Protein AF-A0A1M7PCG6-F1 (afdb_monomer_lite)

pLDDT: mean 89.67, std 9.94, range [32.84, 98.69]

Sequence (873 aa):
MSSIKAPAHDETTSAVLQILDASKSNKTWFDSRGLIAGYHTVSIGGESFQGQRDSAKRVAKIPYDFSGKRVLDIGCSNGGLLHHLSGAIRFGVGVDFNTRCINGANAIKAANGTHNVHFYAFDLDKDDLSLLNSFVFGERVDVCFILNISLWVKRWKEVVNHCAALSDTLVFEAHGNAQQQAEQLRFVQSVYGQTQLLSQQSDDDPTYAQRSMYLCSDRTADEGSPDALAQAPVLGDGDEGAVRAAWRACFPNSLPGSVKVFPNTHESIVAEIDGDHIVKFPRAHRGATGIQVEQRITDFIRARVAVQVPKIELHSRPVALARYPKLDGTGFDRNAWAKLTDAKKDALAAQLAAFMLALHAVPAVEIERAGLSFAPSWELSADLIETQLAGSEHPVLRKLVPEVVRNHRNLKVPAKQLVLGHFDLHGGNLLLDAAQERLLGVIDFGNCKRGDLHQDFSPLCLSSPDLAERVMRAYEQQSGRKVNRLMVQHYATTFYLNLLAGLQRNGSTDKQAYWLGQLETWFNHLVMERAKARLASAKPVSALPPSWRQWVASNLMKGSEASTLQGILRQNGFADIESAVELAHAQADPYVEAGREIFKTLNKRNWLLKTCDTLAALDERYATAVERRAAPAFDVFVREYYSKHLPVLLTGGIDHWAARSLWTPEYFAEKVGSTEIEVQHGRENDPLYERNSGQHKARMTMAEFVRKVRSVDASNDFYMTANNMKNSLAGLGPLFADTGDFAQDYRDAKAPGNGQFLWFGPKGTFTPLHHDLTNNMLIQVYGRKKVTLIPALQTPQLYNDVGVFSAAAFPDFDAQRHPLMKSARPIEVEIGPGDALFIPVGWWHCVESLEVSIGLSFTNFKVTNAFSGDYPR

Radius of gyration: 49.62 Å; chains: 1; bounding box: 133×70×124 Å

Secondary structure (DSSP, 8-state):
----PPP---HHHHHHHHHHHTT-SSHHHHHHTT-TT-SB-EEETTEEE--SB-HHHHHHT-----TT-EEEEET-TT-HHHHHHTTT-SEEEEEES-HHHHHHHHHHHHHTT--SEEEEE--TTTS-TTHHHHHTTT---SEEEESS-TTT-TTHHHHHHHHHHH-S-EEEEE-SSHHHHHHHHHHHHHHEEEEEEEESS-TT-SS----EEEEEEEE---TTSHHHHHTSPPPS--SHHHHHHHHHHH-TT---S-EEEETT-SSEEEEEETTTEEEEEE-TTT-SHHHHHHHHHHHHHTTT-SSB----EEE-SSS-EEEEEPPS-B---HHHHHHS-HHHHHHHHHHHHHHHHHHHT--HHHHHHTT-----S----HHHHHHHHTT---HHHHHHHHHHHHHHHT----GGGEEEE-S---GGGEEE-TTS-SEEEE--GGG-EEEEHHHHHTTHHHH-HHHHHHHHHHHHHHH-----HHHHHHHHHHHHHHHHHHHHHTT-HHHHHHHHHHHHHHHHHHHHHHHHHHHHHSPPS-SS-HHHHHHHHHHHHTT--HHHHHHHHHHTT--HHHHHHHHHHHHH-HHHHHHHHHHHHHHHHHHHHHHHHHHHTTSHHHHT-PEEEE---HHHHIIIIITTT--EEEESTTTT-THHHH-SHHHHHHHHTT-EEEEE--GGG-TTTTTTTTTSEEEEEHHHHHHHHHH-SS-SS-BB-HHHHHHHGGGGHHHHTT---STTT-B-TT-TTTTEEEEEE-TT-EEEEEE-SS-EEEEEEES-EEEEEE-GGGGGGTTEEETTEESS-SSS--TTT-GGGGG---EEEEE-TT-EEEE-TT-EEEEEESSSEEEEEE--BSS-----TT---

Structure (mmCIF, N/CA/C/O backbone):
data_AF-A0A1M7PCG6-F1
#
_entry.id   AF-A0A1M7PCG6-F1
#
loop_
_atom_site.group_PDB
_atom_site.id
_atom_site.type_symbol
_atom_site.label_atom_id
_atom_site.label_alt_id
_atom_site.label_comp_id
_atom_site.label_asym_id
_atom_site.label_entity_id
_atom_site.label_seq_id
_atom_site.pdbx_PDB_ins_code
_atom_site.Cartn_x
_atom_site.Cartn_y
_atom_site.Cartn_z
_atom_site.occupancy
_atom_site.B_iso_or_equiv
_atom_site.auth_seq_id
_atom_site.auth_comp_id
_atom_site.auth_asym_id
_atom_site.auth_atom_id
_atom_site.pdbx_PDB_model_num
ATOM 1 N N . MET A 1 1 ? 89.682 -16.397 -64.645 1.00 33.75 1 MET A N 1
ATOM 2 C CA . MET A 1 1 ? 89.363 -16.332 -66.087 1.00 33.75 1 MET A CA 1
ATOM 3 C C . MET A 1 1 ? 87.987 -15.703 -66.249 1.00 33.75 1 MET A C 1
ATOM 5 O O . MET A 1 1 ? 87.077 -16.133 -65.559 1.00 33.75 1 MET A O 1
ATOM 9 N N . SER A 1 2 ? 87.890 -14.701 -67.133 1.00 32.84 2 SER A N 1
ATOM 10 C CA . SER A 1 2 ? 86.675 -14.039 -67.645 1.00 32.84 2 SER A CA 1
ATOM 11 C C . SER A 1 2 ? 85.822 -13.220 -66.654 1.00 32.84 2 SER A C 1
ATOM 13 O O . SER A 1 2 ? 84.788 -13.687 -66.186 1.00 32.84 2 SER A O 1
ATOM 15 N N . SER A 1 3 ? 86.200 -11.955 -66.408 1.00 35.69 3 SER A N 1
ATOM 16 C CA . SER A 1 3 ? 85.239 -10.928 -65.980 1.00 35.69 3 SER A CA 1
ATOM 17 C C . SER A 1 3 ? 84.409 -10.503 -67.193 1.00 35.69 3 SER A C 1
ATOM 19 O O . SER A 1 3 ? 84.878 -9.787 -68.079 1.00 35.69 3 SER A O 1
ATOM 21 N N . ILE A 1 4 ? 83.166 -10.973 -67.252 1.00 39.00 4 ILE A N 1
ATOM 22 C CA . ILE A 1 4 ? 82.181 -10.478 -68.213 1.00 39.00 4 ILE A CA 1
ATOM 23 C C . ILE A 1 4 ? 81.803 -9.070 -67.741 1.00 39.00 4 ILE A C 1
ATOM 25 O O . ILE A 1 4 ? 81.143 -8.908 -66.717 1.00 39.00 4 ILE A O 1
ATOM 29 N N . LYS A 1 5 ? 82.290 -8.039 -68.442 1.00 41.91 5 LYS A N 1
ATOM 30 C CA . LYS A 1 5 ? 81.766 -6.674 -68.307 1.00 41.91 5 LYS A CA 1
ATOM 31 C C . LYS A 1 5 ? 80.279 -6.718 -68.669 1.00 41.91 5 LYS A C 1
ATOM 33 O O . LYS A 1 5 ? 79.947 -7.127 -69.779 1.00 41.91 5 LYS A O 1
ATOM 38 N N . ALA A 1 6 ? 79.416 -6.324 -67.734 1.00 45.88 6 ALA A N 1
ATOM 39 C CA . ALA A 1 6 ? 78.000 -6.102 -68.006 1.00 45.88 6 ALA A CA 1
ATOM 40 C C . ALA A 1 6 ? 77.845 -5.073 -69.150 1.00 45.88 6 ALA A C 1
ATOM 42 O O . ALA A 1 6 ? 78.686 -4.170 -69.254 1.00 45.88 6 ALA A O 1
ATOM 43 N N . PRO A 1 7 ? 76.826 -5.206 -70.017 1.00 47.25 7 PRO A N 1
ATOM 44 C CA . PRO A 1 7 ? 76.558 -4.213 -71.048 1.00 47.25 7 PRO A CA 1
ATOM 45 C C . PRO A 1 7 ? 76.349 -2.833 -70.409 1.00 47.25 7 PRO A C 1
ATOM 47 O O . PRO A 1 7 ? 75.813 -2.718 -69.308 1.00 47.25 7 PRO A O 1
ATOM 50 N N . ALA A 1 8 ? 76.819 -1.778 -71.076 1.00 56.34 8 ALA A N 1
ATOM 51 C CA . ALA A 1 8 ? 76.569 -0.412 -70.634 1.00 56.34 8 ALA A CA 1
ATOM 52 C C . ALA A 1 8 ? 75.098 -0.067 -70.919 1.00 56.34 8 ALA A C 1
ATOM 54 O O . ALA A 1 8 ? 74.762 0.304 -72.041 1.00 56.34 8 ALA A O 1
ATOM 55 N N . HIS A 1 9 ? 74.228 -0.246 -69.923 1.00 67.44 9 HIS A N 1
ATOM 56 C CA . HIS A 1 9 ? 72.854 0.259 -69.956 1.00 67.44 9 HIS A CA 1
ATOM 57 C C . HIS A 1 9 ? 72.849 1.771 -69.682 1.00 67.44 9 HIS A C 1
ATOM 59 O O . HIS A 1 9 ? 73.815 2.307 -69.130 1.00 67.44 9 HIS A O 1
ATOM 65 N N . ASP A 1 10 ? 71.767 2.467 -70.038 1.00 81.06 10 ASP A N 1
ATOM 66 C CA . ASP A 1 10 ? 71.612 3.872 -69.654 1.00 81.06 10 ASP A CA 1
ATOM 67 C C . ASP A 1 10 ? 71.638 4.054 -68.117 1.00 81.06 10 ASP A C 1
ATOM 69 O O . ASP A 1 10 ? 71.494 3.100 -67.336 1.00 81.06 10 ASP A O 1
ATOM 73 N N . GLU A 1 11 ? 71.881 5.287 -67.661 1.00 83.88 11 GLU A N 1
ATOM 74 C CA . GLU A 1 11 ? 72.022 5.587 -66.228 1.00 83.88 11 GLU A CA 1
ATOM 75 C C . GLU A 1 11 ? 70.759 5.228 -65.428 1.00 83.88 11 GLU A C 1
ATOM 77 O O . GLU A 1 11 ? 70.859 4.781 -64.283 1.00 83.88 11 GLU A O 1
ATOM 82 N N . THR A 1 12 ? 69.576 5.356 -66.040 1.00 87.12 12 THR A N 1
ATOM 83 C CA . THR A 1 12 ? 68.284 5.078 -65.393 1.00 87.12 12 THR A CA 1
ATOM 84 C C . THR A 1 12 ? 68.116 3.582 -65.141 1.00 87.12 12 THR A C 1
ATOM 86 O O . THR A 1 12 ? 67.838 3.158 -64.019 1.00 87.12 12 THR A O 1
ATOM 89 N N . THR A 1 13 ? 68.354 2.768 -66.163 1.00 90.75 13 THR A N 1
ATOM 90 C CA . THR A 1 13 ? 68.290 1.307 -66.115 1.00 90.75 13 THR A CA 1
ATOM 91 C C . THR A 1 13 ? 69.311 0.756 -65.127 1.00 90.75 13 THR A C 1
ATOM 93 O O . THR A 1 13 ? 68.977 -0.075 -64.281 1.00 90.75 13 THR A O 1
ATOM 96 N N . SER A 1 14 ? 70.536 1.288 -65.148 1.00 88.44 14 SER A N 1
ATOM 97 C CA . SER A 1 14 ? 71.588 0.917 -64.197 1.00 88.44 14 SER A CA 1
ATOM 98 C C . SER A 1 14 ? 71.190 1.214 -62.744 1.00 88.44 14 SER A C 1
ATOM 100 O O . SER A 1 14 ? 71.408 0.378 -61.864 1.00 88.44 14 SER A O 1
ATOM 102 N N . ALA A 1 15 ? 70.563 2.366 -62.480 1.00 91.88 15 ALA A N 1
ATOM 103 C CA . ALA A 1 15 ? 70.089 2.733 -61.147 1.00 91.88 15 ALA A CA 1
ATOM 104 C C . ALA A 1 15 ? 68.940 1.830 -60.663 1.00 91.88 15 ALA A C 1
ATOM 106 O O . ALA A 1 15 ? 68.960 1.366 -59.521 1.00 91.88 15 ALA A O 1
ATOM 107 N N . VAL A 1 16 ? 67.965 1.514 -61.525 1.00 93.62 16 VAL A N 1
ATOM 108 C CA . VAL A 1 16 ? 66.865 0.598 -61.170 1.00 93.62 16 VAL A CA 1
ATOM 109 C C . VAL A 1 16 ? 67.395 -0.805 -60.872 1.00 93.62 16 VAL A C 1
ATOM 111 O O . VAL A 1 16 ? 66.994 -1.406 -59.875 1.00 93.62 16 VAL A O 1
ATOM 114 N N . LEU A 1 17 ? 68.341 -1.314 -61.667 1.00 92.06 17 LEU A N 1
ATOM 115 C CA . LEU A 1 17 ? 68.960 -2.620 -61.425 1.00 92.06 17 LEU A CA 1
ATOM 116 C C . LEU A 1 17 ? 69.713 -2.672 -60.088 1.00 92.06 17 LEU A C 1
ATOM 118 O O . LEU A 1 17 ? 69.633 -3.683 -59.393 1.00 92.06 17 LEU A O 1
ATOM 122 N N . GLN A 1 18 ? 70.378 -1.587 -59.672 1.00 91.69 18 GLN A N 1
ATOM 123 C CA . GLN A 1 18 ? 71.001 -1.502 -58.342 1.00 91.69 18 GLN A CA 1
ATOM 124 C C . GLN A 1 18 ? 69.970 -1.551 -57.204 1.00 91.69 18 GLN A C 1
ATOM 126 O O . GLN A 1 18 ? 70.207 -2.189 -56.177 1.00 91.69 18 GLN A O 1
ATOM 131 N N . ILE A 1 19 ? 68.808 -0.916 -57.384 1.00 93.62 19 ILE A N 1
ATOM 132 C CA . ILE A 1 19 ? 67.716 -0.957 -56.400 1.00 93.62 19 ILE A CA 1
ATOM 133 C C . ILE A 1 19 ? 67.117 -2.369 -56.325 1.00 93.62 19 ILE A C 1
ATOM 135 O O . ILE A 1 19 ? 66.896 -2.889 -55.229 1.00 93.62 19 ILE A O 1
ATOM 139 N N . LEU A 1 20 ? 66.891 -3.020 -57.471 1.00 92.25 20 LEU A N 1
ATOM 140 C CA . LEU A 1 20 ? 66.387 -4.396 -57.526 1.00 92.25 20 LEU A CA 1
ATOM 141 C C . LEU A 1 20 ? 67.374 -5.391 -56.916 1.00 92.25 20 LEU A C 1
ATOM 143 O O . LEU A 1 20 ? 66.961 -6.308 -56.204 1.00 92.25 20 LEU A O 1
ATOM 147 N N . ASP A 1 21 ? 68.672 -5.183 -57.114 1.00 90.56 21 ASP A N 1
ATOM 148 C CA . ASP A 1 21 ? 69.720 -5.995 -56.507 1.00 90.56 21 ASP A CA 1
ATOM 149 C C . ASP A 1 21 ? 69.659 -5.977 -54.967 1.00 90.56 21 ASP A C 1
ATOM 151 O O . ASP A 1 21 ? 69.815 -7.021 -54.329 1.00 90.56 21 ASP A O 1
ATOM 155 N N . ALA A 1 22 ? 69.299 -4.840 -54.358 1.00 88.50 22 ALA A N 1
ATOM 156 C CA . ALA A 1 22 ? 69.122 -4.720 -52.907 1.00 88.50 22 ALA A CA 1
ATOM 157 C C . ALA A 1 22 ? 67.916 -5.508 -52.348 1.00 88.50 22 ALA A C 1
ATOM 159 O O . ALA A 1 22 ? 67.849 -5.756 -51.137 1.00 88.50 22 ALA A O 1
ATOM 160 N N . SER A 1 23 ? 66.967 -5.911 -53.204 1.00 88.31 23 SER A N 1
ATOM 161 C CA . SER A 1 23 ? 65.804 -6.727 -52.822 1.00 88.31 23 SER A CA 1
ATOM 162 C C . SER A 1 23 ? 66.104 -8.233 -52.749 1.00 88.31 23 SER A C 1
ATOM 164 O O . SER A 1 23 ? 65.321 -8.988 -52.170 1.00 88.31 23 SER A O 1
ATOM 166 N N . LYS A 1 24 ? 67.250 -8.686 -53.283 1.00 88.06 24 LYS A N 1
ATOM 167 C CA . LYS A 1 24 ? 67.639 -10.104 -53.320 1.00 88.06 24 LYS A CA 1
ATOM 168 C C . LYS A 1 24 ? 67.933 -10.628 -51.910 1.00 88.06 24 LYS A C 1
ATOM 170 O O . LYS A 1 24 ? 68.860 -10.177 -51.241 1.00 88.06 24 LYS A O 1
ATOM 175 N N . SER A 1 25 ? 67.191 -11.648 -51.482 1.00 80.81 25 SER A N 1
ATOM 176 C CA . SER A 1 25 ? 67.390 -12.312 -50.184 1.00 80.81 25 SER A CA 1
ATOM 177 C C . SER A 1 25 ? 68.674 -13.153 -50.119 1.00 80.81 25 SER A C 1
ATOM 179 O O . SER A 1 25 ? 69.244 -13.319 -49.044 1.00 80.81 25 SER A O 1
ATOM 181 N N . ASN A 1 26 ? 69.156 -13.657 -51.261 1.00 84.75 26 ASN A N 1
ATOM 182 C CA . ASN A 1 26 ? 70.417 -14.393 -51.389 1.00 84.75 26 ASN A CA 1
ATOM 183 C C . ASN A 1 26 ? 71.152 -13.984 -52.674 1.00 84.75 26 ASN A C 1
ATOM 185 O O . ASN A 1 26 ? 71.058 -14.655 -53.703 1.00 84.75 26 ASN A O 1
ATOM 189 N N . LYS A 1 27 ? 71.871 -12.860 -52.617 1.00 84.38 27 LYS A N 1
ATOM 190 C CA . LYS A 1 27 ? 72.532 -12.246 -53.778 1.00 84.38 27 LYS A CA 1
ATOM 191 C C . LYS A 1 27 ? 73.412 -13.224 -54.570 1.00 84.38 27 LYS A C 1
ATOM 193 O O . LYS A 1 27 ? 73.249 -13.337 -55.779 1.00 84.38 27 LYS A O 1
ATOM 198 N N . THR A 1 28 ? 74.249 -14.009 -53.888 1.00 85.81 28 THR A N 1
ATOM 199 C CA . THR A 1 28 ? 75.130 -15.005 -54.523 1.00 85.81 28 THR A CA 1
ATOM 200 C C . THR A 1 28 ? 74.354 -16.037 -55.344 1.00 85.81 28 THR A C 1
ATOM 202 O O . THR A 1 28 ? 74.779 -16.407 -56.437 1.00 85.81 28 THR A O 1
ATOM 205 N N . TRP A 1 29 ? 73.197 -16.488 -54.849 1.00 87.50 29 TRP A N 1
ATOM 206 C CA . TRP A 1 29 ? 72.361 -17.454 -55.560 1.00 87.50 29 TRP A CA 1
ATOM 207 C C . TRP A 1 29 ? 71.724 -16.853 -56.821 1.00 87.50 29 TRP A C 1
ATOM 209 O O . TRP A 1 29 ? 71.805 -17.475 -57.882 1.00 87.50 29 TRP A O 1
ATOM 219 N N . PHE A 1 30 ? 71.158 -15.643 -56.732 1.00 85.31 30 PHE A N 1
ATOM 220 C CA . PHE A 1 30 ? 70.555 -14.948 -57.881 1.00 85.31 30 PHE A CA 1
ATOM 221 C C . PHE A 1 30 ? 71.601 -14.638 -58.962 1.00 85.31 30 PHE A C 1
ATOM 223 O O . PHE A 1 30 ? 71.377 -14.931 -60.138 1.00 85.31 30 PHE A O 1
ATOM 230 N N . ASP A 1 31 ? 72.764 -14.121 -58.561 1.00 85.12 31 ASP A N 1
ATOM 231 C CA . ASP A 1 31 ? 73.831 -13.727 -59.485 1.00 85.12 31 ASP A CA 1
ATOM 232 C C . ASP A 1 31 ? 74.429 -14.946 -60.205 1.00 85.12 31 ASP A C 1
ATOM 234 O O . ASP A 1 31 ? 74.622 -14.912 -61.420 1.00 85.12 31 ASP A O 1
ATOM 238 N N . SER A 1 32 ? 74.627 -16.070 -59.498 1.00 84.94 32 SER A N 1
ATOM 239 C CA . SER A 1 32 ? 75.139 -17.319 -60.093 1.00 84.94 32 SER A CA 1
ATOM 240 C C . SER A 1 32 ? 74.235 -17.926 -61.176 1.00 84.94 32 SER A C 1
ATOM 242 O O . SER A 1 32 ? 74.685 -18.761 -61.959 1.00 84.94 32 SER A O 1
ATOM 244 N N . ARG A 1 33 ? 72.961 -17.513 -61.225 1.00 84.38 33 ARG A N 1
ATOM 245 C CA . ARG A 1 33 ? 71.938 -17.996 -62.164 1.00 84.38 33 ARG A CA 1
ATOM 246 C C . ARG A 1 33 ? 71.524 -16.944 -63.197 1.00 84.38 33 ARG A C 1
ATOM 248 O O . ARG A 1 33 ? 70.590 -17.189 -63.953 1.00 84.38 33 ARG A O 1
ATOM 255 N N . GLY A 1 34 ? 72.186 -15.784 -63.223 1.00 85.19 34 GLY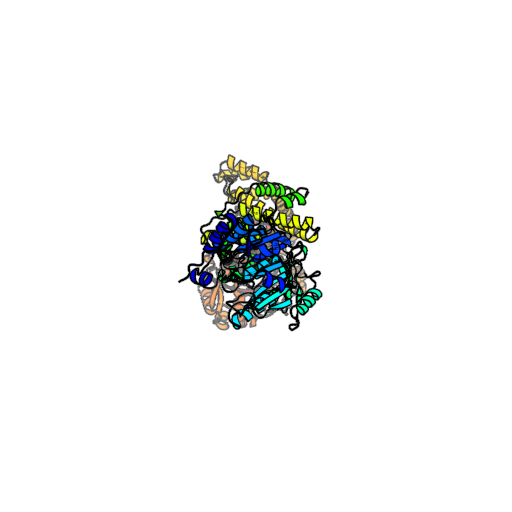 A N 1
ATOM 256 C CA . GLY A 1 34 ? 71.864 -14.693 -64.150 1.00 85.19 34 GLY A CA 1
ATOM 257 C C . GLY A 1 34 ? 70.521 -14.001 -63.879 1.00 85.19 34 GLY A C 1
ATOM 258 O O . GLY A 1 34 ? 70.002 -13.316 -64.755 1.00 85.19 34 GLY A O 1
ATOM 259 N N . LEU A 1 35 ? 69.947 -14.157 -62.680 1.00 88.81 35 LEU A N 1
ATOM 260 C CA . LEU A 1 35 ? 68.638 -13.609 -62.301 1.00 88.81 35 LEU A CA 1
ATOM 261 C C . LEU A 1 35 ? 68.780 -12.169 -61.782 1.00 88.81 35 LEU A C 1
ATOM 263 O O . LEU A 1 35 ? 68.590 -11.871 -60.598 1.00 88.81 35 LEU A O 1
ATOM 267 N N . ILE A 1 36 ? 69.185 -11.275 -62.679 1.00 87.69 36 ILE A N 1
ATOM 268 C CA . ILE A 1 36 ? 69.596 -9.905 -62.355 1.00 87.69 36 ILE A CA 1
ATOM 269 C C . ILE A 1 36 ? 68.451 -9.012 -61.851 1.00 87.69 36 ILE A C 1
ATOM 271 O O . ILE A 1 36 ? 68.713 -8.127 -61.041 1.00 87.69 36 ILE A O 1
ATOM 275 N N . ALA A 1 37 ? 67.195 -9.285 -62.228 1.00 87.62 37 ALA A N 1
ATOM 276 C CA . ALA A 1 37 ? 66.018 -8.514 -61.802 1.00 87.62 37 ALA A CA 1
ATOM 277 C C . ALA A 1 37 ? 65.443 -8.916 -60.425 1.00 87.62 37 ALA A C 1
ATOM 279 O O . ALA A 1 37 ? 64.463 -8.329 -59.956 1.00 87.62 37 ALA A O 1
ATOM 280 N N . GLY A 1 38 ? 66.033 -9.913 -59.757 1.00 88.94 38 GLY A N 1
ATOM 281 C CA . GLY A 1 38 ? 65.530 -10.422 -58.481 1.00 88.94 38 GLY A CA 1
ATOM 282 C C . GLY A 1 38 ? 64.336 -11.361 -58.667 1.00 88.94 38 GLY A C 1
ATOM 283 O O . GLY A 1 38 ? 64.432 -12.336 -59.411 1.00 88.94 38 GLY A O 1
ATOM 284 N N . TYR A 1 39 ? 63.232 -11.117 -57.951 1.00 88.81 39 TYR A N 1
ATOM 285 C CA . TYR A 1 39 ? 62.130 -12.084 -57.862 1.00 88.81 39 TYR A CA 1
ATOM 286 C C . TYR A 1 39 ? 61.336 -12.234 -59.167 1.00 88.81 39 TYR A C 1
ATOM 288 O O . TYR A 1 39 ? 61.198 -13.354 -59.642 1.00 88.81 39 TYR A O 1
ATOM 296 N N . HIS A 1 40 ? 60.865 -11.148 -59.785 1.00 92.44 40 HIS A N 1
ATOM 297 C CA . HIS A 1 40 ? 60.175 -11.208 -61.082 1.00 92.44 40 HIS A CA 1
ATOM 298 C C . HIS A 1 40 ? 61.058 -10.735 -62.239 1.00 92.44 40 HIS A C 1
ATOM 300 O O . HIS A 1 40 ? 61.853 -9.811 -62.068 1.00 92.44 40 HIS A O 1
ATOM 306 N N . THR A 1 41 ? 60.861 -11.320 -63.421 1.00 92.75 41 THR A N 1
ATOM 307 C CA . THR A 1 41 ? 61.274 -10.733 -64.703 1.00 92.75 41 THR A CA 1
ATOM 308 C C . THR A 1 41 ? 60.484 -9.447 -64.933 1.00 92.75 41 THR A C 1
ATOM 310 O O . THR A 1 41 ? 59.255 -9.436 -64.796 1.00 92.75 41 THR A O 1
ATOM 313 N N . VAL A 1 42 ? 61.190 -8.367 -65.264 1.00 92.94 42 VAL A N 1
ATOM 314 C CA . VAL A 1 42 ? 60.624 -7.017 -65.426 1.00 92.94 42 VAL A CA 1
ATOM 315 C C . VAL A 1 42 ? 61.172 -6.353 -66.684 1.00 92.94 42 VAL A C 1
ATOM 317 O O . VAL A 1 42 ? 62.271 -6.677 -67.128 1.00 92.94 42 VAL A O 1
ATOM 320 N N . SER A 1 43 ? 60.413 -5.413 -67.242 1.00 92.00 43 SER A N 1
ATOM 321 C CA . SER A 1 43 ? 60.873 -4.546 -68.329 1.00 92.00 43 SER A CA 1
ATOM 322 C C . SER A 1 43 ? 61.237 -3.173 -67.769 1.00 92.00 43 SER A C 1
ATOM 324 O O . SER A 1 43 ? 60.466 -2.624 -66.981 1.00 92.00 43 SER A O 1
ATOM 326 N N . ILE A 1 44 ? 62.397 -2.631 -68.140 1.00 92.38 44 ILE A N 1
ATOM 327 C CA . ILE A 1 44 ? 62.854 -1.284 -67.768 1.00 92.38 44 ILE A CA 1
ATOM 328 C C . ILE A 1 44 ? 63.224 -0.570 -69.066 1.00 92.38 44 ILE A C 1
ATOM 330 O O . ILE A 1 44 ? 64.058 -1.064 -69.819 1.00 92.38 44 ILE A O 1
ATOM 334 N N . GLY A 1 45 ? 62.556 0.541 -69.378 1.00 84.06 45 GLY A N 1
ATOM 335 C CA . GLY A 1 45 ? 62.806 1.282 -70.621 1.00 84.06 45 GLY A CA 1
ATOM 336 C C . GLY A 1 45 ? 62.539 0.478 -71.905 1.00 84.06 45 GLY A C 1
ATOM 337 O O . GLY A 1 45 ? 63.062 0.817 -72.961 1.00 84.06 45 GLY A O 1
ATOM 338 N N . GLY A 1 46 ? 61.747 -0.599 -71.827 1.00 83.25 46 GLY A N 1
ATOM 339 C CA . GLY A 1 46 ? 61.471 -1.513 -72.942 1.00 83.25 46 GLY A CA 1
ATOM 340 C C . GLY A 1 46 ? 62.430 -2.706 -73.053 1.00 83.25 46 GLY A C 1
ATOM 341 O O . GLY A 1 46 ? 62.135 -3.637 -73.801 1.00 83.25 46 GLY A O 1
ATOM 342 N N . GLU A 1 47 ? 63.526 -2.734 -72.289 1.00 89.31 47 GLU A N 1
ATOM 343 C CA . GLU A 1 47 ? 64.449 -3.872 -72.212 1.00 89.31 47 GLU A CA 1
ATOM 344 C C . GLU A 1 47 ? 64.010 -4.852 -71.109 1.00 89.31 47 GLU A C 1
ATOM 346 O O . GLU A 1 47 ? 63.641 -4.444 -70.008 1.00 89.31 47 GLU A O 1
ATOM 351 N N . SER A 1 48 ? 64.022 -6.158 -71.398 1.00 91.19 48 SER A N 1
ATOM 352 C CA . SER A 1 48 ? 63.571 -7.201 -70.467 1.00 91.19 48 SER A CA 1
ATOM 353 C C . SER A 1 48 ? 64.730 -7.776 -69.656 1.00 91.19 48 SER A C 1
ATOM 355 O O . SER A 1 48 ? 65.669 -8.338 -70.215 1.00 91.19 48 SER A O 1
ATOM 357 N N . PHE A 1 49 ? 64.607 -7.742 -68.331 1.00 92.44 49 PHE A N 1
ATOM 358 C CA . PHE A 1 49 ? 65.606 -8.237 -67.388 1.00 92.44 49 PHE A CA 1
ATOM 359 C C . PHE A 1 49 ? 65.093 -9.471 -66.658 1.00 92.44 49 PHE A C 1
ATOM 361 O O . PHE A 1 49 ? 64.031 -9.451 -66.034 1.00 92.44 49 PHE A O 1
ATOM 368 N N . GLN A 1 50 ? 65.865 -10.555 -66.725 1.00 90.94 50 GLN A N 1
ATOM 369 C CA . GLN A 1 50 ? 65.459 -11.852 -66.197 1.00 90.94 50 GLN A CA 1
ATOM 370 C C . GLN A 1 50 ? 65.460 -11.868 -64.661 1.00 90.94 50 GLN A C 1
ATOM 372 O O . GLN A 1 50 ? 66.460 -11.540 -64.019 1.00 90.94 50 GLN A O 1
ATOM 377 N N . GLY A 1 51 ? 64.337 -12.282 -64.076 1.00 91.00 51 GLY A N 1
ATOM 378 C CA . GLY A 1 51 ? 64.198 -12.596 -62.655 1.00 91.00 51 GLY A CA 1
ATOM 379 C C . GLY A 1 51 ? 63.846 -14.067 -62.446 1.00 91.00 51 GLY A C 1
ATOM 380 O O . GLY A 1 51 ? 63.744 -14.835 -63.402 1.00 91.00 51 GLY A O 1
ATOM 381 N N . GLN A 1 52 ? 63.675 -14.474 -61.189 1.00 89.62 52 GLN A N 1
ATOM 382 C CA . GLN A 1 52 ? 63.334 -15.858 -60.839 1.00 89.62 52 GLN A CA 1
ATOM 383 C C . GLN A 1 52 ? 61.989 -16.303 -61.426 1.00 89.62 52 GLN A C 1
ATOM 385 O O . GLN A 1 52 ? 61.857 -17.459 -61.804 1.00 89.62 52 GLN A O 1
ATOM 390 N N . ARG A 1 53 ? 60.997 -15.416 -61.482 1.00 89.94 53 ARG A N 1
ATOM 391 C CA . ARG A 1 53 ? 59.624 -15.707 -61.903 1.00 89.94 53 ARG A CA 1
ATOM 392 C C . ARG A 1 53 ? 59.282 -14.914 -63.160 1.00 89.94 53 ARG A C 1
ATOM 394 O O . ARG A 1 53 ? 59.358 -13.686 -63.158 1.00 89.94 53 ARG A O 1
ATOM 401 N N . ASP A 1 54 ? 58.884 -15.594 -64.228 1.00 91.12 54 ASP A N 1
ATOM 402 C CA . ASP A 1 54 ? 58.464 -14.951 -65.477 1.00 91.12 54 ASP A CA 1
ATOM 403 C C . ASP A 1 54 ? 57.003 -14.470 -65.396 1.00 91.12 54 ASP A C 1
ATOM 405 O O . ASP A 1 54 ? 56.053 -15.251 -65.507 1.00 91.12 54 ASP A O 1
ATOM 409 N N . SER A 1 55 ? 56.830 -13.158 -65.210 1.00 91.44 55 SER A N 1
ATOM 410 C CA . SER A 1 55 ? 55.520 -12.510 -65.085 1.00 91.44 55 SER A CA 1
ATOM 411 C C . SER A 1 55 ? 54.623 -12.734 -66.309 1.00 91.44 55 SER A C 1
ATOM 413 O O . SER A 1 55 ? 53.421 -12.935 -66.147 1.00 91.44 55 SER A O 1
ATOM 415 N N . ALA A 1 56 ? 55.186 -12.745 -67.523 1.00 89.88 56 ALA A N 1
ATOM 416 C CA . ALA A 1 56 ? 54.410 -12.890 -68.754 1.00 89.88 56 ALA A CA 1
ATOM 417 C C . ALA A 1 56 ? 53.864 -14.315 -68.896 1.00 89.88 56 ALA A C 1
ATOM 419 O O . ALA A 1 56 ? 52.678 -14.510 -69.165 1.00 89.88 56 ALA A O 1
ATOM 420 N N . LYS A 1 57 ? 54.703 -15.326 -68.623 1.00 90.19 57 LYS A N 1
ATOM 421 C CA . LYS A 1 57 ? 54.261 -16.732 -68.591 1.00 90.19 57 LYS A CA 1
ATOM 422 C C . LYS A 1 57 ? 53.204 -16.976 -67.525 1.00 90.19 57 LYS A C 1
ATOM 424 O O . LYS A 1 57 ? 52.282 -17.757 -67.740 1.00 90.19 57 LYS A O 1
ATOM 429 N N . ARG A 1 58 ? 53.334 -16.318 -66.374 1.00 89.75 58 ARG A N 1
ATOM 430 C CA . ARG A 1 58 ? 52.382 -16.448 -65.272 1.00 89.75 58 ARG A CA 1
ATOM 431 C C . ARG A 1 58 ? 51.014 -15.870 -65.622 1.00 89.75 58 ARG A C 1
ATOM 433 O O . ARG A 1 58 ? 50.016 -16.552 -65.415 1.00 89.75 58 ARG A O 1
ATOM 440 N N . VAL A 1 59 ? 50.971 -14.665 -66.189 1.00 91.25 59 VAL A N 1
ATOM 441 C CA . VAL A 1 59 ? 49.716 -14.018 -66.602 1.00 91.25 59 VAL A CA 1
ATOM 442 C C . VAL A 1 59 ? 49.042 -14.772 -67.752 1.00 91.25 59 VAL A C 1
ATOM 444 O O . VAL A 1 59 ? 47.830 -14.950 -67.717 1.00 91.25 59 VAL A O 1
ATOM 447 N N . ALA A 1 60 ? 49.803 -15.303 -68.716 1.00 90.62 60 ALA A N 1
ATOM 448 C CA . ALA A 1 60 ? 49.258 -16.035 -69.867 1.00 90.62 60 ALA A CA 1
ATOM 449 C C . ALA A 1 60 ? 48.446 -17.297 -69.501 1.00 90.62 60 ALA A C 1
ATOM 451 O O . ALA A 1 60 ? 47.631 -17.758 -70.297 1.00 90.62 60 ALA A O 1
ATOM 452 N N . LYS A 1 61 ? 48.654 -17.861 -68.304 1.00 89.88 61 LYS A N 1
ATOM 453 C CA . LYS A 1 61 ? 47.905 -19.024 -67.795 1.00 89.88 61 LYS A CA 1
ATOM 454 C C . LYS A 1 61 ? 46.547 -18.665 -67.205 1.00 89.88 61 LYS A C 1
ATOM 456 O O . LYS A 1 61 ? 45.779 -19.568 -66.886 1.00 89.88 61 LYS A O 1
ATOM 461 N N . ILE A 1 62 ? 46.282 -17.383 -66.970 1.00 92.94 62 ILE A N 1
ATOM 462 C CA . ILE A 1 62 ? 45.066 -16.921 -66.309 1.00 92.94 62 ILE A CA 1
ATOM 463 C C . ILE A 1 62 ? 44.049 -16.597 -67.411 1.00 92.94 62 ILE A C 1
ATOM 465 O O . ILE A 1 62 ? 44.242 -15.611 -68.122 1.00 92.94 62 ILE A O 1
ATOM 469 N N . PRO A 1 63 ? 42.974 -17.392 -67.586 1.00 91.00 63 PRO A N 1
ATOM 470 C CA . PRO A 1 63 ? 41.956 -17.155 -68.608 1.00 91.00 63 PRO A CA 1
ATOM 471 C C . PRO A 1 63 ? 41.011 -16.024 -68.168 1.00 91.00 63 PRO A C 1
ATOM 473 O O . PRO A 1 63 ? 39.819 -16.235 -67.962 1.00 91.00 63 PRO A O 1
ATOM 476 N N . TYR A 1 64 ? 41.562 -14.827 -67.969 1.00 92.56 64 TYR A N 1
ATOM 477 C CA . TYR A 1 64 ? 40.862 -13.652 -67.460 1.00 92.56 64 TYR A CA 1
ATOM 478 C C . TYR A 1 64 ? 41.224 -12.420 -68.293 1.00 92.56 64 TYR A C 1
ATOM 480 O O . TYR A 1 64 ? 42.399 -12.153 -68.541 1.00 92.56 64 TYR A O 1
ATOM 488 N N . ASP A 1 65 ? 40.216 -11.664 -68.729 1.00 94.00 65 ASP A N 1
ATOM 489 C CA . ASP A 1 65 ? 40.434 -10.408 -69.449 1.00 94.00 65 ASP A CA 1
ATOM 490 C C . ASP A 1 65 ? 40.737 -9.275 -68.462 1.00 94.00 65 ASP A C 1
ATOM 492 O O . ASP A 1 65 ? 39.864 -8.808 -67.727 1.00 94.00 65 ASP A O 1
ATOM 496 N N . PHE A 1 66 ? 41.994 -8.830 -68.456 1.00 95.81 66 PHE A N 1
ATOM 497 C CA . PHE A 1 66 ? 42.483 -7.751 -67.597 1.00 95.81 66 PHE A CA 1
ATOM 498 C C . PHE A 1 66 ? 42.217 -6.344 -68.157 1.00 95.81 66 PHE A C 1
ATOM 500 O O . PHE A 1 66 ? 42.488 -5.358 -67.466 1.00 95.81 66 PHE A O 1
ATOM 507 N N . SER A 1 67 ? 41.673 -6.223 -69.372 1.00 94.69 67 SER A N 1
ATOM 508 C CA . SER A 1 67 ? 41.440 -4.937 -70.035 1.00 94.69 67 SER A CA 1
ATOM 509 C C . SER A 1 67 ? 40.510 -4.042 -69.211 1.00 94.69 67 SER A C 1
ATOM 511 O O . SER A 1 67 ? 39.359 -4.381 -68.932 1.00 94.69 67 SER A O 1
ATOM 513 N N . GLY A 1 68 ? 41.014 -2.881 -68.786 1.00 94.00 68 GLY A N 1
ATOM 514 C CA . GLY A 1 68 ? 40.257 -1.904 -68.001 1.00 94.00 68 GLY A CA 1
ATOM 515 C C . GLY A 1 68 ? 39.930 -2.332 -66.562 1.00 94.00 68 GLY A C 1
ATOM 516 O O . GLY A 1 68 ? 39.129 -1.661 -65.909 1.00 94.00 68 GLY A O 1
ATOM 517 N N . LYS A 1 69 ? 40.538 -3.410 -66.050 1.00 97.12 69 LYS A N 1
ATOM 518 C CA . LYS A 1 69 ? 40.249 -3.968 -64.719 1.00 97.12 69 LYS A CA 1
ATOM 519 C C . LYS A 1 69 ? 41.019 -3.295 -63.584 1.00 97.12 69 LYS A C 1
ATOM 521 O O . LYS A 1 69 ? 42.051 -2.656 -63.804 1.00 97.12 69 LYS A O 1
ATOM 526 N N . ARG A 1 70 ? 40.507 -3.454 -62.364 1.00 97.69 70 ARG A N 1
ATOM 527 C CA . ARG A 1 70 ? 41.149 -3.114 -61.091 1.00 97.69 70 ARG A CA 1
ATOM 528 C C . ARG A 1 70 ? 41.764 -4.372 -60.482 1.00 97.69 70 ARG A C 1
ATOM 530 O O . ARG A 1 70 ? 41.061 -5.366 -60.313 1.00 97.69 70 ARG A O 1
ATOM 537 N N . VAL A 1 71 ? 43.047 -4.328 -60.132 1.00 97.69 71 VAL A N 1
ATOM 538 C CA . VAL A 1 71 ? 43.789 -5.493 -59.616 1.00 97.69 71 VAL A CA 1
ATOM 539 C C . VAL A 1 71 ? 44.412 -5.187 -58.256 1.00 97.69 71 VAL A C 1
ATOM 541 O O . VAL A 1 71 ? 45.034 -4.138 -58.086 1.00 97.69 71 VAL A O 1
ATOM 544 N N . LEU A 1 72 ? 44.277 -6.111 -57.304 1.00 97.69 72 LEU A N 1
ATOM 545 C CA . LEU A 1 72 ? 44.951 -6.060 -56.002 1.00 97.69 72 LEU A CA 1
ATOM 546 C C . LEU A 1 72 ? 45.911 -7.246 -55.872 1.00 97.69 72 LEU A C 1
ATOM 548 O O . LEU A 1 72 ? 45.479 -8.393 -55.852 1.00 97.69 72 LEU A O 1
ATOM 552 N N . ASP A 1 73 ? 47.206 -6.973 -55.772 1.00 97.38 73 ASP A N 1
ATOM 553 C CA . ASP A 1 73 ? 48.267 -7.978 -55.688 1.00 97.38 73 ASP A CA 1
ATOM 554 C C . ASP A 1 73 ? 48.838 -8.057 -54.265 1.00 97.38 73 ASP A C 1
ATOM 556 O O . ASP A 1 73 ? 49.523 -7.140 -53.794 1.00 97.38 73 ASP A O 1
ATOM 560 N N . ILE A 1 74 ? 48.525 -9.146 -53.560 1.00 96.06 74 ILE A N 1
ATOM 561 C CA . ILE A 1 74 ? 48.944 -9.380 -52.179 1.00 96.06 74 ILE A CA 1
ATOM 562 C C . ILE A 1 74 ? 50.256 -10.172 -52.153 1.00 96.06 74 ILE A C 1
ATOM 564 O O . ILE A 1 74 ? 50.317 -11.334 -52.565 1.00 96.06 74 ILE A O 1
ATOM 568 N N . GLY A 1 75 ? 51.296 -9.568 -51.577 1.00 92.56 75 GLY A N 1
ATOM 569 C CA . GLY A 1 75 ? 52.658 -10.104 -51.618 1.00 92.56 75 GLY A CA 1
ATOM 570 C C . GLY A 1 75 ? 53.323 -9.843 -52.969 1.00 92.56 75 GLY A C 1
ATOM 571 O O . GLY A 1 75 ? 53.961 -10.737 -53.531 1.00 92.56 75 GLY A O 1
ATOM 572 N N . CYS A 1 76 ? 53.154 -8.629 -53.504 1.00 93.88 76 CYS A N 1
ATOM 573 C CA . CYS A 1 76 ? 53.527 -8.278 -54.877 1.00 93.88 76 CYS A CA 1
ATOM 574 C C . CYS A 1 76 ? 55.041 -8.320 -55.151 1.00 93.88 76 CYS A C 1
ATOM 576 O O . CYS A 1 76 ? 55.473 -8.189 -56.302 1.00 93.88 76 CYS A O 1
ATOM 578 N N . SER A 1 77 ? 55.885 -8.479 -54.122 1.00 92.44 77 SER A N 1
ATOM 579 C CA . SER A 1 77 ? 57.344 -8.433 -54.240 1.00 92.44 77 SER A CA 1
ATOM 580 C C . SER A 1 77 ? 57.793 -7.144 -54.951 1.00 92.44 77 SER A C 1
ATOM 582 O O . SER A 1 77 ? 57.387 -6.052 -54.562 1.00 92.44 77 SER A O 1
ATOM 584 N N . ASN A 1 78 ? 58.628 -7.230 -55.992 1.00 92.38 78 ASN A N 1
ATOM 585 C CA . ASN A 1 78 ? 59.058 -6.077 -56.796 1.00 92.38 78 ASN A CA 1
ATOM 586 C C . ASN A 1 78 ? 57.993 -5.585 -57.810 1.00 92.38 78 ASN A C 1
ATOM 588 O O . ASN A 1 78 ? 58.316 -4.807 -58.704 1.00 92.38 78 ASN A O 1
ATOM 592 N N . GLY A 1 79 ? 56.737 -6.035 -57.698 1.00 93.44 79 GLY A N 1
ATOM 593 C CA . GLY A 1 79 ? 55.596 -5.551 -58.482 1.00 93.44 79 GLY A CA 1
ATOM 594 C C . GLY A 1 79 ? 55.504 -6.080 -59.916 1.00 93.44 79 GLY A C 1
ATOM 595 O O . GLY A 1 79 ? 54.731 -5.544 -60.706 1.00 93.44 79 GLY A O 1
ATOM 596 N N . GLY A 1 80 ? 56.290 -7.099 -60.279 1.00 92.69 80 GLY A N 1
ATOM 597 C CA . GLY A 1 80 ? 56.446 -7.562 -61.665 1.00 92.69 80 GLY A CA 1
ATOM 598 C C . GLY A 1 80 ? 55.144 -7.889 -62.407 1.00 92.69 80 GLY A C 1
ATOM 599 O O . GLY A 1 80 ? 55.025 -7.549 -63.583 1.00 92.69 80 GLY A O 1
ATOM 600 N N . LEU A 1 81 ? 54.147 -8.470 -61.730 1.00 94.19 81 LEU A N 1
ATOM 601 C CA . LEU A 1 81 ? 52.841 -8.767 -62.333 1.00 94.19 81 LEU A CA 1
ATOM 602 C C . LEU A 1 81 ? 52.064 -7.499 -62.688 1.00 94.19 81 LEU A C 1
ATOM 604 O O . LEU A 1 81 ? 51.606 -7.359 -63.820 1.00 94.19 81 LEU A O 1
ATOM 608 N N . LEU A 1 82 ? 51.955 -6.552 -61.753 1.00 96.75 82 LEU A N 1
ATOM 609 C CA . LEU A 1 82 ? 51.277 -5.279 -62.000 1.00 96.75 82 LEU A CA 1
ATOM 610 C C . LEU A 1 82 ? 52.011 -4.433 -63.043 1.00 96.75 82 LEU A C 1
ATOM 612 O O . LEU A 1 82 ? 51.363 -3.801 -63.871 1.00 96.75 82 LEU A O 1
ATOM 616 N N . HIS A 1 83 ? 53.347 -4.464 -63.061 1.00 96.31 83 HIS A N 1
ATOM 617 C CA . HIS A 1 83 ? 54.137 -3.805 -64.106 1.00 96.31 83 HIS A CA 1
ATOM 618 C C . HIS A 1 83 ? 53.865 -4.389 -65.489 1.00 96.31 83 HIS A C 1
ATOM 620 O O . HIS A 1 83 ? 53.634 -3.631 -66.429 1.00 96.31 83 HIS A O 1
ATOM 626 N N . HIS A 1 84 ? 53.819 -5.717 -65.613 1.00 94.88 84 HIS A N 1
ATOM 627 C CA . HIS A 1 84 ? 53.464 -6.385 -66.867 1.00 94.88 84 HIS A CA 1
ATOM 628 C C . HIS A 1 84 ? 52.030 -6.055 -67.316 1.00 94.88 84 HIS A C 1
ATOM 630 O O . HIS A 1 84 ? 51.790 -5.800 -68.493 1.00 94.88 84 HIS A O 1
ATOM 636 N N . LEU A 1 85 ? 51.087 -6.006 -66.372 1.00 95.88 85 LEU A N 1
ATOM 637 C CA . LEU A 1 85 ? 49.675 -5.718 -66.631 1.00 95.88 85 LEU A CA 1
ATOM 638 C C . LEU A 1 85 ? 49.362 -4.229 -66.831 1.00 95.88 85 LEU A C 1
ATOM 640 O O . LEU A 1 85 ? 48.268 -3.909 -67.293 1.00 95.88 85 LEU A O 1
ATOM 644 N N . SER A 1 86 ? 50.287 -3.322 -66.505 1.00 95.06 86 SER A N 1
ATOM 645 C CA . SER A 1 86 ? 50.048 -1.871 -66.469 1.00 95.06 86 SER A CA 1
ATOM 646 C C . SER A 1 86 ? 49.518 -1.287 -67.784 1.00 95.06 86 SER A C 1
ATOM 648 O O . SER A 1 86 ? 48.745 -0.335 -67.749 1.00 95.06 86 SER A O 1
ATOM 650 N N . GLY A 1 87 ? 49.858 -1.873 -68.936 1.00 92.38 87 GLY A N 1
ATOM 651 C CA . GLY A 1 87 ? 49.325 -1.457 -70.240 1.00 92.38 87 GLY A CA 1
ATOM 652 C C . GLY A 1 87 ? 47.879 -1.895 -70.522 1.00 92.38 87 GLY A C 1
ATOM 653 O O . GLY A 1 87 ? 47.258 -1.354 -71.432 1.00 92.38 87 GLY A O 1
ATOM 654 N N . ALA A 1 88 ? 47.342 -2.858 -69.766 1.00 94.19 88 ALA A N 1
ATOM 655 C CA . ALA A 1 88 ? 46.002 -3.420 -69.954 1.00 94.19 88 ALA A CA 1
ATOM 656 C C . ALA A 1 88 ? 45.013 -3.003 -68.850 1.00 94.19 88 ALA A C 1
ATOM 658 O O . ALA A 1 88 ? 43.839 -2.762 -69.130 1.00 94.19 88 ALA A O 1
ATOM 659 N N . ILE A 1 89 ? 45.467 -2.904 -67.597 1.00 97.25 89 ILE A N 1
ATOM 660 C CA . ILE A 1 89 ? 44.594 -2.630 -66.445 1.00 97.25 89 ILE A CA 1
ATOM 661 C C . ILE A 1 89 ? 44.274 -1.139 -66.297 1.00 97.25 89 ILE A C 1
ATOM 663 O O . ILE A 1 89 ? 45.080 -0.265 -66.615 1.00 97.25 89 ILE A O 1
ATOM 667 N N . ARG A 1 90 ? 43.104 -0.828 -65.730 1.00 96.38 90 ARG A N 1
ATOM 668 C CA . ARG A 1 90 ? 42.739 0.552 -65.371 1.00 96.38 90 ARG A CA 1
ATOM 669 C C . ARG A 1 90 ? 43.474 1.019 -64.117 1.00 96.38 90 ARG A C 1
ATOM 671 O O . ARG A 1 90 ? 43.839 2.188 -64.035 1.00 96.38 90 ARG A O 1
ATOM 678 N N . PHE A 1 91 ? 43.625 0.139 -63.127 1.00 97.56 91 PHE A N 1
ATOM 679 C CA . PHE A 1 91 ? 44.173 0.490 -61.818 1.00 97.56 91 PHE A CA 1
ATOM 680 C C . PHE A 1 91 ? 44.751 -0.742 -61.112 1.00 97.56 91 PHE A C 1
ATOM 682 O O . PHE A 1 91 ? 44.127 -1.801 -61.115 1.00 97.56 91 PHE A O 1
ATOM 689 N N . GLY A 1 92 ? 45.918 -0.616 -60.486 1.00 97.50 92 GLY A N 1
ATOM 690 C CA . GLY A 1 92 ? 46.572 -1.711 -59.773 1.00 97.50 92 GLY A CA 1
ATOM 691 C C . GLY A 1 92 ? 47.139 -1.278 -58.427 1.00 97.50 92 GLY A C 1
ATOM 692 O O . GLY A 1 92 ? 47.771 -0.227 -58.334 1.00 97.50 92 GLY A O 1
ATOM 693 N N . VAL A 1 93 ? 46.959 -2.098 -57.394 1.00 98.31 93 VAL A N 1
ATOM 694 C CA . VAL A 1 93 ? 47.568 -1.904 -56.070 1.00 98.31 93 VAL A CA 1
ATOM 695 C C . VAL A 1 93 ? 48.347 -3.150 -55.692 1.00 98.31 93 VAL A C 1
ATOM 697 O O . VAL A 1 93 ? 47.786 -4.238 -55.673 1.00 98.31 93 VAL A O 1
ATOM 700 N N . GLY A 1 94 ? 49.630 -2.994 -55.383 1.00 97.50 94 GLY A N 1
ATOM 701 C CA . GLY A 1 94 ? 50.485 -4.051 -54.856 1.00 97.50 94 GLY A CA 1
ATOM 702 C C . GLY A 1 94 ? 50.882 -3.764 -53.413 1.00 97.50 94 GLY A C 1
ATOM 703 O O . GLY A 1 94 ? 51.242 -2.632 -53.079 1.00 97.50 94 GLY A O 1
ATOM 704 N N . VAL A 1 95 ? 50.834 -4.783 -52.559 1.00 97.12 95 VAL A N 1
ATOM 705 C CA . VAL A 1 95 ? 51.270 -4.679 -51.162 1.00 97.12 95 VAL A CA 1
ATOM 706 C C . VAL A 1 95 ? 52.300 -5.746 -50.819 1.00 97.12 95 VAL A C 1
ATOM 708 O O . VAL A 1 95 ? 52.161 -6.905 -51.209 1.00 97.12 95 VAL A O 1
ATOM 711 N N . ASP A 1 96 ? 53.335 -5.365 -50.074 1.00 94.75 96 ASP A N 1
ATOM 712 C CA . ASP A 1 96 ? 54.362 -6.280 -49.571 1.00 94.75 96 ASP A CA 1
ATOM 713 C C . ASP A 1 96 ? 54.990 -5.711 -48.291 1.00 94.75 96 ASP A C 1
ATOM 715 O O . ASP A 1 96 ? 55.153 -4.497 -48.159 1.00 94.75 96 ASP A O 1
ATOM 719 N N . PHE A 1 97 ? 55.369 -6.565 -47.341 1.00 93.00 97 PHE A N 1
ATOM 720 C CA . PHE A 1 97 ? 56.010 -6.115 -46.101 1.00 93.00 97 PHE A CA 1
ATOM 721 C C . PHE A 1 97 ? 57.478 -5.715 -46.330 1.00 93.00 97 PHE A C 1
ATOM 723 O O . PHE A 1 97 ? 58.055 -4.946 -45.555 1.00 93.00 97 PHE A O 1
ATOM 730 N N . ASN A 1 98 ? 58.114 -6.238 -47.385 1.00 92.19 98 ASN A N 1
ATOM 731 C CA . ASN A 1 98 ? 59.505 -5.957 -47.695 1.00 92.19 98 ASN A CA 1
ATOM 732 C C . ASN A 1 98 ? 59.633 -4.608 -48.412 1.00 92.19 98 ASN A C 1
ATOM 734 O O . ASN A 1 98 ? 59.485 -4.488 -49.630 1.00 92.19 98 ASN A O 1
ATOM 738 N N . THR A 1 99 ? 60.010 -3.587 -47.647 1.00 94.50 99 THR A N 1
ATOM 739 C CA . THR A 1 99 ? 60.215 -2.222 -48.148 1.00 94.50 99 THR A CA 1
ATOM 740 C C . THR A 1 99 ? 61.227 -2.136 -49.293 1.00 94.50 99 THR A C 1
ATOM 742 O O . THR A 1 99 ? 61.083 -1.283 -50.164 1.00 94.50 99 THR A O 1
ATOM 745 N N . ARG A 1 100 ? 62.224 -3.031 -49.365 1.00 94.31 100 ARG A N 1
ATOM 746 C CA . ARG A 1 100 ? 63.200 -3.048 -50.473 1.00 94.31 100 ARG A CA 1
ATOM 747 C C . ARG A 1 100 ? 62.561 -3.499 -51.782 1.00 94.31 100 ARG A C 1
ATOM 749 O O . ARG A 1 100 ? 62.861 -2.935 -52.830 1.00 94.31 100 ARG A O 1
ATOM 756 N N . CYS A 1 101 ? 61.658 -4.474 -51.714 1.00 93.44 101 CYS A N 1
ATOM 757 C CA . CYS A 1 101 ? 60.865 -4.908 -52.859 1.00 93.44 101 CYS A CA 1
ATOM 758 C C . CYS A 1 101 ? 59.945 -3.781 -53.352 1.00 93.44 101 CYS A C 1
ATOM 760 O O . CYS A 1 101 ? 59.933 -3.487 -54.545 1.00 93.44 101 CYS A O 1
ATOM 762 N N . ILE A 1 102 ? 59.264 -3.086 -52.434 1.00 97.06 102 ILE A N 1
ATOM 763 C CA . ILE A 1 102 ? 58.401 -1.938 -52.758 1.00 97.06 102 ILE A CA 1
ATOM 764 C C . ILE A 1 102 ? 59.195 -0.770 -53.358 1.00 97.06 102 ILE A C 1
ATOM 766 O O . ILE A 1 102 ? 58.750 -0.155 -54.328 1.00 97.06 102 ILE A O 1
ATOM 770 N N . ASN A 1 103 ? 60.399 -0.489 -52.853 1.00 96.25 103 ASN A N 1
ATOM 771 C CA . ASN A 1 103 ? 61.291 0.504 -53.456 1.00 96.25 103 ASN A CA 1
ATOM 772 C C . ASN A 1 103 ? 61.671 0.118 -54.893 1.00 96.25 103 ASN A C 1
ATOM 774 O O . ASN A 1 103 ? 61.634 0.969 -55.777 1.00 96.25 103 ASN A O 1
ATOM 778 N N . GLY A 1 104 ? 61.970 -1.162 -55.145 1.00 95.31 104 GLY A N 1
ATOM 779 C CA . GLY A 1 104 ? 62.201 -1.685 -56.494 1.00 95.31 104 GLY A CA 1
ATOM 780 C C . GLY A 1 104 ? 60.984 -1.534 -57.409 1.00 95.31 104 GLY A C 1
ATOM 781 O O . GLY A 1 104 ? 61.118 -1.045 -58.529 1.00 95.31 104 GLY A O 1
ATOM 782 N N . ALA A 1 105 ? 59.787 -1.864 -56.915 1.00 96.50 105 ALA A N 1
ATOM 783 C CA . ALA A 1 105 ? 58.538 -1.703 -57.656 1.00 96.50 105 ALA A CA 1
ATOM 784 C C . ALA A 1 105 ? 58.289 -0.236 -58.047 1.00 96.50 105 ALA A C 1
ATOM 786 O O . ALA A 1 105 ? 57.951 0.054 -59.195 1.00 96.50 105 ALA A O 1
ATOM 787 N N . ASN A 1 106 ? 58.515 0.700 -57.122 1.00 97.38 106 ASN A N 1
ATOM 788 C CA . ASN A 1 106 ? 58.379 2.133 -57.379 1.00 97.38 106 ASN A CA 1
ATOM 789 C C . ASN A 1 106 ? 59.489 2.688 -58.293 1.00 97.38 106 ASN A C 1
ATOM 791 O O . ASN A 1 106 ? 59.225 3.600 -59.074 1.00 97.38 106 ASN A O 1
ATOM 795 N N . ALA A 1 107 ? 60.702 2.128 -58.259 1.00 95.62 107 ALA A N 1
ATOM 796 C CA . ALA A 1 107 ? 61.781 2.503 -59.174 1.00 95.62 107 ALA A CA 1
ATOM 797 C C . ALA A 1 107 ? 61.480 2.080 -60.622 1.00 95.62 107 ALA A C 1
ATOM 799 O O . ALA A 1 107 ? 61.629 2.888 -61.536 1.00 95.62 107 ALA A O 1
ATOM 800 N N . ILE A 1 108 ? 60.970 0.857 -60.826 1.00 95.50 108 ILE A N 1
ATOM 801 C CA . ILE A 1 108 ? 60.485 0.396 -62.140 1.00 95.50 108 ILE A CA 1
ATOM 802 C C . ILE A 1 108 ? 59.330 1.285 -62.616 1.00 95.50 108 ILE A C 1
ATOM 804 O O . ILE A 1 108 ? 59.319 1.725 -63.765 1.00 95.50 108 ILE A O 1
ATOM 808 N N . LYS A 1 109 ? 58.384 1.604 -61.716 1.00 96.00 109 LYS A N 1
ATOM 809 C CA . LYS A 1 109 ? 57.259 2.505 -62.007 1.00 96.00 109 LYS A CA 1
ATOM 810 C C . LYS A 1 109 ? 57.748 3.843 -62.565 1.00 96.00 109 LYS A C 1
ATOM 812 O O . LYS A 1 109 ? 57.250 4.296 -63.595 1.00 96.00 109 LYS A O 1
ATOM 817 N N . ALA A 1 110 ? 58.721 4.448 -61.881 1.00 95.00 110 ALA A N 1
ATOM 818 C CA . ALA A 1 110 ? 59.298 5.735 -62.245 1.00 95.00 110 ALA A CA 1
ATOM 819 C C . ALA A 1 110 ? 60.054 5.678 -63.580 1.00 95.00 110 ALA A C 1
ATOM 821 O O . ALA A 1 110 ? 59.827 6.533 -64.431 1.00 95.00 110 ALA A O 1
ATOM 822 N N . ALA A 1 111 ? 60.892 4.658 -63.793 1.00 93.31 111 ALA A N 1
ATOM 823 C CA . ALA A 1 111 ? 61.665 4.505 -65.027 1.00 93.31 111 ALA A CA 1
ATOM 824 C C . ALA A 1 111 ? 60.785 4.274 -66.266 1.00 93.31 111 ALA A C 1
ATOM 826 O O . ALA A 1 111 ? 61.102 4.767 -67.344 1.00 93.31 111 ALA A O 1
ATOM 827 N N . ASN A 1 112 ? 59.658 3.576 -66.108 1.00 93.50 112 ASN A N 1
ATOM 828 C CA . ASN A 1 112 ? 58.729 3.296 -67.205 1.00 93.50 112 ASN A CA 1
ATOM 829 C C . ASN A 1 112 ? 57.630 4.357 -67.380 1.00 93.50 112 ASN A C 1
ATOM 831 O O . ASN A 1 112 ? 56.797 4.216 -68.272 1.00 93.50 112 ASN A O 1
ATOM 835 N N . GLY A 1 113 ? 57.569 5.383 -66.522 1.00 92.06 113 GLY A N 1
ATOM 836 C CA . GLY A 1 113 ? 56.519 6.407 -66.582 1.00 92.06 113 GLY A CA 1
ATOM 837 C C . GLY A 1 113 ? 55.100 5.856 -66.384 1.00 92.06 113 GLY A C 1
ATOM 838 O O . GLY A 1 113 ? 54.151 6.358 -66.980 1.00 92.06 113 GLY A O 1
ATOM 839 N N . THR A 1 114 ? 54.932 4.805 -65.575 1.00 92.94 114 THR A N 1
ATOM 840 C CA . THR A 1 114 ? 53.613 4.189 -65.336 1.00 92.94 114 THR A CA 1
ATOM 841 C C . THR A 1 114 ? 52.888 4.882 -64.179 1.00 92.94 114 THR A C 1
ATOM 843 O O . THR A 1 114 ? 53.464 5.147 -63.122 1.00 92.94 114 THR A O 1
ATOM 846 N N . HIS A 1 115 ? 51.601 5.196 -64.356 1.00 94.12 115 HIS A N 1
ATOM 847 C CA . HIS A 1 115 ? 50.844 6.019 -63.396 1.00 94.12 115 HIS A CA 1
ATOM 848 C C . HIS A 1 115 ? 49.654 5.307 -62.745 1.00 94.12 115 HIS A C 1
ATOM 850 O O . HIS A 1 115 ? 49.193 5.750 -61.698 1.00 94.12 115 HIS A O 1
ATOM 856 N N . ASN A 1 116 ? 49.189 4.203 -63.327 1.00 96.12 116 ASN A N 1
ATOM 857 C CA . ASN A 1 116 ? 47.995 3.459 -62.916 1.00 96.12 116 ASN A CA 1
ATOM 858 C C . ASN A 1 116 ? 48.269 2.311 -61.927 1.00 96.12 116 ASN A C 1
ATOM 860 O O . ASN A 1 116 ? 47.332 1.623 -61.528 1.00 96.12 116 ASN A O 1
ATOM 864 N N . VAL A 1 117 ? 49.524 2.093 -61.527 1.00 97.44 117 VAL A N 1
ATOM 865 C CA . VAL A 1 117 ? 49.914 1.087 -60.524 1.00 97.44 117 VAL A CA 1
ATOM 866 C C . VAL A 1 117 ? 50.501 1.748 -59.279 1.00 97.44 117 VAL A C 1
ATOM 868 O O . VAL A 1 117 ? 51.254 2.719 -59.375 1.00 97.44 117 VAL A O 1
ATOM 871 N N . HIS A 1 118 ? 50.160 1.244 -58.097 1.00 97.81 118 HIS A N 1
ATOM 872 C CA . HIS A 1 118 ? 50.532 1.816 -56.800 1.00 97.81 118 HIS A CA 1
ATOM 873 C C . HIS A 1 118 ? 51.068 0.724 -55.875 1.00 97.81 118 HIS A C 1
ATOM 875 O O . HIS A 1 118 ? 50.511 -0.367 -55.834 1.00 97.81 118 HIS A O 1
ATOM 881 N N . PHE A 1 119 ? 52.139 1.011 -55.131 1.00 98.00 119 PHE A N 1
ATOM 882 C CA . PHE A 1 119 ? 52.813 0.020 -54.290 1.00 98.00 119 PHE A CA 1
ATOM 883 C C . PHE A 1 119 ? 52.992 0.540 -52.866 1.00 98.00 119 PHE A C 1
ATOM 885 O O . PHE A 1 119 ? 53.556 1.621 -52.674 1.00 98.00 119 PHE A O 1
ATOM 892 N N . TYR A 1 120 ? 52.542 -0.240 -51.881 1.00 97.44 120 TYR A N 1
ATOM 893 C CA . TYR A 1 120 ? 52.577 0.127 -50.465 1.00 97.44 120 TYR A CA 1
ATOM 894 C C . TYR A 1 120 ? 53.334 -0.912 -49.640 1.00 97.44 120 TYR A C 1
ATOM 896 O O . TYR A 1 120 ? 53.165 -2.118 -49.821 1.00 97.44 120 TYR A O 1
ATOM 904 N N . ALA A 1 121 ? 54.152 -0.427 -48.704 1.00 96.69 121 ALA A N 1
ATOM 905 C CA . ALA A 1 121 ? 54.709 -1.274 -47.662 1.00 96.69 121 ALA A CA 1
ATOM 906 C C . ALA A 1 121 ? 53.602 -1.603 -46.653 1.00 96.69 121 ALA A C 1
ATOM 908 O O . ALA A 1 121 ? 53.046 -0.685 -46.051 1.00 96.69 121 ALA A O 1
ATOM 909 N N . PHE A 1 122 ? 53.269 -2.884 -46.506 1.00 95.56 122 PHE A N 1
ATOM 910 C CA . PHE A 1 122 ? 52.163 -3.337 -45.661 1.00 95.56 122 PHE A CA 1
ATOM 911 C C . PHE A 1 122 ? 52.461 -4.721 -45.081 1.00 95.56 122 PHE A C 1
ATOM 913 O O . PHE A 1 122 ? 52.690 -5.683 -45.819 1.00 95.56 122 PHE A O 1
ATOM 920 N N . ASP A 1 123 ? 52.475 -4.823 -43.756 1.00 93.62 123 ASP A N 1
ATOM 921 C CA . ASP A 1 123 ? 52.733 -6.062 -43.030 1.00 93.62 123 ASP A CA 1
ATOM 922 C C . ASP A 1 123 ? 51.406 -6.765 -42.718 1.00 93.62 123 ASP A C 1
ATOM 924 O O . ASP A 1 123 ? 50.708 -6.427 -41.766 1.00 93.62 123 ASP A O 1
ATOM 928 N N . LEU A 1 124 ? 51.074 -7.782 -43.518 1.00 91.50 124 LEU A N 1
ATOM 929 C CA . LEU A 1 124 ? 49.822 -8.544 -43.419 1.00 91.50 124 LEU A CA 1
ATOM 930 C C . LEU A 1 124 ? 49.600 -9.211 -42.047 1.00 91.50 124 LEU A C 1
ATOM 932 O O . LEU A 1 124 ? 48.463 -9.551 -41.719 1.00 91.50 124 LEU A O 1
ATOM 936 N N . ASP A 1 125 ? 50.654 -9.411 -41.246 1.00 88.00 125 ASP A N 1
ATOM 937 C CA . ASP A 1 125 ? 50.523 -9.974 -39.900 1.00 88.00 125 ASP A CA 1
ATOM 938 C C . ASP A 1 125 ? 50.320 -8.900 -38.819 1.00 88.00 125 ASP A C 1
ATOM 940 O O . ASP A 1 125 ? 49.704 -9.195 -37.791 1.00 88.00 125 ASP A O 1
ATOM 944 N N . LYS A 1 126 ? 50.802 -7.668 -39.030 1.00 89.75 126 LYS A N 1
ATOM 945 C CA . LYS A 1 126 ? 50.818 -6.612 -37.999 1.00 89.75 126 LYS A CA 1
ATOM 946 C C . LYS A 1 126 ? 49.850 -5.465 -38.246 1.00 89.75 126 LYS A C 1
ATOM 948 O O . LYS A 1 126 ? 49.350 -4.896 -37.278 1.00 89.75 126 LYS A O 1
ATOM 953 N N . ASP A 1 127 ? 49.609 -5.127 -39.502 1.00 86.38 127 ASP A N 1
ATOM 954 C CA . ASP A 1 127 ? 48.802 -3.974 -39.870 1.00 86.38 127 ASP A CA 1
ATOM 955 C C . ASP A 1 127 ? 47.303 -4.329 -39.914 1.00 86.38 127 ASP A C 1
ATOM 957 O O . ASP A 1 127 ? 46.895 -5.497 -40.011 1.00 86.38 127 ASP A O 1
ATOM 961 N N . ASP A 1 128 ? 46.460 -3.299 -39.803 1.00 89.25 128 ASP A N 1
ATOM 962 C CA . ASP A 1 128 ? 45.009 -3.439 -39.913 1.00 89.25 128 ASP A CA 1
ATOM 963 C C . ASP A 1 128 ? 44.617 -3.757 -41.364 1.00 89.25 128 ASP A C 1
ATOM 965 O O . ASP A 1 128 ? 44.747 -2.917 -42.258 1.00 89.25 128 ASP A O 1
ATOM 969 N N . LEU A 1 129 ? 44.103 -4.972 -41.587 1.00 86.31 129 LEU A N 1
ATOM 970 C CA . LEU A 1 129 ? 43.688 -5.471 -42.901 1.00 86.31 129 LEU A CA 1
ATOM 971 C C . LEU A 1 129 ? 42.570 -4.628 -43.534 1.00 86.31 129 LEU A C 1
ATOM 973 O O . LEU A 1 129 ? 42.420 -4.660 -44.757 1.00 86.31 129 LEU A O 1
ATOM 977 N N . SER A 1 130 ? 41.836 -3.827 -42.752 1.00 85.81 130 SER A N 1
ATOM 978 C CA . SER A 1 130 ? 40.838 -2.890 -43.282 1.00 85.81 130 SER A CA 1
ATOM 979 C C . SER A 1 130 ? 41.451 -1.837 -44.221 1.00 85.81 130 SER A C 1
ATOM 981 O O . SER A 1 130 ? 40.790 -1.379 -45.157 1.00 85.81 130 SER A O 1
ATOM 983 N N . LEU A 1 131 ? 42.742 -1.515 -44.057 1.00 88.38 131 LEU A N 1
ATOM 984 C CA . LEU A 1 131 ? 43.462 -0.566 -44.912 1.00 88.38 131 LEU A CA 1
ATOM 985 C C . LEU A 1 131 ? 43.617 -1.045 -46.358 1.00 88.38 131 LEU A C 1
ATOM 987 O O . LEU A 1 131 ? 43.775 -0.207 -47.246 1.00 88.38 131 LEU A O 1
ATOM 991 N N . LEU A 1 132 ? 43.501 -2.350 -46.628 1.00 89.56 132 LEU A N 1
ATOM 992 C CA . LEU A 1 132 ? 43.474 -2.867 -48.000 1.00 89.56 132 LEU A CA 1
ATOM 993 C C . LEU A 1 132 ? 42.317 -2.255 -48.801 1.00 89.56 132 LEU A C 1
ATOM 995 O O . LEU A 1 132 ? 42.510 -1.893 -49.960 1.00 89.56 132 LEU A O 1
ATOM 999 N N . ASN A 1 133 ? 41.155 -2.051 -48.166 1.00 89.44 133 ASN A N 1
ATOM 1000 C CA . ASN A 1 133 ? 40.019 -1.352 -48.770 1.00 89.44 133 ASN A CA 1
ATOM 1001 C C . ASN A 1 133 ? 40.354 0.124 -49.051 1.00 89.44 133 ASN A C 1
ATOM 1003 O O . ASN A 1 133 ? 39.997 0.668 -50.092 1.00 89.44 133 ASN A O 1
ATOM 1007 N N . SER A 1 134 ? 41.095 0.771 -48.151 1.00 92.25 134 SER A N 1
ATOM 1008 C CA . SER A 1 134 ? 41.522 2.165 -48.312 1.00 92.25 134 SER A CA 1
ATOM 1009 C C . SER A 1 134 ? 42.544 2.348 -49.438 1.00 92.25 134 SER A C 1
ATOM 1011 O O . SER A 1 134 ? 42.459 3.333 -50.169 1.00 92.25 134 SER A O 1
ATOM 1013 N N . PHE A 1 135 ? 43.476 1.408 -49.635 1.00 91.38 135 PHE A N 1
ATOM 1014 C CA . PHE A 1 135 ? 44.452 1.476 -50.733 1.00 91.38 135 PHE A CA 1
ATOM 1015 C C . PHE A 1 135 ? 43.809 1.358 -52.115 1.00 91.38 135 PHE A C 1
ATOM 1017 O O . PHE A 1 135 ? 44.325 1.917 -53.081 1.00 91.38 135 PHE A O 1
ATOM 1024 N N . VAL A 1 136 ? 42.663 0.682 -52.207 1.00 92.19 136 VAL A N 1
ATOM 1025 C CA . VAL A 1 136 ? 41.850 0.624 -53.430 1.00 92.19 136 VAL A CA 1
ATOM 1026 C C . VAL A 1 136 ? 40.756 1.698 -53.471 1.00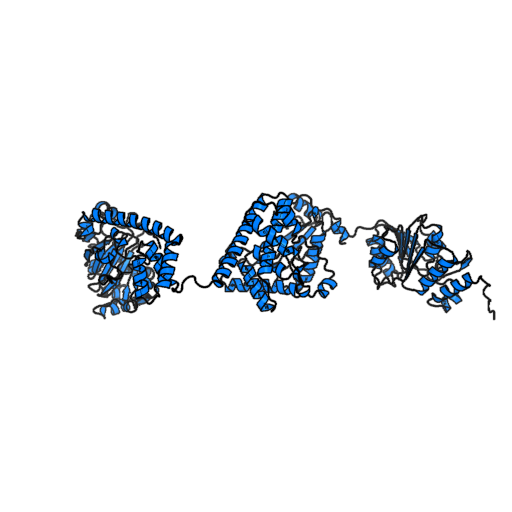 92.19 136 VAL A C 1
ATOM 1028 O O . VAL A 1 136 ? 39.893 1.655 -54.347 1.00 92.19 136 VAL A O 1
ATOM 1031 N N . PHE A 1 137 ? 40.819 2.684 -52.568 1.00 89.81 137 PHE A N 1
ATOM 1032 C CA . PHE A 1 137 ? 39.902 3.824 -52.448 1.00 89.81 137 PHE A CA 1
ATOM 1033 C C . PHE A 1 137 ? 38.437 3.451 -52.176 1.00 89.81 137 PHE A C 1
ATOM 1035 O O . PHE A 1 137 ? 37.522 4.148 -52.605 1.00 89.81 137 PHE A O 1
ATOM 1042 N N . GLY A 1 138 ? 38.205 2.347 -51.463 1.00 80.06 138 GLY A N 1
ATOM 1043 C CA . GLY A 1 138 ? 36.869 1.845 -51.136 1.00 80.06 138 GLY A CA 1
ATOM 1044 C C . GLY A 1 138 ? 36.108 1.256 -52.326 1.00 80.06 138 GLY A C 1
ATOM 1045 O O . GLY A 1 138 ? 34.953 0.860 -52.174 1.00 80.06 138 GLY A O 1
ATOM 1046 N N . GLU A 1 139 ? 36.724 1.208 -53.510 1.00 82.69 139 GLU A N 1
ATOM 1047 C CA . GLU A 1 139 ? 36.136 0.597 -54.697 1.00 82.69 139 GLU A CA 1
ATOM 1048 C C . GLU A 1 139 ? 36.385 -0.914 -54.703 1.00 82.69 139 GLU A C 1
ATOM 1050 O O . GLU A 1 139 ? 37.459 -1.387 -54.323 1.00 82.69 139 GLU A O 1
ATOM 1055 N N . ARG A 1 140 ? 35.410 -1.676 -55.214 1.00 85.31 140 ARG A N 1
ATOM 1056 C CA . ARG A 1 140 ? 35.602 -3.106 -55.476 1.00 85.31 140 ARG A CA 1
ATOM 1057 C C . ARG A 1 140 ? 36.760 -3.343 -56.445 1.00 85.31 140 ARG A C 1
ATOM 1059 O O . ARG A 1 140 ? 37.051 -2.525 -57.321 1.00 85.31 140 ARG A O 1
ATOM 1066 N N . VAL A 1 141 ? 37.400 -4.493 -56.282 1.00 92.75 141 VAL A N 1
ATOM 1067 C CA . VAL A 1 141 ? 38.500 -4.954 -57.126 1.00 92.75 141 VAL A CA 1
ATOM 1068 C C . VAL A 1 141 ? 37.972 -6.064 -58.027 1.00 92.75 141 VAL A C 1
ATOM 1070 O O . VAL A 1 141 ? 37.259 -6.957 -57.572 1.00 92.75 141 VAL A O 1
ATOM 1073 N N . ASP A 1 142 ? 38.317 -6.028 -59.311 1.00 95.19 142 ASP A N 1
ATOM 1074 C CA . ASP A 1 142 ? 37.858 -7.045 -60.257 1.00 95.19 142 ASP A CA 1
ATOM 1075 C C . ASP A 1 142 ? 38.536 -8.397 -60.011 1.00 95.19 142 ASP A C 1
ATOM 1077 O O . ASP A 1 142 ? 37.914 -9.434 -60.215 1.00 95.19 142 ASP A O 1
ATOM 1081 N N . VAL A 1 143 ? 39.798 -8.393 -59.570 1.00 95.94 143 VAL A N 1
ATOM 1082 C CA . VAL A 1 143 ? 40.554 -9.611 -59.255 1.00 95.94 143 VAL A CA 1
ATOM 1083 C C . VAL A 1 143 ? 41.646 -9.358 -58.216 1.00 95.94 143 VAL A C 1
ATOM 1085 O O . VAL A 1 143 ? 42.405 -8.387 -58.308 1.00 95.94 143 VAL A O 1
ATOM 1088 N N . CYS A 1 144 ? 41.752 -10.262 -57.242 1.00 97.12 144 CYS A N 1
ATOM 1089 C CA . CYS A 1 144 ? 42.857 -10.292 -56.284 1.00 97.12 144 CYS A CA 1
ATOM 1090 C C . CYS A 1 144 ? 43.885 -11.372 -56.648 1.00 97.12 144 CYS A C 1
ATOM 1092 O O . CYS A 1 144 ? 43.517 -12.455 -57.104 1.00 97.12 144 CYS A O 1
ATOM 1094 N N . PHE A 1 145 ? 45.167 -11.120 -56.387 1.00 96.62 145 PHE A N 1
ATOM 1095 C CA . PHE A 1 145 ? 46.238 -12.113 -56.481 1.00 96.62 145 PHE A CA 1
ATOM 1096 C C . PHE A 1 145 ? 46.780 -12.450 -55.092 1.00 96.62 145 PHE A C 1
ATOM 1098 O O . PHE A 1 145 ? 47.130 -11.562 -54.318 1.00 96.62 145 PHE A O 1
ATOM 1105 N N . ILE A 1 146 ? 46.870 -13.746 -54.786 1.00 94.44 146 ILE A N 1
ATOM 1106 C CA . ILE A 1 146 ? 47.539 -14.288 -53.599 1.00 94.44 146 ILE A CA 1
ATOM 1107 C C . ILE A 1 146 ? 48.432 -15.442 -54.059 1.00 94.44 146 ILE A C 1
ATOM 1109 O O . ILE A 1 146 ? 48.005 -16.594 -54.132 1.00 94.44 146 ILE A O 1
ATOM 1113 N N . LEU A 1 147 ? 49.681 -15.132 -54.408 1.00 89.31 147 LEU A N 1
ATOM 1114 C CA . LEU A 1 147 ? 50.530 -16.084 -55.137 1.00 89.31 147 LEU A CA 1
ATOM 1115 C C . LEU A 1 147 ? 51.726 -16.616 -54.341 1.00 89.31 147 LEU A C 1
ATOM 1117 O O . LEU A 1 147 ? 52.415 -17.518 -54.801 1.00 89.31 147 LEU A O 1
ATOM 1121 N N . ASN A 1 148 ? 52.032 -16.079 -53.158 1.00 78.31 148 ASN A N 1
ATOM 1122 C CA . ASN A 1 148 ? 53.200 -16.567 -52.414 1.00 78.31 148 ASN A CA 1
ATOM 1123 C C . ASN A 1 148 ? 53.152 -16.322 -50.900 1.00 78.31 148 ASN A C 1
ATOM 1125 O O . ASN A 1 148 ? 54.198 -16.358 -50.264 1.00 78.31 148 ASN A O 1
ATOM 1129 N N . ILE A 1 149 ? 51.990 -16.062 -50.292 1.00 80.56 149 ILE A N 1
ATOM 1130 C CA . ILE A 1 149 ? 51.947 -15.623 -48.879 1.00 80.56 149 ILE A CA 1
ATOM 1131 C C . ILE A 1 149 ? 51.567 -16.732 -47.886 1.00 80.56 149 ILE A C 1
ATOM 1133 O O . ILE A 1 149 ? 51.927 -16.642 -46.715 1.00 80.56 149 ILE A O 1
ATOM 1137 N N . SER A 1 150 ? 50.892 -17.797 -48.331 1.00 73.88 150 SER A N 1
ATOM 1138 C CA . SER A 1 150 ? 50.180 -18.757 -47.463 1.00 73.88 150 SER A CA 1
ATOM 1139 C C . SER A 1 150 ? 51.058 -19.610 -46.531 1.00 73.88 150 SER A C 1
ATOM 1141 O O . SER A 1 150 ? 50.534 -20.284 -45.649 1.00 73.88 150 SER A O 1
ATOM 1143 N N . LEU A 1 151 ? 52.386 -19.594 -46.700 1.00 80.75 151 LEU A N 1
ATOM 1144 C CA . LEU A 1 151 ? 53.343 -20.230 -45.777 1.00 80.75 151 LEU A CA 1
ATOM 1145 C C . LEU A 1 151 ? 54.071 -19.244 -44.857 1.00 80.75 151 LEU A C 1
ATOM 1147 O O . LEU A 1 151 ? 54.654 -19.665 -43.860 1.00 80.75 151 LEU A O 1
ATOM 1151 N N . TRP A 1 152 ? 54.085 -17.961 -45.208 1.00 80.75 152 TRP A N 1
ATOM 1152 C CA . TRP A 1 152 ? 54.940 -16.958 -44.567 1.00 80.75 152 TRP A CA 1
ATOM 1153 C C . TRP A 1 152 ? 54.143 -15.966 -43.721 1.00 80.75 152 TRP A C 1
ATOM 1155 O O . TRP A 1 152 ? 54.701 -15.389 -42.795 1.00 80.75 152 TRP A O 1
ATOM 1165 N N . VAL A 1 153 ? 52.851 -15.802 -44.017 1.00 85.94 153 VAL A N 1
ATOM 1166 C CA . VAL A 1 153 ? 51.920 -14.935 -43.287 1.00 85.94 153 VAL A CA 1
ATOM 1167 C C . VAL A 1 153 ? 51.054 -15.796 -42.378 1.00 85.94 153 VAL A C 1
ATOM 1169 O O . VAL A 1 153 ? 50.356 -16.693 -42.854 1.00 85.94 153 VAL A O 1
ATOM 1172 N N . LYS A 1 154 ? 51.064 -15.535 -41.068 1.00 87.25 154 LYS A N 1
ATOM 1173 C CA . LYS A 1 154 ? 50.263 -16.305 -40.097 1.00 87.25 154 LYS A CA 1
ATOM 1174 C C . LYS A 1 154 ? 48.766 -16.070 -40.293 1.00 87.25 154 LYS A C 1
ATOM 1176 O O . LYS A 1 154 ? 47.981 -17.010 -40.189 1.00 87.25 154 LYS A O 1
ATOM 1181 N N . ARG A 1 155 ? 48.383 -14.838 -40.634 1.00 88.44 155 ARG A N 1
ATOM 1182 C CA . ARG A 1 155 ? 46.997 -14.395 -40.863 1.00 88.44 155 ARG A CA 1
ATOM 1183 C C . ARG A 1 155 ? 46.493 -14.632 -42.293 1.00 88.44 155 ARG A C 1
ATOM 1185 O O . ARG A 1 155 ? 45.506 -14.029 -42.704 1.00 88.44 155 ARG A O 1
ATOM 1192 N N . TRP A 1 156 ? 47.116 -15.516 -43.082 1.00 89.88 156 TRP A N 1
ATOM 1193 C CA . TRP A 1 156 ? 46.768 -15.695 -44.504 1.00 89.88 156 TRP A CA 1
ATOM 1194 C C . TRP A 1 156 ? 45.288 -16.058 -44.744 1.00 89.88 156 TRP A C 1
ATOM 1196 O O . TRP A 1 156 ? 44.713 -15.635 -45.742 1.00 89.88 156 TRP A O 1
ATOM 1206 N N . LYS A 1 157 ? 44.643 -16.776 -43.810 1.00 89.94 157 LYS A N 1
ATOM 1207 C CA . LYS A 1 157 ? 43.200 -17.088 -43.853 1.00 89.94 157 LYS A CA 1
ATOM 1208 C C . LYS A 1 157 ? 42.333 -15.826 -43.745 1.00 89.94 157 LYS A C 1
ATOM 1210 O O . LYS A 1 157 ? 41.382 -15.658 -44.504 1.00 89.94 157 LYS A O 1
ATOM 1215 N N . GLU A 1 158 ? 42.694 -14.906 -42.850 1.00 86.81 158 GLU A N 1
ATOM 1216 C CA . GLU A 1 158 ? 42.023 -13.606 -42.709 1.00 86.81 158 GLU A CA 1
ATOM 1217 C C . GLU A 1 158 ? 42.225 -12.732 -43.951 1.00 86.81 158 GLU A C 1
ATOM 1219 O O . GLU A 1 158 ? 41.293 -12.053 -44.379 1.00 86.81 158 GLU A O 1
ATOM 1224 N N . VAL A 1 159 ? 43.417 -12.779 -44.553 1.00 88.88 159 VAL A N 1
ATOM 1225 C CA . VAL A 1 159 ? 43.742 -12.056 -45.792 1.00 88.88 159 VAL A CA 1
ATOM 1226 C C . VAL A 1 159 ? 42.907 -12.565 -46.970 1.00 88.88 159 VAL A C 1
ATOM 1228 O O . VAL A 1 159 ? 42.370 -11.756 -47.724 1.00 88.88 159 VAL A O 1
ATOM 1231 N N . VAL A 1 160 ? 42.733 -13.886 -47.106 1.00 90.88 160 VAL A N 1
ATOM 1232 C CA . VAL A 1 160 ? 41.845 -14.487 -48.120 1.00 90.88 160 VAL A CA 1
ATOM 1233 C C . VAL A 1 160 ? 40.397 -14.024 -47.923 1.00 90.88 160 VAL A C 1
ATOM 1235 O O . VAL A 1 160 ? 39.758 -13.634 -48.898 1.00 90.88 160 VAL A O 1
ATOM 1238 N N . ASN A 1 161 ? 39.902 -13.982 -46.681 1.00 86.38 161 ASN A N 1
ATOM 1239 C CA . ASN A 1 161 ? 38.558 -13.477 -46.372 1.00 86.38 161 ASN A CA 1
ATOM 1240 C C . ASN A 1 161 ? 38.397 -11.983 -46.697 1.00 86.38 161 ASN A C 1
ATOM 1242 O O . ASN A 1 161 ? 37.380 -11.586 -47.262 1.00 86.38 161 ASN A O 1
ATOM 1246 N N . HIS A 1 162 ? 39.403 -11.155 -46.402 1.00 86.38 162 HIS A N 1
ATOM 1247 C CA . HIS A 1 162 ? 39.384 -9.737 -46.778 1.00 86.38 162 HIS A CA 1
ATOM 1248 C C . HIS A 1 162 ? 39.411 -9.556 -48.298 1.00 86.38 162 HIS A C 1
ATOM 1250 O O . HIS A 1 162 ? 38.664 -8.739 -48.832 1.00 86.38 162 HIS A O 1
ATOM 1256 N N . CYS A 1 163 ? 40.201 -10.354 -49.021 1.00 89.75 163 CYS A N 1
ATOM 1257 C CA . CYS A 1 163 ? 40.183 -10.340 -50.483 1.00 89.75 163 CYS A CA 1
ATOM 1258 C C . CYS A 1 163 ? 38.813 -10.759 -51.034 1.00 89.75 163 CYS A C 1
ATOM 1260 O O . CYS A 1 163 ? 38.327 -10.113 -51.954 1.00 89.75 163 CYS A O 1
ATOM 1262 N N . ALA A 1 164 ? 38.157 -11.753 -50.426 1.00 86.25 164 ALA A N 1
ATOM 1263 C CA . ALA A 1 164 ? 36.802 -12.186 -50.791 1.00 86.25 164 ALA A CA 1
ATOM 1264 C C . ALA A 1 164 ? 35.709 -11.147 -50.485 1.00 86.25 164 ALA A C 1
ATOM 1266 O O . ALA A 1 164 ? 34.610 -11.197 -51.043 1.00 86.25 164 ALA A O 1
ATOM 1267 N N . ALA A 1 165 ? 35.977 -10.191 -49.593 1.00 83.88 165 ALA A N 1
ATOM 1268 C CA . ALA A 1 165 ? 35.100 -9.042 -49.395 1.00 83.88 165 ALA A CA 1
ATOM 1269 C C . ALA A 1 165 ? 35.239 -8.008 -50.530 1.00 83.88 165 ALA A C 1
ATOM 1271 O O . ALA A 1 165 ? 34.251 -7.365 -50.892 1.00 83.88 165 ALA A O 1
ATOM 1272 N N . LEU A 1 166 ? 36.443 -7.872 -51.100 1.00 86.94 166 LEU A N 1
ATOM 1273 C CA . LEU A 1 166 ? 36.782 -6.873 -52.120 1.00 86.94 166 LEU A CA 1
ATOM 1274 C C . LEU A 1 166 ? 36.574 -7.359 -53.560 1.00 86.94 166 LEU A C 1
ATOM 1276 O O . LEU A 1 166 ? 36.320 -6.530 -54.436 1.00 86.94 166 LEU A O 1
ATOM 1280 N N . SER A 1 167 ? 36.683 -8.665 -53.803 1.00 91.25 167 SER A N 1
ATOM 1281 C CA . SER A 1 167 ? 36.571 -9.272 -55.126 1.00 91.25 167 SER A CA 1
ATOM 1282 C C . SER A 1 167 ? 35.898 -10.639 -55.065 1.00 91.25 167 SER A C 1
ATOM 1284 O O . SER A 1 167 ? 36.146 -11.426 -54.154 1.00 91.25 167 SER A O 1
ATOM 1286 N N . ASP A 1 168 ? 35.087 -10.937 -56.078 1.00 90.25 168 ASP A N 1
ATOM 1287 C CA . ASP A 1 168 ? 34.511 -12.272 -56.266 1.00 90.25 168 ASP A CA 1
ATOM 1288 C C . ASP A 1 168 ? 35.471 -13.204 -57.035 1.00 90.25 168 ASP A C 1
ATOM 1290 O O . ASP A 1 168 ? 35.181 -14.390 -57.181 1.00 90.25 168 ASP A O 1
ATOM 1294 N N . THR A 1 169 ? 36.618 -12.685 -57.504 1.00 93.94 169 THR A N 1
ATOM 1295 C CA . THR A 1 169 ? 37.632 -13.433 -58.259 1.00 93.94 169 THR A CA 1
ATOM 1296 C C . THR A 1 169 ? 38.986 -13.383 -57.554 1.00 93.94 169 THR A C 1
ATOM 1298 O O . THR A 1 169 ? 39.529 -12.312 -57.272 1.00 93.94 169 THR A O 1
ATOM 1301 N N . LEU A 1 170 ? 39.582 -14.551 -57.324 1.00 96.06 170 LEU A N 1
ATOM 1302 C CA . LEU A 1 170 ? 40.900 -14.689 -56.707 1.00 96.06 170 LEU A CA 1
ATOM 1303 C C . LEU A 1 170 ? 41.792 -15.597 -57.555 1.00 96.06 170 LEU A C 1
ATOM 1305 O O . LEU A 1 170 ? 41.421 -16.726 -57.857 1.00 96.06 170 LEU A O 1
ATOM 1309 N N . VAL A 1 171 ? 43.004 -15.150 -57.873 1.00 95.75 171 VAL A N 1
ATOM 1310 C CA . VAL A 1 171 ? 44.062 -16.035 -58.379 1.00 95.75 171 VAL A CA 1
ATOM 1311 C C . VAL A 1 171 ? 44.945 -16.437 -57.206 1.00 95.75 171 VAL A C 1
ATOM 1313 O O . VAL A 1 171 ? 45.576 -15.590 -56.571 1.00 95.75 171 VAL A O 1
ATOM 1316 N N . PHE A 1 172 ? 44.968 -17.732 -56.903 1.00 94.94 172 PHE A N 1
ATOM 1317 C CA . PHE A 1 172 ? 45.606 -18.288 -55.714 1.00 94.94 172 PHE A CA 1
ATOM 1318 C C . PHE A 1 172 ? 46.690 -19.307 -56.082 1.00 94.94 172 PHE A C 1
ATOM 1320 O O . PHE A 1 172 ? 46.433 -20.231 -56.849 1.00 94.94 172 PHE A O 1
ATOM 1327 N N . GLU A 1 173 ? 47.890 -19.191 -55.512 1.00 92.25 173 GLU A N 1
ATOM 1328 C CA . GLU A 1 173 ? 48.955 -20.200 -55.644 1.00 92.25 173 GLU A CA 1
ATOM 1329 C C . GLU A 1 173 ? 49.130 -20.937 -54.307 1.00 92.25 173 GLU A C 1
ATOM 1331 O O . GLU A 1 173 ? 49.515 -20.351 -53.291 1.00 92.25 173 GLU A O 1
ATOM 1336 N N . ALA A 1 174 ? 48.853 -22.242 -54.307 1.00 90.44 174 ALA A N 1
ATOM 1337 C CA . ALA A 1 174 ? 49.077 -23.109 -53.158 1.00 90.44 174 ALA A CA 1
ATOM 1338 C C . ALA A 1 174 ? 50.556 -23.511 -53.077 1.00 90.44 174 ALA A C 1
ATOM 1340 O O . ALA A 1 174 ? 51.164 -23.923 -54.069 1.00 90.44 174 ALA A O 1
ATOM 1341 N N . HIS A 1 175 ? 51.137 -23.434 -51.879 1.00 86.31 175 HIS A N 1
ATOM 1342 C CA . HIS A 1 175 ? 52.573 -23.623 -51.666 1.00 86.31 175 HIS A CA 1
ATOM 1343 C C . HIS A 1 175 ? 52.853 -24.504 -50.437 1.00 86.31 175 HIS A C 1
ATOM 1345 O O . HIS A 1 175 ? 52.146 -24.430 -49.436 1.00 86.31 175 HIS A O 1
ATOM 1351 N N . GLY A 1 176 ? 53.899 -25.333 -50.495 1.00 85.69 176 GLY A N 1
ATOM 1352 C CA . GLY A 1 176 ? 54.321 -26.224 -49.404 1.00 85.69 176 GLY A CA 1
ATOM 1353 C C . GLY A 1 176 ? 54.289 -27.693 -49.807 1.00 85.69 176 GLY A C 1
ATOM 1354 O O . GLY A 1 176 ? 54.272 -28.016 -50.992 1.00 85.69 176 GLY A O 1
ATOM 1355 N N . ASN A 1 177 ? 54.285 -28.596 -48.830 1.00 87.88 177 ASN A N 1
ATOM 1356 C CA . ASN A 1 177 ? 54.091 -30.023 -49.095 1.00 87.88 177 ASN A CA 1
ATOM 1357 C C . ASN A 1 177 ? 52.627 -30.332 -49.492 1.00 87.88 177 ASN A C 1
ATOM 1359 O O . ASN A 1 177 ? 51.744 -29.483 -49.362 1.00 87.88 177 ASN A O 1
ATOM 1363 N N . ALA A 1 178 ? 52.352 -31.556 -49.954 1.00 85.50 178 ALA A N 1
ATOM 1364 C CA . ALA A 1 178 ? 51.022 -31.952 -50.432 1.00 85.50 178 ALA A CA 1
ATOM 1365 C C . ALA A 1 178 ? 49.899 -31.733 -49.396 1.00 85.50 178 ALA A C 1
ATOM 1367 O O . ALA A 1 178 ? 48.801 -31.312 -49.753 1.00 85.50 178 ALA A O 1
ATOM 1368 N N . GLN A 1 179 ? 50.176 -31.962 -48.109 1.00 86.69 179 GLN A N 1
ATOM 1369 C CA . GLN A 1 179 ? 49.206 -31.758 -47.031 1.00 86.69 179 GLN A CA 1
ATOM 1370 C C . GLN A 1 179 ? 48.895 -30.270 -46.822 1.00 86.69 179 GLN A C 1
ATOM 1372 O O . GLN A 1 179 ? 47.729 -29.903 -46.690 1.00 86.69 179 GLN A O 1
ATOM 1377 N N . GLN A 1 180 ? 49.923 -29.418 -46.827 1.00 88.62 180 GLN A N 1
ATOM 1378 C CA . GLN A 1 180 ? 49.777 -27.967 -46.689 1.00 88.62 180 GLN A CA 1
ATOM 1379 C C . GLN A 1 180 ? 49.022 -27.369 -47.876 1.00 88.62 180 GLN A C 1
ATOM 1381 O O . GLN A 1 180 ? 48.104 -26.578 -47.678 1.00 88.62 180 GLN A O 1
ATOM 1386 N N . GLN A 1 181 ? 49.349 -27.790 -49.102 1.00 89.75 181 GLN A N 1
ATOM 1387 C CA . GLN A 1 181 ? 48.626 -27.355 -50.300 1.00 89.75 181 GLN A CA 1
ATOM 1388 C C . GLN A 1 181 ? 47.159 -27.809 -50.272 1.00 89.75 181 GLN A C 1
ATOM 1390 O O . GLN A 1 181 ? 46.272 -27.025 -50.600 1.00 89.75 181 GLN A O 1
ATOM 1395 N N . ALA A 1 182 ? 46.878 -29.032 -49.810 1.00 87.25 182 ALA A N 1
ATOM 1396 C CA . ALA A 1 182 ? 45.511 -29.525 -49.654 1.00 87.25 182 ALA A CA 1
ATOM 1397 C C . ALA A 1 182 ? 44.728 -28.809 -48.538 1.00 87.25 182 ALA A C 1
ATOM 1399 O O . ALA A 1 182 ? 43.510 -28.680 -48.633 1.00 87.25 182 ALA A O 1
ATOM 1400 N N . GLU A 1 183 ? 45.378 -28.371 -47.453 1.00 88.69 183 GLU A N 1
ATOM 1401 C CA . GLU A 1 183 ? 44.740 -27.524 -46.431 1.00 88.69 183 GLU A CA 1
ATOM 1402 C C . GLU A 1 183 ? 44.421 -26.135 -46.988 1.00 88.69 183 GLU A C 1
ATOM 1404 O O . GLU A 1 183 ? 43.303 -25.647 -46.824 1.00 88.69 183 GLU A O 1
ATOM 1409 N N . GLN A 1 184 ? 45.387 -25.525 -47.676 1.00 92.38 184 GLN A N 1
ATOM 1410 C CA . GLN A 1 184 ? 45.222 -24.221 -48.306 1.00 92.38 184 GLN A CA 1
ATOM 1411 C C . GLN A 1 184 ? 44.070 -24.231 -49.307 1.00 92.38 184 GLN A C 1
ATOM 1413 O O . GLN A 1 184 ? 43.181 -23.388 -49.225 1.00 92.38 184 GLN A O 1
ATOM 1418 N N . LEU A 1 185 ? 44.040 -25.230 -50.192 1.00 90.19 185 LEU A N 1
ATOM 1419 C CA . LEU A 1 185 ? 42.976 -25.380 -51.174 1.00 90.19 185 LEU A CA 1
ATOM 1420 C C . LEU A 1 185 ? 41.614 -25.617 -50.513 1.00 90.19 185 LEU A C 1
ATOM 1422 O O . LEU A 1 185 ? 40.657 -24.961 -50.901 1.00 90.19 185 LEU A O 1
ATOM 1426 N N . ARG A 1 186 ? 41.523 -26.475 -49.483 1.00 88.38 186 ARG A N 1
ATOM 1427 C CA . ARG A 1 186 ? 40.264 -26.700 -48.744 1.00 88.38 186 ARG A CA 1
ATOM 1428 C C . ARG A 1 186 ? 39.717 -25.419 -48.125 1.00 88.38 186 ARG A C 1
ATOM 1430 O O . ARG A 1 186 ? 38.517 -25.184 -48.187 1.00 88.38 186 ARG A O 1
ATOM 1437 N N . PHE A 1 187 ? 40.584 -24.597 -47.538 1.00 86.25 187 PHE A N 1
ATOM 1438 C CA . PHE A 1 187 ? 40.164 -23.319 -46.969 1.00 86.25 187 PHE A CA 1
ATOM 1439 C C . PHE A 1 187 ? 39.721 -22.333 -48.057 1.00 86.25 187 PHE A C 1
ATOM 1441 O O . PHE A 1 187 ? 38.677 -21.703 -47.935 1.00 86.25 187 PHE A O 1
ATOM 1448 N N . VAL A 1 188 ? 40.476 -22.216 -49.151 1.00 87.81 188 VAL A N 1
ATOM 1449 C CA . VAL A 1 188 ? 40.079 -21.343 -50.265 1.00 87.81 188 VAL A CA 1
ATOM 1450 C C . VAL A 1 188 ? 38.758 -21.814 -50.880 1.00 87.81 188 VAL A C 1
ATOM 1452 O O . VAL A 1 188 ? 37.906 -20.980 -51.148 1.00 87.81 188 VAL A O 1
ATOM 1455 N N . GLN A 1 189 ? 38.532 -23.125 -50.997 1.00 87.81 189 GLN A N 1
ATOM 1456 C CA . GLN A 1 189 ? 37.263 -23.717 -51.443 1.00 87.81 189 GLN A CA 1
ATOM 1457 C C . GLN A 1 189 ? 36.100 -23.491 -50.466 1.00 87.81 189 GLN A C 1
ATOM 1459 O O . GLN A 1 189 ? 34.947 -23.465 -50.884 1.00 87.81 189 GLN A O 1
ATOM 1464 N N . SER A 1 190 ? 36.374 -23.311 -49.167 1.00 82.50 190 SER A N 1
ATOM 1465 C CA . SER A 1 190 ? 35.333 -22.921 -48.207 1.00 82.50 190 SER A CA 1
ATOM 1466 C C . SER A 1 190 ? 34.953 -21.442 -48.293 1.00 82.50 190 SER A C 1
ATOM 1468 O O . SER A 1 190 ? 33.940 -21.059 -47.714 1.00 82.50 190 SER A O 1
ATOM 1470 N N . VAL A 1 191 ? 35.743 -20.623 -48.999 1.00 80.69 191 VAL A N 1
ATOM 1471 C CA . VAL A 1 191 ? 35.492 -19.186 -49.229 1.00 80.69 191 VAL A CA 1
ATOM 1472 C C . VAL A 1 191 ? 35.027 -18.907 -50.667 1.00 80.69 191 VAL A C 1
ATOM 1474 O O . VAL A 1 191 ? 34.213 -18.013 -50.884 1.00 80.69 191 VAL A O 1
ATOM 1477 N N . TYR A 1 192 ? 35.509 -19.675 -51.646 1.00 85.06 192 TYR A N 1
ATOM 1478 C CA . TYR A 1 192 ? 35.170 -19.602 -53.069 1.00 85.06 192 TYR A CA 1
ATOM 1479 C C . TYR A 1 192 ? 34.669 -20.969 -53.539 1.00 85.06 192 TYR A C 1
ATOM 1481 O O . TYR A 1 192 ? 35.406 -21.951 -53.526 1.00 85.06 192 TYR A O 1
ATOM 1489 N N . GLY A 1 193 ? 33.411 -21.030 -53.960 1.00 73.44 193 GLY A N 1
ATOM 1490 C CA . GLY A 1 193 ? 32.693 -22.255 -54.304 1.00 73.44 193 GLY A CA 1
ATOM 1491 C C . GLY A 1 193 ? 33.154 -22.915 -55.595 1.00 73.44 193 GLY A C 1
ATOM 1492 O O . GLY A 1 193 ? 32.912 -24.107 -55.779 1.00 73.44 193 GLY A O 1
ATOM 1493 N N . GLN A 1 194 ? 33.858 -22.184 -56.462 1.00 85.88 194 GLN A N 1
ATOM 1494 C CA . GLN A 1 194 ? 34.501 -22.738 -57.646 1.00 85.88 194 GLN A CA 1
ATOM 1495 C C . GLN A 1 194 ? 36.006 -22.483 -57.625 1.00 85.88 194 GLN A C 1
ATOM 1497 O O . GLN A 1 194 ? 36.457 -21.348 -57.480 1.00 85.88 194 GLN A O 1
ATOM 1502 N N . THR A 1 195 ? 36.797 -23.539 -57.836 1.00 91.12 195 THR A N 1
ATOM 1503 C CA . THR A 1 195 ? 38.247 -23.441 -58.038 1.00 91.12 195 THR A CA 1
ATOM 1504 C C . THR A 1 195 ? 38.668 -24.202 -59.297 1.00 91.12 195 THR A C 1
ATOM 1506 O O . THR A 1 195 ? 38.513 -25.417 -59.402 1.00 91.12 195 THR A O 1
ATOM 1509 N N . GLN A 1 196 ? 39.218 -23.482 -60.273 1.00 94.12 196 GLN A N 1
ATOM 1510 C CA . GLN A 1 196 ? 39.775 -24.026 -61.507 1.00 94.12 196 GLN A CA 1
ATOM 1511 C C . GLN A 1 196 ? 41.296 -24.098 -61.386 1.00 94.12 196 GLN A C 1
ATOM 1513 O O . GLN A 1 196 ? 41.966 -23.085 -61.208 1.00 94.12 196 GLN A O 1
ATOM 1518 N N . LEU A 1 197 ? 41.861 -25.293 -61.523 1.00 94.00 197 LEU A N 1
ATOM 1519 C CA . LEU A 1 197 ? 43.307 -25.483 -61.593 1.00 94.00 197 LEU A CA 1
ATOM 1520 C C . LEU A 1 197 ? 43.852 -24.910 -62.914 1.00 94.00 197 LEU A C 1
ATOM 1522 O O . LEU A 1 197 ? 43.474 -25.367 -63.990 1.00 94.00 197 LEU A O 1
ATOM 1526 N N . LEU A 1 198 ? 44.752 -23.931 -62.822 1.00 91.19 198 LEU A N 1
ATOM 1527 C CA . LEU A 1 198 ? 45.421 -23.293 -63.962 1.00 91.19 198 LEU A CA 1
ATOM 1528 C C . LEU A 1 198 ? 46.759 -23.960 -64.294 1.00 91.19 198 LEU A C 1
ATOM 1530 O O . LEU A 1 198 ? 47.137 -24.061 -65.456 1.00 91.19 198 LEU A O 1
ATOM 1534 N N . SER A 1 199 ? 47.492 -24.408 -63.273 1.00 88.25 199 SER A N 1
ATOM 1535 C CA . SER A 1 199 ? 48.750 -25.140 -63.445 1.00 88.25 199 SER A CA 1
ATOM 1536 C C . SER A 1 199 ? 49.060 -25.990 -62.220 1.00 88.25 199 SER A C 1
ATOM 1538 O O . SER A 1 199 ? 48.859 -25.534 -61.099 1.00 88.25 199 SER A O 1
ATOM 1540 N N . GLN A 1 200 ? 49.601 -27.195 -62.425 1.00 85.19 200 GLN A N 1
ATOM 1541 C CA . GLN A 1 200 ? 50.093 -28.069 -61.346 1.00 85.19 200 GLN A CA 1
ATOM 1542 C C . GLN A 1 200 ? 51.543 -27.769 -60.937 1.00 85.19 200 GLN A C 1
ATOM 1544 O O . GLN A 1 200 ? 52.009 -28.268 -59.914 1.00 85.19 200 GLN A O 1
ATOM 1549 N N . GLN A 1 201 ? 52.269 -27.001 -61.756 1.00 83.19 201 GLN A N 1
ATOM 1550 C CA . GLN A 1 201 ? 53.686 -26.697 -61.559 1.00 83.19 201 GLN A CA 1
ATOM 1551 C C . GLN A 1 201 ? 53.997 -25.224 -61.868 1.00 83.19 201 GLN A C 1
ATOM 1553 O O . GLN A 1 201 ? 53.360 -24.595 -62.721 1.00 83.19 201 GLN A O 1
ATOM 1558 N N . SER A 1 202 ? 55.013 -24.667 -61.209 1.00 83.00 202 SER A N 1
ATOM 1559 C CA . SER A 1 202 ? 55.519 -23.316 -61.495 1.00 83.00 202 SER A CA 1
ATOM 1560 C C . SER A 1 202 ? 56.542 -23.345 -62.638 1.00 83.00 202 SER A C 1
ATOM 1562 O O . SER A 1 202 ? 57.728 -23.148 -62.407 1.00 83.00 202 SER A O 1
ATOM 1564 N N . ASP A 1 203 ? 56.106 -23.592 -63.877 1.00 80.06 203 ASP A N 1
ATOM 1565 C CA . ASP A 1 203 ? 56.989 -23.556 -65.067 1.00 80.06 203 ASP A CA 1
ATOM 1566 C C . ASP A 1 203 ? 57.591 -22.159 -65.369 1.00 80.06 203 ASP A C 1
ATOM 1568 O O . ASP A 1 203 ? 58.497 -22.021 -66.194 1.00 80.06 203 ASP A O 1
ATOM 1572 N N . ASP A 1 204 ? 57.098 -21.126 -64.680 1.00 82.31 204 ASP A N 1
ATOM 1573 C CA . ASP A 1 204 ? 57.610 -19.760 -64.705 1.00 82.31 204 ASP A CA 1
ATOM 1574 C C . ASP A 1 204 ? 58.785 -19.555 -63.733 1.00 82.31 204 ASP A C 1
ATOM 1576 O O . ASP A 1 204 ? 59.423 -18.505 -63.785 1.00 82.31 204 ASP A O 1
ATOM 1580 N N . ASP A 1 205 ? 59.089 -20.551 -62.888 1.00 82.19 205 ASP A N 1
ATOM 1581 C CA . ASP A 1 205 ? 60.253 -20.587 -62.004 1.00 82.19 205 ASP A CA 1
ATOM 1582 C C . ASP A 1 205 ? 61.230 -21.701 -62.419 1.00 82.19 205 ASP A C 1
ATOM 1584 O O . ASP A 1 205 ? 60.933 -22.885 -62.243 1.00 82.19 205 ASP A O 1
ATOM 1588 N N . PRO A 1 206 ? 62.451 -21.372 -62.869 1.00 67.50 206 PRO A N 1
ATOM 1589 C CA . PRO A 1 206 ? 63.455 -22.366 -63.227 1.00 67.50 206 PRO A CA 1
ATOM 1590 C C . PRO A 1 206 ? 64.074 -23.088 -62.011 1.00 67.50 206 PRO A C 1
ATOM 1592 O O . PRO A 1 206 ? 65.019 -23.862 -62.172 1.00 67.50 206 PRO A O 1
ATOM 1595 N N . THR A 1 207 ? 63.613 -22.815 -60.785 1.00 69.56 207 THR A N 1
ATOM 1596 C CA . THR A 1 207 ? 64.258 -23.246 -59.533 1.00 69.56 207 THR A CA 1
ATOM 1597 C C . THR A 1 207 ? 63.353 -23.982 -58.542 1.00 69.56 207 THR A C 1
ATOM 1599 O O . THR A 1 207 ? 63.870 -24.751 -57.733 1.00 69.56 207 THR A O 1
ATOM 1602 N N . TYR A 1 208 ? 62.028 -23.816 -58.616 1.00 64.88 208 TYR A N 1
ATOM 1603 C CA . TYR A 1 208 ? 61.056 -24.483 -57.737 1.00 64.88 208 TYR A CA 1
ATOM 1604 C C . TYR A 1 208 ? 59.815 -24.918 -58.523 1.00 64.88 208 TYR A C 1
ATOM 1606 O O . TYR A 1 208 ? 59.010 -24.079 -58.906 1.00 64.88 208 TYR A O 1
ATOM 1614 N N . ALA A 1 209 ? 59.619 -26.230 -58.703 1.00 62.78 209 ALA A N 1
ATOM 1615 C CA . ALA A 1 209 ? 58.599 -26.758 -59.618 1.00 62.78 209 ALA A CA 1
ATOM 1616 C C . ALA A 1 209 ? 57.232 -27.103 -58.982 1.00 62.78 209 ALA A C 1
ATOM 1618 O O . ALA A 1 209 ? 56.265 -27.302 -59.706 1.00 62.78 209 ALA A O 1
ATOM 1619 N N . GLN A 1 210 ? 57.112 -27.198 -57.653 1.00 76.88 210 GLN A N 1
ATOM 1620 C CA . GLN A 1 210 ? 55.963 -27.853 -56.993 1.00 76.88 210 GLN A CA 1
ATOM 1621 C C . GLN A 1 210 ? 54.975 -26.861 -56.351 1.00 76.88 210 GLN A C 1
ATOM 1623 O O . GLN A 1 210 ? 54.817 -26.840 -55.129 1.00 76.88 210 GLN A O 1
ATOM 1628 N N . ARG A 1 211 ? 54.313 -26.024 -57.160 1.00 86.88 211 ARG A N 1
ATOM 1629 C CA . ARG A 1 211 ? 53.202 -25.167 -56.705 1.00 86.88 211 ARG A CA 1
ATOM 1630 C C . ARG A 1 211 ? 52.050 -25.215 -57.694 1.00 86.88 211 ARG A C 1
ATOM 1632 O O . ARG A 1 211 ? 52.274 -25.152 -58.902 1.00 86.88 211 ARG A O 1
ATOM 1639 N N . SER A 1 212 ? 50.836 -25.303 -57.160 1.00 89.75 212 SER A N 1
ATOM 1640 C CA . SER A 1 212 ? 49.618 -25.348 -57.966 1.00 89.75 212 SER A CA 1
ATOM 1641 C C . SER A 1 212 ? 48.920 -23.993 -57.950 1.00 89.75 212 SER A C 1
ATOM 1643 O O . SER A 1 212 ? 48.676 -23.440 -56.878 1.00 89.75 212 SER A O 1
ATOM 1645 N N . MET A 1 213 ? 48.591 -23.468 -59.127 1.00 92.81 213 MET A N 1
ATOM 1646 C CA . MET A 1 213 ? 47.905 -22.187 -59.293 1.00 92.81 213 MET A CA 1
ATOM 1647 C C . MET A 1 213 ? 46.447 -22.416 -59.676 1.00 92.81 213 MET A C 1
ATOM 1649 O O . MET A 1 213 ? 46.160 -23.250 -60.534 1.00 92.81 213 MET A O 1
ATOM 1653 N N . TYR A 1 214 ? 45.544 -21.655 -59.067 1.00 94.31 214 TYR A N 1
ATOM 1654 C CA . TYR A 1 214 ? 44.101 -21.777 -59.216 1.00 94.31 214 TYR A CA 1
ATOM 1655 C C . TYR A 1 214 ? 43.465 -20.422 -59.525 1.00 94.31 214 TYR A C 1
ATOM 1657 O O . TYR A 1 214 ? 43.895 -19.393 -59.003 1.00 94.31 214 TYR A O 1
ATOM 1665 N N . LEU A 1 215 ? 42.415 -20.443 -60.341 1.00 95.12 215 LEU A N 1
ATOM 1666 C CA . LEU A 1 215 ? 41.440 -19.367 -60.463 1.00 95.12 215 LEU A CA 1
ATOM 1667 C C . LEU A 1 215 ? 40.229 -19.731 -59.608 1.00 95.12 215 LEU A C 1
ATOM 1669 O O . LEU A 1 215 ? 39.613 -20.775 -59.811 1.00 95.12 215 LEU A O 1
ATOM 1673 N N . CYS A 1 216 ? 39.900 -18.884 -58.648 1.00 94.12 216 CYS A N 1
ATOM 1674 C CA . CYS A 1 216 ? 38.826 -19.087 -57.691 1.00 94.12 216 CYS A CA 1
ATOM 1675 C C . CYS A 1 216 ? 37.713 -18.065 -57.948 1.00 94.12 216 CYS A C 1
ATOM 1677 O O . CYS A 1 216 ? 37.996 -16.883 -58.148 1.00 94.12 216 CYS A O 1
ATOM 1679 N N . SER A 1 217 ? 36.465 -18.527 -57.949 1.00 87.62 217 SER A N 1
ATOM 1680 C CA . SER A 1 217 ? 35.257 -17.730 -58.206 1.00 87.62 217 SER A CA 1
ATOM 1681 C C . SER A 1 217 ? 34.066 -18.261 -57.391 1.00 87.62 217 SER A C 1
ATOM 1683 O O . SER A 1 217 ? 34.217 -19.218 -56.628 1.00 87.62 217 SER A O 1
ATOM 1685 N N . ASP A 1 218 ? 32.896 -17.630 -57.512 1.00 74.88 218 ASP A N 1
ATOM 1686 C CA . ASP A 1 218 ? 31.651 -18.014 -56.827 1.00 74.88 218 ASP A CA 1
ATOM 1687 C C . ASP A 1 218 ? 31.770 -18.082 -55.298 1.00 74.88 218 ASP A C 1
ATOM 1689 O O . ASP A 1 218 ? 31.615 -19.142 -54.696 1.00 74.88 218 ASP A O 1
ATOM 1693 N N . ARG A 1 219 ? 32.049 -16.948 -54.646 1.00 74.25 219 ARG A N 1
ATOM 1694 C CA . ARG A 1 219 ? 32.159 -16.840 -53.180 1.00 74.25 219 ARG A CA 1
ATOM 1695 C C . ARG A 1 219 ? 31.068 -17.639 -52.439 1.00 74.25 219 ARG A C 1
ATOM 1697 O O . ARG A 1 219 ? 29.876 -17.363 -52.584 1.00 74.25 219 ARG A O 1
ATOM 1704 N N . THR A 1 220 ? 31.470 -18.585 -51.589 1.00 58.22 220 THR A N 1
ATOM 1705 C CA . THR A 1 220 ? 30.561 -19.326 -50.705 1.00 58.22 220 THR A CA 1
ATOM 1706 C C . THR A 1 220 ? 30.114 -18.413 -49.570 1.00 58.22 220 THR A C 1
ATOM 1708 O O . THR A 1 220 ? 30.920 -17.868 -48.816 1.00 58.22 220 THR A O 1
ATOM 1711 N N . ALA A 1 221 ? 28.804 -18.201 -49.454 1.00 45.53 221 ALA A N 1
ATOM 1712 C CA . ALA A 1 221 ? 28.235 -17.456 -48.339 1.00 45.53 221 ALA A CA 1
ATOM 1713 C C . ALA A 1 221 ? 28.451 -18.242 -47.030 1.00 45.53 221 ALA A C 1
ATOM 1715 O O . ALA A 1 221 ? 27.913 -19.333 -46.863 1.00 45.53 221 ALA A O 1
ATOM 1716 N N . ASP A 1 222 ? 29.264 -17.684 -46.139 1.00 45.94 222 ASP A N 1
ATOM 1717 C CA . ASP A 1 222 ? 29.712 -18.255 -44.866 1.00 45.94 222 ASP A CA 1
ATOM 1718 C C . ASP A 1 222 ? 28.546 -18.414 -43.868 1.00 45.94 222 ASP A C 1
ATOM 1720 O O . ASP A 1 222 ? 28.112 -17.431 -43.278 1.00 45.94 222 ASP A O 1
ATOM 1724 N N . GLU A 1 223 ? 28.000 -19.623 -43.673 1.00 41.31 223 GLU A N 1
ATOM 1725 C CA . GLU A 1 223 ? 26.928 -19.917 -42.700 1.00 41.31 223 GLU A CA 1
ATOM 1726 C C . GLU A 1 223 ? 27.431 -19.783 -41.248 1.00 41.31 223 GLU A C 1
ATOM 1728 O O . GLU A 1 223 ? 27.692 -20.759 -40.554 1.00 41.31 223 GLU A O 1
ATOM 1733 N N . GLY A 1 224 ? 27.585 -18.546 -40.778 1.00 44.66 224 GLY A N 1
ATOM 1734 C CA . GLY A 1 224 ? 28.053 -18.245 -39.421 1.00 44.66 224 GLY A CA 1
ATOM 1735 C C . GLY A 1 224 ? 28.799 -16.922 -39.285 1.00 44.66 224 GLY A C 1
ATOM 1736 O O . GLY A 1 224 ? 29.016 -16.458 -38.164 1.00 44.66 224 GLY A O 1
ATOM 1737 N N . SER A 1 225 ? 29.150 -16.271 -40.396 1.00 46.56 225 SER A N 1
ATOM 1738 C CA . SER A 1 225 ? 29.718 -14.927 -40.334 1.00 46.56 225 SER A CA 1
ATOM 1739 C C . SER A 1 225 ? 28.674 -13.918 -39.821 1.00 46.56 225 SER A C 1
ATOM 1741 O O . SER A 1 225 ? 27.468 -14.099 -40.046 1.00 46.56 225 SER A O 1
ATOM 1743 N N . PRO A 1 226 ? 29.107 -12.828 -39.154 1.00 48.72 226 PRO A N 1
ATOM 1744 C CA . PRO A 1 226 ? 28.230 -11.721 -38.781 1.00 48.72 226 PRO A CA 1
ATOM 1745 C C . PRO A 1 226 ? 27.350 -11.242 -39.945 1.00 48.72 226 PRO A C 1
ATOM 1747 O O . PRO A 1 226 ? 26.176 -10.934 -39.731 1.00 48.72 226 PRO A O 1
ATOM 1750 N N . ASP A 1 227 ? 27.890 -11.286 -41.168 1.00 50.69 227 ASP A N 1
ATOM 1751 C CA . ASP A 1 227 ? 27.210 -10.880 -42.396 1.00 50.69 227 ASP A CA 1
ATOM 1752 C C . ASP A 1 227 ? 26.134 -11.881 -42.833 1.00 50.69 227 ASP A C 1
ATOM 1754 O O . ASP A 1 227 ? 25.096 -11.474 -43.348 1.00 50.69 227 ASP A O 1
ATOM 1758 N N . ALA A 1 228 ? 26.321 -13.183 -42.604 1.00 54.50 228 ALA A N 1
ATOM 1759 C CA . ALA A 1 228 ? 25.368 -14.196 -43.055 1.00 54.50 228 ALA A CA 1
ATOM 1760 C C . ALA A 1 228 ? 24.109 -14.282 -42.196 1.00 54.50 228 ALA A C 1
ATOM 1762 O O . ALA A 1 228 ? 23.028 -14.507 -42.732 1.00 54.50 228 ALA A O 1
ATOM 1763 N N . LEU A 1 229 ? 24.211 -14.064 -40.881 1.00 65.00 229 LEU A N 1
ATOM 1764 C CA . LEU A 1 229 ? 23.017 -13.921 -40.043 1.00 65.00 229 LEU A CA 1
ATOM 1765 C C . LEU A 1 229 ? 22.305 -12.588 -40.332 1.00 65.00 229 LEU A C 1
ATOM 1767 O O . LEU A 1 229 ? 21.081 -12.540 -40.329 1.00 65.00 229 LEU A O 1
ATOM 1771 N N . ALA A 1 230 ? 23.052 -11.511 -40.606 1.00 61.31 230 ALA A N 1
ATOM 1772 C CA . ALA A 1 230 ? 22.471 -10.219 -40.977 1.00 61.31 230 ALA A CA 1
ATOM 1773 C C . ALA A 1 230 ? 21.722 -10.268 -42.325 1.00 61.31 230 ALA A C 1
ATOM 1775 O O . ALA A 1 230 ? 20.757 -9.530 -42.511 1.00 61.31 230 ALA A O 1
ATOM 1776 N N . GLN A 1 231 ? 22.142 -11.152 -43.236 1.00 64.12 231 GLN A N 1
ATOM 1777 C CA . GLN A 1 231 ? 21.512 -11.399 -44.540 1.00 64.12 231 GLN A CA 1
ATOM 1778 C C . GLN A 1 231 ? 20.494 -12.553 -44.526 1.00 64.12 231 GLN A C 1
ATOM 1780 O O . GLN A 1 231 ? 19.831 -12.801 -45.535 1.00 64.12 231 GLN A O 1
ATOM 1785 N N . ALA A 1 232 ? 20.369 -13.273 -43.409 1.00 68.56 232 ALA A N 1
ATOM 1786 C CA . ALA A 1 232 ? 19.458 -14.398 -43.283 1.00 68.56 232 ALA A CA 1
ATOM 1787 C C . ALA A 1 232 ? 17.992 -13.933 -43.326 1.00 68.56 232 ALA A C 1
ATOM 1789 O O . ALA A 1 232 ? 17.654 -12.908 -42.722 1.00 68.56 232 ALA A O 1
ATOM 1790 N N . PRO A 1 233 ? 17.092 -14.693 -43.980 1.00 76.56 233 PRO A N 1
ATOM 1791 C CA . PRO A 1 233 ? 15.663 -14.424 -43.913 1.00 76.56 233 PRO A CA 1
ATOM 1792 C C . PRO A 1 233 ? 15.199 -14.359 -42.456 1.00 76.56 233 PRO A C 1
ATOM 1794 O O . PRO A 1 233 ? 15.599 -15.170 -41.625 1.00 76.56 233 PRO A O 1
ATOM 1797 N N . VAL A 1 234 ? 14.350 -13.390 -42.139 1.00 82.56 234 VAL A N 1
ATOM 1798 C CA . VAL A 1 234 ? 13.720 -13.234 -40.822 1.00 82.56 234 VAL A CA 1
ATOM 1799 C C . VAL A 1 234 ? 12.302 -13.783 -40.865 1.00 82.56 234 VAL A C 1
ATOM 1801 O O . VAL A 1 234 ? 11.636 -13.729 -41.900 1.00 82.56 234 VAL A O 1
ATOM 1804 N N . LEU A 1 235 ? 11.824 -14.306 -39.739 1.00 81.81 235 LEU A N 1
ATOM 1805 C CA . LEU A 1 235 ? 10.463 -14.820 -39.650 1.00 81.81 235 LEU A CA 1
ATOM 1806 C C . LEU A 1 235 ? 9.461 -13.652 -39.717 1.00 81.81 235 LEU A C 1
ATOM 1808 O O . LEU A 1 235 ? 9.556 -12.712 -38.927 1.00 81.81 235 LEU A O 1
ATOM 1812 N N . GLY A 1 236 ? 8.532 -13.703 -40.679 1.00 70.00 236 GLY A N 1
ATOM 1813 C CA . GLY A 1 236 ? 7.512 -12.669 -40.893 1.00 70.00 236 GLY A CA 1
ATOM 1814 C C . GLY A 1 236 ? 6.429 -12.678 -39.811 1.00 70.00 236 GLY A C 1
ATOM 1815 O O . GLY A 1 236 ? 6.379 -11.768 -38.982 1.00 70.00 236 GLY A O 1
ATOM 1816 N N . ASP A 1 237 ? 5.601 -13.728 -39.798 1.00 68.31 237 ASP A N 1
ATOM 1817 C CA . ASP A 1 237 ? 4.551 -13.940 -38.795 1.00 68.31 237 ASP A CA 1
ATOM 1818 C C . ASP A 1 237 ? 5.047 -14.836 -37.654 1.00 68.31 237 ASP A C 1
ATOM 1820 O O . ASP A 1 237 ? 5.748 -15.822 -37.869 1.00 68.31 237 ASP A O 1
ATOM 1824 N N . GLY A 1 238 ? 4.705 -14.475 -36.416 1.00 73.38 238 GLY A N 1
ATOM 1825 C CA . GLY A 1 238 ? 5.201 -15.132 -35.203 1.00 73.38 238 GLY A CA 1
ATOM 1826 C C . GLY A 1 238 ? 4.207 -16.060 -34.519 1.00 73.38 238 GLY A C 1
ATOM 1827 O O . GLY A 1 238 ? 4.318 -16.236 -33.312 1.00 73.38 238 GLY A O 1
ATOM 1828 N N . ASP A 1 239 ? 3.210 -16.588 -35.229 1.00 84.88 239 ASP A N 1
ATOM 1829 C CA . ASP A 1 239 ? 2.269 -17.546 -34.646 1.00 84.88 239 ASP A CA 1
ATOM 1830 C C . ASP A 1 239 ? 2.897 -18.940 -34.437 1.00 84.88 239 ASP A C 1
ATOM 1832 O O . ASP A 1 239 ? 4.018 -19.228 -34.868 1.00 84.88 239 ASP A O 1
ATOM 1836 N N . GLU A 1 240 ? 2.179 -19.820 -33.734 1.00 88.12 240 GLU A N 1
ATOM 1837 C CA . GLU A 1 240 ? 2.669 -21.167 -33.422 1.00 88.12 240 GLU A CA 1
ATOM 1838 C C . GLU A 1 240 ? 2.977 -21.988 -34.688 1.00 88.12 240 GLU A C 1
ATOM 1840 O O . GLU A 1 240 ? 3.952 -22.744 -34.719 1.00 88.12 240 GLU A O 1
ATOM 1845 N N . GLY A 1 241 ? 2.179 -21.825 -35.748 1.00 87.19 241 GLY A N 1
ATOM 1846 C CA . GLY A 1 241 ? 2.349 -22.542 -37.009 1.00 87.19 241 GLY A CA 1
ATOM 1847 C C . GLY A 1 241 ? 3.622 -22.123 -37.740 1.00 87.19 241 GLY A C 1
ATOM 1848 O O . GLY A 1 241 ? 4.393 -22.981 -38.176 1.00 87.19 241 GLY A O 1
ATOM 1849 N N . ALA A 1 242 ? 3.879 -20.818 -37.808 1.00 87.06 242 ALA A N 1
ATOM 1850 C CA . ALA A 1 242 ? 5.069 -20.239 -38.414 1.00 87.06 242 ALA A CA 1
ATOM 1851 C C . ALA A 1 242 ? 6.343 -20.614 -37.644 1.00 87.06 242 ALA A C 1
ATOM 1853 O O . ALA A 1 242 ? 7.323 -21.047 -38.253 1.00 87.06 242 ALA A O 1
ATOM 1854 N N . VAL A 1 243 ? 6.314 -20.551 -36.306 1.00 89.69 243 VAL A N 1
ATOM 1855 C CA . VAL A 1 243 ? 7.432 -20.998 -35.457 1.00 89.69 243 VAL A CA 1
ATOM 1856 C C . VAL A 1 243 ? 7.709 -22.489 -35.655 1.00 89.69 243 VAL A C 1
ATOM 1858 O O . VAL A 1 243 ? 8.862 -22.891 -35.814 1.00 89.69 243 VAL A O 1
ATOM 1861 N N . ARG A 1 244 ? 6.662 -23.320 -35.707 1.00 89.62 244 ARG A N 1
ATOM 1862 C CA . ARG A 1 244 ? 6.795 -24.764 -35.938 1.00 89.62 244 ARG A CA 1
ATOM 1863 C C . ARG A 1 244 ? 7.360 -25.068 -37.327 1.00 89.62 244 ARG A C 1
ATOM 1865 O O . ARG A 1 244 ? 8.189 -25.967 -37.454 1.00 89.62 244 ARG A O 1
ATOM 1872 N N . ALA A 1 245 ? 6.943 -24.338 -38.360 1.00 87.00 245 ALA A N 1
ATOM 1873 C CA . ALA A 1 245 ? 7.476 -24.484 -39.714 1.00 87.00 245 ALA A CA 1
ATOM 1874 C C . ALA A 1 245 ? 8.954 -24.073 -39.792 1.00 87.00 245 ALA A C 1
ATOM 1876 O O . ALA A 1 245 ? 9.768 -24.820 -40.334 1.00 87.00 245 ALA A O 1
ATOM 1877 N N . ALA A 1 246 ? 9.310 -22.939 -39.186 1.00 87.50 246 ALA A N 1
ATOM 1878 C CA . ALA A 1 246 ? 10.683 -22.455 -39.107 1.00 87.50 246 ALA A CA 1
ATOM 1879 C C . ALA A 1 246 ? 11.598 -23.438 -38.364 1.00 87.50 246 ALA A C 1
ATOM 1881 O O . ALA A 1 246 ? 12.667 -23.786 -38.863 1.00 87.50 246 ALA A O 1
ATOM 1882 N N . TRP A 1 247 ? 11.146 -23.960 -37.219 1.00 87.00 247 TRP A N 1
ATOM 1883 C CA . TRP A 1 247 ? 11.875 -24.981 -36.470 1.00 87.00 247 TRP A CA 1
ATOM 1884 C C . TRP A 1 247 ? 12.107 -26.242 -37.305 1.00 87.00 247 TRP A C 1
ATOM 1886 O O . TRP A 1 247 ? 13.233 -26.718 -37.380 1.00 87.00 247 TRP A O 1
ATOM 1896 N N . ARG A 1 248 ? 11.072 -26.764 -37.979 1.00 85.44 248 ARG A N 1
ATOM 1897 C CA . ARG A 1 248 ? 11.204 -27.942 -38.858 1.00 85.44 248 ARG A CA 1
ATOM 1898 C C . ARG A 1 248 ? 12.223 -27.726 -39.972 1.00 85.44 248 ARG A C 1
ATOM 1900 O O . ARG A 1 248 ? 12.910 -28.664 -40.355 1.00 85.44 248 ARG A O 1
ATOM 1907 N N . ALA A 1 249 ? 12.300 -26.507 -40.492 1.00 82.62 249 ALA A N 1
ATOM 1908 C CA . ALA A 1 249 ? 13.206 -26.168 -41.574 1.00 82.62 249 ALA A CA 1
ATOM 1909 C C . ALA A 1 249 ? 14.666 -26.046 -41.093 1.00 82.62 249 ALA A C 1
ATOM 1911 O O . ALA A 1 249 ? 15.571 -26.487 -41.795 1.00 82.62 249 ALA A O 1
ATOM 1912 N N . CYS A 1 250 ? 14.898 -25.509 -39.889 1.00 83.06 250 CYS A N 1
ATOM 1913 C CA . CYS A 1 250 ? 16.224 -25.472 -39.256 1.00 83.06 250 CYS A CA 1
ATOM 1914 C C . CYS A 1 250 ? 16.664 -26.841 -38.700 1.00 83.06 250 CYS A C 1
ATOM 1916 O O . CYS A 1 250 ? 17.848 -27.164 -38.712 1.00 83.06 250 CYS A O 1
ATOM 1918 N N . PHE A 1 251 ? 15.720 -27.656 -38.217 1.00 85.81 251 PHE A N 1
ATOM 1919 C CA . PHE A 1 251 ? 15.975 -28.913 -37.505 1.00 85.81 251 PHE A CA 1
ATOM 1920 C C . PHE A 1 251 ? 15.107 -30.061 -38.056 1.00 85.81 251 PHE A C 1
ATOM 1922 O O . PHE A 1 251 ? 14.230 -30.570 -37.357 1.00 85.81 251 PHE A O 1
ATOM 1929 N N . PRO A 1 252 ? 15.349 -30.531 -39.295 1.00 77.75 252 PRO A N 1
ATOM 1930 C CA . PRO A 1 252 ? 14.491 -31.523 -39.958 1.00 77.75 252 PRO A CA 1
ATOM 1931 C C . PRO A 1 252 ? 14.415 -32.872 -39.226 1.00 77.75 252 PRO A C 1
ATOM 1933 O O . PRO A 1 252 ? 13.423 -33.586 -39.348 1.00 77.75 252 PRO A O 1
ATOM 1936 N N . ASN A 1 253 ? 15.430 -33.197 -38.422 1.00 81.62 253 ASN A N 1
ATOM 1937 C CA . ASN A 1 253 ? 15.502 -34.432 -37.638 1.00 81.62 253 ASN A CA 1
ATOM 1938 C C . ASN A 1 253 ? 14.905 -34.303 -36.221 1.00 81.62 253 ASN A C 1
ATOM 1940 O O . ASN A 1 253 ? 14.985 -35.251 -35.446 1.00 81.62 253 ASN A O 1
ATOM 1944 N N . SER A 1 254 ? 14.339 -33.144 -35.861 1.00 80.69 254 SER A N 1
ATOM 1945 C CA . SER A 1 254 ? 13.760 -32.881 -34.539 1.00 80.69 254 SER A CA 1
ATOM 1946 C C . SER A 1 254 ? 12.414 -32.172 -34.684 1.00 80.69 254 SER A C 1
ATOM 1948 O O . SER A 1 254 ? 12.346 -30.966 -34.910 1.00 80.69 254 SER A O 1
ATOM 1950 N N . LEU A 1 255 ? 11.318 -32.925 -34.589 1.00 79.50 255 LEU A N 1
ATOM 1951 C CA . LEU A 1 255 ? 9.969 -32.362 -34.638 1.00 79.50 255 LEU A CA 1
ATOM 1952 C C . LEU A 1 255 ? 9.537 -31.938 -33.228 1.00 79.50 255 LEU A C 1
ATOM 1954 O O . LEU A 1 255 ? 9.564 -32.782 -32.336 1.00 79.50 255 LEU A O 1
ATOM 1958 N N . PRO A 1 256 ? 9.077 -30.691 -33.028 1.00 84.75 256 PRO A N 1
ATOM 1959 C CA . PRO A 1 256 ? 8.694 -30.228 -31.705 1.00 84.75 256 PRO A CA 1
ATOM 1960 C C . PRO A 1 256 ? 7.355 -30.863 -31.315 1.00 84.75 256 PRO A C 1
ATOM 1962 O O . PRO A 1 256 ? 6.414 -30.869 -32.115 1.00 84.75 256 PRO A O 1
ATOM 1965 N N . GLY A 1 257 ? 7.235 -31.392 -30.105 1.00 85.00 257 GLY A N 1
ATOM 1966 C CA . GLY A 1 257 ? 5.982 -31.909 -29.547 1.00 85.00 257 GLY A CA 1
ATOM 1967 C C . GLY A 1 257 ? 5.014 -30.783 -29.166 1.00 85.00 257 GLY A C 1
ATOM 1968 O O . GLY A 1 257 ? 3.858 -30.779 -29.592 1.00 85.00 257 GLY A O 1
ATOM 1969 N N . SER A 1 258 ? 5.505 -29.766 -28.460 1.00 91.31 258 SER A N 1
ATOM 1970 C CA . SER A 1 258 ? 4.768 -28.566 -28.054 1.00 91.31 258 SER A CA 1
ATOM 1971 C C . SER A 1 258 ? 5.525 -27.287 -28.416 1.00 91.31 258 SER A C 1
ATOM 1973 O O . SER A 1 258 ? 6.754 -27.238 -28.384 1.00 91.31 258 SER A O 1
ATOM 1975 N N . VAL A 1 259 ? 4.777 -26.247 -28.787 1.00 92.25 259 VAL A N 1
ATOM 1976 C CA . VAL A 1 259 ? 5.305 -24.915 -29.090 1.00 92.25 259 VAL A CA 1
ATOM 1977 C C . VAL A 1 259 ? 4.430 -23.903 -28.366 1.00 92.25 259 VAL A C 1
ATOM 1979 O O . VAL A 1 259 ? 3.218 -23.892 -28.545 1.00 92.25 259 VAL A O 1
ATOM 1982 N N . LYS A 1 260 ? 5.034 -23.044 -27.549 1.00 93.06 260 LYS A N 1
ATOM 1983 C CA . LYS A 1 260 ? 4.335 -21.965 -26.849 1.00 93.06 260 LYS A CA 1
ATOM 1984 C C . LYS A 1 260 ? 4.986 -20.638 -27.198 1.00 93.06 260 LYS A C 1
ATOM 1986 O O . LYS A 1 260 ? 6.060 -20.315 -26.703 1.00 93.06 260 LYS A O 1
ATOM 1991 N N . VAL A 1 261 ? 4.322 -19.853 -28.038 1.00 90.75 261 VAL A N 1
ATOM 1992 C CA . VAL A 1 261 ? 4.780 -18.503 -28.384 1.00 90.75 261 VAL A CA 1
ATOM 1993 C C . VAL A 1 261 ? 4.474 -17.544 -27.235 1.00 90.75 261 VAL A C 1
ATOM 1995 O O . VAL A 1 261 ? 3.349 -17.500 -26.732 1.00 90.75 261 VAL A O 1
ATOM 1998 N N . PHE A 1 262 ? 5.462 -16.748 -26.829 1.00 86.75 262 PHE A N 1
ATOM 1999 C CA . PHE A 1 262 ? 5.261 -15.687 -25.851 1.00 86.75 262 PHE A CA 1
ATOM 2000 C C . PHE A 1 262 ? 4.688 -14.440 -26.535 1.00 86.75 262 PHE A C 1
ATOM 2002 O O . PHE A 1 262 ? 5.305 -13.895 -27.456 1.00 86.75 262 PHE A O 1
ATOM 2009 N N . PRO A 1 263 ? 3.516 -13.949 -26.101 1.00 73.19 263 PRO A N 1
ATOM 2010 C CA . PRO A 1 263 ? 2.947 -12.740 -26.670 1.00 73.19 263 PRO A CA 1
ATOM 2011 C C . PRO A 1 263 ? 3.753 -11.508 -26.238 1.00 73.19 263 PRO A C 1
ATOM 2013 O O . PRO A 1 263 ? 4.368 -11.482 -25.175 1.00 73.19 263 PRO A O 1
ATOM 2016 N N . ASN A 1 264 ? 3.668 -10.434 -27.027 1.00 69.06 264 ASN A N 1
ATOM 2017 C CA . ASN A 1 264 ? 4.172 -9.097 -26.680 1.00 69.06 264 ASN A CA 1
ATOM 2018 C C . ASN A 1 264 ? 5.696 -8.919 -26.577 1.00 69.06 264 ASN A C 1
ATOM 2020 O O . ASN A 1 264 ? 6.139 -7.893 -26.064 1.00 69.06 264 ASN A O 1
ATOM 2024 N N . THR A 1 265 ? 6.494 -9.832 -27.123 1.00 76.25 265 THR A N 1
ATOM 2025 C CA . THR A 1 265 ? 7.951 -9.668 -27.194 1.00 76.25 265 THR A CA 1
ATOM 2026 C C . THR A 1 265 ? 8.355 -8.647 -28.264 1.00 76.25 265 THR A C 1
ATOM 2028 O O . THR A 1 265 ? 7.885 -8.687 -29.410 1.00 76.25 265 THR A O 1
ATOM 2031 N N . HIS A 1 266 ? 9.198 -7.686 -27.873 1.00 69.69 266 HIS A N 1
ATOM 2032 C CA . HIS A 1 266 ? 9.474 -6.492 -28.677 1.00 69.69 266 HIS A CA 1
ATOM 2033 C C . HIS A 1 266 ? 10.587 -6.714 -29.707 1.00 69.69 266 HIS A C 1
ATOM 2035 O O . HIS A 1 266 ? 10.405 -6.404 -30.881 1.00 69.69 266 HIS A O 1
ATOM 2041 N N . GLU A 1 267 ? 11.713 -7.295 -29.287 1.00 73.69 267 GLU A N 1
ATOM 2042 C CA . GLU A 1 267 ? 12.917 -7.427 -30.122 1.00 73.69 267 GLU A CA 1
ATOM 2043 C C . GLU A 1 267 ? 12.905 -8.665 -31.018 1.00 73.69 267 GLU A C 1
ATOM 2045 O O . GLU A 1 267 ? 13.291 -8.615 -32.185 1.00 73.69 267 GLU A O 1
ATOM 2050 N N . SER A 1 268 ? 12.434 -9.778 -30.465 1.00 85.25 268 SER A N 1
ATOM 2051 C CA . SER A 1 268 ? 12.385 -11.079 -31.126 1.00 85.25 268 SER A CA 1
ATOM 2052 C C . SER A 1 268 ? 11.001 -11.688 -30.975 1.00 85.25 268 SER A C 1
ATOM 2054 O O . SER A 1 268 ? 10.305 -11.398 -30.005 1.00 85.25 268 SER A O 1
ATOM 2056 N N . ILE A 1 269 ? 10.597 -12.555 -31.895 1.00 88.25 269 ILE A N 1
ATOM 2057 C CA . ILE A 1 269 ? 9.529 -13.526 -31.636 1.00 88.25 269 ILE A CA 1
ATOM 2058 C C . ILE A 1 269 ? 10.148 -14.594 -30.735 1.00 88.25 269 ILE A C 1
ATOM 2060 O O . ILE A 1 269 ? 11.156 -15.189 -31.111 1.00 88.25 269 ILE A O 1
ATOM 2064 N N . VAL A 1 270 ? 9.593 -14.794 -29.540 1.00 91.44 270 VAL A N 1
ATOM 2065 C CA . VAL A 1 270 ? 10.128 -15.757 -28.568 1.00 91.44 270 VAL A CA 1
ATOM 2066 C C . VAL A 1 270 ? 9.138 -16.894 -28.404 1.00 91.44 270 VAL A C 1
ATOM 2068 O O . VAL A 1 270 ? 7.944 -16.652 -28.226 1.00 91.44 270 VAL A O 1
ATOM 2071 N N . ALA A 1 271 ? 9.625 -18.128 -28.441 1.00 92.38 271 ALA A N 1
ATOM 2072 C CA . ALA A 1 271 ? 8.806 -19.299 -28.178 1.00 92.38 271 ALA A CA 1
ATOM 2073 C C . ALA A 1 271 ? 9.544 -20.309 -27.303 1.00 92.38 271 ALA A C 1
ATOM 2075 O O . ALA A 1 271 ? 10.768 -20.407 -27.325 1.00 92.38 271 ALA A O 1
ATOM 2076 N N . GLU A 1 272 ? 8.771 -21.053 -26.531 1.00 93.81 272 GLU A N 1
ATOM 2077 C CA . GLU A 1 272 ? 9.204 -22.235 -25.801 1.00 93.81 272 GLU A CA 1
ATOM 2078 C C . GLU A 1 272 ? 8.897 -23.475 -26.645 1.00 93.81 272 GLU A C 1
ATOM 2080 O O . GLU A 1 272 ? 7.788 -23.610 -27.167 1.00 93.81 272 GLU A O 1
ATOM 2085 N N . ILE A 1 273 ? 9.885 -24.357 -26.792 1.00 92.62 273 ILE A N 1
ATOM 2086 C CA . ILE A 1 273 ? 9.789 -25.624 -27.519 1.00 92.62 273 ILE A CA 1
ATOM 2087 C C . ILE A 1 273 ? 9.915 -26.751 -26.497 1.00 92.62 273 ILE A C 1
ATOM 2089 O O . ILE A 1 273 ? 10.839 -26.725 -25.690 1.00 92.62 273 ILE A O 1
ATOM 2093 N N . ASP A 1 274 ? 8.958 -27.683 -26.492 1.00 89.69 274 ASP A N 1
ATOM 2094 C CA . ASP A 1 274 ? 8.950 -28.910 -25.671 1.00 89.69 274 ASP A CA 1
ATOM 2095 C C . ASP A 1 274 ? 9.114 -28.751 -24.154 1.00 89.69 274 ASP A C 1
ATOM 2097 O O . ASP A 1 274 ? 9.240 -29.729 -23.421 1.00 89.69 274 ASP A O 1
ATOM 2101 N N . GLY A 1 275 ? 9.025 -27.520 -23.657 1.00 85.38 275 GLY A N 1
ATOM 2102 C CA . GLY A 1 275 ? 9.226 -27.208 -22.249 1.00 85.38 275 GLY A CA 1
ATOM 2103 C C . GLY A 1 275 ? 10.690 -27.075 -21.834 1.00 85.38 275 GLY A C 1
ATOM 2104 O O . GLY A 1 275 ? 10.943 -26.707 -20.688 1.00 85.38 275 GLY A O 1
ATOM 2105 N N . ASP A 1 276 ? 11.645 -27.327 -22.735 1.00 89.81 276 ASP A N 1
ATOM 2106 C CA . ASP A 1 276 ? 13.072 -27.440 -22.419 1.00 89.81 276 ASP A CA 1
ATOM 2107 C C . ASP A 1 276 ? 13.967 -26.438 -23.171 1.00 89.81 276 ASP A C 1
ATOM 2109 O O . ASP A 1 276 ? 15.082 -26.169 -22.723 1.00 89.81 276 ASP A O 1
ATOM 2113 N N . HIS A 1 277 ? 13.488 -25.822 -24.256 1.00 92.12 277 HIS A N 1
ATOM 2114 C CA . HIS A 1 277 ? 14.242 -24.828 -25.024 1.00 92.12 277 HIS A CA 1
ATOM 2115 C C . HIS A 1 277 ? 13.471 -23.524 -25.208 1.00 92.12 277 HIS A C 1
ATOM 2117 O O . HIS A 1 277 ? 12.254 -23.504 -25.386 1.00 92.12 277 HIS A O 1
ATOM 2123 N N . ILE A 1 278 ? 14.217 -22.421 -25.243 1.00 94.81 278 ILE A N 1
ATOM 2124 C CA . ILE A 1 278 ? 13.747 -21.120 -25.712 1.00 94.81 278 ILE A CA 1
ATOM 2125 C C . ILE A 1 278 ? 14.354 -20.846 -27.084 1.00 94.81 278 ILE A C 1
ATOM 2127 O O . ILE A 1 278 ? 15.562 -20.997 -27.283 1.00 94.81 278 ILE A O 1
ATOM 2131 N N . VAL A 1 279 ? 13.519 -20.401 -28.019 1.00 92.94 279 VAL A N 1
ATOM 2132 C CA . VAL A 1 279 ? 13.929 -19.907 -29.335 1.00 92.94 279 VAL A CA 1
ATOM 2133 C C . VAL A 1 279 ? 13.582 -18.430 -29.487 1.00 92.94 279 VAL A C 1
ATOM 2135 O O . VAL A 1 279 ? 12.510 -17.994 -29.068 1.00 92.94 279 VAL A O 1
ATOM 2138 N N . LYS A 1 280 ? 14.490 -17.656 -30.088 1.00 91.88 280 LYS A N 1
ATOM 2139 C CA . LYS A 1 280 ? 14.318 -16.236 -30.421 1.00 91.88 280 LYS A CA 1
ATOM 2140 C C . LYS A 1 280 ? 14.526 -16.058 -31.928 1.00 91.88 280 LYS A C 1
ATOM 2142 O O . LYS A 1 280 ? 15.598 -16.370 -32.440 1.00 91.88 280 LYS A O 1
ATOM 2147 N N . PHE A 1 281 ? 13.531 -15.526 -32.632 1.00 89.69 281 PHE A N 1
ATOM 2148 C CA . PHE A 1 281 ? 13.652 -15.121 -34.036 1.00 89.69 281 PHE A CA 1
ATOM 2149 C C . PHE A 1 281 ? 13.720 -13.591 -34.117 1.00 89.69 281 PHE A C 1
ATOM 2151 O O . PHE A 1 281 ? 12.814 -12.930 -33.597 1.00 89.69 281 PHE A O 1
ATOM 2158 N N . PRO A 1 282 ? 14.743 -13.001 -34.754 1.00 85.00 282 PRO A N 1
ATOM 2159 C CA . PRO A 1 282 ? 14.856 -11.554 -34.864 1.00 85.00 282 PRO A CA 1
ATOM 2160 C C . PRO A 1 282 ? 13.736 -10.995 -35.745 1.00 85.00 282 PRO A C 1
ATOM 2162 O O . PRO A 1 282 ? 13.367 -11.588 -36.759 1.00 85.00 282 PRO A O 1
ATOM 2165 N N . ARG A 1 283 ? 13.192 -9.831 -35.377 1.00 80.31 283 ARG A N 1
ATOM 2166 C CA . ARG A 1 283 ? 12.187 -9.139 -36.198 1.00 80.31 283 ARG A CA 1
ATOM 2167 C C . ARG A 1 283 ? 12.846 -8.344 -37.332 1.00 80.31 283 ARG A C 1
ATOM 2169 O O . ARG A 1 283 ? 13.897 -7.735 -37.147 1.00 80.31 283 ARG A O 1
ATOM 2176 N N . ALA A 1 284 ? 12.167 -8.255 -38.479 1.00 70.12 284 ALA A N 1
ATOM 2177 C CA . ALA A 1 284 ? 12.690 -7.631 -39.703 1.00 70.12 284 ALA A CA 1
ATOM 2178 C C . ALA A 1 284 ? 13.214 -6.196 -39.542 1.00 70.12 284 ALA A C 1
ATOM 2180 O O . ALA A 1 284 ? 14.257 -5.855 -40.084 1.00 70.12 284 ALA A O 1
ATOM 2181 N N . HIS A 1 285 ? 12.533 -5.366 -38.752 1.00 65.12 285 HIS A N 1
ATOM 2182 C CA . HIS A 1 285 ? 12.923 -3.969 -38.531 1.00 65.12 285 HIS A CA 1
ATOM 2183 C C . HIS A 1 285 ? 14.169 -3.798 -37.639 1.00 65.12 285 HIS A C 1
ATOM 2185 O O . HIS A 1 285 ? 14.661 -2.682 -37.492 1.00 65.12 285 HIS A O 1
ATOM 2191 N N . ARG A 1 286 ? 14.659 -4.875 -37.008 1.00 64.19 286 ARG A N 1
ATOM 2192 C CA . ARG A 1 286 ? 15.859 -4.876 -36.155 1.00 64.19 286 ARG A CA 1
ATOM 2193 C C . ARG A 1 286 ? 17.060 -5.562 -36.793 1.00 64.19 286 ARG A C 1
ATOM 2195 O O . ARG A 1 286 ? 18.187 -5.233 -36.434 1.00 64.19 286 ARG A O 1
ATOM 2202 N N . GLY A 1 287 ? 16.824 -6.499 -37.707 1.00 64.75 287 GLY A N 1
ATOM 2203 C CA . GLY A 1 287 ? 17.868 -7.385 -38.217 1.00 64.75 287 GLY A CA 1
ATOM 2204 C C . GLY A 1 287 ? 18.374 -8.366 -37.152 1.00 64.75 287 GLY A C 1
ATOM 2205 O O . GLY A 1 287 ? 17.919 -8.372 -36.007 1.00 64.75 287 GLY A O 1
ATOM 2206 N N . ALA A 1 288 ? 19.319 -9.227 -37.529 1.00 69.62 288 ALA A N 1
ATOM 2207 C CA . ALA A 1 288 ? 19.804 -10.303 -36.662 1.00 69.62 288 ALA A CA 1
ATOM 2208 C C . ALA A 1 288 ? 20.986 -9.920 -35.747 1.00 69.62 288 ALA A C 1
ATOM 2210 O O . ALA A 1 288 ? 21.399 -10.712 -34.899 1.00 69.62 288 ALA A O 1
ATOM 2211 N N . THR A 1 289 ? 21.513 -8.699 -35.877 1.00 69.50 289 THR A N 1
ATOM 2212 C CA . THR A 1 289 ? 22.695 -8.215 -35.143 1.00 69.50 289 THR A CA 1
ATOM 2213 C C . THR A 1 289 ? 22.481 -8.174 -33.626 1.00 69.50 289 THR A C 1
ATOM 2215 O O . THR A 1 289 ? 23.397 -8.485 -32.870 1.00 69.50 289 THR A O 1
ATOM 2218 N N . GLY A 1 290 ? 21.268 -7.853 -33.157 1.00 73.00 290 GLY A N 1
ATOM 2219 C CA . GLY A 1 290 ? 20.968 -7.776 -31.718 1.00 73.00 290 GLY A CA 1
ATOM 2220 C C . GLY A 1 290 ? 21.152 -9.112 -30.988 1.00 73.00 290 GLY A C 1
ATOM 2221 O O . GLY A 1 290 ? 21.734 -9.165 -29.908 1.00 73.00 290 GLY A O 1
ATOM 2222 N N . ILE A 1 291 ? 20.756 -10.216 -31.623 1.00 80.06 291 ILE A N 1
ATOM 2223 C CA . ILE A 1 291 ? 20.883 -11.561 -31.046 1.00 80.06 291 ILE A CA 1
ATOM 2224 C C . ILE A 1 291 ? 22.360 -12.013 -31.000 1.00 80.06 291 ILE A C 1
ATOM 2226 O O . ILE A 1 291 ? 22.768 -12.722 -30.079 1.00 80.06 291 ILE A O 1
ATOM 2230 N N . GLN A 1 292 ? 23.196 -11.562 -31.944 1.00 79.56 292 GLN A N 1
ATOM 2231 C CA . GLN A 1 292 ? 24.647 -11.805 -31.900 1.00 79.56 292 GLN A CA 1
ATOM 2232 C C . GLN A 1 292 ? 25.312 -11.083 -30.729 1.00 79.56 292 GLN A C 1
ATOM 2234 O O . GLN A 1 292 ? 26.185 -11.642 -30.064 1.00 79.56 292 GLN A O 1
ATOM 2239 N N . VAL A 1 293 ? 24.904 -9.837 -30.481 1.00 78.44 293 VAL A N 1
ATOM 2240 C CA . VAL A 1 293 ? 25.382 -9.043 -29.344 1.00 78.44 293 VAL A CA 1
ATOM 2241 C C . VAL A 1 293 ? 25.014 -9.736 -28.031 1.00 78.44 293 VAL A C 1
ATOM 2243 O O . VAL A 1 293 ? 25.880 -9.927 -27.178 1.00 78.44 293 VAL A O 1
ATOM 2246 N N . GLU A 1 294 ? 23.773 -10.208 -27.905 1.00 86.69 294 GLU A N 1
ATOM 2247 C CA . GLU A 1 294 ? 23.306 -10.947 -26.727 1.00 86.69 294 GLU A CA 1
ATOM 2248 C C . GLU A 1 294 ? 24.108 -12.241 -26.485 1.00 86.69 294 GLU A C 1
ATOM 2250 O O . GLU A 1 294 ? 24.519 -12.509 -25.353 1.00 86.69 294 GLU A O 1
ATOM 2255 N N . GLN A 1 295 ? 24.406 -13.024 -27.531 1.00 89.00 295 GLN A N 1
ATOM 2256 C CA . GLN A 1 295 ? 25.256 -14.218 -27.411 1.00 89.00 295 GLN A CA 1
ATOM 2257 C C . GLN A 1 295 ? 26.651 -13.861 -26.881 1.00 89.00 295 GLN A C 1
ATOM 2259 O O . GLN A 1 295 ? 27.111 -14.447 -25.903 1.00 89.00 295 GLN A O 1
ATOM 2264 N N . ARG A 1 296 ? 27.321 -12.872 -27.485 1.00 87.75 296 ARG A N 1
ATOM 2265 C CA . ARG A 1 296 ? 28.679 -12.476 -27.072 1.00 87.75 296 ARG A CA 1
ATOM 2266 C C . ARG A 1 296 ? 28.721 -12.006 -25.623 1.00 87.75 296 ARG A C 1
ATOM 2268 O O . ARG A 1 296 ? 29.654 -12.342 -24.897 1.00 87.75 296 ARG A O 1
ATOM 2275 N N . ILE A 1 297 ? 27.711 -11.250 -25.198 1.00 90.19 297 ILE A N 1
ATOM 2276 C CA . ILE A 1 297 ? 27.609 -10.758 -23.823 1.00 90.19 297 ILE A CA 1
ATOM 2277 C C . ILE A 1 297 ? 27.370 -11.916 -22.863 1.00 90.19 297 ILE A C 1
ATOM 2279 O O . ILE A 1 297 ? 28.101 -12.034 -21.882 1.00 90.19 297 ILE A O 1
ATOM 2283 N N . THR A 1 298 ? 26.403 -12.790 -23.154 1.00 92.94 298 THR A N 1
ATOM 2284 C CA . THR A 1 298 ? 26.108 -13.943 -22.295 1.00 92.94 298 THR A CA 1
ATOM 2285 C C . THR A 1 298 ? 27.307 -14.880 -22.168 1.00 92.94 298 THR A C 1
ATOM 2287 O O . THR A 1 298 ? 27.630 -15.281 -21.053 1.00 92.94 298 THR A O 1
ATOM 2290 N N . ASP A 1 299 ? 28.036 -15.159 -23.250 1.00 91.62 299 ASP A N 1
ATOM 2291 C CA . ASP A 1 299 ? 29.263 -15.963 -23.208 1.00 91.62 299 ASP A CA 1
ATOM 2292 C C . ASP A 1 299 ? 30.385 -15.293 -22.415 1.00 91.62 299 ASP A C 1
ATOM 2294 O O . ASP A 1 299 ? 31.075 -15.956 -21.636 1.00 91.62 299 ASP A O 1
ATOM 2298 N N . PHE A 1 300 ? 30.528 -13.974 -22.544 1.00 92.62 300 PHE A N 1
ATOM 2299 C CA . PHE A 1 300 ? 31.514 -13.213 -21.791 1.00 92.62 300 PHE A CA 1
ATOM 2300 C C . PHE A 1 300 ? 31.219 -13.203 -20.282 1.00 92.62 300 PHE A C 1
ATOM 2302 O O . PHE A 1 300 ? 32.127 -13.402 -19.473 1.00 92.62 300 PHE A O 1
ATOM 2309 N N . ILE A 1 301 ? 29.968 -13.007 -19.860 1.00 93.25 301 ILE A N 1
ATOM 2310 C CA . ILE A 1 301 ? 29.636 -12.881 -18.429 1.00 93.25 301 ILE A CA 1
ATOM 2311 C C . ILE A 1 301 ? 29.405 -14.222 -17.723 1.00 93.25 301 ILE A C 1
ATOM 2313 O O . ILE A 1 301 ? 29.470 -14.256 -16.497 1.00 93.25 301 ILE A O 1
ATOM 2317 N N . ARG A 1 302 ? 29.145 -15.321 -18.448 1.00 92.62 302 ARG A N 1
ATOM 2318 C CA . ARG A 1 302 ? 28.722 -16.617 -17.871 1.00 92.62 302 ARG A CA 1
ATOM 2319 C C . ARG A 1 302 ? 29.632 -17.126 -16.758 1.00 92.62 302 ARG A C 1
ATOM 2321 O O . ARG A 1 302 ? 29.147 -17.655 -15.770 1.00 92.62 302 ARG A O 1
ATOM 2328 N N . ALA A 1 303 ? 30.942 -16.950 -16.906 1.00 89.94 303 ALA A N 1
ATOM 2329 C CA . ALA A 1 303 ? 31.928 -17.381 -15.913 1.00 89.94 303 ALA A CA 1
ATOM 2330 C C . ALA A 1 303 ? 32.138 -16.379 -14.757 1.00 89.94 303 ALA A C 1
ATOM 2332 O O . ALA A 1 303 ? 32.913 -16.655 -13.846 1.00 89.94 303 ALA A O 1
ATOM 2333 N N . ARG A 1 304 ? 31.497 -15.203 -14.805 1.00 93.19 304 ARG A N 1
ATOM 2334 C CA . ARG A 1 304 ? 31.681 -14.084 -13.859 1.00 93.19 304 ARG A CA 1
ATOM 2335 C C . ARG A 1 304 ? 30.513 -13.920 -12.888 1.00 93.19 304 ARG A C 1
ATOM 2337 O O . ARG A 1 304 ? 30.651 -13.212 -11.896 1.00 93.19 304 ARG A O 1
ATOM 2344 N N . VAL A 1 305 ? 29.375 -14.553 -13.161 1.00 95.50 305 VAL A N 1
ATOM 2345 C CA . VAL A 1 305 ? 28.160 -14.449 -12.346 1.00 95.50 305 VAL A CA 1
ATOM 2346 C C . VAL A 1 305 ? 27.819 -15.792 -11.704 1.00 95.50 305 VAL A C 1
ATOM 2348 O O . VAL A 1 305 ? 28.077 -16.846 -12.273 1.00 95.50 305 VAL A O 1
ATOM 2351 N N . ALA A 1 306 ? 27.231 -15.755 -10.507 1.00 93.38 306 ALA A N 1
ATOM 2352 C CA . ALA A 1 306 ? 26.851 -16.959 -9.757 1.00 93.38 306 ALA A CA 1
ATOM 2353 C C . ALA A 1 306 ? 25.481 -17.542 -10.163 1.00 93.38 306 ALA A C 1
ATOM 2355 O O . ALA A 1 306 ? 25.076 -18.583 -9.653 1.00 93.38 306 ALA A O 1
ATOM 2356 N N . VAL A 1 307 ? 24.755 -16.848 -11.039 1.00 96.38 307 VAL A N 1
ATOM 2357 C CA . VAL A 1 307 ? 23.390 -17.182 -11.467 1.00 96.38 307 VAL A CA 1
ATOM 2358 C C . VAL A 1 307 ? 23.394 -17.731 -12.889 1.00 96.38 307 VAL A C 1
ATOM 2360 O O . VAL A 1 307 ? 24.342 -17.523 -13.646 1.00 96.38 307 VAL A O 1
ATOM 2363 N N . GLN A 1 308 ? 22.321 -18.415 -13.273 1.00 96.75 308 GLN A N 1
ATOM 2364 C CA . GLN A 1 308 ? 22.152 -18.920 -14.630 1.00 96.75 308 GLN A CA 1
ATOM 2365 C C . GLN A 1 308 ? 22.022 -17.761 -15.633 1.00 96.75 308 GLN A C 1
ATOM 2367 O O . GLN A 1 308 ? 21.304 -16.791 -15.387 1.00 96.75 308 GLN A O 1
ATOM 2372 N N . VAL A 1 309 ? 22.689 -17.884 -16.783 1.00 96.31 309 VAL A N 1
ATOM 2373 C CA . VAL A 1 309 ? 22.536 -16.981 -17.937 1.00 96.31 309 VAL A CA 1
ATOM 2374 C C . VAL A 1 309 ? 22.382 -17.803 -19.226 1.00 96.31 309 VAL A C 1
ATOM 2376 O O . VAL A 1 309 ? 22.974 -18.886 -19.315 1.00 96.31 309 VAL A O 1
ATOM 2379 N N . PRO A 1 310 ? 21.621 -17.342 -20.239 1.00 95.50 310 PRO A N 1
ATOM 2380 C CA . PRO A 1 310 ? 21.340 -18.111 -21.457 1.00 95.50 310 PRO A CA 1
ATOM 2381 C C . PRO A 1 310 ? 22.600 -18.560 -22.199 1.00 95.50 310 PRO A C 1
ATOM 2383 O O . PRO A 1 310 ? 23.544 -17.784 -22.327 1.00 95.50 310 PRO A O 1
ATOM 2386 N N . LYS A 1 311 ? 22.651 -19.807 -22.687 1.00 94.88 311 LYS A N 1
ATOM 2387 C CA . LYS A 1 311 ? 23.715 -20.306 -23.585 1.00 94.88 311 LYS A CA 1
ATOM 2388 C C . LYS A 1 311 ? 23.226 -20.310 -25.025 1.00 94.88 311 LYS A C 1
ATOM 2390 O O . LYS A 1 311 ? 22.653 -21.298 -25.469 1.00 94.88 311 LYS A O 1
ATOM 2395 N N . ILE A 1 312 ? 23.411 -19.182 -25.707 1.00 92.19 312 ILE A N 1
ATOM 2396 C CA . ILE A 1 312 ? 22.785 -18.909 -27.002 1.00 92.19 312 ILE A CA 1
ATOM 2397 C C . ILE A 1 312 ? 23.564 -19.571 -28.144 1.00 92.19 312 ILE A C 1
ATOM 2399 O O . ILE A 1 312 ? 24.768 -19.378 -28.296 1.00 92.19 312 ILE A O 1
ATOM 2403 N N . GLU A 1 313 ? 22.847 -20.306 -28.987 1.00 90.62 313 GLU A N 1
ATOM 2404 C CA . GLU A 1 313 ? 23.323 -20.861 -30.254 1.00 90.62 313 GLU A CA 1
ATOM 2405 C C . GLU A 1 313 ? 22.601 -20.180 -31.422 1.00 90.62 313 GLU A C 1
ATOM 2407 O O . GLU A 1 313 ? 21.374 -20.067 -31.397 1.00 90.62 313 GLU A O 1
ATOM 2412 N N . LEU A 1 314 ? 23.345 -19.742 -32.443 1.00 87.94 314 LEU A N 1
ATOM 2413 C CA . LEU A 1 314 ? 22.819 -18.998 -33.594 1.00 87.94 314 LEU A CA 1
ATOM 2414 C C . LEU A 1 314 ? 22.734 -19.871 -34.848 1.00 87.94 314 LEU A C 1
ATOM 2416 O O . LEU A 1 314 ? 23.631 -20.665 -35.115 1.00 87.94 314 LEU A O 1
ATOM 2420 N N . HIS A 1 315 ? 21.681 -19.663 -35.635 1.00 84.25 315 HIS A N 1
ATOM 2421 C CA . HIS A 1 315 ? 21.384 -20.353 -36.890 1.00 84.25 315 HIS A CA 1
ATOM 2422 C C . HIS A 1 315 ? 21.005 -19.315 -37.947 1.00 84.25 315 HIS A C 1
ATOM 2424 O O . HIS A 1 315 ? 20.169 -18.452 -37.683 1.00 84.25 315 HIS A O 1
ATOM 2430 N N . SER A 1 316 ? 21.625 -19.369 -39.127 1.00 74.38 316 SER A N 1
ATOM 2431 C CA . SER A 1 316 ? 21.443 -18.380 -40.205 1.00 74.38 316 SER A CA 1
ATOM 2432 C C . SER A 1 316 ? 20.630 -18.880 -41.393 1.00 74.38 316 SER A C 1
ATOM 2434 O O . SER A 1 316 ? 20.264 -18.084 -42.255 1.00 74.38 316 SER A O 1
ATOM 2436 N N . ARG A 1 317 ? 20.301 -20.174 -41.457 1.00 71.06 317 ARG A N 1
ATOM 2437 C CA . ARG A 1 317 ? 19.457 -20.735 -42.515 1.00 71.06 317 ARG A CA 1
ATOM 2438 C C . ARG A 1 317 ? 18.504 -21.814 -41.996 1.00 71.06 317 ARG A C 1
ATOM 2440 O O . ARG A 1 317 ? 18.819 -22.491 -41.019 1.00 71.06 317 ARG A O 1
ATOM 2447 N N . PRO A 1 318 ? 17.343 -21.994 -42.658 1.00 74.38 318 PRO A N 1
ATOM 2448 C CA . PRO A 1 318 ? 16.777 -21.125 -43.702 1.00 74.38 318 PRO A CA 1
ATOM 2449 C C . PRO A 1 318 ? 16.204 -19.802 -43.165 1.00 74.38 318 PRO A C 1
ATOM 2451 O O . PRO A 1 318 ? 15.873 -18.926 -43.957 1.00 74.38 318 PRO A O 1
ATOM 2454 N N . VAL A 1 319 ? 16.116 -19.637 -41.842 1.00 84.38 319 VAL A N 1
ATOM 2455 C CA . VAL A 1 319 ? 15.719 -18.391 -41.174 1.00 84.38 319 VAL A CA 1
ATOM 2456 C C . VAL A 1 319 ? 16.713 -18.077 -40.052 1.00 84.38 319 VAL A C 1
ATOM 2458 O O . VAL A 1 319 ? 17.285 -18.996 -39.466 1.00 84.38 319 VAL A O 1
ATOM 2461 N N . ALA A 1 320 ? 16.907 -16.798 -39.732 1.00 85.56 320 ALA A N 1
ATOM 2462 C CA . ALA A 1 320 ? 17.683 -16.382 -38.571 1.00 85.56 320 ALA A CA 1
ATOM 2463 C C . ALA A 1 320 ? 17.000 -16.848 -37.273 1.00 85.56 320 ALA A C 1
ATOM 2465 O O . ALA A 1 320 ? 15.842 -16.507 -37.018 1.00 85.56 320 ALA A O 1
ATOM 2466 N N . LEU A 1 321 ? 17.716 -17.600 -36.441 1.00 88.19 321 LEU A N 1
ATOM 2467 C CA . LEU A 1 321 ? 17.210 -18.143 -35.181 1.00 88.19 321 LEU A CA 1
ATOM 2468 C C . LEU A 1 321 ? 18.319 -18.190 -34.125 1.00 88.19 321 LEU A C 1
ATOM 2470 O O . LEU A 1 321 ? 19.440 -18.605 -34.398 1.00 88.19 321 LEU A O 1
ATOM 2474 N N . ALA A 1 322 ? 17.984 -17.805 -32.896 1.00 90.38 322 ALA A N 1
ATOM 2475 C CA . ALA A 1 322 ? 18.730 -18.159 -31.696 1.00 90.38 322 ALA A CA 1
ATOM 2476 C C . ALA A 1 322 ? 17.982 -19.220 -30.898 1.00 90.38 322 ALA A C 1
ATOM 2478 O O . ALA A 1 322 ? 16.757 -19.165 -30.789 1.00 90.38 322 ALA A O 1
ATOM 2479 N N . ARG A 1 323 ? 18.716 -20.136 -30.268 1.00 92.00 323 ARG A N 1
ATOM 2480 C CA . ARG A 1 323 ? 18.156 -21.097 -29.312 1.00 92.00 323 ARG A CA 1
ATOM 2481 C C . ARG A 1 323 ? 19.038 -21.262 -28.082 1.00 92.00 323 ARG A C 1
ATOM 2483 O O . ARG A 1 323 ? 20.253 -21.116 -28.178 1.00 92.00 323 ARG A O 1
ATOM 2490 N N . TYR A 1 324 ? 18.436 -21.597 -26.947 1.00 94.69 324 TYR A N 1
ATOM 2491 C CA . TYR A 1 324 ? 19.148 -21.995 -25.731 1.00 94.69 324 TYR A CA 1
ATOM 2492 C C . TYR A 1 324 ? 18.257 -22.859 -24.820 1.00 94.69 324 TYR A C 1
ATOM 2494 O O . TYR A 1 324 ? 17.031 -22.762 -24.916 1.00 94.69 324 TYR A O 1
ATOM 2502 N N . PRO A 1 325 ? 18.836 -23.689 -23.928 1.00 94.44 325 PRO A N 1
ATOM 2503 C CA . PRO A 1 325 ? 18.066 -24.425 -22.924 1.00 94.44 325 PRO A CA 1
ATOM 2504 C C . PRO A 1 325 ? 17.318 -23.474 -21.987 1.00 94.44 325 PRO A C 1
ATOM 2506 O O . PRO A 1 325 ? 17.900 -22.501 -21.502 1.00 94.44 325 PRO A O 1
ATOM 2509 N N . LYS A 1 326 ? 16.043 -23.750 -21.714 1.00 94.44 326 LYS A N 1
ATOM 2510 C CA . LYS A 1 326 ? 15.229 -22.966 -20.783 1.00 94.44 326 LYS A CA 1
ATOM 2511 C C . LYS A 1 326 ? 15.862 -23.010 -19.390 1.00 94.44 326 LYS A C 1
ATOM 2513 O O . LYS A 1 326 ? 16.207 -24.075 -18.890 1.00 94.44 326 LYS A O 1
ATOM 2518 N N . LEU A 1 327 ? 16.031 -21.835 -18.789 1.00 95.62 327 LEU A N 1
ATOM 2519 C CA . LEU A 1 327 ? 16.591 -21.697 -17.446 1.00 95.62 327 LEU A CA 1
ATOM 2520 C C . LEU A 1 327 ? 15.505 -21.910 -16.386 1.00 95.62 327 LEU A C 1
ATOM 2522 O O . LEU A 1 327 ? 14.338 -21.582 -16.615 1.00 95.62 327 LEU A O 1
ATOM 2526 N N . ASP A 1 328 ? 15.903 -22.407 -15.216 1.00 93.25 328 ASP A N 1
ATOM 2527 C CA . ASP A 1 328 ? 14.981 -22.615 -14.099 1.00 93.25 328 ASP A CA 1
ATOM 2528 C C . ASP A 1 328 ? 14.524 -21.295 -13.466 1.00 93.25 328 ASP A C 1
ATOM 2530 O O . ASP A 1 328 ? 15.286 -20.332 -13.346 1.00 93.25 328 ASP A O 1
ATOM 2534 N N . GLY A 1 329 ? 13.289 -21.298 -12.962 1.00 94.00 329 GLY A N 1
ATOM 2535 C CA . GLY A 1 329 ? 12.725 -20.218 -12.157 1.00 94.00 329 GLY A CA 1
ATOM 2536 C C . GLY A 1 329 ? 11.512 -19.540 -12.785 1.00 94.00 329 GLY A C 1
ATOM 2537 O O . GLY A 1 329 ? 11.039 -19.887 -13.867 1.00 94.00 329 GLY A O 1
ATOM 2538 N N . THR A 1 330 ? 10.979 -18.567 -12.055 1.00 93.44 330 THR A N 1
ATOM 2539 C CA . THR A 1 330 ? 9.803 -17.776 -12.437 1.00 93.44 330 THR A CA 1
ATOM 2540 C C . THR A 1 330 ? 10.099 -16.286 -12.349 1.00 93.44 330 THR A C 1
ATOM 2542 O O . THR A 1 330 ? 10.943 -15.877 -11.555 1.00 93.44 330 THR A O 1
ATOM 2545 N N . GLY A 1 331 ? 9.386 -15.482 -13.142 1.00 93.69 331 GLY A N 1
ATOM 2546 C CA . GLY A 1 331 ? 9.471 -14.021 -13.092 1.00 93.69 331 GLY A CA 1
ATOM 2547 C C . GLY A 1 331 ? 9.217 -13.452 -11.692 1.00 93.69 331 GLY A C 1
ATOM 2548 O O . GLY A 1 331 ? 8.574 -14.089 -10.855 1.00 93.69 331 GLY A O 1
ATOM 2549 N N . PHE A 1 332 ? 9.690 -12.233 -11.447 1.00 96.19 332 PHE A N 1
ATOM 2550 C CA . PHE A 1 332 ? 9.415 -11.512 -10.204 1.00 96.19 332 PHE A CA 1
ATOM 2551 C C . PHE A 1 332 ? 7.911 -11.247 -10.024 1.00 96.19 332 PHE A C 1
ATOM 2553 O O . PHE A 1 332 ? 7.270 -10.637 -10.883 1.00 96.19 332 PHE A O 1
ATOM 2560 N N . ASP A 1 333 ? 7.371 -11.623 -8.865 1.00 95.69 333 ASP A N 1
ATOM 2561 C CA . ASP A 1 333 ? 5.979 -11.409 -8.475 1.00 95.69 333 ASP A CA 1
ATOM 2562 C C . ASP A 1 333 ? 5.872 -10.363 -7.350 1.00 95.69 333 ASP A C 1
ATOM 2564 O O . ASP A 1 333 ? 6.363 -10.538 -6.229 1.00 95.69 333 ASP A O 1
ATOM 2568 N N . ARG A 1 334 ? 5.177 -9.254 -7.638 1.00 93.00 334 ARG A N 1
ATOM 2569 C CA . ARG A 1 334 ? 4.996 -8.136 -6.692 1.00 93.00 334 ARG A CA 1
ATOM 2570 C C . ARG A 1 334 ? 4.214 -8.531 -5.431 1.00 93.00 334 ARG A C 1
ATOM 2572 O O . ARG A 1 334 ? 4.490 -7.995 -4.357 1.00 93.00 334 ARG A O 1
ATOM 2579 N N . ASN A 1 335 ? 3.240 -9.433 -5.540 1.00 92.62 335 ASN A N 1
ATOM 2580 C CA . ASN A 1 335 ? 2.385 -9.839 -4.422 1.00 92.62 335 ASN A CA 1
ATOM 2581 C C . ASN A 1 335 ? 3.116 -10.795 -3.478 1.00 92.62 335 ASN A C 1
ATOM 2583 O O . ASN A 1 335 ? 2.955 -10.701 -2.260 1.00 92.62 335 ASN A O 1
ATOM 2587 N N . ALA A 1 336 ? 3.923 -11.701 -4.028 1.00 94.00 336 ALA A N 1
ATOM 2588 C CA . ALA A 1 336 ? 4.813 -12.556 -3.262 1.00 94.00 336 ALA A CA 1
ATOM 2589 C C . ALA A 1 336 ? 5.873 -11.713 -2.545 1.00 94.00 336 ALA A C 1
ATOM 2591 O O . ALA A 1 336 ? 6.011 -11.829 -1.327 1.00 94.00 336 ALA A O 1
ATOM 2592 N N . TRP A 1 337 ? 6.514 -10.773 -3.257 1.00 94.88 337 TRP A N 1
ATOM 2593 C CA . TRP A 1 337 ? 7.464 -9.823 -2.671 1.00 94.88 337 TRP A CA 1
ATOM 2594 C C . TRP A 1 337 ? 6.879 -9.082 -1.465 1.00 94.88 337 TRP A C 1
ATOM 2596 O O . TRP A 1 337 ? 7.516 -9.003 -0.417 1.00 94.88 337 TRP A O 1
ATOM 2606 N N . ALA A 1 338 ? 5.646 -8.573 -1.568 1.00 92.81 338 ALA A N 1
ATOM 2607 C CA . ALA A 1 338 ? 5.005 -7.827 -0.485 1.00 92.81 338 ALA A CA 1
ATOM 2608 C C . ALA A 1 338 ? 4.875 -8.633 0.823 1.00 92.81 338 ALA A C 1
ATOM 2610 O O . ALA A 1 338 ? 4.965 -8.042 1.900 1.00 92.81 338 ALA A O 1
ATOM 2611 N N . LYS A 1 339 ? 4.718 -9.962 0.733 1.00 94.62 339 LYS A N 1
ATOM 2612 C CA . LYS A 1 339 ? 4.528 -10.877 1.872 1.00 94.62 339 LYS A CA 1
ATOM 2613 C C . LYS A 1 339 ? 5.835 -11.346 2.518 1.00 94.62 339 LYS A C 1
ATOM 2615 O O . LYS A 1 339 ? 5.791 -11.913 3.609 1.00 94.62 339 LYS A O 1
ATOM 2620 N N . LEU A 1 340 ? 6.982 -11.141 1.868 1.00 94.75 340 LEU A N 1
ATOM 2621 C CA . LEU A 1 340 ? 8.278 -11.520 2.427 1.00 94.75 340 LEU A CA 1
ATOM 2622 C C . LEU A 1 340 ? 8.627 -10.664 3.650 1.00 94.75 340 LEU A C 1
ATOM 2624 O O . LEU A 1 340 ? 8.346 -9.463 3.696 1.00 94.75 340 LEU A O 1
ATOM 2628 N N . THR A 1 341 ? 9.298 -11.284 4.622 1.00 96.88 341 THR A N 1
ATOM 2629 C CA . THR A 1 341 ? 9.893 -10.570 5.757 1.00 96.88 341 THR A CA 1
ATOM 2630 C C . THR A 1 341 ? 11.042 -9.679 5.285 1.00 96.88 341 THR A C 1
ATOM 2632 O O . THR A 1 341 ? 11.670 -9.959 4.261 1.00 96.88 341 THR A O 1
ATOM 2635 N N . ASP A 1 342 ? 11.367 -8.634 6.049 1.00 96.62 342 ASP A N 1
ATOM 2636 C CA . ASP A 1 342 ? 12.465 -7.723 5.695 1.00 96.62 342 ASP A CA 1
ATOM 2637 C C . ASP A 1 342 ? 13.798 -8.457 5.515 1.00 96.62 342 ASP A C 1
ATOM 2639 O O . ASP A 1 342 ? 14.495 -8.216 4.536 1.00 96.62 342 ASP A O 1
ATOM 2643 N N . ALA A 1 343 ? 14.095 -9.442 6.369 1.00 97.12 343 ALA A N 1
ATOM 2644 C CA . ALA A 1 343 ? 15.306 -10.253 6.250 1.00 97.12 343 ALA A CA 1
ATOM 2645 C C . ALA A 1 343 ? 15.394 -11.008 4.908 1.00 97.12 343 ALA A C 1
ATOM 2647 O O . ALA A 1 343 ? 16.462 -11.073 4.302 1.00 97.12 343 ALA A O 1
ATOM 2648 N N . LYS A 1 344 ? 14.274 -11.558 4.417 1.00 97.19 344 LYS A N 1
ATOM 2649 C CA . LYS A 1 344 ? 14.223 -12.263 3.125 1.00 97.19 344 LYS A CA 1
ATOM 2650 C C . LYS A 1 344 ? 14.336 -11.294 1.949 1.00 97.19 344 LYS A C 1
ATOM 2652 O O . LYS A 1 344 ? 15.063 -11.571 0.997 1.00 97.19 344 LYS A O 1
ATOM 2657 N N . LYS A 1 345 ? 13.673 -10.136 2.041 1.00 98.00 345 LYS A N 1
ATOM 2658 C CA . LYS A 1 345 ? 13.789 -9.055 1.051 1.00 98.00 345 LYS A CA 1
ATOM 2659 C C . LYS A 1 345 ? 15.229 -8.571 0.917 1.00 98.00 345 LYS A C 1
ATOM 2661 O O . LYS A 1 345 ? 15.733 -8.451 -0.197 1.00 98.00 345 LYS A O 1
ATOM 2666 N N . ASP A 1 346 ? 15.898 -8.345 2.043 1.00 98.06 346 ASP A N 1
ATOM 2667 C CA . ASP A 1 346 ? 17.290 -7.898 2.075 1.00 98.06 346 ASP A CA 1
ATOM 2668 C C . ASP A 1 346 ? 18.245 -8.972 1.535 1.00 98.06 346 ASP A C 1
ATOM 2670 O O . ASP A 1 346 ? 19.177 -8.649 0.799 1.00 98.06 346 ASP A O 1
ATOM 2674 N N . ALA A 1 347 ? 17.983 -10.254 1.812 1.00 97.88 347 ALA A N 1
ATOM 2675 C CA . ALA A 1 347 ? 18.770 -11.362 1.272 1.00 97.88 347 ALA A CA 1
ATOM 2676 C C . ALA A 1 347 ? 18.660 -11.487 -0.259 1.00 97.88 347 ALA A C 1
ATOM 2678 O O . ALA A 1 347 ? 19.675 -11.686 -0.932 1.00 97.88 347 ALA A O 1
ATOM 2679 N N . LEU A 1 348 ? 17.458 -11.352 -0.831 1.00 97.62 348 LEU A N 1
ATOM 2680 C CA . LEU A 1 348 ? 17.288 -11.336 -2.289 1.00 97.62 348 LEU A CA 1
ATOM 2681 C C . LEU A 1 348 ? 17.931 -10.087 -2.908 1.00 97.62 348 LEU A C 1
ATOM 2683 O O . LEU A 1 348 ? 18.634 -10.177 -3.916 1.00 97.62 348 LEU A O 1
ATOM 2687 N N . ALA A 1 349 ? 17.744 -8.924 -2.280 1.00 98.19 349 ALA A N 1
ATOM 2688 C CA . ALA A 1 349 ? 18.349 -7.677 -2.732 1.00 98.19 349 ALA A CA 1
ATOM 2689 C C . ALA A 1 349 ? 19.886 -7.747 -2.746 1.00 98.19 349 ALA A C 1
ATOM 2691 O O . ALA A 1 349 ? 20.517 -7.242 -3.674 1.00 98.19 349 ALA A O 1
ATOM 2692 N N . ALA A 1 350 ? 20.492 -8.422 -1.766 1.00 98.25 350 ALA A N 1
ATOM 2693 C CA . ALA A 1 350 ? 21.932 -8.655 -1.723 1.00 98.25 350 ALA A CA 1
ATOM 2694 C C . ALA A 1 350 ? 22.433 -9.547 -2.873 1.00 98.25 350 ALA A C 1
ATOM 2696 O O . ALA A 1 350 ? 23.508 -9.275 -3.408 1.00 98.25 350 ALA A O 1
ATOM 2697 N N . GLN A 1 351 ? 21.662 -10.563 -3.284 1.00 98.00 351 GLN A N 1
ATOM 2698 C CA . GLN A 1 351 ? 21.988 -11.420 -4.438 1.00 98.00 351 GLN A CA 1
ATOM 2699 C C . GLN A 1 351 ? 21.937 -10.636 -5.758 1.00 98.00 351 GLN A C 1
ATOM 2701 O O . GLN A 1 351 ? 22.857 -10.729 -6.570 1.00 98.00 351 GLN A O 1
ATOM 2706 N N . LEU A 1 352 ? 20.899 -9.814 -5.952 1.00 98.00 352 LEU A N 1
ATOM 2707 C CA . LEU A 1 352 ? 20.783 -8.926 -7.115 1.00 98.00 352 LEU A CA 1
ATOM 2708 C C . LEU A 1 352 ? 21.909 -7.885 -7.149 1.00 98.00 352 LEU A C 1
ATOM 2710 O O . LEU A 1 352 ? 22.513 -7.664 -8.197 1.00 98.00 352 LEU A O 1
ATOM 2714 N N . ALA A 1 353 ? 22.242 -7.291 -6.000 1.00 98.25 353 ALA A N 1
ATOM 2715 C CA . ALA A 1 353 ? 23.367 -6.369 -5.883 1.00 98.25 353 ALA A CA 1
ATOM 2716 C C . ALA A 1 353 ? 24.700 -7.036 -6.257 1.00 98.25 353 ALA A C 1
ATOM 2718 O O . ALA A 1 353 ? 25.498 -6.427 -6.968 1.00 98.25 353 ALA A O 1
ATOM 2719 N N . ALA A 1 354 ? 24.920 -8.287 -5.837 1.00 97.88 354 ALA A N 1
ATOM 2720 C CA . ALA A 1 354 ? 26.113 -9.053 -6.188 1.00 97.88 354 ALA A CA 1
ATOM 2721 C C . ALA A 1 354 ? 26.189 -9.352 -7.697 1.00 97.88 354 ALA A C 1
ATOM 2723 O O . ALA A 1 354 ? 27.258 -9.216 -8.292 1.00 97.88 354 ALA A O 1
ATOM 2724 N N . PHE A 1 355 ? 25.061 -9.692 -8.334 1.00 97.94 355 PHE A N 1
ATOM 2725 C CA . PHE A 1 355 ? 24.986 -9.854 -9.789 1.00 97.94 355 PHE A CA 1
ATOM 2726 C C . PHE A 1 355 ? 25.351 -8.557 -10.525 1.00 97.94 355 PHE A C 1
ATOM 2728 O O . PHE A 1 355 ? 26.240 -8.564 -11.376 1.00 97.94 355 PHE A O 1
ATOM 2735 N N . MET A 1 356 ? 24.728 -7.430 -10.160 1.00 97.81 356 MET A N 1
ATOM 2736 C CA . MET A 1 356 ? 25.045 -6.131 -10.767 1.00 97.81 356 MET A CA 1
ATOM 2737 C C . MET A 1 356 ? 26.512 -5.753 -10.543 1.00 97.81 356 MET A C 1
ATOM 2739 O O . MET A 1 356 ? 27.177 -5.276 -11.457 1.00 97.81 356 MET A O 1
ATOM 2743 N N . LEU A 1 357 ? 27.053 -6.008 -9.347 1.00 96.62 357 LEU A N 1
ATOM 2744 C CA . LEU A 1 357 ? 28.454 -5.742 -9.031 1.00 96.62 357 LEU A CA 1
ATOM 2745 C C . LEU A 1 357 ? 29.414 -6.550 -9.910 1.00 96.62 357 LEU A C 1
ATOM 2747 O O . LEU A 1 357 ? 30.420 -5.997 -10.348 1.00 96.62 357 LEU A O 1
ATOM 2751 N N . ALA A 1 358 ? 29.099 -7.813 -10.206 1.00 96.50 358 ALA A N 1
ATOM 2752 C CA . ALA A 1 358 ? 29.919 -8.650 -11.079 1.00 96.50 358 ALA A CA 1
ATOM 2753 C C . ALA A 1 358 ? 30.051 -8.064 -12.496 1.00 96.50 358 ALA A C 1
ATOM 2755 O O . ALA A 1 358 ? 31.143 -8.085 -13.062 1.00 96.50 358 ALA A O 1
ATOM 2756 N N . LEU A 1 359 ? 28.978 -7.480 -13.043 1.00 95.56 359 LEU A N 1
ATOM 2757 C CA . LEU A 1 359 ? 29.029 -6.755 -14.318 1.00 95.56 359 LEU A CA 1
ATOM 2758 C C . LEU A 1 359 ? 29.751 -5.408 -14.157 1.00 95.56 359 LEU A C 1
ATOM 2760 O O . LEU A 1 359 ? 30.667 -5.089 -14.915 1.00 95.56 359 LEU A O 1
ATOM 2764 N N . HIS A 1 360 ? 29.397 -4.641 -13.124 1.00 96.38 360 HIS A N 1
ATOM 2765 C CA . HIS A 1 360 ? 29.927 -3.297 -12.900 1.00 96.38 360 HIS A CA 1
ATOM 2766 C C . HIS A 1 360 ? 31.427 -3.259 -12.583 1.00 96.38 360 HIS A C 1
ATOM 2768 O O . HIS A 1 360 ? 32.046 -2.196 -12.695 1.00 96.38 360 HIS A O 1
ATOM 2774 N N . ALA A 1 361 ? 31.995 -4.380 -12.139 1.00 94.38 361 ALA A N 1
ATOM 2775 C CA . ALA A 1 361 ? 33.410 -4.529 -11.833 1.00 94.38 361 ALA A CA 1
ATOM 2776 C C . ALA A 1 361 ? 34.277 -4.800 -13.075 1.00 94.38 361 ALA A C 1
ATOM 2778 O O . ALA A 1 361 ? 35.499 -4.690 -12.972 1.00 94.38 361 ALA A O 1
ATOM 2779 N N . VAL A 1 362 ? 33.685 -5.126 -14.234 1.00 94.06 362 VAL A N 1
ATOM 2780 C CA . VAL A 1 362 ? 34.439 -5.428 -15.460 1.00 94.06 362 VAL A CA 1
ATOM 2781 C C . VAL A 1 362 ? 35.181 -4.175 -15.959 1.00 94.06 362 VAL A C 1
ATOM 2783 O O . VAL A 1 362 ? 34.542 -3.168 -16.288 1.00 94.06 362 VAL A O 1
ATOM 2786 N N . PRO A 1 363 ? 36.524 -4.204 -16.065 1.00 91.62 363 PRO A N 1
ATOM 2787 C CA . PRO A 1 363 ? 37.298 -3.069 -16.556 1.00 91.62 363 PRO A CA 1
ATOM 2788 C C . PRO A 1 363 ? 37.046 -2.776 -18.040 1.00 91.62 363 PRO A C 1
ATOM 2790 O O . PRO A 1 363 ? 36.937 -3.684 -18.861 1.00 91.62 363 PRO A O 1
ATOM 2793 N N . ALA A 1 364 ? 37.079 -1.495 -18.417 1.00 87.50 364 ALA A N 1
ATOM 2794 C CA . ALA A 1 364 ? 36.887 -1.055 -19.805 1.00 87.50 364 ALA A CA 1
ATOM 2795 C C . ALA A 1 364 ? 37.837 -1.732 -20.809 1.00 87.50 364 ALA A C 1
ATOM 2797 O O . ALA A 1 364 ? 37.412 -2.141 -21.884 1.00 87.50 364 ALA A O 1
ATOM 2798 N N . VAL A 1 365 ? 39.103 -1.919 -20.425 1.00 88.62 365 VAL A N 1
ATOM 2799 C CA . VAL A 1 365 ? 40.113 -2.581 -21.264 1.00 88.62 365 VAL A CA 1
ATOM 2800 C C . VAL A 1 365 ? 39.760 -4.039 -21.571 1.00 88.62 365 VAL A C 1
ATOM 2802 O O . VAL A 1 365 ? 40.133 -4.564 -22.613 1.00 88.62 365 VAL A O 1
ATOM 2805 N N . GLU A 1 366 ? 39.045 -4.714 -20.672 1.00 90.44 366 GLU A N 1
ATOM 2806 C CA . GLU A 1 366 ? 38.639 -6.106 -20.862 1.00 90.44 366 GLU A CA 1
ATOM 2807 C C . GLU A 1 366 ? 37.467 -6.209 -21.840 1.00 90.44 366 GLU A C 1
ATOM 2809 O O . GLU A 1 366 ? 37.465 -7.085 -22.700 1.00 90.44 366 GLU A O 1
ATOM 2814 N N . ILE A 1 367 ? 36.533 -5.258 -21.764 1.00 88.19 367 ILE A N 1
ATOM 2815 C CA . ILE A 1 367 ? 35.423 -5.107 -22.713 1.00 88.19 367 ILE A CA 1
ATOM 2816 C C . ILE A 1 367 ? 35.964 -4.877 -24.131 1.00 88.19 367 ILE A C 1
ATOM 2818 O O . ILE A 1 367 ? 35.543 -5.545 -25.074 1.00 88.19 367 ILE A O 1
ATOM 2822 N N . GLU A 1 368 ? 36.924 -3.957 -24.266 1.00 85.12 368 GLU A N 1
ATOM 2823 C CA . GLU A 1 368 ? 37.572 -3.626 -25.540 1.00 85.12 368 GLU A CA 1
ATOM 2824 C C . GLU A 1 368 ? 38.344 -4.828 -26.105 1.00 85.12 368 GLU A C 1
ATOM 2826 O O . GLU A 1 368 ? 38.176 -5.176 -27.272 1.00 85.12 368 GLU A O 1
ATOM 2831 N N . ARG A 1 369 ? 39.131 -5.525 -25.270 1.00 84.62 369 ARG A N 1
ATOM 2832 C CA . ARG A 1 369 ? 39.867 -6.741 -25.670 1.00 84.62 369 ARG A CA 1
ATOM 2833 C C . ARG A 1 369 ? 38.958 -7.888 -26.089 1.00 84.62 369 ARG A C 1
ATOM 2835 O O . ARG A 1 369 ? 39.329 -8.657 -26.968 1.00 84.62 369 ARG A O 1
ATOM 2842 N N . ALA A 1 370 ? 37.795 -8.018 -25.457 1.00 78.94 370 ALA A N 1
ATOM 2843 C CA . ALA A 1 370 ? 36.809 -9.031 -25.805 1.00 78.94 370 ALA A CA 1
ATOM 2844 C C . ALA A 1 370 ? 36.059 -8.713 -27.113 1.00 78.94 370 ALA A C 1
ATOM 2846 O O . ALA A 1 370 ? 35.253 -9.528 -27.558 1.00 78.94 370 ALA A O 1
ATOM 2847 N N . GLY A 1 371 ? 36.301 -7.548 -27.734 1.00 77.56 371 GLY A N 1
ATOM 2848 C CA . GLY A 1 371 ? 35.638 -7.153 -28.978 1.00 77.56 371 GLY A CA 1
ATOM 2849 C C . GLY A 1 371 ? 34.119 -7.047 -28.826 1.00 77.56 371 GLY A C 1
ATOM 2850 O O . GLY A 1 371 ? 33.379 -7.300 -29.781 1.00 77.56 371 GLY A O 1
ATOM 2851 N N . LEU A 1 372 ? 33.642 -6.726 -27.616 1.00 79.69 372 LEU A N 1
ATOM 2852 C CA . LEU A 1 372 ? 32.218 -6.576 -27.348 1.00 79.69 372 LEU A CA 1
ATOM 2853 C C . LEU A 1 372 ? 31.710 -5.328 -28.076 1.00 79.69 372 LEU A C 1
ATOM 2855 O O . LEU A 1 372 ? 31.985 -4.196 -27.684 1.00 79.69 372 LEU A O 1
ATOM 2859 N N . SER A 1 373 ? 30.972 -5.552 -29.159 1.00 70.19 373 SER A N 1
ATOM 2860 C CA . SER A 1 373 ? 30.176 -4.515 -29.805 1.00 70.19 373 SER A CA 1
ATOM 2861 C C . SER A 1 373 ? 28.847 -4.410 -29.070 1.00 70.19 373 SER A C 1
ATOM 2863 O O . SER A 1 373 ? 28.193 -5.424 -28.831 1.00 70.19 373 SER A O 1
ATOM 2865 N N . PHE A 1 374 ? 28.461 -3.190 -28.710 1.00 77.25 374 PHE A N 1
ATOM 2866 C CA . PHE A 1 374 ? 27.162 -2.915 -28.117 1.00 77.25 374 PHE A CA 1
ATOM 2867 C C . PHE A 1 374 ? 26.263 -2.302 -29.179 1.00 77.25 374 PHE A C 1
ATOM 2869 O O . PHE A 1 374 ? 26.573 -1.250 -29.734 1.00 77.25 374 PHE A O 1
ATOM 2876 N N . ALA A 1 375 ? 25.138 -2.951 -29.433 1.00 64.31 375 ALA A N 1
ATOM 2877 C CA . ALA A 1 375 ? 24.041 -2.388 -30.198 1.00 64.31 375 ALA A CA 1
ATOM 2878 C C . ALA A 1 375 ? 22.801 -2.501 -29.312 1.00 64.31 375 ALA A C 1
ATOM 2880 O O . ALA A 1 375 ? 21.998 -3.408 -29.540 1.00 64.31 375 ALA A O 1
ATOM 2881 N N . PRO A 1 376 ? 22.696 -1.673 -28.246 1.00 65.69 376 PRO A N 1
ATOM 2882 C CA . PRO A 1 376 ? 21.564 -1.769 -27.342 1.00 65.69 376 PRO A CA 1
ATOM 2883 C C . PRO A 1 376 ? 20.304 -1.667 -28.181 1.00 65.69 376 PRO A C 1
ATOM 2885 O O . PRO A 1 376 ? 20.197 -0.801 -29.059 1.00 65.69 376 PRO A O 1
ATOM 2888 N N . SER A 1 377 ? 19.367 -2.578 -27.948 1.00 62.41 377 SER A N 1
ATOM 2889 C CA . SER A 1 377 ? 18.132 -2.563 -28.709 1.00 62.41 377 SER A CA 1
ATOM 2890 C C . SER A 1 377 ? 17.450 -1.211 -28.513 1.00 62.41 377 SER A C 1
ATOM 2892 O O . SER A 1 377 ? 16.900 -0.640 -29.451 1.00 62.41 377 SER A O 1
ATOM 2894 N N . TRP A 1 378 ? 17.533 -0.612 -27.335 1.00 71.62 378 TRP A N 1
ATOM 2895 C CA . TRP A 1 378 ? 16.850 0.636 -27.088 1.00 71.62 378 TRP A CA 1
ATOM 2896 C C . TRP A 1 378 ? 17.643 1.570 -26.164 1.00 71.62 378 TRP A C 1
ATOM 2898 O O . TRP A 1 378 ? 18.398 1.152 -25.286 1.00 71.62 378 TRP A O 1
ATOM 2908 N N . GLU A 1 379 ? 17.498 2.878 -26.397 1.00 80.88 379 GLU A N 1
ATOM 2909 C CA . GLU A 1 379 ? 18.140 3.926 -25.609 1.00 80.88 379 GLU A CA 1
ATOM 2910 C C . GLU A 1 379 ? 17.139 4.989 -25.169 1.00 80.88 379 GLU A C 1
ATOM 2912 O O . GLU A 1 379 ? 16.181 5.317 -25.873 1.00 80.88 379 GLU A O 1
ATOM 2917 N N . LEU A 1 380 ? 17.405 5.568 -23.998 1.00 88.62 380 LEU A N 1
ATOM 2918 C CA . LEU A 1 380 ? 16.653 6.701 -23.480 1.00 88.62 380 LEU A CA 1
ATOM 2919 C C . LEU A 1 380 ? 16.866 7.912 -24.393 1.00 88.62 380 LEU A C 1
ATOM 2921 O O . LEU A 1 380 ? 17.983 8.402 -24.523 1.00 88.62 380 LEU A O 1
ATOM 2925 N N . SER A 1 381 ? 15.791 8.414 -24.995 1.00 92.69 381 SER A N 1
ATOM 2926 C CA . SER A 1 381 ? 15.828 9.574 -25.882 1.00 92.69 381 SER A CA 1
ATOM 2927 C C . SER A 1 381 ? 14.934 10.691 -25.348 1.00 92.69 381 SER A C 1
ATOM 2929 O O . SER A 1 381 ? 13.711 10.555 -25.271 1.00 92.69 381 SER A O 1
ATOM 2931 N N . ALA A 1 382 ? 15.544 11.822 -24.983 1.00 94.56 382 ALA A N 1
ATOM 2932 C CA . ALA A 1 382 ? 14.792 13.030 -24.641 1.00 94.56 382 ALA A CA 1
ATOM 2933 C C . ALA A 1 382 ? 14.028 13.578 -25.855 1.00 94.56 382 ALA A C 1
ATOM 2935 O O . ALA A 1 382 ? 12.906 14.050 -25.697 1.00 94.56 382 ALA A O 1
ATOM 2936 N N . ASP A 1 383 ? 14.597 13.461 -27.055 1.00 95.38 383 ASP A N 1
ATOM 2937 C CA . ASP A 1 383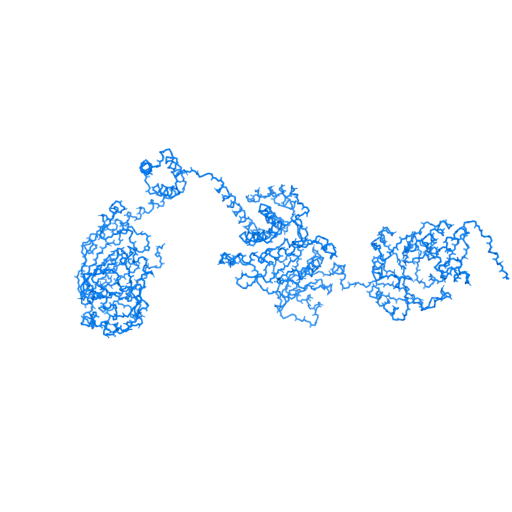 ? 13.974 13.951 -28.286 1.00 95.38 383 ASP A CA 1
ATOM 2938 C C . ASP A 1 383 ? 12.743 13.122 -28.662 1.00 95.38 383 ASP A C 1
ATOM 2940 O O . ASP A 1 383 ? 11.727 13.689 -29.059 1.00 95.38 383 ASP A O 1
ATOM 2944 N N . LEU A 1 384 ? 12.783 11.795 -28.476 1.00 94.81 384 LEU A N 1
ATOM 2945 C CA . LEU A 1 384 ? 11.610 10.939 -28.669 1.00 94.81 384 LEU A CA 1
ATOM 2946 C C . LEU A 1 384 ? 10.497 11.299 -27.677 1.00 94.81 384 LEU A C 1
ATOM 2948 O O . LEU A 1 384 ? 9.345 11.437 -28.087 1.00 94.81 384 LEU A O 1
ATOM 2952 N N . ILE A 1 385 ? 10.841 11.474 -26.394 1.00 96.88 385 ILE A N 1
ATOM 2953 C CA . ILE A 1 385 ? 9.884 11.911 -25.369 1.00 96.88 385 ILE A CA 1
ATOM 2954 C C . ILE A 1 385 ? 9.267 13.254 -25.761 1.00 96.88 385 ILE A C 1
ATOM 2956 O O . ILE A 1 385 ? 8.047 13.384 -25.748 1.00 96.88 385 ILE A O 1
ATOM 2960 N N . GLU A 1 386 ? 10.085 14.251 -26.098 1.00 96.62 386 GLU A N 1
ATOM 2961 C CA . GLU A 1 386 ? 9.599 15.591 -26.428 1.00 96.62 386 GLU A CA 1
ATOM 2962 C C . GLU A 1 386 ? 8.710 15.558 -27.675 1.00 96.62 386 GLU A C 1
ATOM 2964 O O . GLU A 1 386 ? 7.580 16.037 -27.637 1.00 96.62 386 GLU A O 1
ATOM 2969 N N . THR A 1 387 ? 9.168 14.903 -28.743 1.00 96.50 387 THR A N 1
ATOM 2970 C CA . THR A 1 387 ? 8.443 14.828 -30.020 1.00 96.50 387 THR A CA 1
ATOM 2971 C C . THR A 1 387 ? 7.085 14.146 -29.872 1.00 96.50 387 THR A C 1
ATOM 2973 O O . THR A 1 387 ? 6.113 14.580 -30.482 1.00 96.50 387 THR A O 1
ATOM 2976 N N . GLN A 1 388 ? 7.002 13.069 -29.085 1.00 96.06 388 GLN A N 1
ATOM 2977 C CA . GLN A 1 388 ? 5.774 12.275 -28.984 1.00 96.06 388 GLN A CA 1
ATOM 2978 C C . GLN A 1 388 ? 4.855 12.734 -27.845 1.00 96.06 388 GLN A C 1
ATOM 2980 O O . GLN A 1 388 ? 3.637 12.649 -27.980 1.00 96.06 388 GLN A O 1
ATOM 2985 N N . LEU A 1 389 ? 5.399 13.213 -26.721 1.00 96.31 389 LEU A N 1
ATOM 2986 C CA . LEU A 1 389 ? 4.628 13.418 -25.487 1.00 96.31 389 LEU A CA 1
ATOM 2987 C C . LEU A 1 389 ? 4.496 14.880 -25.041 1.00 96.31 389 LEU A C 1
ATOM 2989 O O . LEU A 1 389 ? 3.668 15.145 -24.168 1.00 96.31 389 LEU A O 1
ATOM 2993 N N . ALA A 1 390 ? 5.249 15.840 -25.600 1.00 92.81 390 ALA A N 1
ATOM 2994 C CA . ALA A 1 390 ? 5.209 17.232 -25.123 1.00 92.81 390 ALA A CA 1
ATOM 2995 C C . ALA A 1 390 ? 3.828 17.896 -25.269 1.00 92.81 390 ALA A C 1
ATOM 2997 O O . ALA A 1 390 ? 3.472 18.747 -24.456 1.00 92.81 390 ALA A O 1
ATOM 2998 N N . GLY A 1 391 ? 3.040 17.487 -26.269 1.00 90.06 391 GLY A N 1
ATOM 2999 C CA . GLY A 1 391 ? 1.679 17.980 -26.504 1.00 90.06 391 GLY A CA 1
ATOM 3000 C C . GLY A 1 391 ? 0.582 17.286 -25.686 1.00 90.06 391 GLY A C 1
ATOM 3001 O O . GLY A 1 391 ? -0.591 17.565 -25.908 1.00 90.06 391 GLY A O 1
ATOM 3002 N N . SER A 1 392 ? 0.919 16.360 -24.781 1.00 91.38 392 SER A N 1
ATOM 3003 C CA . SER A 1 392 ? -0.086 15.599 -24.031 1.00 91.38 392 SER A CA 1
ATOM 3004 C C . SER A 1 392 ? -0.837 16.461 -23.007 1.00 91.38 392 SER A C 1
ATOM 3006 O O . SER A 1 392 ? -0.227 17.152 -22.189 1.00 91.38 392 SER A O 1
ATOM 3008 N N . GLU A 1 393 ? -2.169 16.345 -22.979 1.00 91.56 393 GLU A N 1
ATOM 3009 C CA . GLU A 1 393 ? -3.014 16.973 -21.950 1.00 91.56 393 GLU A CA 1
ATOM 3010 C C . GLU A 1 393 ? -3.043 16.190 -20.626 1.00 91.56 393 GLU A C 1
ATOM 3012 O O . GLU A 1 393 ? -3.558 16.685 -19.621 1.00 91.56 393 GLU A O 1
ATOM 3017 N N . HIS A 1 394 ? -2.458 14.987 -20.585 1.00 91.56 394 HIS A N 1
ATOM 3018 C CA . HIS A 1 394 ? -2.477 14.150 -19.391 1.00 91.56 394 HIS A CA 1
ATOM 3019 C C . HIS A 1 394 ? -1.711 14.818 -18.228 1.00 91.56 394 HIS A C 1
ATOM 3021 O O . HIS A 1 394 ? -0.528 15.143 -18.396 1.00 91.56 394 HIS A O 1
ATOM 3027 N N . PRO A 1 395 ? -2.302 14.974 -17.023 1.00 90.31 395 PRO A N 1
ATOM 3028 C CA . PRO A 1 395 ? -1.715 15.776 -15.943 1.00 90.31 395 PRO A CA 1
ATOM 3029 C C . PRO A 1 395 ? -0.297 15.353 -15.539 1.00 90.31 395 PRO A C 1
ATOM 3031 O O . PRO A 1 395 ? 0.578 16.196 -15.325 1.00 90.31 395 PRO A O 1
ATOM 3034 N N . VAL A 1 396 ? -0.051 14.040 -15.466 1.00 92.12 396 VAL A N 1
ATOM 3035 C CA . VAL A 1 396 ? 1.266 13.490 -15.110 1.00 92.12 396 VAL A CA 1
ATOM 3036 C C . VAL A 1 396 ? 2.297 13.735 -16.216 1.00 92.12 396 VAL A C 1
ATOM 3038 O O . VAL A 1 396 ? 3.420 14.142 -15.920 1.00 92.12 396 VAL A O 1
ATOM 3041 N N . LEU A 1 397 ? 1.920 13.563 -17.489 1.00 95.19 397 LEU A N 1
ATOM 3042 C CA . LEU A 1 397 ? 2.827 13.765 -18.625 1.00 95.19 397 LEU A CA 1
ATOM 3043 C C . LEU A 1 397 ? 3.187 15.243 -18.778 1.00 95.19 397 LEU A C 1
ATOM 3045 O O . LEU A 1 397 ? 4.369 15.572 -18.859 1.00 95.19 397 LEU A O 1
ATOM 3049 N N . ARG A 1 398 ? 2.194 16.137 -18.686 1.00 94.44 398 ARG A N 1
ATOM 3050 C CA . ARG A 1 398 ? 2.380 17.595 -18.733 1.00 94.44 398 ARG A CA 1
ATOM 3051 C C . ARG A 1 398 ? 3.377 18.100 -17.687 1.00 94.44 398 ARG A C 1
ATOM 3053 O O . ARG A 1 398 ? 4.070 19.088 -17.918 1.00 94.44 398 ARG A O 1
ATOM 3060 N N . LYS A 1 399 ? 3.460 17.426 -16.536 1.00 92.88 399 LYS A N 1
ATOM 3061 C CA . LYS A 1 399 ? 4.398 17.763 -15.461 1.00 92.88 399 LYS A CA 1
ATOM 3062 C C . LYS A 1 399 ? 5.777 17.132 -15.655 1.00 92.88 399 LYS A C 1
ATOM 3064 O O . LYS A 1 399 ? 6.780 17.817 -15.478 1.00 92.88 399 LYS A O 1
ATOM 3069 N N . LEU A 1 400 ? 5.834 15.843 -15.990 1.00 95.69 400 LEU A N 1
ATOM 3070 C CA . LEU A 1 400 ? 7.091 15.094 -16.037 1.00 95.69 400 LEU A CA 1
ATOM 3071 C C . LEU A 1 400 ? 7.892 15.330 -17.319 1.00 95.69 400 LEU A C 1
ATOM 3073 O O . LEU A 1 400 ? 9.116 15.407 -17.241 1.00 95.69 400 LEU A O 1
ATOM 3077 N N . VAL A 1 401 ? 7.240 15.466 -18.479 1.00 97.31 401 VAL A N 1
ATOM 3078 C CA . VAL A 1 401 ? 7.926 15.571 -19.778 1.00 97.31 401 VAL A CA 1
ATOM 3079 C C . VAL A 1 401 ? 8.892 16.765 -19.829 1.00 97.31 401 VAL A C 1
ATOM 3081 O O . VAL A 1 401 ? 10.072 16.531 -20.096 1.00 97.31 401 VAL A O 1
ATOM 3084 N N . PRO A 1 402 ? 8.494 18.013 -19.496 1.00 96.25 402 PRO A N 1
ATOM 3085 C CA . PRO A 1 402 ? 9.419 19.150 -19.549 1.00 96.25 402 PRO A CA 1
ATOM 3086 C C . PRO A 1 402 ? 10.585 19.023 -18.558 1.00 96.25 402 PRO A C 1
ATOM 3088 O O . PRO A 1 402 ? 11.719 19.387 -18.872 1.00 96.25 402 PRO A O 1
ATOM 3091 N N . GLU A 1 403 ? 10.320 18.497 -17.356 1.00 94.69 403 GLU A N 1
ATOM 3092 C CA . GLU A 1 403 ? 11.339 18.277 -16.323 1.00 94.69 403 GLU A CA 1
ATOM 3093 C C . GLU A 1 403 ? 12.365 17.241 -16.788 1.00 94.69 403 GLU A C 1
ATOM 3095 O O . GLU A 1 403 ? 13.569 17.494 -16.727 1.00 94.69 403 GLU A O 1
ATOM 3100 N N . VAL A 1 404 ? 11.896 16.098 -17.293 1.00 96.19 404 VAL A N 1
ATOM 3101 C CA . VAL A 1 404 ? 12.754 15.008 -17.756 1.00 96.19 404 VAL A CA 1
ATOM 3102 C C . VAL A 1 404 ? 13.570 15.429 -18.968 1.00 96.19 404 VAL A C 1
ATOM 3104 O O . VAL A 1 404 ? 14.784 15.253 -18.939 1.00 96.19 404 VAL A O 1
ATOM 3107 N N . VAL A 1 405 ? 12.956 16.031 -19.990 1.00 97.06 405 VAL A N 1
ATOM 3108 C CA . VAL A 1 405 ? 13.663 16.471 -21.205 1.00 97.06 405 VAL A CA 1
ATOM 3109 C C . VAL A 1 405 ? 14.777 17.457 -20.854 1.00 97.06 405 VAL A C 1
ATOM 3111 O O . VAL A 1 405 ? 15.927 17.264 -21.254 1.00 97.06 405 VAL A O 1
ATOM 3114 N N . ARG A 1 406 ? 14.476 18.476 -20.039 1.00 96.44 406 ARG A N 1
ATOM 3115 C CA . ARG A 1 406 ? 15.473 19.456 -19.590 1.00 96.44 406 ARG A CA 1
ATOM 3116 C C . ARG A 1 406 ? 16.593 18.801 -18.784 1.00 96.44 406 ARG A C 1
ATOM 3118 O O . ARG A 1 406 ? 17.762 19.114 -19.002 1.00 96.44 406 ARG A O 1
ATOM 3125 N N . ASN A 1 407 ? 16.255 17.944 -17.824 1.00 94.56 407 ASN A N 1
ATOM 3126 C CA . ASN A 1 407 ? 17.249 17.334 -16.943 1.00 94.56 407 ASN A CA 1
ATOM 3127 C C . ASN A 1 407 ? 18.143 16.354 -17.716 1.00 94.56 407 ASN A C 1
ATOM 3129 O O . ASN A 1 407 ? 19.356 16.380 -17.533 1.00 94.56 407 ASN A O 1
ATOM 3133 N N . HIS A 1 408 ? 17.563 15.562 -18.619 1.00 93.44 408 HIS A N 1
ATOM 3134 C CA . HIS A 1 408 ? 18.289 14.578 -19.416 1.00 93.44 408 HIS A CA 1
ATOM 3135 C C . HIS A 1 408 ? 19.244 15.246 -20.414 1.00 93.44 408 HIS A C 1
ATOM 3137 O O . HIS A 1 408 ? 20.397 14.843 -20.513 1.00 93.44 408 HIS A O 1
ATOM 3143 N N . ARG A 1 409 ? 18.823 16.334 -21.079 1.00 94.06 409 ARG A N 1
ATOM 3144 C CA . ARG A 1 409 ? 19.692 17.118 -21.982 1.00 94.06 409 ARG A CA 1
ATOM 3145 C C . ARG A 1 409 ? 20.885 17.764 -21.274 1.00 94.06 409 ARG A C 1
ATOM 3147 O O . ARG A 1 409 ? 21.945 17.922 -21.868 1.00 94.06 409 ARG A O 1
ATOM 3154 N N . ASN A 1 410 ? 20.715 18.146 -20.011 1.00 93.56 410 ASN A N 1
ATOM 3155 C CA . ASN A 1 410 ? 21.776 18.762 -19.211 1.00 93.56 410 ASN A CA 1
ATOM 3156 C C . ASN A 1 410 ? 22.650 17.742 -18.472 1.00 93.56 410 ASN A C 1
ATOM 3158 O O . ASN A 1 410 ? 23.609 18.128 -17.795 1.00 93.56 410 ASN A O 1
ATOM 3162 N N . LEU A 1 411 ? 22.317 16.455 -18.559 1.00 92.19 411 LEU A N 1
ATOM 3163 C CA . LEU A 1 411 ? 22.985 15.427 -17.792 1.00 92.19 411 LEU A CA 1
ATOM 3164 C C . LEU A 1 411 ? 24.387 15.156 -18.347 1.00 92.19 411 LEU A C 1
ATOM 3166 O O . LEU A 1 411 ? 24.565 14.843 -19.520 1.00 92.19 411 LEU A O 1
ATOM 3170 N N . LYS A 1 412 ? 25.398 15.248 -17.479 1.00 91.25 412 LYS A N 1
ATOM 3171 C CA . LYS A 1 412 ? 26.794 14.939 -17.811 1.00 91.25 412 LYS A CA 1
ATOM 3172 C C . LYS A 1 412 ? 27.272 13.783 -16.947 1.00 91.25 412 LYS A C 1
ATOM 3174 O O . LYS A 1 412 ? 27.466 13.961 -15.746 1.00 91.25 412 LYS A O 1
ATOM 3179 N N . VAL A 1 413 ? 27.478 12.621 -17.561 1.00 90.25 413 VAL A N 1
ATOM 3180 C CA . VAL A 1 413 ? 27.948 11.408 -16.878 1.00 90.25 413 VAL A CA 1
ATOM 3181 C C . VAL A 1 413 ? 29.479 11.335 -16.963 1.00 90.25 413 VAL A C 1
ATOM 3183 O O . VAL A 1 413 ? 30.028 11.220 -18.059 1.00 90.25 413 VAL A O 1
ATOM 3186 N N . PRO A 1 414 ? 30.214 11.406 -15.840 1.00 90.06 414 PRO A N 1
ATOM 3187 C CA . PRO A 1 414 ? 31.663 11.238 -15.829 1.00 90.06 414 PRO A CA 1
ATOM 3188 C C . PRO A 1 414 ? 32.081 9.828 -16.263 1.00 90.06 414 PRO A C 1
ATOM 3190 O O . PRO A 1 414 ? 31.480 8.847 -15.835 1.00 90.06 414 PRO A O 1
ATOM 3193 N N . ALA A 1 415 ? 33.198 9.703 -16.986 1.00 88.06 415 ALA A N 1
ATOM 3194 C CA . ALA A 1 415 ? 33.706 8.411 -17.467 1.00 88.06 415 ALA A CA 1
ATOM 3195 C C . ALA A 1 415 ? 33.888 7.351 -16.357 1.00 88.06 415 ALA A C 1
ATOM 3197 O O . ALA A 1 415 ? 33.652 6.169 -16.583 1.00 88.06 415 ALA A O 1
ATOM 3198 N N . LYS A 1 416 ? 34.243 7.773 -15.134 1.00 87.50 416 LYS A N 1
ATOM 3199 C CA . LYS A 1 416 ? 34.380 6.896 -13.952 1.00 87.50 416 LYS A CA 1
ATOM 3200 C C . LYS A 1 416 ? 33.061 6.293 -13.442 1.00 87.50 416 LYS A C 1
ATOM 3202 O O . LYS A 1 416 ? 33.087 5.405 -12.596 1.00 87.50 416 LYS A O 1
ATOM 3207 N N . GLN A 1 417 ? 31.918 6.823 -13.875 1.00 90.50 417 GLN A N 1
ATOM 3208 C CA . GLN A 1 417 ? 30.593 6.291 -13.546 1.00 90.50 417 GLN A CA 1
ATOM 3209 C C . GLN A 1 417 ? 30.101 5.277 -14.581 1.00 90.50 417 GLN A C 1
ATOM 3211 O O . GLN A 1 417 ? 29.113 4.599 -14.314 1.00 90.50 417 GLN A O 1
ATOM 3216 N N . LEU A 1 418 ? 30.793 5.153 -15.719 1.00 93.75 418 LEU A N 1
ATOM 3217 C CA . LEU A 1 418 ? 30.420 4.221 -16.770 1.00 93.75 418 LEU A CA 1
ATOM 3218 C C . LEU A 1 418 ? 30.807 2.792 -16.390 1.00 93.75 418 LEU A C 1
ATOM 3220 O O . LEU A 1 418 ? 31.973 2.515 -16.109 1.00 93.75 418 LEU A O 1
ATOM 3224 N N . VAL A 1 419 ? 29.830 1.895 -16.422 1.00 94.69 419 VAL A N 1
ATOM 3225 C CA . VAL A 1 419 ? 29.958 0.475 -16.080 1.00 94.69 419 VAL A CA 1
ATOM 3226 C C . VAL A 1 419 ? 29.405 -0.386 -17.211 1.00 94.69 419 VAL A C 1
ATOM 3228 O O . VAL A 1 419 ? 28.513 0.058 -17.935 1.00 94.69 419 VAL A O 1
ATOM 3231 N N . LEU A 1 420 ? 29.927 -1.606 -17.370 1.00 95.12 420 LEU A N 1
ATOM 3232 C CA . LEU A 1 420 ? 29.188 -2.648 -18.083 1.00 95.12 420 LEU A CA 1
ATOM 3233 C C . LEU A 1 420 ? 27.984 -3.012 -17.221 1.00 95.12 420 LEU A C 1
ATOM 3235 O O . LEU A 1 420 ? 28.170 -3.350 -16.059 1.00 95.12 420 LEU A O 1
ATOM 3239 N N . GLY A 1 421 ? 26.784 -2.925 -17.775 1.00 94.44 421 GLY A N 1
ATOM 3240 C CA . GLY A 1 421 ? 25.538 -3.152 -17.046 1.00 94.44 421 GLY A CA 1
ATOM 3241 C C . GLY A 1 421 ? 24.491 -3.838 -17.911 1.00 94.44 421 GLY A C 1
ATOM 3242 O O . GLY A 1 421 ? 24.695 -4.007 -19.117 1.00 94.44 421 GLY A O 1
ATOM 3243 N N . HIS A 1 422 ? 23.378 -4.238 -17.299 1.00 94.25 422 HIS A N 1
ATOM 3244 C CA . HIS A 1 422 ? 22.275 -4.911 -17.993 1.00 94.25 422 HIS A CA 1
ATOM 3245 C C . HIS A 1 422 ? 21.342 -3.930 -18.716 1.00 94.25 422 HIS A C 1
ATOM 3247 O O . HIS A 1 422 ? 20.851 -4.206 -19.805 1.00 94.25 422 HIS A O 1
ATOM 3253 N N . PHE A 1 423 ? 21.091 -2.786 -18.089 1.00 93.19 423 PHE A N 1
ATOM 3254 C CA . PHE A 1 423 ? 20.222 -1.669 -18.467 1.00 93.19 423 PHE A CA 1
ATOM 3255 C C . PHE A 1 423 ? 18.748 -2.006 -18.710 1.00 93.19 423 PHE A C 1
ATOM 3257 O O . PHE A 1 423 ? 17.982 -1.124 -19.093 1.00 93.19 423 PHE A O 1
ATOM 3264 N N . ASP A 1 424 ? 18.342 -3.240 -18.412 1.00 91.94 424 ASP A N 1
ATOM 3265 C CA . ASP A 1 424 ? 16.971 -3.732 -18.585 1.00 91.94 424 ASP A CA 1
ATOM 3266 C C . ASP A 1 424 ? 16.596 -4.790 -17.531 1.00 91.94 424 ASP A C 1
ATOM 3268 O O . ASP A 1 424 ? 15.838 -5.725 -17.769 1.00 91.94 424 ASP A O 1
ATOM 3272 N N . LEU A 1 425 ? 17.170 -4.672 -16.329 1.00 93.88 425 LEU A N 1
ATOM 3273 C CA . LEU A 1 425 ? 16.997 -5.634 -15.238 1.00 93.88 425 LEU A CA 1
ATOM 3274 C C . LEU A 1 425 ? 15.662 -5.431 -14.489 1.00 93.88 425 LEU A C 1
ATOM 3276 O O . LEU A 1 425 ? 15.629 -5.180 -13.283 1.00 93.88 425 LEU A O 1
ATOM 3280 N N . HIS A 1 426 ? 14.542 -5.474 -15.211 1.00 93.50 426 HIS A N 1
ATOM 3281 C CA . HIS A 1 426 ? 13.201 -5.446 -14.625 1.00 93.50 426 HIS A CA 1
ATOM 3282 C C . HIS A 1 426 ? 12.711 -6.865 -14.291 1.00 93.50 426 HIS A C 1
ATOM 3284 O O . HIS A 1 426 ? 13.307 -7.867 -14.670 1.00 93.50 426 HIS A O 1
ATOM 3290 N N . GLY A 1 427 ? 11.585 -6.971 -13.586 1.00 92.94 427 GLY A N 1
ATOM 3291 C CA . GLY A 1 427 ? 11.120 -8.217 -12.972 1.00 92.94 427 GLY A CA 1
ATOM 3292 C C . GLY A 1 427 ? 10.810 -9.361 -13.941 1.00 92.94 427 GLY A C 1
ATOM 3293 O O . GLY A 1 427 ? 10.801 -10.514 -13.527 1.00 92.94 427 GLY A O 1
ATOM 3294 N N . GLY A 1 428 ? 10.592 -9.054 -15.223 1.00 92.00 428 GLY A N 1
ATOM 3295 C CA . GLY A 1 428 ? 10.413 -10.060 -16.274 1.00 92.00 428 GLY A CA 1
ATOM 3296 C C . GLY A 1 428 ? 11.721 -10.742 -16.683 1.00 92.00 428 GLY A C 1
ATOM 3297 O O . GLY A 1 428 ? 11.685 -11.875 -17.147 1.00 92.00 428 GLY A O 1
ATOM 3298 N N . ASN A 1 429 ? 12.854 -10.083 -16.435 1.00 94.88 429 ASN A N 1
ATOM 3299 C CA . ASN A 1 429 ? 14.195 -10.571 -16.746 1.00 94.88 429 ASN A CA 1
ATOM 3300 C C . ASN A 1 429 ? 14.884 -11.220 -15.532 1.00 94.88 429 ASN A C 1
ATOM 3302 O O . ASN A 1 429 ? 16.034 -11.647 -15.620 1.00 94.88 429 ASN A O 1
ATOM 3306 N N . LEU A 1 430 ? 14.177 -11.318 -14.400 1.00 97.31 430 LEU A N 1
ATOM 3307 C CA . LEU A 1 430 ? 14.623 -12.010 -13.193 1.00 97.31 430 LEU A CA 1
ATOM 3308 C C . LEU A 1 430 ? 13.984 -13.394 -13.123 1.00 97.31 430 LEU A C 1
ATOM 3310 O O . LEU A 1 430 ? 12.763 -13.504 -13.178 1.00 97.31 430 LEU A O 1
ATOM 3314 N N . LEU A 1 431 ? 14.792 -14.435 -12.930 1.00 97.50 431 LEU A N 1
ATOM 3315 C CA . LEU A 1 431 ? 14.312 -15.785 -12.651 1.00 97.50 431 LEU A CA 1
ATOM 3316 C C . LEU A 1 431 ? 14.571 -16.115 -11.186 1.00 97.50 431 LEU A C 1
ATOM 3318 O O . LEU A 1 431 ? 15.720 -16.243 -10.756 1.00 97.50 431 LEU A O 1
ATOM 3322 N N . LEU A 1 432 ? 13.492 -16.222 -10.419 1.00 97.62 432 LEU A N 1
ATOM 3323 C CA . LEU A 1 432 ? 13.502 -16.507 -8.991 1.00 97.62 432 LEU A CA 1
ATOM 3324 C C . LEU A 1 432 ? 12.991 -17.917 -8.706 1.00 97.62 432 LEU A C 1
ATOM 3326 O O . LEU A 1 432 ? 12.255 -18.503 -9.506 1.00 97.62 432 LEU A O 1
ATOM 3330 N N . ASP A 1 433 ? 13.362 -18.456 -7.548 1.00 96.81 433 ASP A N 1
ATOM 3331 C CA . ASP A 1 433 ? 12.769 -19.693 -7.050 1.00 96.81 433 ASP A CA 1
ATOM 3332 C C . ASP A 1 433 ? 11.265 -19.537 -6.762 1.00 96.81 433 ASP A C 1
ATOM 3334 O O . ASP A 1 433 ? 10.715 -18.434 -6.722 1.00 96.81 433 ASP A O 1
ATOM 3338 N N . ALA A 1 434 ? 10.571 -20.660 -6.563 1.00 93.69 434 ALA A N 1
ATOM 3339 C CA . ALA A 1 434 ? 9.121 -20.660 -6.352 1.00 93.69 434 ALA A CA 1
ATOM 3340 C C . ALA A 1 434 ? 8.685 -19.852 -5.111 1.00 93.69 434 ALA A C 1
ATOM 3342 O O . ALA A 1 434 ? 7.556 -19.368 -5.057 1.00 93.69 434 ALA A O 1
ATOM 3343 N N . ALA A 1 435 ? 9.577 -19.697 -4.126 1.00 93.25 435 ALA A N 1
ATOM 3344 C CA . ALA A 1 435 ? 9.343 -18.896 -2.928 1.00 93.25 435 ALA A CA 1
ATOM 3345 C C . ALA A 1 435 ? 9.586 -17.390 -3.142 1.00 93.25 435 ALA A C 1
ATOM 3347 O O . ALA A 1 435 ? 9.208 -16.597 -2.282 1.00 93.25 435 ALA A O 1
ATOM 3348 N N . GLN A 1 436 ? 10.174 -16.990 -4.278 1.00 95.00 436 GLN A N 1
ATOM 3349 C CA . GLN A 1 436 ? 10.591 -15.617 -4.586 1.00 95.00 436 GLN A CA 1
ATOM 3350 C C . GLN A 1 436 ? 11.663 -15.090 -3.611 1.00 95.00 436 GLN A C 1
ATOM 3352 O O . GLN A 1 436 ? 11.737 -13.895 -3.336 1.00 95.00 436 GLN A O 1
ATOM 3357 N N . GLU A 1 437 ? 12.503 -15.982 -3.079 1.00 95.25 437 GLU A N 1
ATOM 3358 C CA . GLU A 1 437 ? 13.529 -15.686 -2.066 1.00 95.25 437 GLU A CA 1
ATOM 3359 C C . GLU A 1 437 ? 14.956 -15.747 -2.630 1.00 95.25 437 GLU A C 1
ATOM 3361 O O . GLU A 1 437 ? 15.880 -15.150 -2.064 1.00 95.25 437 GLU A O 1
ATOM 3366 N N . ARG A 1 438 ? 15.162 -16.458 -3.744 1.00 96.50 438 ARG A N 1
ATOM 3367 C CA . ARG A 1 438 ? 16.491 -16.673 -4.334 1.00 96.50 438 ARG A CA 1
ATOM 3368 C C . ARG A 1 438 ? 16.524 -16.341 -5.815 1.00 96.50 438 ARG A C 1
ATOM 3370 O O . ARG A 1 438 ? 15.629 -16.732 -6.557 1.00 96.50 438 ARG A O 1
ATOM 3377 N N . LEU A 1 439 ? 17.601 -15.681 -6.239 1.00 97.62 439 LEU A N 1
ATOM 3378 C CA . LEU A 1 439 ? 17.884 -15.408 -7.645 1.00 97.62 439 LEU A CA 1
ATOM 3379 C C . LEU A 1 439 ? 18.537 -16.637 -8.283 1.00 97.62 439 LEU A C 1
ATOM 3381 O O . LEU A 1 439 ? 19.634 -17.035 -7.893 1.00 97.62 439 LEU A O 1
ATOM 3385 N N . LEU A 1 440 ? 17.854 -17.240 -9.254 1.00 97.88 440 LEU A N 1
ATOM 3386 C CA . LEU A 1 440 ? 18.320 -18.423 -9.978 1.00 97.88 440 LEU A CA 1
ATOM 3387 C C . LEU A 1 440 ? 18.977 -18.058 -11.307 1.00 97.88 440 LEU A C 1
ATOM 3389 O O . LEU A 1 440 ? 19.980 -18.671 -11.671 1.00 97.88 440 LEU A O 1
ATOM 3393 N N . GLY A 1 441 ? 18.454 -17.051 -12.008 1.00 97.25 441 GLY A N 1
ATOM 3394 C CA . GLY A 1 441 ? 18.957 -16.650 -13.317 1.00 97.25 441 GLY A CA 1
ATOM 3395 C C . GLY A 1 441 ? 18.538 -15.248 -13.741 1.00 97.25 441 GLY A C 1
ATOM 3396 O O . GLY A 1 441 ? 17.648 -14.636 -13.149 1.00 97.25 441 GLY A O 1
ATOM 3397 N N . VAL A 1 442 ? 19.202 -14.748 -14.779 1.00 97.38 442 VAL A N 1
ATOM 3398 C CA . VAL A 1 442 ? 18.886 -13.481 -15.453 1.00 97.38 442 VAL A CA 1
ATOM 3399 C C . VAL A 1 442 ? 18.854 -13.736 -16.958 1.00 97.38 442 VAL A C 1
ATOM 3401 O O . VAL A 1 442 ? 19.631 -14.553 -17.455 1.00 97.38 442 VAL A O 1
ATOM 3404 N N . ILE A 1 443 ? 17.945 -13.078 -17.675 1.00 94.38 443 ILE A N 1
ATOM 3405 C CA . ILE A 1 443 ? 17.735 -13.241 -19.123 1.00 94.38 443 ILE A CA 1
ATOM 3406 C C . ILE A 1 443 ? 17.644 -11.882 -19.831 1.00 94.38 443 ILE A C 1
ATOM 3408 O O . ILE A 1 443 ? 17.514 -10.856 -19.181 1.00 94.38 443 ILE A O 1
ATOM 3412 N N . ASP A 1 444 ? 17.665 -11.909 -21.166 1.00 90.06 444 ASP A N 1
ATOM 3413 C CA . ASP A 1 444 ? 17.479 -10.750 -22.056 1.00 90.06 444 ASP A CA 1
ATOM 3414 C C . ASP A 1 444 ? 18.596 -9.691 -21.990 1.00 90.06 444 ASP A C 1
ATOM 3416 O O . ASP A 1 444 ? 18.401 -8.513 -21.700 1.00 90.06 444 ASP A O 1
ATOM 3420 N N . PHE A 1 445 ? 19.813 -10.119 -22.333 1.00 90.25 445 PHE A N 1
ATOM 3421 C CA . PHE A 1 445 ? 21.022 -9.283 -22.309 1.00 90.25 445 PHE A CA 1
ATOM 3422 C C . PHE A 1 445 ? 21.175 -8.372 -23.545 1.00 90.25 445 PHE A C 1
ATOM 3424 O O . PHE A 1 445 ? 22.242 -7.795 -23.761 1.00 90.25 445 PHE A O 1
ATOM 3431 N N . GLY A 1 446 ? 20.133 -8.226 -24.371 1.00 84.00 446 GLY A N 1
ATOM 3432 C CA . GLY A 1 446 ? 20.169 -7.446 -25.618 1.00 84.00 446 GLY A CA 1
ATOM 3433 C C . GLY A 1 446 ? 20.412 -5.943 -25.417 1.00 84.00 446 GLY A C 1
ATOM 3434 O O . GLY A 1 446 ? 20.903 -5.263 -26.318 1.00 84.00 446 GLY A O 1
ATOM 3435 N N . ASN A 1 447 ? 20.128 -5.423 -24.219 1.00 86.81 447 ASN A N 1
ATOM 3436 C CA . ASN A 1 447 ? 20.321 -4.015 -23.851 1.00 86.81 447 ASN A CA 1
ATOM 3437 C C . ASN A 1 447 ? 21.613 -3.731 -23.074 1.00 86.81 447 ASN A C 1
ATOM 3439 O O . ASN A 1 447 ? 21.872 -2.581 -22.702 1.00 86.81 447 ASN A O 1
ATOM 3443 N N . CYS A 1 448 ? 22.455 -4.745 -22.864 1.00 90.31 448 CYS A N 1
ATOM 3444 C CA . CYS A 1 448 ? 23.738 -4.553 -22.209 1.00 90.31 448 CYS A CA 1
ATOM 3445 C C . CYS A 1 448 ? 24.621 -3.569 -22.979 1.00 90.31 448 CYS A C 1
ATOM 3447 O O . CYS A 1 448 ? 24.774 -3.637 -24.200 1.00 90.31 448 CYS A O 1
ATOM 3449 N N . LYS A 1 449 ? 25.250 -2.662 -22.236 1.00 90.62 449 LYS A N 1
ATOM 3450 C CA . LYS A 1 449 ? 26.150 -1.645 -22.784 1.00 90.62 449 LYS A CA 1
ATOM 3451 C C . LYS A 1 449 ? 27.122 -1.141 -21.733 1.00 90.62 449 LYS A C 1
ATOM 3453 O O . LYS A 1 449 ? 27.107 -1.588 -20.589 1.00 90.62 449 LYS A O 1
ATOM 3458 N N . ARG A 1 450 ? 27.961 -0.179 -22.117 1.00 91.06 450 ARG A N 1
ATOM 3459 C CA . ARG A 1 450 ? 28.731 0.637 -21.180 1.00 91.06 450 ARG A CA 1
ATOM 3460 C C . ARG A 1 450 ? 27.983 1.948 -20.926 1.00 91.06 450 ARG A C 1
ATOM 3462 O O . ARG A 1 450 ? 27.951 2.808 -21.800 1.00 91.06 450 ARG A O 1
ATOM 3469 N N . GLY A 1 451 ? 27.376 2.097 -19.752 1.00 92.06 451 GLY A N 1
ATOM 3470 C CA . GLY A 1 451 ? 26.486 3.221 -19.431 1.00 92.06 451 GLY A CA 1
ATOM 3471 C C . GLY A 1 451 ? 26.589 3.683 -17.979 1.00 92.06 451 GLY A C 1
ATOM 3472 O O . GLY A 1 451 ? 27.374 3.140 -17.206 1.00 92.06 451 GLY A O 1
ATOM 3473 N N . ASP A 1 452 ? 25.825 4.712 -17.608 1.00 94.69 452 ASP A N 1
ATOM 3474 C CA . ASP A 1 452 ? 25.814 5.246 -16.240 1.00 94.69 452 ASP A CA 1
ATOM 3475 C C . ASP A 1 452 ? 25.354 4.180 -15.239 1.00 94.69 452 ASP A C 1
ATOM 3477 O O . ASP A 1 452 ? 24.257 3.638 -15.364 1.00 94.69 452 ASP A O 1
ATOM 3481 N N . LEU A 1 453 ? 26.156 3.946 -14.200 1.00 95.25 453 LEU A N 1
ATOM 3482 C CA . LEU A 1 453 ? 25.810 3.093 -13.064 1.00 95.25 453 LEU A CA 1
ATOM 3483 C C . LEU A 1 453 ? 24.381 3.334 -12.551 1.00 95.25 453 LEU A C 1
ATOM 3485 O O . LEU A 1 453 ? 23.673 2.375 -12.263 1.00 95.25 453 LEU A O 1
ATOM 3489 N N . HIS A 1 454 ? 23.942 4.586 -12.419 1.00 96.50 454 HIS A N 1
ATOM 3490 C CA . HIS A 1 454 ? 22.617 4.879 -11.858 1.00 96.50 454 HIS A CA 1
ATOM 3491 C C . HIS A 1 454 ? 21.483 4.418 -12.776 1.00 96.50 454 HIS A C 1
ATOM 3493 O O . HIS A 1 454 ? 20.407 4.056 -12.300 1.00 96.50 454 HIS A O 1
ATOM 3499 N N . GLN A 1 455 ? 21.710 4.429 -14.089 1.00 95.81 455 GLN A N 1
ATOM 3500 C CA . GLN A 1 455 ? 20.711 3.991 -15.050 1.00 95.81 455 GLN A CA 1
ATOM 3501 C C . GLN A 1 455 ? 20.446 2.491 -14.910 1.00 95.81 455 GLN A C 1
ATOM 3503 O O . GLN A 1 455 ? 19.293 2.090 -15.037 1.00 95.81 455 GLN A O 1
ATOM 3508 N N . ASP A 1 456 ? 21.454 1.679 -14.580 1.00 96.19 456 ASP A N 1
ATOM 3509 C CA . ASP A 1 456 ? 21.288 0.223 -14.485 1.00 96.19 456 ASP A CA 1
ATOM 3510 C C . ASP A 1 456 ? 20.378 -0.212 -13.316 1.00 96.19 456 ASP A C 1
ATOM 3512 O O . ASP A 1 456 ? 19.733 -1.254 -13.362 1.00 96.19 456 ASP A O 1
ATOM 3516 N N . PHE A 1 457 ? 20.232 0.623 -12.281 1.00 97.62 457 PHE A N 1
ATOM 3517 C CA . PHE A 1 457 ? 19.264 0.378 -11.199 1.00 97.62 457 PHE A CA 1
ATOM 3518 C C . PHE A 1 457 ? 17.831 0.763 -11.575 1.00 97.62 457 PHE A C 1
ATOM 3520 O O . PHE A 1 457 ? 16.881 0.318 -10.932 1.00 97.62 457 PHE A O 1
ATOM 3527 N N . SER A 1 458 ? 17.649 1.619 -12.582 1.00 95.94 458 SER A N 1
ATOM 3528 C CA . SER A 1 458 ? 16.337 2.190 -12.889 1.00 95.94 458 SER A CA 1
ATOM 3529 C C . SER A 1 458 ? 15.279 1.176 -13.353 1.00 95.94 458 SER A C 1
ATOM 3531 O O . SER A 1 458 ? 14.129 1.328 -12.928 1.00 95.94 458 SER A O 1
ATOM 3533 N N . PRO A 1 459 ? 15.608 0.100 -14.104 1.00 95.12 459 PRO A N 1
ATOM 3534 C CA . PRO A 1 459 ? 14.644 -0.946 -14.443 1.00 95.12 459 PRO A CA 1
ATOM 3535 C C . PRO A 1 459 ? 14.059 -1.667 -13.221 1.00 95.12 459 PRO A C 1
ATOM 3537 O O . PRO A 1 459 ? 12.897 -2.065 -13.239 1.00 95.12 459 PRO A O 1
ATOM 3540 N N . LEU A 1 460 ? 14.802 -1.774 -12.111 1.00 96.31 460 LEU A N 1
ATOM 3541 C CA . LEU A 1 460 ? 14.292 -2.395 -10.880 1.00 96.31 460 LEU A CA 1
ATOM 3542 C C . LEU A 1 460 ? 13.122 -1.605 -10.278 1.00 96.31 460 LEU A C 1
ATOM 3544 O O . LEU A 1 460 ? 12.240 -2.198 -9.654 1.00 96.31 460 LEU A O 1
ATOM 3548 N N . CYS A 1 461 ? 13.063 -0.286 -10.498 1.00 95.50 461 CYS A N 1
ATOM 3549 C CA . CYS A 1 461 ? 11.931 0.539 -10.072 1.00 95.50 461 CYS A CA 1
ATOM 3550 C C . CYS A 1 461 ? 10.629 0.159 -10.794 1.00 95.50 461 CYS A C 1
ATOM 3552 O O . CYS A 1 461 ? 9.550 0.384 -10.244 1.00 95.50 461 CYS A O 1
ATOM 3554 N N . LEU A 1 462 ? 10.713 -0.436 -11.992 1.00 91.56 462 LEU A N 1
ATOM 3555 C CA . LEU A 1 462 ? 9.553 -0.992 -12.692 1.00 91.56 462 LEU A CA 1
ATOM 3556 C C . LEU A 1 462 ? 9.078 -2.292 -12.044 1.00 91.56 462 LEU A C 1
ATOM 3558 O O . LEU A 1 462 ? 7.904 -2.624 -12.149 1.00 91.56 462 LEU A O 1
ATOM 3562 N N . SER A 1 463 ? 9.943 -3.027 -11.352 1.00 93.12 463 SER A N 1
ATOM 3563 C CA . SER A 1 463 ? 9.547 -4.209 -10.580 1.00 93.12 463 SER A CA 1
ATOM 3564 C C . SER A 1 463 ? 8.916 -3.789 -9.259 1.00 93.12 463 SER A C 1
ATOM 3566 O O . SER A 1 463 ? 7.766 -4.121 -8.979 1.00 93.12 463 SER A O 1
ATOM 3568 N N . SER A 1 464 ? 9.673 -3.044 -8.453 1.00 93.94 464 SER A N 1
ATOM 3569 C CA . SER A 1 464 ? 9.286 -2.573 -7.127 1.00 93.94 464 SER A CA 1
ATOM 3570 C C . SER A 1 464 ? 10.256 -1.470 -6.677 1.00 93.94 464 SER A C 1
ATOM 3572 O O . SER A 1 464 ? 11.460 -1.724 -6.582 1.00 93.94 464 SER A O 1
ATOM 3574 N N . PRO A 1 465 ? 9.774 -0.257 -6.348 1.00 93.56 465 PRO A N 1
ATOM 3575 C CA . PRO A 1 465 ? 10.628 0.791 -5.787 1.00 93.56 465 PRO A CA 1
ATOM 3576 C C . PRO A 1 465 ? 11.322 0.380 -4.476 1.00 93.56 465 PRO A C 1
ATOM 3578 O O . PRO A 1 465 ? 12.464 0.764 -4.242 1.00 93.56 465 PRO A O 1
ATOM 3581 N N . ASP A 1 466 ? 10.661 -0.442 -3.651 1.00 94.81 466 ASP A N 1
ATOM 3582 C CA . ASP A 1 466 ? 11.233 -1.010 -2.420 1.00 94.81 466 ASP A CA 1
ATOM 3583 C C . ASP A 1 466 ? 12.374 -1.995 -2.726 1.00 94.81 466 ASP A C 1
ATOM 3585 O O . ASP A 1 466 ? 13.433 -1.916 -2.104 1.00 94.81 466 ASP A O 1
ATOM 3589 N N . LEU A 1 467 ? 12.213 -2.859 -3.739 1.00 96.50 467 LEU A N 1
ATOM 3590 C CA . LEU A 1 467 ? 13.295 -3.735 -4.204 1.00 96.50 467 LEU A CA 1
ATOM 3591 C C . LEU A 1 467 ? 14.496 -2.907 -4.671 1.00 96.50 467 LEU A C 1
ATOM 3593 O O . LEU A 1 467 ? 15.618 -3.164 -4.243 1.00 96.50 467 LEU A O 1
ATOM 3597 N N . ALA A 1 468 ? 14.262 -1.899 -5.516 1.00 97.00 468 ALA A N 1
ATOM 3598 C CA . ALA A 1 468 ? 15.325 -1.042 -6.033 1.00 97.00 468 ALA A CA 1
ATOM 3599 C C . ALA A 1 468 ? 16.103 -0.348 -4.901 1.00 97.00 468 ALA A C 1
ATOM 3601 O O . ALA A 1 468 ? 17.333 -0.363 -4.907 1.00 97.00 468 ALA A O 1
ATOM 3602 N N . GLU A 1 469 ? 15.415 0.210 -3.898 1.00 96.75 469 GLU A N 1
ATOM 3603 C CA . GLU A 1 469 ? 16.067 0.856 -2.749 1.00 96.75 469 GLU A CA 1
ATOM 3604 C C . GLU A 1 469 ? 16.903 -0.127 -1.921 1.00 96.75 469 GLU A C 1
ATOM 3606 O O . GLU A 1 469 ? 18.033 0.196 -1.544 1.00 96.75 469 GLU A O 1
ATOM 3611 N N . ARG A 1 470 ? 16.407 -1.345 -1.683 1.00 98.25 470 ARG A N 1
ATOM 3612 C CA . ARG A 1 470 ? 17.163 -2.381 -0.959 1.00 98.25 470 ARG A CA 1
ATOM 3613 C C . ARG A 1 470 ? 18.381 -2.857 -1.742 1.00 98.25 470 ARG A C 1
ATOM 3615 O O . ARG A 1 470 ? 19.460 -2.974 -1.166 1.00 98.25 470 ARG A O 1
ATOM 3622 N N . VAL A 1 471 ? 18.242 -3.063 -3.053 1.00 98.44 471 VAL A N 1
ATOM 3623 C CA . VAL A 1 471 ? 19.357 -3.450 -3.933 1.00 98.44 471 VAL A CA 1
ATOM 3624 C C . VAL A 1 471 ? 20.420 -2.355 -3.952 1.00 98.44 471 VAL A C 1
ATOM 3626 O O . VAL A 1 471 ? 21.600 -2.655 -3.786 1.00 98.44 471 VAL A O 1
ATOM 3629 N N . MET A 1 472 ? 20.025 -1.081 -4.062 1.00 98.38 472 MET A N 1
ATOM 3630 C CA . MET A 1 472 ? 20.962 0.042 -3.974 1.00 98.38 472 MET A CA 1
ATOM 3631 C C . MET A 1 472 ? 21.701 0.062 -2.632 1.00 98.38 472 MET A C 1
ATOM 3633 O O . MET A 1 472 ? 22.919 0.208 -2.621 1.00 98.38 472 MET A O 1
ATOM 3637 N N . ARG A 1 473 ? 21.009 -0.131 -1.500 1.00 98.12 473 ARG A N 1
ATOM 3638 C CA . ARG A 1 473 ? 21.654 -0.191 -0.174 1.00 98.12 473 ARG A CA 1
ATOM 3639 C C . ARG A 1 473 ? 22.661 -1.332 -0.067 1.00 98.12 473 ARG A C 1
ATOM 3641 O O . ARG A 1 473 ? 23.789 -1.101 0.365 1.00 98.12 473 ARG A O 1
ATOM 3648 N N . ALA A 1 474 ? 22.276 -2.537 -0.483 1.00 98.25 474 ALA A N 1
ATOM 3649 C CA . ALA A 1 474 ? 23.162 -3.697 -0.462 1.00 98.25 474 ALA A CA 1
ATOM 3650 C C . ALA A 1 474 ? 24.375 -3.493 -1.384 1.00 98.25 474 ALA A C 1
ATOM 3652 O O . ALA A 1 474 ? 25.507 -3.771 -0.992 1.00 98.25 474 ALA A O 1
ATOM 3653 N N . TYR A 1 475 ? 24.163 -2.929 -2.575 1.00 98.38 475 TYR A N 1
ATOM 3654 C CA . TYR A 1 475 ? 25.232 -2.595 -3.511 1.00 98.38 475 TYR A CA 1
ATOM 3655 C C . TYR A 1 475 ? 26.206 -1.562 -2.930 1.00 98.38 475 TYR A C 1
ATOM 3657 O O . TYR A 1 475 ? 27.421 -1.733 -3.032 1.00 98.38 475 TYR A O 1
ATOM 3665 N N . GLU A 1 476 ? 25.708 -0.498 -2.294 1.00 98.12 476 GLU A N 1
ATOM 3666 C CA . GLU A 1 476 ? 26.547 0.507 -1.629 1.00 98.12 476 GLU A CA 1
ATOM 3667 C C . GLU A 1 476 ? 27.375 -0.099 -0.497 1.00 98.12 476 GLU A C 1
ATOM 3669 O O . GLU A 1 476 ? 28.546 0.247 -0.342 1.00 98.12 476 GLU A O 1
ATOM 3674 N N . GLN A 1 477 ? 26.779 -1.004 0.279 1.00 97.31 477 GLN A N 1
ATOM 3675 C CA . GLN A 1 477 ? 27.455 -1.694 1.372 1.00 97.31 477 GLN A CA 1
ATOM 3676 C C . GLN A 1 477 ? 28.564 -2.625 0.864 1.00 97.31 477 GLN A C 1
ATOM 3678 O O . GLN A 1 477 ? 29.643 -2.653 1.448 1.00 97.31 477 GLN A O 1
ATOM 3683 N N . GLN A 1 478 ? 28.318 -3.361 -0.223 1.00 95.44 478 GLN A N 1
ATOM 3684 C CA . GLN A 1 478 ? 29.277 -4.313 -0.794 1.00 95.44 478 GLN A CA 1
ATOM 3685 C C . GLN A 1 478 ? 30.395 -3.628 -1.592 1.00 95.44 478 GLN A C 1
ATOM 3687 O O . GLN A 1 478 ? 31.542 -4.060 -1.547 1.00 95.44 478 GLN A O 1
ATOM 3692 N N . SER A 1 479 ? 30.075 -2.563 -2.333 1.00 94.62 479 SER A N 1
ATOM 3693 C CA . SER A 1 479 ? 31.019 -1.907 -3.250 1.00 94.62 479 SER A CA 1
ATOM 3694 C C . SER A 1 479 ? 31.701 -0.663 -2.674 1.00 94.62 479 SER A C 1
ATOM 3696 O O . SER A 1 479 ? 32.680 -0.183 -3.244 1.00 94.62 479 SER A O 1
ATOM 3698 N N . GLY A 1 480 ? 31.144 -0.066 -1.615 1.00 93.81 480 GLY A N 1
ATOM 3699 C CA . GLY A 1 480 ? 31.538 1.256 -1.115 1.00 93.81 480 GLY A CA 1
ATOM 3700 C C . GLY A 1 480 ? 31.175 2.426 -2.045 1.00 93.81 480 GLY A C 1
ATOM 3701 O O . GLY A 1 480 ? 31.410 3.586 -1.698 1.00 93.81 480 GLY A O 1
ATOM 3702 N N . ARG A 1 481 ? 30.591 2.168 -3.225 1.00 92.69 481 ARG A N 1
ATOM 3703 C CA . ARG A 1 481 ? 30.214 3.196 -4.208 1.00 92.69 481 ARG A CA 1
ATOM 3704 C C . ARG A 1 481 ? 28.812 3.706 -3.908 1.00 92.69 481 ARG A C 1
ATOM 3706 O O . ARG A 1 481 ? 27.868 2.930 -3.955 1.00 92.69 481 ARG A O 1
ATOM 3713 N N . LYS A 1 482 ? 28.668 5.012 -3.668 1.00 93.94 482 LYS A N 1
ATOM 3714 C CA . LYS A 1 482 ? 27.360 5.653 -3.451 1.00 93.94 482 LYS A CA 1
ATOM 3715 C C . LYS A 1 482 ? 26.513 5.699 -4.723 1.00 93.94 482 LYS A C 1
ATOM 3717 O O . LYS A 1 482 ? 27.025 6.032 -5.791 1.00 93.94 482 LYS A O 1
ATOM 3722 N N . VAL A 1 483 ? 25.214 5.446 -4.569 1.00 96.38 483 VAL A N 1
ATOM 3723 C CA . VAL A 1 483 ? 24.203 5.518 -5.630 1.00 96.38 483 VAL A CA 1
ATOM 3724 C C . VAL A 1 483 ? 23.287 6.717 -5.377 1.00 96.38 483 VAL A C 1
ATOM 3726 O O . VAL A 1 483 ? 22.633 6.829 -4.339 1.00 96.38 483 VAL A O 1
ATOM 3729 N N . ASN A 1 484 ? 23.215 7.643 -6.328 1.00 95.19 484 ASN A N 1
ATOM 3730 C CA . ASN A 1 484 ? 22.329 8.800 -6.237 1.00 95.19 484 ASN A CA 1
ATOM 3731 C C . ASN A 1 484 ? 20.869 8.415 -6.558 1.00 95.19 484 ASN A C 1
ATOM 3733 O O . ASN A 1 484 ? 20.524 8.175 -7.713 1.00 95.19 484 ASN A O 1
ATOM 3737 N N . ARG A 1 485 ? 19.990 8.416 -5.545 1.00 93.69 485 ARG A N 1
ATOM 3738 C CA . ARG A 1 485 ? 18.564 8.053 -5.699 1.00 93.69 485 ARG A CA 1
ATOM 3739 C C . ARG A 1 485 ? 17.810 8.981 -6.652 1.00 93.69 485 ARG A C 1
ATOM 3741 O O . ARG A 1 485 ? 16.973 8.499 -7.405 1.00 93.69 485 ARG A O 1
ATOM 3748 N N . LEU A 1 486 ? 18.115 10.282 -6.670 1.00 92.94 486 LEU A N 1
ATOM 3749 C CA . LEU A 1 486 ? 17.464 11.230 -7.586 1.00 92.94 486 LEU A CA 1
ATOM 3750 C C . LEU A 1 486 ? 17.812 10.921 -9.046 1.00 92.94 486 LEU A C 1
ATOM 3752 O O . LEU A 1 486 ? 16.956 11.032 -9.918 1.00 92.94 486 LEU A O 1
ATOM 3756 N N . MET A 1 487 ? 19.048 10.487 -9.300 1.00 94.81 487 MET A N 1
ATOM 3757 C CA . MET A 1 487 ? 19.479 10.037 -10.624 1.00 94.81 487 MET A CA 1
ATOM 3758 C C . MET A 1 487 ? 18.753 8.761 -11.052 1.00 94.81 487 MET A C 1
ATOM 3760 O O . MET A 1 487 ? 18.234 8.703 -12.162 1.00 94.81 487 MET A O 1
ATOM 3764 N N . VAL A 1 488 ? 18.652 7.766 -10.166 1.00 96.69 488 VAL A N 1
ATOM 3765 C CA . VAL A 1 488 ? 17.910 6.521 -10.442 1.00 96.69 488 VAL A CA 1
ATOM 3766 C C . VAL A 1 488 ? 16.433 6.816 -10.713 1.00 96.69 488 VAL A C 1
ATOM 3768 O O . VAL A 1 488 ? 15.878 6.334 -11.697 1.00 96.69 488 VAL A O 1
ATOM 3771 N N . GLN A 1 489 ? 15.811 7.676 -9.900 1.00 95.25 489 GLN A N 1
ATOM 3772 C CA . GLN A 1 489 ? 14.430 8.116 -10.100 1.00 95.25 489 GLN A CA 1
ATOM 3773 C C . GLN A 1 489 ? 14.245 8.862 -11.426 1.00 95.25 489 GLN A C 1
ATOM 3775 O O . GLN A 1 489 ? 13.241 8.657 -12.111 1.00 95.25 489 GLN A O 1
ATOM 3780 N N . HIS A 1 490 ? 15.203 9.714 -11.805 1.00 95.75 490 HIS A N 1
ATOM 3781 C CA . HIS A 1 490 ? 15.192 10.391 -13.096 1.00 95.75 490 HIS A CA 1
ATOM 3782 C C . HIS A 1 490 ? 15.239 9.374 -14.237 1.00 95.75 490 HIS A C 1
ATOM 3784 O O . HIS A 1 490 ? 14.341 9.389 -15.072 1.00 95.75 490 HIS A O 1
ATOM 3790 N N . TYR A 1 491 ? 16.199 8.445 -14.234 1.00 96.62 491 TYR A N 1
ATOM 3791 C CA . TYR A 1 491 ? 16.299 7.407 -15.261 1.00 96.62 491 TYR A CA 1
ATOM 3792 C C . TYR A 1 491 ? 15.056 6.515 -15.334 1.00 96.62 491 TYR A C 1
ATOM 3794 O O . TYR A 1 491 ? 14.571 6.267 -16.433 1.00 96.62 491 TYR A O 1
ATOM 3802 N N . ALA A 1 492 ? 14.480 6.116 -14.196 1.00 96.44 492 ALA A N 1
ATOM 3803 C CA . ALA A 1 492 ? 13.253 5.316 -14.166 1.00 96.44 492 ALA A CA 1
ATOM 3804 C C . ALA A 1 492 ? 12.076 6.084 -14.781 1.00 96.44 492 ALA A C 1
ATOM 3806 O O . ALA A 1 492 ? 11.312 5.546 -15.579 1.00 96.44 492 ALA A O 1
ATOM 3807 N N . THR A 1 493 ? 11.965 7.380 -14.477 1.00 96.94 493 THR A N 1
ATOM 3808 C CA . THR A 1 493 ? 10.947 8.249 -15.080 1.00 96.94 493 THR A CA 1
ATOM 3809 C C . THR A 1 493 ? 11.167 8.401 -16.587 1.00 96.94 493 THR A C 1
ATOM 3811 O O . THR A 1 493 ? 10.221 8.280 -17.363 1.00 96.94 493 THR A O 1
ATOM 3814 N N . THR A 1 494 ? 12.411 8.613 -17.021 1.00 96.56 494 THR A N 1
ATOM 3815 C CA . THR A 1 494 ? 12.784 8.685 -18.440 1.00 96.56 494 THR A CA 1
ATOM 3816 C C . THR A 1 494 ? 12.480 7.374 -19.168 1.00 96.56 494 THR A C 1
ATOM 3818 O O . THR A 1 494 ? 12.053 7.415 -20.322 1.00 96.56 494 THR A O 1
ATOM 3821 N N . PHE A 1 495 ? 12.640 6.228 -18.498 1.00 94.69 495 PHE A N 1
ATOM 3822 C CA . PHE A 1 495 ? 12.298 4.909 -19.028 1.00 94.69 495 PHE A CA 1
ATOM 3823 C C . PHE A 1 495 ? 10.793 4.791 -19.283 1.00 94.69 495 PHE A C 1
ATOM 3825 O O . PHE A 1 495 ? 10.388 4.524 -20.414 1.00 94.69 495 PHE A O 1
ATOM 3832 N N . TYR A 1 496 ? 9.955 5.082 -18.278 1.00 95.62 496 TYR A N 1
ATOM 3833 C CA . TYR A 1 496 ? 8.495 5.079 -18.443 1.00 95.62 496 TYR A CA 1
ATOM 3834 C C . TYR A 1 496 ? 8.035 6.000 -19.581 1.00 95.62 496 TYR A C 1
ATOM 3836 O O . TYR A 1 496 ? 7.204 5.610 -20.402 1.00 95.62 496 TYR A O 1
ATOM 3844 N N . LEU A 1 497 ? 8.582 7.218 -19.650 1.00 96.69 497 LEU A N 1
ATOM 3845 C CA . LEU A 1 497 ? 8.214 8.185 -20.683 1.00 96.69 497 LEU A CA 1
ATOM 3846 C C . LEU A 1 497 ? 8.651 7.741 -22.078 1.00 96.69 497 LEU A C 1
ATOM 3848 O O . LEU A 1 497 ? 7.882 7.880 -23.021 1.00 96.69 497 LEU A O 1
ATOM 3852 N N . ASN A 1 498 ? 9.850 7.184 -22.238 1.00 94.50 498 ASN A N 1
ATOM 3853 C CA . ASN A 1 498 ? 10.263 6.676 -23.542 1.00 94.50 498 ASN A CA 1
ATOM 3854 C C . ASN A 1 498 ? 9.423 5.481 -23.996 1.00 94.50 498 ASN A C 1
ATOM 3856 O O . ASN A 1 498 ? 9.099 5.388 -25.179 1.00 94.50 498 ASN A O 1
ATOM 3860 N N . LEU A 1 499 ? 9.064 4.581 -23.078 1.00 91.69 499 LEU A N 1
ATOM 3861 C CA . LEU A 1 499 ? 8.201 3.450 -23.397 1.00 91.69 499 LEU A CA 1
ATOM 3862 C C . LEU A 1 499 ? 6.838 3.937 -23.902 1.00 91.69 499 LEU A C 1
ATOM 3864 O O . LEU A 1 499 ? 6.368 3.492 -24.947 1.00 91.69 499 LEU A O 1
ATOM 3868 N N . LEU A 1 500 ? 6.247 4.921 -23.221 1.00 94.00 500 LEU A N 1
ATOM 3869 C CA . LEU A 1 500 ? 5.014 5.574 -23.663 1.00 94.00 500 LEU A CA 1
ATOM 3870 C C . LEU A 1 500 ? 5.173 6.286 -25.010 1.00 94.00 500 LEU A C 1
ATOM 3872 O O . LEU A 1 500 ? 4.319 6.130 -25.879 1.00 94.00 500 LEU A O 1
ATOM 3876 N N . ALA A 1 501 ? 6.269 7.017 -25.210 1.00 93.94 501 ALA A N 1
ATOM 3877 C CA . ALA A 1 501 ? 6.565 7.704 -26.464 1.00 93.94 501 ALA A CA 1
ATOM 3878 C C . ALA A 1 501 ? 6.699 6.718 -27.637 1.00 93.94 501 ALA A C 1
ATOM 3880 O O . ALA A 1 501 ? 6.163 6.956 -28.719 1.00 93.94 501 ALA A O 1
ATOM 3881 N N . GLY A 1 502 ? 7.364 5.580 -27.418 1.00 90.38 502 GLY A N 1
ATOM 3882 C CA . GLY A 1 502 ? 7.490 4.508 -28.404 1.00 90.38 502 GLY A CA 1
ATOM 3883 C C . GLY A 1 502 ? 6.153 3.839 -28.727 1.00 90.38 502 GLY A C 1
ATOM 3884 O O . GLY A 1 502 ? 5.843 3.624 -29.898 1.00 90.38 502 GLY A O 1
ATOM 3885 N N . LEU A 1 503 ? 5.333 3.555 -27.711 1.00 90.00 503 LEU A N 1
ATOM 3886 C CA . LEU A 1 503 ? 3.988 2.997 -27.898 1.00 90.00 503 LEU A CA 1
ATOM 3887 C C . LEU A 1 503 ? 3.070 3.957 -28.661 1.00 90.00 503 LEU A C 1
ATOM 3889 O O . LEU A 1 503 ? 2.329 3.508 -29.534 1.00 90.00 503 LEU A O 1
ATOM 3893 N N . GLN A 1 504 ? 3.159 5.261 -28.380 1.00 88.75 504 GLN A N 1
ATOM 3894 C CA . GLN A 1 504 ? 2.405 6.289 -29.093 1.00 88.75 504 GLN A CA 1
ATOM 3895 C C . GLN A 1 504 ? 2.836 6.392 -30.557 1.00 88.75 504 GLN A C 1
ATOM 3897 O O . GLN A 1 504 ? 1.985 6.359 -31.443 1.00 88.75 504 GLN A O 1
ATOM 3902 N N . ARG A 1 505 ? 4.149 6.427 -30.823 1.00 89.44 505 ARG A N 1
ATOM 3903 C CA . ARG A 1 505 ? 4.693 6.425 -32.189 1.00 89.44 505 ARG A CA 1
ATOM 3904 C C . ARG A 1 505 ? 4.199 5.225 -33.003 1.00 89.44 505 ARG A C 1
ATOM 3906 O O . ARG A 1 505 ? 3.967 5.349 -34.200 1.00 89.44 505 ARG A O 1
ATOM 3913 N N . ASN A 1 506 ? 4.036 4.076 -32.350 1.00 83.88 506 ASN A N 1
ATOM 3914 C CA . ASN A 1 506 ? 3.615 2.825 -32.977 1.00 83.88 506 ASN A CA 1
ATOM 3915 C C . ASN A 1 506 ? 2.086 2.600 -32.939 1.00 83.88 506 ASN A C 1
ATOM 3917 O O . ASN A 1 506 ? 1.635 1.506 -33.274 1.00 83.88 506 ASN A O 1
ATOM 3921 N N . GLY A 1 507 ? 1.285 3.573 -32.483 1.00 83.50 507 GLY A N 1
ATOM 3922 C CA . GLY A 1 507 ? -0.182 3.477 -32.446 1.00 83.50 507 GLY A CA 1
ATOM 3923 C C . GLY A 1 507 ? -0.750 2.385 -31.525 1.00 83.50 507 GLY A C 1
ATOM 3924 O O . GLY A 1 507 ? -1.855 1.906 -31.750 1.00 83.50 507 GLY A O 1
ATOM 3925 N N . SER A 1 508 ? -0.007 1.950 -30.500 1.00 81.75 508 SER A N 1
ATOM 3926 C CA . SER A 1 508 ? -0.387 0.830 -29.619 1.00 81.75 508 SER A CA 1
ATOM 3927 C C . SER A 1 508 ? -1.212 1.283 -28.403 1.00 81.75 508 SER A C 1
ATOM 3929 O O . SER A 1 508 ? -0.715 1.278 -27.273 1.00 81.75 508 SER A O 1
ATOM 3931 N N . THR A 1 509 ? -2.473 1.661 -28.628 1.00 77.38 509 THR A N 1
ATOM 3932 C CA . THR A 1 509 ? -3.352 2.325 -27.640 1.00 77.38 509 THR A CA 1
ATOM 3933 C C . THR A 1 509 ? -3.566 1.540 -26.340 1.00 77.38 509 THR A C 1
ATOM 3935 O O . THR A 1 509 ? -3.432 2.107 -25.257 1.00 77.38 509 THR A O 1
ATOM 3938 N N . ASP A 1 510 ? -3.816 0.230 -26.405 1.00 74.50 510 ASP A N 1
ATOM 3939 C CA . ASP A 1 510 ? -4.133 -0.568 -25.205 1.00 74.50 510 ASP A CA 1
ATOM 3940 C C . ASP A 1 510 ? -2.932 -0.695 -24.257 1.00 74.50 510 ASP A C 1
ATOM 3942 O O . ASP A 1 510 ? -3.042 -0.559 -23.036 1.00 74.50 510 ASP A O 1
ATOM 3946 N N . LYS A 1 511 ? -1.736 -0.891 -24.826 1.00 83.25 511 LYS A N 1
ATOM 3947 C CA . LYS A 1 511 ? -0.482 -0.927 -24.060 1.00 83.25 511 LYS A CA 1
ATOM 3948 C C . LYS A 1 511 ? -0.142 0.447 -23.495 1.00 83.25 511 LYS A C 1
ATOM 3950 O O . LYS A 1 511 ? 0.400 0.532 -22.394 1.00 83.25 511 LYS A O 1
ATOM 3955 N N . GLN A 1 512 ? -0.457 1.510 -24.233 1.00 87.19 512 GLN A N 1
ATOM 3956 C CA . GLN A 1 512 ? -0.239 2.878 -23.783 1.00 87.19 512 GLN A CA 1
ATOM 3957 C C . GLN A 1 512 ? -1.040 3.168 -22.507 1.00 87.19 512 GLN A C 1
ATOM 3959 O O . GLN A 1 512 ? -0.468 3.691 -21.555 1.00 87.19 512 GLN A O 1
ATOM 3964 N N . ALA A 1 513 ? -2.313 2.761 -22.442 1.00 86.62 513 ALA A N 1
ATOM 3965 C CA . ALA A 1 513 ? -3.147 2.943 -21.252 1.00 86.62 513 ALA A CA 1
ATOM 3966 C C . ALA A 1 513 ? -2.575 2.223 -20.015 1.00 86.62 513 ALA A C 1
ATOM 3968 O O . ALA A 1 513 ? -2.461 2.823 -18.945 1.00 86.62 513 ALA A O 1
ATOM 3969 N N . TYR A 1 514 ? -2.139 0.965 -20.166 1.00 89.25 514 TYR A N 1
ATOM 3970 C CA . TYR A 1 514 ? -1.505 0.211 -19.076 1.00 89.25 514 TYR A CA 1
ATOM 3971 C C . TYR A 1 514 ? -0.253 0.917 -18.536 1.00 89.25 514 TYR A C 1
ATOM 3973 O O . TYR A 1 514 ? -0.117 1.130 -17.328 1.00 89.25 514 TYR A O 1
ATOM 3981 N N . TRP A 1 515 ? 0.663 1.303 -19.428 1.00 91.38 515 TRP A N 1
ATOM 3982 C CA . TRP A 1 515 ? 1.919 1.943 -19.034 1.00 91.38 515 TRP A CA 1
ATOM 3983 C C . TRP A 1 515 ? 1.725 3.360 -18.503 1.00 91.38 515 TRP A C 1
ATOM 3985 O O . TRP A 1 515 ? 2.503 3.799 -17.656 1.00 91.38 515 TRP A O 1
ATOM 3995 N N . LEU A 1 516 ? 0.664 4.048 -18.927 1.00 92.06 516 LEU A N 1
ATOM 3996 C CA . LEU A 1 516 ? 0.275 5.332 -18.362 1.00 92.06 516 LEU A CA 1
ATOM 3997 C C . LEU A 1 516 ? -0.152 5.160 -16.900 1.00 92.06 516 LEU A C 1
ATOM 3999 O O . LEU A 1 516 ? 0.366 5.871 -16.045 1.00 92.06 516 LEU A O 1
ATOM 4003 N N . GLY A 1 517 ? -0.964 4.146 -16.583 1.00 90.69 517 GLY A N 1
ATOM 4004 C CA . GLY A 1 517 ? -1.314 3.812 -15.195 1.00 90.69 517 GLY A CA 1
ATOM 4005 C C . GLY A 1 517 ? -0.107 3.388 -14.339 1.00 90.69 517 GLY A C 1
ATOM 4006 O O . GLY A 1 517 ? -0.016 3.738 -13.157 1.00 90.69 517 GLY A O 1
ATOM 4007 N N . GLN A 1 518 ? 0.878 2.687 -14.922 1.00 91.94 518 GLN A N 1
ATOM 4008 C CA . GLN A 1 518 ? 2.141 2.402 -14.221 1.00 91.94 518 GLN A CA 1
ATOM 4009 C C . GLN A 1 518 ? 2.946 3.686 -13.956 1.00 91.94 518 GLN A C 1
ATOM 4011 O O . GLN A 1 518 ? 3.473 3.854 -12.854 1.00 91.94 518 GLN A O 1
ATOM 4016 N N . LEU A 1 519 ? 2.997 4.617 -14.917 1.00 94.38 519 LEU A N 1
ATOM 4017 C CA . LEU A 1 519 ? 3.628 5.924 -14.727 1.00 94.38 519 LEU A CA 1
ATOM 4018 C C . LEU A 1 519 ? 2.910 6.750 -13.649 1.00 94.38 519 LEU A C 1
ATOM 4020 O O . LEU A 1 519 ? 3.582 7.404 -12.859 1.00 94.38 519 LEU A O 1
ATOM 4024 N N . GLU A 1 520 ? 1.578 6.722 -13.575 1.00 92.56 520 GLU A N 1
ATOM 4025 C CA . GLU A 1 520 ? 0.818 7.393 -12.509 1.00 92.56 520 GLU A CA 1
ATOM 4026 C C . GLU A 1 520 ? 1.134 6.812 -11.132 1.00 92.56 520 GLU A C 1
ATOM 4028 O O . GLU A 1 520 ? 1.373 7.553 -10.177 1.00 92.56 520 GLU A O 1
ATOM 4033 N N . THR A 1 521 ? 1.200 5.484 -11.034 1.00 90.56 521 THR A N 1
ATOM 4034 C CA . THR A 1 521 ? 1.594 4.792 -9.800 1.00 90.56 521 THR A CA 1
ATOM 4035 C C . THR A 1 521 ? 3.004 5.206 -9.373 1.00 90.56 521 THR A C 1
ATOM 4037 O O . THR A 1 521 ? 3.233 5.556 -8.213 1.00 90.56 521 THR A O 1
ATOM 4040 N N . TRP A 1 522 ? 3.944 5.234 -10.321 1.00 93.44 522 TRP A N 1
ATOM 4041 C CA . TRP A 1 522 ? 5.305 5.718 -10.099 1.00 93.44 522 TRP A CA 1
ATOM 4042 C C . TRP A 1 522 ? 5.343 7.200 -9.699 1.00 93.44 522 TRP A C 1
ATOM 4044 O O . TRP A 1 522 ? 6.033 7.572 -8.751 1.00 93.44 522 TRP A O 1
ATOM 4054 N N . PHE A 1 523 ? 4.561 8.053 -10.358 1.00 92.12 523 PHE A N 1
ATOM 4055 C CA . PHE A 1 523 ? 4.456 9.470 -10.032 1.00 92.12 523 PHE A CA 1
ATOM 4056 C C . PHE A 1 523 ? 3.918 9.685 -8.615 1.00 92.12 523 PHE A C 1
ATOM 4058 O O . PHE A 1 523 ? 4.486 10.477 -7.865 1.00 92.12 523 PHE A O 1
ATOM 4065 N N . ASN A 1 524 ? 2.888 8.944 -8.208 1.00 89.25 524 ASN A N 1
ATOM 4066 C CA . ASN A 1 524 ? 2.361 8.989 -6.846 1.00 89.25 524 ASN A CA 1
ATOM 4067 C C . ASN A 1 524 ? 3.403 8.525 -5.824 1.00 89.25 524 ASN A C 1
ATOM 4069 O O . ASN A 1 524 ? 3.555 9.161 -4.782 1.00 89.25 524 ASN A O 1
ATOM 4073 N N . HIS A 1 525 ? 4.184 7.485 -6.135 1.00 88.12 525 HIS A N 1
ATOM 4074 C CA . HIS A 1 525 ? 5.325 7.090 -5.309 1.00 88.12 525 HIS A CA 1
ATOM 4075 C C . HIS A 1 525 ? 6.345 8.233 -5.164 1.00 88.12 525 HIS A C 1
ATOM 4077 O O . HIS A 1 525 ? 6.709 8.580 -4.042 1.00 88.12 525 HIS A O 1
ATOM 4083 N N . LEU A 1 526 ? 6.743 8.887 -6.264 1.00 88.94 526 LEU A N 1
ATOM 4084 C CA . LEU A 1 526 ? 7.642 10.048 -6.225 1.00 88.94 526 LEU A CA 1
ATOM 4085 C C . LEU A 1 526 ? 7.063 11.206 -5.403 1.00 88.94 526 LEU A C 1
ATOM 4087 O O . LEU A 1 526 ? 7.791 11.857 -4.652 1.00 88.94 526 LEU A O 1
ATOM 4091 N N . VAL A 1 527 ? 5.763 11.479 -5.535 1.00 85.69 527 VAL A N 1
ATOM 4092 C CA . VAL A 1 527 ? 5.066 12.505 -4.750 1.00 85.69 527 VAL A CA 1
ATOM 4093 C C . VAL A 1 527 ? 5.104 12.156 -3.267 1.00 85.69 527 VAL A C 1
ATOM 4095 O O . VAL A 1 527 ? 5.448 13.021 -2.465 1.00 85.69 527 VAL A O 1
ATOM 4098 N N . MET A 1 528 ? 4.824 10.905 -2.898 1.00 84.25 528 MET A N 1
ATOM 4099 C CA . MET A 1 528 ? 4.864 10.453 -1.508 1.00 84.25 528 MET A CA 1
ATOM 4100 C C . MET A 1 528 ? 6.275 10.486 -0.925 1.00 84.25 528 MET A C 1
ATOM 4102 O O . MET A 1 528 ? 6.441 10.933 0.204 1.00 84.25 528 MET A O 1
ATOM 4106 N N . GLU A 1 529 ? 7.302 10.088 -1.675 1.00 82.44 529 GLU A N 1
ATOM 4107 C CA . GLU A 1 529 ? 8.695 10.189 -1.222 1.00 82.44 529 GLU A CA 1
ATOM 4108 C C . GLU A 1 529 ? 9.121 11.649 -1.031 1.00 82.44 529 GLU A C 1
ATOM 4110 O O . GLU A 1 529 ? 9.702 12.002 -0.004 1.00 82.44 529 GLU A O 1
ATOM 4115 N N . ARG A 1 530 ? 8.743 12.542 -1.956 1.00 83.25 530 ARG A N 1
ATOM 4116 C CA . ARG A 1 530 ? 8.953 13.991 -1.798 1.00 83.25 530 ARG A CA 1
ATOM 4117 C C . ARG A 1 530 ? 8.178 14.545 -0.599 1.00 83.25 530 ARG A C 1
ATOM 4119 O O . ARG A 1 530 ? 8.705 15.392 0.119 1.00 83.25 530 ARG A O 1
ATOM 4126 N N . ALA A 1 531 ? 6.957 14.070 -0.354 1.00 76.56 531 ALA A N 1
ATOM 4127 C CA . ALA A 1 531 ? 6.145 14.470 0.792 1.00 76.56 531 ALA A CA 1
ATOM 4128 C C . ALA A 1 531 ? 6.765 14.003 2.114 1.00 76.56 531 ALA A C 1
ATOM 4130 O O . ALA A 1 531 ? 6.897 14.810 3.029 1.00 76.56 531 ALA A O 1
ATOM 4131 N N . LYS A 1 532 ? 7.220 12.748 2.203 1.00 75.38 532 LYS A N 1
ATOM 4132 C CA . LYS A 1 532 ? 7.946 12.216 3.367 1.00 75.38 532 LYS A CA 1
ATOM 4133 C C . LYS A 1 532 ? 9.238 12.980 3.618 1.00 75.38 532 LYS A C 1
ATOM 4135 O O . LYS A 1 532 ? 9.488 13.374 4.750 1.00 75.38 532 LYS A O 1
ATOM 4140 N N . ALA A 1 533 ? 10.027 13.240 2.575 1.00 76.31 533 ALA A N 1
ATOM 4141 C CA . ALA A 1 533 ? 11.242 14.040 2.688 1.00 76.31 533 ALA A CA 1
ATOM 4142 C C . ALA A 1 533 ? 10.927 15.459 3.186 1.00 76.31 533 ALA A C 1
ATOM 4144 O O . ALA A 1 533 ? 11.599 15.966 4.082 1.00 76.31 533 ALA A O 1
ATOM 4145 N N . ARG A 1 534 ? 9.856 16.077 2.668 1.00 75.44 534 ARG A N 1
ATOM 4146 C CA . ARG A 1 534 ? 9.396 17.393 3.119 1.00 75.44 534 ARG A CA 1
ATOM 4147 C C . ARG A 1 534 ? 8.939 17.370 4.575 1.00 75.44 534 ARG A C 1
ATOM 4149 O O . ARG A 1 534 ? 9.332 18.258 5.321 1.00 75.44 534 ARG A O 1
ATOM 4156 N N . LEU A 1 535 ? 8.166 16.366 4.986 1.00 72.31 535 LEU A N 1
ATOM 4157 C CA . LEU A 1 535 ? 7.736 16.171 6.373 1.00 72.31 535 LEU A CA 1
ATOM 4158 C C . LEU A 1 535 ? 8.932 15.977 7.308 1.00 72.31 535 LEU A C 1
ATOM 4160 O O . LEU A 1 535 ? 9.001 16.641 8.334 1.00 72.31 535 LEU A O 1
ATOM 4164 N N . ALA A 1 536 ? 9.901 15.144 6.924 1.00 71.44 536 ALA A N 1
ATOM 4165 C CA . ALA A 1 536 ? 11.132 14.933 7.683 1.00 71.44 536 ALA A CA 1
ATOM 4166 C C . ALA A 1 536 ? 11.981 16.213 7.798 1.00 71.44 536 ALA A C 1
ATOM 4168 O O . ALA A 1 536 ? 12.693 16.395 8.780 1.00 71.44 536 ALA A O 1
ATOM 4169 N N . SER A 1 537 ? 11.896 17.107 6.806 1.00 73.56 537 SER A N 1
ATOM 4170 C CA . SER A 1 537 ? 12.586 18.403 6.812 1.00 73.56 537 SER A CA 1
ATOM 4171 C C . SER A 1 537 ? 11.809 19.535 7.499 1.00 73.56 537 SER A C 1
ATOM 4173 O O . SER A 1 537 ? 12.383 20.591 7.769 1.00 73.56 537 SER A O 1
ATOM 4175 N N . ALA A 1 538 ? 10.508 19.363 7.749 1.00 65.50 538 ALA A N 1
ATOM 4176 C CA . ALA A 1 538 ? 9.652 20.416 8.278 1.00 65.50 538 ALA A CA 1
ATOM 4177 C C . ALA A 1 538 ? 9.769 20.499 9.802 1.00 65.50 538 ALA A C 1
ATOM 4179 O O . ALA A 1 538 ? 9.710 19.492 10.506 1.00 65.50 538 ALA A O 1
ATOM 4180 N N . LYS A 1 539 ? 9.870 21.726 10.327 1.00 62.16 539 LYS A N 1
ATOM 4181 C CA . LYS A 1 539 ? 9.651 21.953 11.757 1.00 62.16 539 LYS A CA 1
ATOM 4182 C C . LYS A 1 539 ? 8.196 21.602 12.100 1.00 62.16 539 LYS A C 1
ATOM 4184 O O . LYS A 1 539 ? 7.308 21.902 11.298 1.00 62.16 539 LYS A O 1
ATOM 4189 N N . PRO A 1 540 ? 7.938 20.980 13.261 1.00 62.12 540 PRO A N 1
ATOM 4190 C CA . PRO A 1 540 ? 6.579 20.667 13.677 1.00 62.12 540 PRO A CA 1
ATOM 4191 C C . PRO A 1 540 ? 5.739 21.948 13.769 1.00 62.12 540 PRO A C 1
ATOM 4193 O O . PRO A 1 540 ? 6.203 22.968 14.271 1.00 62.12 540 PRO A O 1
ATOM 4196 N N . VAL A 1 541 ? 4.502 21.874 13.268 1.00 65.50 541 VAL A N 1
ATOM 4197 C CA . VAL A 1 541 ? 3.524 22.985 13.228 1.00 65.50 541 VAL A CA 1
ATOM 4198 C C . VAL A 1 541 ? 3.103 23.437 14.633 1.00 65.50 541 VAL A C 1
ATOM 4200 O O . VAL A 1 541 ? 2.584 24.532 14.799 1.00 65.50 541 VAL A O 1
ATOM 4203 N N . SER A 1 542 ? 3.343 22.603 15.644 1.00 77.00 542 SER A N 1
ATOM 4204 C CA . SER A 1 542 ? 2.898 22.819 17.013 1.00 77.00 542 SER A CA 1
ATOM 4205 C C . SER A 1 542 ? 3.930 22.298 17.998 1.00 77.00 542 SER A C 1
ATOM 4207 O O . SER A 1 542 ? 4.534 21.244 17.771 1.00 77.00 542 SER A O 1
ATOM 4209 N N . ALA A 1 543 ? 4.115 23.037 19.091 1.00 80.69 543 ALA A N 1
ATOM 4210 C CA . ALA A 1 543 ? 4.928 22.615 20.223 1.00 80.69 543 ALA A CA 1
ATOM 4211 C C . ALA A 1 543 ? 4.231 21.550 21.091 1.00 80.69 543 ALA A C 1
ATOM 4213 O O . ALA A 1 543 ? 4.870 20.962 21.966 1.00 80.69 543 ALA A O 1
ATOM 4214 N N . LEU A 1 544 ? 2.935 21.281 20.865 1.00 87.56 544 LEU A N 1
ATOM 4215 C CA . LEU A 1 544 ? 2.223 20.235 21.593 1.00 87.56 544 LEU A CA 1
ATOM 4216 C C . LEU A 1 544 ? 2.705 18.844 21.140 1.00 87.56 544 LEU A C 1
ATOM 4218 O O . LEU A 1 544 ? 2.837 18.589 19.936 1.00 87.56 544 LEU A O 1
ATOM 4222 N N . PRO A 1 545 ? 2.900 17.898 22.079 1.00 89.50 545 PRO A N 1
ATOM 4223 C CA . PRO A 1 545 ? 3.186 16.509 21.741 1.00 89.50 545 PRO A CA 1
ATOM 4224 C C . PRO A 1 545 ? 2.091 15.902 20.842 1.00 89.50 545 PRO A C 1
ATOM 4226 O O . PRO A 1 545 ? 0.915 16.241 21.008 1.00 89.50 545 PRO A O 1
ATOM 4229 N N . PRO A 1 546 ? 2.420 14.949 19.945 1.00 87.69 546 PRO A N 1
ATOM 4230 C CA . PRO A 1 546 ? 1.447 14.339 19.033 1.00 87.69 546 PRO A CA 1
ATOM 4231 C C . PRO A 1 546 ? 0.184 13.789 19.715 1.00 87.69 546 PRO A C 1
ATOM 4233 O O . PRO A 1 546 ? -0.915 13.942 19.185 1.00 87.69 546 PRO A O 1
ATOM 4236 N N . SER A 1 547 ? 0.318 13.213 20.912 1.00 89.00 547 SER A N 1
ATOM 4237 C CA . SER A 1 547 ? -0.807 12.692 21.698 1.00 89.00 547 SER A CA 1
ATOM 4238 C C . SER A 1 547 ? -1.810 13.777 22.104 1.00 89.00 547 SER A C 1
ATOM 4240 O O . SER A 1 547 ? -3.018 13.556 22.044 1.00 89.00 547 SER A O 1
ATOM 4242 N N . TRP A 1 548 ? -1.334 14.969 22.465 1.00 93.62 548 TRP A N 1
ATOM 4243 C CA . TRP A 1 548 ? -2.192 16.097 22.829 1.00 93.62 548 TRP A CA 1
ATOM 4244 C C . TRP A 1 548 ? -2.856 16.737 21.615 1.00 93.62 548 TRP A C 1
ATOM 4246 O O . TRP A 1 548 ? -4.019 17.122 21.689 1.00 93.62 548 TRP A O 1
ATOM 4256 N N . ARG A 1 549 ? -2.168 16.770 20.473 1.00 92.56 549 ARG A N 1
ATOM 4257 C CA . ARG A 1 549 ? -2.759 17.210 19.200 1.00 92.56 549 ARG A CA 1
ATOM 4258 C C . ARG A 1 549 ? -3.890 16.282 18.761 1.00 92.56 549 ARG A C 1
ATOM 4260 O O . ARG A 1 549 ? -4.980 16.735 18.419 1.00 92.56 549 ARG A O 1
ATOM 4267 N N . GLN A 1 550 ? -3.673 14.970 18.873 1.00 91.69 550 GLN A N 1
ATOM 4268 C CA . GLN A 1 550 ? -4.718 13.971 18.650 1.00 91.69 550 GLN A CA 1
ATOM 4269 C C . GLN A 1 550 ? -5.889 14.149 19.628 1.00 91.69 550 GLN A C 1
ATOM 4271 O O . GLN A 1 550 ? -7.047 14.068 19.218 1.00 91.69 550 GLN A O 1
ATOM 4276 N N . TRP A 1 551 ? -5.607 14.421 20.906 1.00 94.00 551 TRP A N 1
ATOM 4277 C CA . TRP A 1 551 ? -6.640 14.698 21.903 1.00 94.00 551 TRP A CA 1
ATOM 4278 C C . TRP A 1 551 ? -7.467 15.942 21.543 1.00 94.00 551 TRP A C 1
ATOM 4280 O O . TRP A 1 551 ? -8.696 15.879 21.587 1.00 94.00 551 TRP A O 1
ATOM 4290 N N . VAL A 1 552 ? -6.827 17.039 21.121 1.00 94.31 552 VAL A N 1
ATOM 4291 C CA . VAL A 1 552 ? -7.514 18.259 20.661 1.00 94.31 552 VAL A CA 1
ATOM 4292 C C . VAL A 1 552 ? -8.431 17.944 19.481 1.00 94.31 552 VAL A C 1
ATOM 4294 O O . VAL A 1 552 ? -9.631 18.208 19.557 1.00 94.31 552 VAL A O 1
ATOM 4297 N N . ALA A 1 553 ? -7.895 17.319 18.429 1.00 93.88 553 ALA A N 1
ATOM 4298 C CA . ALA A 1 553 ? -8.667 16.955 17.245 1.00 93.88 553 ALA A CA 1
ATOM 4299 C C . ALA A 1 553 ? -9.868 16.064 17.606 1.00 93.88 553 ALA A C 1
ATOM 4301 O O . ALA A 1 553 ? -10.993 16.352 17.206 1.00 93.88 553 ALA A O 1
ATOM 4302 N N . SER A 1 554 ? -9.658 15.035 18.434 1.00 92.56 554 SER A N 1
ATOM 4303 C CA . SER A 1 554 ? -10.718 14.119 18.872 1.00 92.56 554 SER A CA 1
ATOM 4304 C C . SER A 1 554 ? -11.848 14.837 19.614 1.00 92.56 554 SER A C 1
ATOM 4306 O O . SER A 1 554 ? -13.020 14.583 19.341 1.00 92.56 554 SER A O 1
ATOM 4308 N N . ASN A 1 555 ? -11.530 15.746 20.539 1.00 93.81 555 ASN A N 1
ATOM 4309 C CA . ASN A 1 555 ? -12.558 16.463 21.297 1.00 93.81 555 ASN A CA 1
ATOM 4310 C C . ASN A 1 555 ? -13.289 17.505 20.445 1.00 93.81 555 ASN A C 1
ATOM 4312 O O . ASN A 1 555 ? -14.504 17.648 20.567 1.00 93.81 555 ASN A O 1
ATOM 4316 N N . LEU A 1 556 ? -12.591 18.171 19.522 1.00 93.81 556 LEU A N 1
ATOM 4317 C CA . LEU A 1 556 ? -13.240 19.039 18.542 1.00 93.81 556 LEU A CA 1
ATOM 4318 C C . LEU A 1 556 ? -14.216 18.244 17.659 1.00 93.81 556 LEU A C 1
ATOM 4320 O O . LEU A 1 556 ? -15.362 18.658 17.511 1.00 93.81 556 LEU A O 1
ATOM 4324 N N . MET A 1 557 ? -13.826 17.068 17.154 1.00 94.75 557 MET A N 1
ATOM 4325 C CA . MET A 1 557 ? -14.727 16.182 16.397 1.00 94.75 557 MET A CA 1
ATOM 4326 C C . MET A 1 557 ? -15.959 15.763 17.217 1.00 94.75 557 MET A C 1
ATOM 4328 O O . MET A 1 557 ? -17.065 15.696 16.686 1.00 94.75 557 MET A O 1
ATOM 4332 N N . LYS A 1 558 ? -15.796 15.538 18.528 1.00 89.75 558 LYS A N 1
ATOM 4333 C CA . LYS A 1 558 ? -16.901 15.236 19.458 1.00 89.75 558 LYS A CA 1
ATOM 4334 C C . LYS A 1 558 ? -17.821 16.433 19.742 1.00 89.75 558 LYS A C 1
ATOM 4336 O O . LYS A 1 558 ? -18.851 16.263 20.389 1.00 89.75 558 LYS A O 1
ATOM 4341 N N . GLY A 1 559 ? -17.471 17.625 19.258 1.00 89.12 559 GLY A N 1
ATOM 4342 C CA . GLY A 1 559 ? -18.245 18.852 19.435 1.00 89.12 559 GLY A CA 1
ATOM 4343 C C . GLY A 1 559 ? -17.891 19.652 20.689 1.00 89.12 559 GLY A C 1
ATOM 4344 O O . GLY A 1 559 ? -18.675 20.508 21.081 1.00 89.12 559 GLY A O 1
ATOM 4345 N N . SER A 1 560 ? -16.747 19.396 21.334 1.00 91.75 560 SER A N 1
ATOM 4346 C CA . SER A 1 560 ? -16.291 20.224 22.455 1.00 91.75 560 SER A CA 1
ATOM 4347 C C . SER A 1 560 ? -15.933 21.643 22.002 1.00 91.75 560 SER A C 1
ATOM 4349 O O . SER A 1 560 ? -15.329 21.838 20.945 1.00 91.75 560 SER A O 1
ATOM 4351 N N . GLU A 1 561 ? -16.260 22.625 22.843 1.00 92.69 561 GLU A N 1
ATOM 4352 C CA . GLU A 1 561 ? -15.926 24.033 22.623 1.00 92.69 561 GLU A CA 1
ATOM 4353 C C . GLU A 1 561 ? -14.422 24.279 22.785 1.00 92.69 561 GLU A C 1
ATOM 4355 O O . GLU A 1 561 ? -13.802 23.848 23.764 1.00 92.69 561 GLU A O 1
ATOM 4360 N N . ALA A 1 562 ? -13.822 25.019 21.849 1.00 91.50 562 ALA A N 1
ATOM 4361 C CA . ALA A 1 562 ? -12.381 25.281 21.864 1.00 91.50 562 ALA A CA 1
ATOM 4362 C C . ALA A 1 562 ? -11.927 26.040 23.120 1.00 91.50 562 ALA A C 1
ATOM 4364 O O . ALA A 1 562 ? -10.841 25.777 23.630 1.00 91.50 562 ALA A O 1
ATOM 4365 N N . SER A 1 563 ? -12.773 26.916 23.669 1.00 91.62 563 SER A N 1
ATOM 4366 C CA . SER A 1 563 ? -12.500 27.634 24.920 1.00 91.62 563 SER A CA 1
ATOM 4367 C C . SER A 1 563 ? -12.347 26.686 26.116 1.00 91.62 563 SER A C 1
ATOM 4369 O O . SER A 1 563 ? -11.467 26.880 26.956 1.00 91.62 563 SER A O 1
ATOM 4371 N N . THR A 1 564 ? -13.144 25.614 26.173 1.00 92.75 564 THR A N 1
ATOM 4372 C CA . THR A 1 564 ? -13.027 24.571 27.200 1.00 92.75 564 THR A CA 1
ATOM 4373 C C . THR A 1 564 ? -11.726 23.793 27.040 1.00 92.75 564 THR A C 1
ATOM 4375 O O . THR A 1 564 ? -10.998 23.598 28.014 1.00 92.75 564 THR A O 1
ATOM 4378 N N . LEU A 1 565 ? -11.396 23.390 25.809 1.00 94.75 565 LEU A N 1
ATOM 4379 C CA . LEU A 1 565 ? -10.158 22.659 25.525 1.00 94.75 565 LEU A CA 1
ATOM 4380 C C . LEU A 1 565 ? -8.918 23.502 25.838 1.00 94.75 565 LEU A C 1
ATOM 4382 O O . LEU A 1 565 ? -7.963 22.986 26.414 1.00 94.75 565 LEU A O 1
ATOM 4386 N N . GLN A 1 566 ? -8.953 24.804 25.545 1.00 92.69 566 GLN A N 1
ATOM 4387 C CA . GLN A 1 566 ? -7.880 25.734 25.889 1.00 92.69 566 GLN A CA 1
ATOM 4388 C C . GLN A 1 566 ? -7.656 25.807 27.405 1.00 92.69 566 GLN A C 1
ATOM 4390 O O . GLN A 1 566 ? -6.514 25.784 27.861 1.00 92.69 566 GLN A O 1
ATOM 4395 N N . GLY A 1 567 ? -8.734 25.838 28.195 1.00 90.69 567 GLY A N 1
ATOM 4396 C CA . GLY A 1 567 ? -8.650 25.784 29.656 1.00 90.69 567 GLY A CA 1
ATOM 4397 C C . GLY A 1 567 ? -7.975 24.507 30.168 1.00 90.69 567 GLY A C 1
ATOM 4398 O O . GLY A 1 567 ? -7.137 24.579 31.065 1.00 90.69 567 GLY A O 1
ATOM 4399 N N . ILE A 1 568 ? -8.284 23.355 29.564 1.00 93.25 568 ILE A N 1
ATOM 4400 C CA . ILE A 1 568 ? -7.676 22.063 29.922 1.00 93.25 568 ILE A CA 1
ATOM 4401 C C . ILE A 1 568 ? -6.190 22.034 29.550 1.00 93.25 568 ILE A C 1
ATOM 4403 O O . ILE A 1 568 ? -5.366 21.613 30.361 1.00 93.25 568 ILE A O 1
ATOM 4407 N N . LEU A 1 569 ? -5.823 22.513 28.359 1.00 92.25 569 LEU A N 1
ATOM 4408 C CA . LEU A 1 569 ? -4.421 22.587 27.936 1.00 92.25 569 LEU A CA 1
ATOM 4409 C C . LEU A 1 569 ? -3.599 23.474 28.886 1.00 92.25 569 LEU A C 1
ATOM 4411 O O . LEU A 1 569 ? -2.530 23.063 29.337 1.00 92.25 569 LEU A O 1
ATOM 4415 N N . ARG A 1 570 ? -4.143 24.630 29.289 1.00 93.00 570 ARG A N 1
ATOM 4416 C CA . ARG A 1 570 ? -3.516 25.518 30.281 1.00 93.00 570 ARG A CA 1
ATOM 4417 C C . ARG A 1 570 ? -3.290 24.821 31.625 1.00 93.00 570 ARG A C 1
ATOM 4419 O O . ARG A 1 570 ? -2.206 24.916 32.192 1.00 93.00 570 ARG A O 1
ATOM 4426 N N . GLN A 1 571 ? -4.290 24.096 32.131 1.00 92.94 571 GLN A N 1
ATOM 4427 C CA . GLN A 1 571 ? -4.176 23.342 33.390 1.00 92.94 571 GLN A CA 1
ATOM 4428 C C . GLN A 1 571 ? -3.103 22.244 33.334 1.00 92.94 571 GLN A C 1
ATOM 4430 O O . GLN A 1 571 ? -2.560 21.872 34.370 1.00 92.94 571 GLN A O 1
ATOM 4435 N N . ASN A 1 572 ? -2.769 21.758 32.136 1.00 92.25 572 ASN A N 1
ATOM 4436 C CA . ASN A 1 572 ? -1.729 20.755 31.907 1.00 92.25 572 ASN A CA 1
ATOM 4437 C C . ASN A 1 572 ? -0.359 21.368 31.550 1.00 92.25 572 ASN A C 1
ATOM 4439 O O . ASN A 1 572 ? 0.539 20.654 31.110 1.00 92.25 572 ASN A O 1
ATOM 4443 N N . GLY A 1 573 ? -0.176 22.678 31.758 1.00 91.50 573 GLY A N 1
ATOM 4444 C CA . GLY A 1 573 ? 1.116 23.355 31.621 1.00 91.50 573 GLY A CA 1
ATOM 4445 C C . GLY A 1 573 ? 1.490 23.760 30.194 1.00 91.50 573 GLY A C 1
ATOM 4446 O O . GLY A 1 573 ? 2.621 24.191 29.968 1.00 91.50 573 GLY A O 1
ATOM 4447 N N . PHE A 1 574 ? 0.571 23.655 29.229 1.00 92.19 574 PHE A N 1
ATOM 4448 C CA . PHE A 1 574 ? 0.807 24.161 27.878 1.00 92.19 574 PHE A CA 1
ATOM 4449 C C . PHE A 1 574 ? 0.627 25.680 27.826 1.00 92.19 574 PHE A C 1
ATOM 4451 O O . PHE A 1 574 ? -0.288 26.236 28.432 1.00 92.19 574 PHE A O 1
ATOM 4458 N N . ALA A 1 575 ? 1.498 26.359 27.076 1.00 89.94 575 ALA A N 1
ATOM 4459 C CA . ALA A 1 575 ? 1.407 27.801 26.888 1.00 89.94 575 ALA A CA 1
ATOM 4460 C C . ALA A 1 575 ? 0.110 28.178 26.151 1.00 89.94 575 ALA A C 1
ATOM 4462 O O . ALA A 1 575 ? -0.287 27.517 25.188 1.00 89.94 575 ALA A O 1
ATOM 4463 N N . ASP A 1 576 ? -0.526 29.271 26.577 1.00 86.50 576 ASP A N 1
ATOM 4464 C CA . ASP A 1 576 ? -1.824 29.712 26.048 1.00 86.50 576 ASP A CA 1
ATOM 4465 C C . ASP A 1 576 ? -1.798 29.994 24.547 1.00 86.50 576 ASP A C 1
ATOM 4467 O O . ASP A 1 576 ? -2.737 29.634 23.838 1.00 86.50 576 ASP A O 1
ATOM 4471 N N . ILE A 1 577 ? -0.719 30.621 24.072 1.00 86.44 577 ILE A N 1
ATOM 4472 C CA . ILE A 1 577 ? -0.546 30.973 22.661 1.00 86.44 577 ILE A CA 1
ATOM 4473 C C . ILE A 1 577 ? -0.379 29.704 21.822 1.00 86.44 577 ILE A C 1
ATOM 4475 O O . ILE A 1 577 ? -1.105 29.524 20.852 1.00 86.44 577 ILE A O 1
ATOM 4479 N N . GLU A 1 578 ? 0.505 28.789 22.225 1.00 84.31 578 GLU A N 1
ATOM 4480 C CA . GLU A 1 578 ? 0.736 27.520 21.514 1.00 84.31 578 GLU A CA 1
ATOM 4481 C C . GLU A 1 578 ? -0.528 26.648 21.472 1.00 84.31 578 GLU A C 1
ATOM 4483 O O . GLU A 1 578 ? -0.881 26.081 20.439 1.00 84.31 578 GLU A O 1
ATOM 4488 N N . SER A 1 579 ? -1.266 26.601 22.583 1.00 89.88 579 SER A N 1
ATOM 4489 C CA . SER A 1 579 ? -2.541 25.885 22.679 1.00 89.88 579 SER A CA 1
ATOM 4490 C C . SER A 1 579 ? -3.607 26.494 21.767 1.00 89.88 579 SER A C 1
ATOM 4492 O O . SER A 1 579 ? -4.330 25.766 21.089 1.00 89.88 579 SER A O 1
ATOM 4494 N N . ALA A 1 580 ? -3.702 27.828 21.730 1.00 89.31 580 ALA A N 1
ATOM 4495 C CA . ALA A 1 580 ? -4.629 28.541 20.856 1.00 89.31 580 ALA A CA 1
ATOM 4496 C C . ALA A 1 580 ? -4.292 28.338 19.375 1.00 89.31 580 ALA A C 1
ATOM 4498 O O . ALA A 1 580 ? -5.202 28.160 18.570 1.00 89.31 580 ALA A O 1
ATOM 4499 N N . VAL A 1 581 ? -3.002 28.325 19.021 1.00 87.44 581 VAL A N 1
ATOM 4500 C CA . VAL A 1 581 ? -2.538 28.046 17.656 1.00 87.44 581 VAL A CA 1
ATOM 4501 C C . VAL A 1 581 ? -2.952 26.639 17.226 1.00 87.44 581 VAL A C 1
ATOM 4503 O O . VAL A 1 581 ? -3.545 26.497 16.158 1.00 87.44 581 VAL A O 1
ATOM 4506 N N . GLU A 1 582 ? -2.720 25.613 18.054 1.00 92.25 582 GLU A N 1
ATOM 4507 C CA . GLU A 1 582 ? -3.154 24.244 17.734 1.00 92.25 582 GLU A CA 1
ATOM 4508 C C . GLU A 1 582 ? -4.677 24.146 17.610 1.00 92.25 582 GLU A C 1
ATOM 4510 O O . GLU A 1 582 ? -5.173 23.535 16.668 1.00 92.25 582 GLU A O 1
ATOM 4515 N N . LEU A 1 583 ? -5.429 24.754 18.532 1.00 91.88 583 LEU A N 1
ATOM 4516 C CA . LEU A 1 583 ? -6.893 24.728 18.502 1.00 91.88 583 LEU A CA 1
ATOM 4517 C C . LEU A 1 583 ? -7.448 25.410 17.254 1.00 91.88 583 LEU A C 1
ATOM 4519 O O . LEU A 1 583 ? -8.293 24.828 16.579 1.00 91.88 583 LEU A O 1
ATOM 4523 N N . ALA A 1 584 ? -6.952 26.602 16.919 1.00 90.12 584 ALA A N 1
ATOM 4524 C CA . ALA A 1 584 ? -7.365 27.324 15.722 1.00 90.12 584 ALA A CA 1
ATOM 4525 C C . ALA A 1 584 ? -7.016 26.538 14.449 1.00 90.12 584 ALA A C 1
ATOM 4527 O O . ALA A 1 584 ? -7.849 26.422 13.550 1.00 90.12 584 ALA A O 1
ATOM 4528 N N . HIS A 1 585 ? -5.817 25.946 14.397 1.00 90.25 585 HIS A N 1
ATOM 4529 C CA . HIS A 1 585 ? -5.400 25.094 13.287 1.00 90.25 585 HIS A CA 1
ATOM 4530 C C . HIS A 1 585 ? -6.307 23.865 13.155 1.00 90.25 585 HIS A C 1
ATOM 4532 O O . HIS A 1 585 ? -6.830 23.600 12.079 1.00 90.25 585 HIS A O 1
ATOM 4538 N N . ALA A 1 586 ? -6.532 23.129 14.246 1.00 92.19 586 ALA A N 1
ATOM 4539 C CA . ALA A 1 586 ? -7.362 21.930 14.251 1.00 92.19 586 ALA A CA 1
ATOM 4540 C C . ALA A 1 586 ? -8.835 22.238 13.939 1.00 92.19 586 ALA A C 1
ATOM 4542 O O . ALA A 1 586 ? -9.481 21.469 13.240 1.00 92.19 586 ALA A O 1
ATOM 4543 N N . GLN A 1 587 ? -9.384 23.363 14.408 1.00 90.12 587 GLN A N 1
ATOM 4544 C CA . GLN A 1 587 ? -10.754 23.770 14.076 1.00 90.12 587 GLN A CA 1
ATOM 4545 C C . GLN A 1 587 ? -10.939 24.073 12.590 1.00 90.12 587 GLN A C 1
ATOM 4547 O O . GLN A 1 587 ? -12.006 23.789 12.053 1.00 90.12 587 GLN A O 1
ATOM 4552 N N . ALA A 1 588 ? -9.925 24.651 11.948 1.00 89.50 588 ALA A N 1
ATOM 4553 C CA . ALA A 1 588 ? -9.939 24.938 10.520 1.00 89.50 588 ALA A CA 1
ATOM 4554 C C . ALA A 1 588 ? -9.574 23.716 9.655 1.00 89.50 588 ALA A C 1
ATOM 4556 O O . ALA A 1 588 ? -9.661 23.797 8.430 1.00 89.50 588 ALA A O 1
ATOM 4557 N N . ASP A 1 589 ? -9.150 22.604 10.266 1.00 92.19 589 ASP A N 1
ATOM 4558 C CA . ASP A 1 589 ? -8.693 21.419 9.548 1.00 92.19 589 ASP A CA 1
ATOM 4559 C C . ASP A 1 589 ? -9.886 20.620 8.975 1.00 92.19 589 ASP A C 1
ATOM 4561 O O . ASP A 1 589 ? -10.753 20.169 9.736 1.00 92.19 589 ASP A O 1
ATOM 4565 N N . PRO A 1 590 ? -9.940 20.382 7.649 1.00 93.06 590 PRO A N 1
ATOM 4566 C CA . PRO A 1 590 ? -11.015 19.621 7.012 1.00 93.06 590 PRO A CA 1
ATOM 4567 C C . PRO A 1 590 ? -11.244 18.218 7.589 1.00 93.06 590 PRO A C 1
ATOM 4569 O O . PRO A 1 590 ? -12.367 17.715 7.546 1.00 93.06 590 PRO A O 1
ATOM 4572 N N . TYR A 1 591 ? -10.216 17.568 8.145 1.00 92.25 591 TYR A N 1
ATOM 4573 C CA . TYR A 1 591 ? -10.381 16.246 8.749 1.00 92.25 591 TYR A CA 1
ATOM 4574 C C . TYR A 1 591 ? -11.141 16.304 10.072 1.00 92.25 591 TYR A C 1
ATOM 4576 O O . TYR A 1 591 ? -11.911 15.390 10.374 1.00 92.25 591 TYR A O 1
ATOM 4584 N N . VAL A 1 592 ? -10.968 17.377 10.849 1.00 93.12 592 VAL A N 1
ATOM 4585 C CA . VAL A 1 592 ? -11.762 17.601 12.063 1.00 93.12 592 VAL A CA 1
ATOM 4586 C C . VAL A 1 592 ? -13.221 17.842 11.697 1.00 93.12 592 VAL A C 1
ATOM 4588 O O . VAL A 1 592 ? -14.096 17.284 12.356 1.00 93.12 592 VAL A O 1
ATOM 4591 N N . GLU A 1 593 ? -13.496 18.584 10.623 1.00 89.44 593 GLU A N 1
ATOM 4592 C CA . GLU A 1 593 ? -14.869 18.805 10.156 1.00 89.44 593 GLU A CA 1
ATOM 4593 C C . GLU A 1 593 ? -15.549 17.502 9.710 1.00 89.44 593 GLU A C 1
ATOM 4595 O O . GLU A 1 593 ? -16.623 17.166 10.210 1.00 89.44 593 GLU A O 1
ATOM 4600 N N . ALA A 1 594 ? -14.886 16.686 8.882 1.00 92.25 594 ALA A N 1
ATOM 4601 C CA . ALA A 1 594 ? -15.399 15.363 8.511 1.00 92.25 594 ALA A CA 1
ATOM 4602 C C . ALA A 1 594 ? -15.641 14.467 9.745 1.00 92.25 594 ALA A C 1
ATOM 4604 O O . ALA A 1 594 ? -16.644 13.754 9.840 1.00 92.25 594 ALA A O 1
ATOM 4605 N N . GLY A 1 595 ? -14.751 14.536 10.740 1.00 93.31 595 GLY A N 1
ATOM 4606 C CA . GLY A 1 595 ? -14.930 13.839 12.011 1.00 93.31 595 GLY A CA 1
ATOM 4607 C C . GLY A 1 595 ? -16.168 14.303 12.791 1.00 93.31 595 GLY A C 1
ATOM 4608 O O . GLY A 1 595 ? -16.860 13.464 13.376 1.00 93.31 595 GLY A O 1
ATOM 4609 N N . ARG A 1 596 ? -16.514 15.601 12.756 1.00 91.50 596 ARG A N 1
ATOM 4610 C CA . ARG A 1 596 ? -17.767 16.114 13.345 1.00 91.50 596 ARG A CA 1
ATOM 4611 C C . ARG A 1 596 ? -18.997 15.532 12.655 1.00 91.50 596 ARG A C 1
ATOM 4613 O O . ARG A 1 596 ? -19.955 15.167 13.338 1.00 91.50 596 ARG A O 1
ATOM 4620 N N . GLU A 1 597 ? -18.990 15.406 11.329 1.00 92.25 597 GLU A N 1
ATOM 4621 C CA . GLU A 1 597 ? -20.111 14.823 10.575 1.00 92.25 597 GLU A CA 1
ATOM 4622 C C . GLU A 1 597 ? -20.357 13.352 10.945 1.00 92.25 597 GLU A C 1
ATOM 4624 O O . GLU A 1 597 ? -21.501 12.930 11.177 1.00 92.25 597 GLU A O 1
ATOM 4629 N N . ILE A 1 598 ? -19.277 12.576 11.072 1.00 93.75 598 ILE A N 1
ATOM 4630 C CA . ILE A 1 598 ? -19.331 11.181 11.525 1.00 93.75 598 ILE A CA 1
ATOM 4631 C C . ILE A 1 598 ? -19.883 11.115 12.951 1.00 93.75 598 ILE A C 1
ATOM 4633 O O . ILE A 1 598 ? -20.818 10.353 13.220 1.00 93.75 598 ILE A O 1
ATOM 4637 N N . PHE A 1 599 ? -19.371 11.949 13.861 1.00 91.38 599 PHE A N 1
ATOM 4638 C CA . PHE A 1 599 ? -19.830 11.970 15.249 1.00 91.38 599 PHE A CA 1
ATOM 4639 C C . PHE A 1 599 ? -21.300 12.395 15.370 1.00 91.38 599 PHE A C 1
ATOM 4641 O O . PHE A 1 599 ? -22.059 11.824 16.152 1.00 91.38 599 PHE A O 1
ATOM 4648 N N . LYS A 1 600 ? -21.761 13.326 14.529 1.00 90.69 600 LYS A N 1
ATOM 4649 C CA . LYS A 1 600 ? -23.178 13.705 14.429 1.00 90.69 600 LYS A CA 1
ATOM 4650 C C . LYS A 1 600 ? -24.053 12.521 14.014 1.00 90.69 600 LYS A C 1
ATOM 4652 O O . LYS A 1 600 ? -25.139 12.339 14.566 1.00 90.69 600 LYS A O 1
ATOM 4657 N N . THR A 1 601 ? -23.592 11.699 13.074 1.00 93.38 601 THR A N 1
ATOM 4658 C CA . THR A 1 601 ? -24.298 10.477 12.654 1.00 93.38 601 THR A CA 1
ATOM 4659 C C . THR A 1 601 ? -24.329 9.430 13.769 1.00 93.38 601 THR A C 1
ATOM 4661 O O . THR A 1 601 ? -25.375 8.826 14.018 1.00 93.38 601 THR A O 1
ATOM 4664 N N . LEU A 1 602 ? -23.225 9.267 14.502 1.00 91.88 602 LEU A N 1
ATOM 4665 C CA . LEU A 1 602 ? -23.170 8.407 15.684 1.00 91.88 602 LEU A CA 1
ATOM 4666 C C . LEU A 1 602 ? -24.146 8.877 16.775 1.00 91.88 602 LEU A C 1
ATOM 4668 O O . LEU A 1 602 ? -24.899 8.071 17.314 1.00 91.88 602 LEU A O 1
ATOM 4672 N N . ASN A 1 603 ? -24.219 10.182 17.040 1.00 91.06 603 ASN A N 1
ATOM 4673 C CA . ASN A 1 603 ? -25.157 10.740 18.014 1.00 91.06 603 ASN A CA 1
ATOM 4674 C C . ASN A 1 603 ? -26.622 10.503 17.629 1.00 91.06 603 ASN A C 1
ATOM 4676 O O . ASN A 1 603 ? -27.437 10.225 18.505 1.00 91.06 603 ASN A O 1
ATOM 4680 N N . LYS A 1 604 ? -26.966 10.536 16.333 1.00 94.00 604 LYS A N 1
ATOM 4681 C CA . LYS A 1 604 ? -28.312 10.155 15.863 1.00 94.00 604 LYS A CA 1
ATOM 4682 C C . LYS A 1 604 ? -28.629 8.684 16.155 1.00 94.00 604 LYS A C 1
ATOM 4684 O O . LYS A 1 604 ? -29.744 8.376 16.567 1.00 94.00 604 LYS A O 1
ATOM 4689 N N . ARG A 1 605 ? -27.657 7.780 15.981 1.00 95.38 605 ARG A N 1
ATOM 4690 C CA . ARG A 1 605 ? -27.805 6.358 16.342 1.00 95.38 605 ARG A CA 1
ATOM 4691 C C . ARG A 1 605 ? -27.977 6.177 17.849 1.00 95.38 605 ARG A C 1
ATOM 4693 O O . ARG A 1 605 ? -28.900 5.490 18.271 1.00 95.38 605 ARG A O 1
ATOM 4700 N N . ASN A 1 606 ? -27.148 6.841 18.652 1.00 93.56 606 ASN A N 1
ATOM 4701 C CA . ASN A 1 606 ? -27.236 6.788 20.113 1.00 93.56 606 ASN A CA 1
ATOM 4702 C C . ASN A 1 606 ? -28.561 7.359 20.633 1.00 93.56 606 ASN A C 1
ATOM 4704 O O . ASN A 1 606 ? -29.127 6.822 21.583 1.00 93.56 606 ASN A O 1
ATOM 4708 N N . TRP A 1 607 ? -29.087 8.408 19.993 1.00 95.12 607 TRP A N 1
ATOM 4709 C CA . TRP A 1 607 ? -30.426 8.921 20.277 1.00 95.12 607 TRP A CA 1
ATOM 4710 C C . TRP A 1 607 ? -31.499 7.853 20.038 1.00 95.12 607 TRP A C 1
ATOM 4712 O O . TRP A 1 607 ? -32.294 7.601 20.938 1.00 95.12 607 TRP A O 1
ATOM 4722 N N . LEU A 1 608 ? -31.475 7.172 18.886 1.00 97.31 608 LEU A N 1
ATOM 4723 C CA . LEU A 1 608 ? -32.430 6.102 18.591 1.00 97.31 608 LEU A CA 1
ATOM 4724 C C . LEU A 1 608 ? -32.327 4.948 19.600 1.00 97.31 608 LEU A C 1
ATOM 4726 O O . LEU A 1 608 ? -33.352 4.497 20.101 1.00 97.31 608 LEU A O 1
ATOM 4730 N N . LEU A 1 609 ? -31.110 4.508 19.945 1.00 96.25 609 LEU A N 1
ATOM 4731 C CA . LEU A 1 609 ? -30.895 3.465 20.958 1.00 96.25 609 LEU A CA 1
ATOM 4732 C C . LEU A 1 609 ? -31.483 3.864 22.313 1.00 96.25 609 LEU A C 1
ATOM 4734 O O . LEU A 1 609 ? -32.209 3.080 22.916 1.00 96.25 609 LEU A O 1
ATOM 4738 N N . LYS A 1 610 ? -31.240 5.102 22.758 1.00 95.81 610 LYS A N 1
ATOM 4739 C CA . LYS A 1 610 ? -31.822 5.641 23.994 1.00 95.81 610 LYS A CA 1
ATOM 4740 C C . LYS A 1 610 ? -33.353 5.689 23.937 1.00 95.81 610 LYS A C 1
ATOM 4742 O O . LYS A 1 610 ? -34.013 5.388 24.931 1.00 95.81 610 LYS A O 1
ATOM 4747 N N . THR A 1 611 ? -33.930 6.069 22.798 1.00 97.12 611 THR A N 1
ATOM 4748 C CA . THR A 1 611 ? -35.387 6.072 22.605 1.00 97.12 611 THR A CA 1
ATOM 4749 C C . THR A 1 611 ? -35.955 4.658 22.688 1.00 97.12 611 THR A C 1
ATOM 4751 O O . THR A 1 611 ? -36.908 4.440 23.432 1.00 97.12 611 THR A O 1
ATOM 4754 N N . CYS A 1 612 ? -35.350 3.688 22.001 1.00 97.25 612 CYS A N 1
ATOM 4755 C CA . CYS A 1 612 ? -35.756 2.287 22.082 1.00 97.25 612 CYS A CA 1
ATOM 4756 C C . CYS A 1 612 ? -35.600 1.725 23.504 1.00 97.25 612 CYS A C 1
ATOM 4758 O O . CYS A 1 612 ? -36.498 1.034 23.966 1.00 97.25 612 CYS A O 1
ATOM 4760 N N . ASP A 1 613 ? -34.522 2.068 24.218 1.00 96.81 613 ASP A N 1
ATOM 4761 C CA . ASP A 1 613 ? -34.301 1.684 25.621 1.00 96.81 613 ASP A CA 1
ATOM 4762 C C . ASP A 1 613 ? -35.413 2.214 26.535 1.00 96.81 613 ASP A C 1
ATOM 4764 O O . ASP A 1 613 ? -35.919 1.494 27.390 1.00 96.81 613 ASP A O 1
ATOM 4768 N N . THR A 1 614 ? -35.834 3.462 26.315 1.00 95.81 614 THR A N 1
ATOM 4769 C CA . THR A 1 614 ? -36.926 4.094 27.071 1.00 95.81 614 THR A CA 1
ATOM 4770 C C . THR A 1 614 ? -38.266 3.407 26.804 1.00 95.81 614 THR A C 1
ATOM 4772 O O . THR A 1 614 ? -39.039 3.195 27.732 1.00 95.81 614 THR A O 1
ATOM 4775 N N . LEU A 1 615 ? -38.543 3.043 25.547 1.00 96.88 615 LEU A N 1
ATOM 4776 C CA . LEU A 1 615 ? -39.767 2.329 25.174 1.00 96.88 615 LEU A CA 1
ATOM 4777 C C . LEU A 1 615 ? -39.773 0.890 25.705 1.00 96.88 615 LEU A C 1
ATOM 4779 O O . LEU A 1 615 ? -40.788 0.443 26.230 1.00 96.88 615 LEU A O 1
ATOM 4783 N N . ALA A 1 616 ? -38.647 0.180 25.602 1.00 95.69 616 ALA A N 1
ATOM 4784 C CA . ALA A 1 616 ? -38.496 -1.173 26.130 1.00 95.69 616 ALA A CA 1
ATOM 4785 C C . ALA A 1 616 ? -38.636 -1.203 27.659 1.00 95.69 616 ALA A C 1
ATOM 4787 O O . ALA A 1 616 ? -39.223 -2.133 28.201 1.00 95.69 616 ALA A O 1
ATOM 4788 N N . ALA A 1 617 ? -38.187 -0.150 28.350 1.00 95.56 617 ALA A N 1
ATOM 4789 C CA . ALA A 1 617 ? -38.316 -0.018 29.798 1.00 95.56 617 ALA A CA 1
ATOM 4790 C C . ALA A 1 617 ? -39.754 0.130 30.322 1.00 95.56 617 ALA A C 1
ATOM 4792 O O . ALA A 1 617 ? -39.948 0.106 31.535 1.00 95.56 617 ALA A O 1
ATOM 4793 N N . LEU A 1 618 ? -40.755 0.254 29.442 1.00 95.31 618 LEU A N 1
ATOM 4794 C CA . LEU A 1 618 ? -42.166 0.144 29.824 1.00 95.31 618 LEU A CA 1
ATOM 4795 C C . LEU A 1 618 ? -42.566 -1.300 30.182 1.00 95.31 618 LEU A C 1
ATOM 4797 O O . LEU A 1 618 ? -43.583 -1.494 30.842 1.00 95.31 618 LEU A O 1
ATOM 4801 N N . ASP A 1 619 ? -41.791 -2.302 29.753 1.00 95.19 619 ASP A N 1
ATOM 4802 C CA . ASP A 1 619 ? -41.921 -3.692 30.193 1.00 95.19 619 ASP A CA 1
ATOM 4803 C C . ASP A 1 619 ? -41.015 -3.925 31.413 1.00 95.19 619 ASP A C 1
ATOM 4805 O O . ASP A 1 619 ? -39.788 -3.829 31.325 1.00 95.19 619 ASP A O 1
ATOM 4809 N N . GLU A 1 620 ? -41.605 -4.250 32.565 1.00 93.81 620 GLU A N 1
ATOM 4810 C CA . GLU A 1 620 ? -40.866 -4.483 33.816 1.00 93.81 620 GLU A CA 1
ATOM 4811 C C . GLU A 1 620 ? -39.811 -5.594 33.678 1.00 93.81 620 GLU A C 1
ATOM 4813 O O . GLU A 1 620 ? -38.736 -5.507 34.279 1.00 93.81 620 GLU A O 1
ATOM 4818 N N . ARG A 1 621 ? -40.060 -6.580 32.801 1.00 94.44 621 ARG A N 1
ATOM 4819 C CA . ARG A 1 621 ? -39.129 -7.687 32.515 1.00 94.44 621 ARG A CA 1
ATOM 4820 C C . ARG A 1 621 ? -37.831 -7.225 31.848 1.00 94.44 621 ARG A C 1
ATOM 4822 O O . ARG A 1 621 ? -36.843 -7.954 31.859 1.00 94.44 621 ARG A O 1
ATOM 4829 N N . TYR A 1 622 ? -37.834 -6.040 31.235 1.00 94.88 622 TYR A N 1
ATOM 4830 C CA . TYR A 1 622 ? -36.657 -5.424 30.620 1.00 94.88 622 TYR A CA 1
ATOM 4831 C C . TYR A 1 622 ? -35.905 -4.507 31.593 1.00 94.88 622 TYR A C 1
ATOM 4833 O O . TYR A 1 622 ? -34.681 -4.420 31.525 1.00 94.88 622 TYR A O 1
ATOM 4841 N N . ALA A 1 623 ? -36.610 -3.775 32.463 1.00 88.56 623 ALA A N 1
ATOM 4842 C CA . ALA A 1 623 ? -36.022 -2.641 33.182 1.00 88.56 623 ALA A CA 1
ATOM 4843 C C . ALA A 1 623 ? -35.769 -2.847 34.675 1.00 88.56 623 ALA A C 1
ATOM 4845 O O . ALA A 1 623 ? -34.862 -2.201 35.201 1.00 88.56 623 ALA A O 1
ATOM 4846 N N . THR A 1 624 ? -36.574 -3.655 35.366 1.00 89.62 624 THR A N 1
ATOM 4847 C CA . THR A 1 624 ? -36.593 -3.660 36.839 1.00 89.62 624 THR A CA 1
ATOM 4848 C C . THR A 1 624 ? -36.340 -5.028 37.442 1.00 89.62 624 THR A C 1
ATOM 4850 O O . THR A 1 624 ? -35.659 -5.109 38.462 1.00 89.62 624 THR A O 1
ATOM 4853 N N . ALA A 1 625 ? -36.850 -6.101 36.837 1.00 92.38 625 ALA A N 1
ATOM 4854 C CA . ALA A 1 625 ? -36.706 -7.440 37.389 1.00 92.38 625 ALA A CA 1
ATOM 4855 C C . ALA A 1 625 ? -36.631 -8.503 36.296 1.00 92.38 625 ALA A C 1
ATOM 4857 O O . ALA A 1 625 ? -37.383 -8.476 35.325 1.00 92.38 625 ALA A O 1
ATOM 4858 N N . VAL A 1 626 ? -35.764 -9.495 36.499 1.00 97.00 626 VAL A N 1
ATOM 4859 C CA . VAL A 1 626 ? -35.780 -10.711 35.684 1.00 97.00 626 VAL A CA 1
ATOM 4860 C C . VAL A 1 626 ? -36.883 -11.626 36.197 1.00 97.00 626 VAL A C 1
ATOM 4862 O O . VAL A 1 626 ? -36.879 -12.035 37.359 1.00 97.00 626 VAL A O 1
ATOM 4865 N N . GLU A 1 627 ? -37.832 -11.959 35.325 1.00 97.50 627 GLU A N 1
ATOM 4866 C CA . GLU A 1 627 ? -38.917 -12.881 35.656 1.00 97.50 627 GLU A CA 1
ATOM 4867 C C . GLU A 1 627 ? -38.352 -14.256 36.042 1.00 97.50 627 GLU A C 1
ATOM 4869 O O . GLU A 1 627 ? -37.538 -14.830 35.314 1.00 97.50 627 GLU A O 1
ATOM 4874 N N . ARG A 1 628 ? -38.811 -14.805 37.173 1.00 97.81 628 ARG A N 1
ATOM 4875 C CA . ARG A 1 628 ? -38.514 -16.177 37.600 1.00 97.81 628 ARG A CA 1
ATOM 4876 C C . ARG A 1 628 ? -39.722 -17.072 37.350 1.00 97.81 628 ARG A C 1
ATOM 4878 O O . ARG A 1 628 ? -40.800 -16.806 37.878 1.00 97.81 628 ARG A O 1
ATOM 4885 N N . ARG A 1 629 ? -39.546 -18.156 36.591 1.00 97.81 629 ARG A N 1
ATOM 4886 C CA . ARG A 1 629 ? -40.629 -19.096 36.254 1.00 97.81 629 ARG A CA 1
ATOM 4887 C C . ARG A 1 629 ? -40.123 -20.507 35.976 1.00 97.81 629 ARG A C 1
ATOM 4889 O O . ARG A 1 629 ? -38.955 -20.701 35.667 1.00 97.81 629 ARG A O 1
ATOM 4896 N N . ALA A 1 630 ? -41.022 -21.489 36.001 1.00 97.88 630 ALA A N 1
ATOM 4897 C CA . ALA A 1 630 ? -40.718 -22.816 35.468 1.00 97.88 630 ALA A CA 1
ATOM 4898 C C . ALA A 1 630 ? -40.417 -22.738 33.961 1.00 97.88 630 ALA A C 1
ATOM 4900 O O . ALA A 1 630 ? -41.053 -21.951 33.246 1.00 97.88 630 ALA A O 1
ATOM 4901 N N . ALA A 1 631 ? -39.468 -23.556 33.492 1.00 97.75 631 ALA A N 1
ATOM 4902 C CA . ALA A 1 631 ? -39.102 -23.664 32.083 1.00 97.75 631 ALA A CA 1
ATOM 4903 C C . ALA A 1 631 ? -40.351 -23.963 31.227 1.00 97.75 631 ALA A C 1
ATOM 4905 O O . ALA A 1 631 ? -40.966 -25.019 31.400 1.00 97.75 631 ALA A O 1
ATOM 4906 N N . PRO A 1 632 ? -40.786 -23.035 30.351 1.00 97.56 632 PRO A N 1
ATOM 4907 C CA . PRO A 1 632 ? -41.967 -23.250 29.526 1.00 97.56 632 PRO A CA 1
ATOM 4908 C C . PRO A 1 632 ? -41.654 -24.168 28.333 1.00 97.56 632 PRO A C 1
ATOM 4910 O O . PRO A 1 632 ? -40.508 -24.542 28.093 1.00 97.56 632 PRO A O 1
ATOM 4913 N N . ALA A 1 633 ? -42.679 -24.495 27.541 1.00 96.88 633 ALA A N 1
ATOM 4914 C CA . ALA A 1 633 ? -42.464 -25.104 26.230 1.00 96.88 633 ALA A CA 1
ATOM 4915 C C . ALA A 1 633 ? -41.573 -24.201 25.350 1.00 96.88 633 ALA A C 1
ATOM 4917 O O . ALA A 1 633 ? -41.645 -22.970 25.432 1.00 96.88 633 ALA A O 1
ATOM 4918 N N . PHE A 1 634 ? -40.729 -24.807 24.510 1.00 96.31 634 PHE A N 1
ATOM 4919 C CA . PHE A 1 634 ? -39.703 -24.082 23.754 1.00 96.31 634 PHE A CA 1
ATOM 4920 C C . PHE A 1 634 ? -40.269 -22.974 22.845 1.00 96.31 634 PHE A C 1
ATOM 4922 O O . PHE A 1 634 ? -39.691 -21.894 22.757 1.00 96.31 634 PHE A O 1
ATOM 4929 N N . ASP A 1 635 ? -41.425 -23.183 22.212 1.00 96.81 635 ASP A N 1
ATOM 4930 C CA . ASP A 1 635 ? -42.089 -22.174 21.374 1.00 96.81 635 ASP A CA 1
ATOM 4931 C C . ASP A 1 635 ? -42.549 -20.949 22.186 1.00 96.81 635 ASP A C 1
ATOM 4933 O O . ASP A 1 635 ? -42.439 -19.808 21.728 1.00 96.81 635 ASP A O 1
ATOM 4937 N N . VAL A 1 636 ? -43.009 -21.175 23.420 1.00 97.94 636 VAL A N 1
ATOM 4938 C CA . VAL A 1 636 ? -43.369 -20.116 24.367 1.00 97.94 636 VAL A CA 1
ATOM 4939 C C . VAL A 1 636 ? -42.118 -19.358 24.798 1.00 97.94 636 VAL A C 1
ATOM 4941 O O . VAL A 1 636 ? -42.134 -18.129 24.815 1.00 97.94 636 VAL A O 1
ATOM 4944 N N . PHE A 1 637 ? -41.020 -20.062 25.088 1.00 98.00 637 PHE A N 1
ATOM 4945 C CA . PHE A 1 637 ? -39.740 -19.423 25.392 1.00 98.00 637 PHE A CA 1
ATOM 4946 C C . PHE A 1 637 ? -39.252 -18.532 24.245 1.00 98.00 637 PHE A C 1
ATOM 4948 O O . PHE A 1 637 ? -38.864 -17.383 24.474 1.00 98.00 637 PHE A O 1
ATOM 4955 N N . VAL A 1 638 ? -39.330 -19.032 23.007 1.00 97.81 638 VAL A N 1
ATOM 4956 C CA . VAL A 1 638 ? -38.914 -18.273 21.826 1.00 97.81 638 VAL A CA 1
ATOM 4957 C C . VAL A 1 638 ? -39.761 -17.015 21.657 1.00 97.81 638 VAL A C 1
ATOM 4959 O O . VAL A 1 638 ? -39.205 -15.931 21.509 1.00 97.81 638 VAL A O 1
ATOM 4962 N N . ARG A 1 639 ? -41.091 -17.141 21.721 1.00 97.62 639 ARG A N 1
ATOM 4963 C CA . ARG A 1 639 ? -42.026 -16.028 21.502 1.00 97.62 639 ARG A CA 1
ATOM 4964 C C . ARG A 1 639 ? -41.974 -14.965 22.600 1.00 97.62 639 ARG A C 1
ATOM 4966 O O . ARG A 1 639 ? -42.122 -13.777 22.311 1.00 97.62 639 ARG A O 1
ATOM 4973 N N . GLU A 1 640 ? -41.835 -15.378 23.858 1.00 97.38 640 GLU A N 1
ATOM 4974 C CA . GLU A 1 640 ? -41.959 -14.465 25.000 1.00 97.38 640 GLU A CA 1
ATOM 4975 C C . GLU A 1 640 ? -40.631 -13.878 25.477 1.00 97.38 640 GLU A C 1
ATOM 4977 O O . GLU A 1 640 ? -40.650 -12.782 26.033 1.00 97.38 640 GLU A O 1
ATOM 4982 N N . TYR A 1 641 ? -39.500 -14.550 25.237 1.00 97.56 641 TYR A N 1
ATOM 4983 C CA . TYR A 1 641 ? -38.195 -14.116 25.750 1.00 97.56 641 TYR A CA 1
ATOM 4984 C C . TYR A 1 641 ? -37.159 -13.973 24.643 1.00 97.56 641 TYR A C 1
ATOM 4986 O O . TYR A 1 641 ? -36.631 -12.880 24.438 1.00 97.56 641 TYR A O 1
ATOM 4994 N N . TYR A 1 642 ? -36.916 -15.037 23.873 1.00 97.31 642 TYR A N 1
ATOM 4995 C CA . TYR A 1 642 ? -35.854 -15.045 22.862 1.00 97.31 642 TYR A CA 1
ATOM 4996 C C . TYR A 1 642 ? -36.060 -13.957 21.796 1.00 97.31 642 TYR A C 1
ATOM 4998 O O . TYR A 1 642 ? -35.167 -13.151 21.550 1.00 97.31 642 TYR A O 1
ATOM 5006 N N . SER A 1 643 ? -37.253 -13.881 21.192 1.00 96.25 643 SER A N 1
ATOM 5007 C CA . SER A 1 643 ? -37.562 -12.908 20.135 1.00 96.25 643 SER A CA 1
ATOM 5008 C C . SER A 1 643 ? -37.811 -11.494 20.654 1.00 96.25 643 SER A C 1
ATOM 5010 O O . SER A 1 643 ? -37.758 -10.544 19.878 1.00 96.25 643 SER A O 1
ATOM 5012 N N . LYS A 1 644 ? -38.123 -11.350 21.947 1.00 95.81 644 LYS A N 1
ATOM 5013 C CA . LYS A 1 644 ? -38.359 -10.054 22.604 1.00 95.81 644 LYS A CA 1
ATOM 5014 C C . LYS A 1 644 ? -37.110 -9.499 23.279 1.00 95.81 644 LYS A C 1
ATOM 5016 O O . LYS A 1 644 ? -37.164 -8.403 23.823 1.00 95.81 644 LYS A O 1
ATOM 5021 N N . HIS A 1 645 ? -35.997 -10.234 23.211 1.00 95.88 645 HIS A N 1
ATOM 5022 C CA . HIS A 1 645 ? -34.717 -9.832 23.782 1.00 95.88 645 HIS A CA 1
ATOM 5023 C C . HIS A 1 645 ? -34.770 -9.624 25.304 1.00 95.88 645 HIS A C 1
ATOM 5025 O O . HIS A 1 645 ? -34.130 -8.717 25.832 1.00 95.88 645 HIS A O 1
ATOM 5031 N N . LEU A 1 646 ? -35.539 -10.465 26.004 1.00 97.62 646 LEU A N 1
ATOM 5032 C CA . LEU A 1 646 ? -35.752 -10.377 27.451 1.00 97.62 646 LEU A CA 1
ATOM 5033 C C . LEU A 1 646 ? -35.007 -11.495 28.196 1.00 97.62 646 LEU A C 1
ATOM 5035 O O . LEU A 1 646 ? -35.126 -12.657 27.794 1.00 97.62 646 LEU A O 1
ATOM 5039 N N . PRO A 1 647 ? -34.278 -11.187 29.283 1.00 98.25 647 PRO A N 1
ATOM 5040 C CA . PRO A 1 647 ? -33.717 -12.200 30.163 1.00 98.25 647 PRO A CA 1
ATOM 5041 C C . PRO A 1 647 ? -34.825 -12.895 30.959 1.00 98.25 647 PRO A C 1
ATOM 5043 O O . PRO A 1 647 ? -35.878 -12.317 31.234 1.00 98.25 647 PRO A O 1
ATOM 5046 N N . VAL A 1 648 ? -34.585 -14.143 31.356 1.00 98.50 648 VAL A N 1
ATOM 5047 C CA . VAL A 1 648 ? -35.519 -14.901 32.202 1.00 98.50 648 VAL A CA 1
ATOM 5048 C C . VAL A 1 648 ? -34.778 -15.938 33.032 1.00 98.50 648 VAL A C 1
ATOM 5050 O O . VAL A 1 648 ? -33.867 -16.603 32.538 1.00 98.50 648 VAL A O 1
ATOM 5053 N N . LEU A 1 649 ? -35.181 -16.084 34.293 1.00 98.62 649 LEU A N 1
ATOM 5054 C CA . LEU A 1 649 ? -34.680 -17.100 35.206 1.00 98.62 649 LEU A CA 1
ATOM 5055 C C . LEU A 1 649 ? -35.626 -18.303 35.205 1.00 98.62 649 LEU A C 1
ATOM 5057 O O . LEU A 1 649 ? -36.755 -18.237 35.693 1.00 98.62 649 LEU A O 1
ATOM 5061 N N . LEU A 1 650 ? -35.162 -19.409 34.640 1.00 98.56 650 LEU A N 1
ATOM 5062 C CA . LEU A 1 650 ? -35.922 -20.635 34.460 1.00 98.56 650 LEU A CA 1
ATOM 5063 C C . LEU A 1 650 ? -35.576 -21.666 35.535 1.00 98.56 650 LEU A C 1
ATOM 5065 O O . LEU A 1 650 ? -34.407 -21.917 35.818 1.00 98.56 650 LEU A O 1
ATOM 5069 N N . THR A 1 651 ? -36.601 -22.301 36.096 1.00 98.25 651 THR A N 1
ATOM 5070 C CA . THR A 1 651 ? -36.479 -23.403 37.059 1.00 98.25 651 THR A CA 1
ATOM 5071 C C . THR A 1 651 ? -37.012 -24.712 36.477 1.00 98.25 651 THR A C 1
ATOM 5073 O O . THR A 1 651 ? -37.778 -24.715 35.510 1.00 98.25 651 THR A O 1
ATOM 5076 N N . GLY A 1 652 ? -36.595 -25.845 37.044 1.00 96.56 652 GLY A N 1
ATOM 5077 C CA . GLY A 1 652 ? -37.089 -27.178 36.675 1.00 96.56 652 GLY A CA 1
ATOM 5078 C C . GLY A 1 652 ? -36.530 -27.757 35.369 1.00 96.56 652 GLY A C 1
ATOM 5079 O O . GLY A 1 652 ? -36.756 -28.923 35.059 1.00 96.56 652 GLY A O 1
ATOM 5080 N N . GLY A 1 653 ? -35.760 -26.978 34.601 1.00 95.62 653 GLY A N 1
ATOM 5081 C CA . GLY A 1 653 ? -35.221 -27.413 33.307 1.00 95.62 653 GLY A CA 1
ATOM 5082 C C . GLY A 1 653 ? -34.146 -28.502 33.398 1.00 95.62 653 GLY A C 1
ATOM 5083 O O . GLY A 1 653 ? -33.905 -29.195 32.414 1.00 95.62 653 GLY A O 1
ATOM 5084 N N . ILE A 1 654 ? -33.526 -28.685 34.567 1.00 96.44 654 ILE A N 1
ATOM 5085 C CA . ILE A 1 654 ? -32.444 -29.662 34.778 1.00 96.44 654 ILE A CA 1
ATOM 5086 C C . ILE A 1 654 ? -32.725 -30.663 35.901 1.00 96.44 654 ILE A C 1
ATOM 5088 O O . ILE A 1 654 ? -31.828 -31.406 36.288 1.00 96.44 654 ILE A O 1
ATOM 5092 N N . ASP A 1 655 ? -33.949 -30.717 36.432 1.00 95.81 655 ASP A N 1
ATOM 5093 C CA . ASP A 1 655 ? -34.283 -31.593 37.570 1.00 95.81 655 ASP A CA 1
ATOM 5094 C C . ASP A 1 655 ? -34.086 -33.084 37.254 1.00 95.81 655 ASP A C 1
ATOM 5096 O O . ASP A 1 655 ? -33.858 -33.892 38.149 1.00 95.81 655 ASP A O 1
ATOM 5100 N N . HIS A 1 656 ? -34.129 -33.441 35.969 1.00 95.12 656 HIS A N 1
ATOM 5101 C CA . HIS A 1 656 ? -33.896 -34.794 35.472 1.00 95.12 656 HIS A CA 1
ATOM 5102 C C . HIS A 1 656 ? -32.405 -35.144 35.289 1.00 95.12 656 HIS A C 1
ATOM 5104 O O . HIS A 1 656 ? -32.090 -36.285 34.953 1.00 95.12 656 HIS A O 1
ATOM 5110 N N . TRP A 1 657 ? -31.478 -34.194 35.462 1.00 96.25 657 TRP A N 1
ATOM 5111 C CA . TRP A 1 657 ? -30.042 -34.452 35.323 1.00 96.25 657 TRP A CA 1
ATOM 5112 C C . TRP A 1 657 ? -29.495 -35.136 36.574 1.00 96.25 657 TRP A C 1
ATOM 5114 O O . TRP A 1 657 ? -29.637 -34.614 37.681 1.00 96.25 657 TRP A O 1
ATOM 5124 N N . ALA A 1 658 ? -28.759 -36.237 36.401 1.00 96.94 658 ALA A N 1
ATOM 5125 C CA . ALA A 1 658 ? -28.050 -36.896 37.502 1.00 96.94 658 ALA A CA 1
ATOM 5126 C C . ALA A 1 658 ? -27.048 -35.945 38.187 1.00 96.94 658 ALA A C 1
ATOM 5128 O O . ALA A 1 658 ? -26.833 -36.013 39.401 1.00 96.94 658 ALA A O 1
ATOM 5129 N N . ALA A 1 659 ? -26.503 -34.991 37.425 1.00 96.38 659 ALA A N 1
ATOM 5130 C CA . ALA A 1 659 ? -25.642 -33.923 37.916 1.00 96.38 659 ALA A CA 1
ATOM 5131 C C . ALA A 1 659 ? -26.230 -33.150 39.113 1.00 96.38 659 ALA A C 1
ATOM 5133 O O . ALA A 1 659 ? -25.468 -32.724 39.977 1.00 96.38 659 ALA A O 1
ATOM 5134 N N . ARG A 1 660 ? -27.563 -33.009 39.228 1.00 95.50 660 ARG A N 1
ATOM 5135 C CA . ARG A 1 660 ? -28.214 -32.295 40.347 1.00 95.50 660 ARG A CA 1
ATOM 5136 C C . ARG A 1 660 ? -27.899 -32.887 41.715 1.00 95.50 660 ARG A C 1
ATOM 5138 O O . ARG A 1 660 ? -27.850 -32.139 42.688 1.00 95.50 660 ARG A O 1
ATOM 5145 N N . SER A 1 661 ? -27.717 -34.202 41.777 1.00 94.56 661 SER A N 1
ATOM 5146 C CA . SER A 1 661 ? -27.384 -34.929 43.003 1.00 94.56 661 SER A CA 1
ATOM 5147 C C . SER A 1 661 ? -25.915 -35.332 43.084 1.00 94.56 661 SER A C 1
ATOM 5149 O O . SER A 1 661 ? -25.405 -35.503 44.185 1.00 94.56 661 SER A O 1
ATOM 5151 N N . LEU A 1 662 ? -25.246 -35.519 41.941 1.00 97.31 662 LEU A N 1
ATOM 5152 C CA . LEU A 1 662 ? -23.878 -36.042 41.899 1.00 97.31 662 LEU A CA 1
ATOM 5153 C C . LEU A 1 662 ? -22.812 -34.952 41.970 1.00 97.31 662 LEU A C 1
ATOM 5155 O O . LEU A 1 662 ? -21.779 -35.152 42.599 1.00 97.31 662 LEU A O 1
ATOM 5159 N N . TRP A 1 663 ? -23.011 -33.820 41.293 1.00 97.75 663 TRP A N 1
ATOM 5160 C CA . TRP A 1 663 ? -21.925 -32.870 41.082 1.00 97.75 663 TRP A CA 1
ATOM 5161 C C . TRP A 1 663 ? -21.581 -32.101 42.355 1.00 97.75 663 TRP A C 1
ATOM 5163 O O . TRP A 1 663 ? -22.285 -31.183 42.770 1.00 97.75 663 TRP A O 1
ATOM 5173 N N . THR A 1 664 ? -20.426 -32.442 42.915 1.00 97.75 664 THR A N 1
ATOM 5174 C CA . THR A 1 664 ? -19.713 -31.687 43.945 1.00 97.75 664 THR A CA 1
ATOM 5175 C C . THR A 1 664 ? -18.230 -31.602 43.562 1.00 97.75 664 THR A C 1
ATOM 5177 O O . THR A 1 664 ? -17.773 -32.360 42.694 1.00 97.75 664 THR A O 1
ATOM 5180 N N . PRO A 1 665 ? -17.435 -30.717 44.193 1.00 97.44 665 PRO A N 1
ATOM 5181 C CA . PRO A 1 665 ? -15.987 -30.712 43.999 1.00 97.44 665 PRO A CA 1
ATOM 5182 C C . PRO A 1 665 ? -15.350 -32.092 44.247 1.00 97.44 665 PRO A C 1
ATOM 5184 O O . PRO A 1 665 ? -14.473 -32.516 43.498 1.00 97.44 665 PRO A O 1
ATOM 5187 N N . GLU A 1 666 ? -15.815 -32.824 45.260 1.00 97.38 666 GLU A N 1
ATOM 5188 C CA . GLU A 1 666 ? -15.347 -34.174 45.591 1.00 97.38 666 GLU A CA 1
ATOM 5189 C C . GLU A 1 666 ? -15.676 -35.172 44.483 1.00 97.38 666 GLU A C 1
ATOM 5191 O O . GLU A 1 666 ? -14.791 -35.913 44.059 1.00 97.38 666 GLU A O 1
ATOM 5196 N N . TYR A 1 667 ? -16.900 -35.138 43.953 1.00 97.88 667 TYR A N 1
ATOM 5197 C CA . TYR A 1 667 ? -17.273 -35.991 42.828 1.00 97.88 667 TYR A CA 1
ATOM 5198 C C . TYR A 1 667 ? -16.415 -35.707 41.587 1.00 97.88 667 TYR A C 1
ATOM 5200 O O . TYR A 1 667 ? -16.005 -36.636 40.899 1.00 97.88 667 TYR A O 1
ATOM 5208 N N . PHE A 1 668 ? -16.068 -34.444 41.309 1.00 97.25 668 PHE A N 1
ATOM 5209 C CA . PHE A 1 668 ? -15.170 -34.106 40.194 1.00 97.25 668 PHE A CA 1
ATOM 5210 C C . PHE A 1 668 ? -13.761 -34.679 40.403 1.00 97.25 668 PHE A C 1
ATOM 5212 O O . PHE A 1 668 ? -13.166 -35.206 39.458 1.00 97.25 668 PHE A O 1
ATOM 5219 N N . ALA A 1 669 ? -13.237 -34.618 41.633 1.00 97.00 669 ALA A N 1
ATOM 5220 C CA . ALA A 1 669 ? -11.948 -35.213 41.980 1.00 97.00 669 ALA A CA 1
ATOM 5221 C C . ALA A 1 669 ? -11.959 -36.748 41.902 1.00 97.00 669 ALA A C 1
ATOM 5223 O O . ALA A 1 669 ? -10.947 -37.334 41.531 1.00 97.00 669 ALA A O 1
ATOM 5224 N N . GLU A 1 670 ? -13.077 -37.401 42.216 1.00 97.19 670 GLU A N 1
ATOM 5225 C CA . GLU A 1 670 ? -13.219 -38.855 42.101 1.00 97.19 670 GLU A CA 1
ATOM 5226 C C . GLU A 1 670 ? -13.400 -39.296 40.641 1.00 97.19 670 GLU A C 1
ATOM 5228 O O . GLU A 1 670 ? -12.681 -40.164 40.149 1.00 97.19 670 GLU A O 1
ATOM 5233 N N . LYS A 1 671 ? -14.341 -38.672 39.926 1.00 96.50 671 LYS A N 1
ATOM 5234 C CA . LYS A 1 671 ? -14.799 -39.107 38.602 1.00 96.50 671 LYS A CA 1
ATOM 5235 C C . LYS A 1 671 ? -13.780 -38.851 37.499 1.00 96.50 671 LYS A C 1
ATOM 5237 O O . LYS A 1 671 ? -13.621 -39.685 36.609 1.00 96.50 671 LYS A O 1
ATOM 5242 N N . VAL A 1 672 ? -13.131 -37.686 37.525 1.00 95.56 672 VAL A N 1
ATOM 5243 C CA . VAL A 1 672 ? -12.192 -37.249 36.477 1.00 95.56 672 VAL A CA 1
ATOM 5244 C C . VAL A 1 672 ? -10.897 -36.672 37.053 1.00 95.56 672 VAL A C 1
ATOM 5246 O O . VAL A 1 672 ? -10.194 -35.938 36.363 1.00 95.56 672 VAL A O 1
ATOM 5249 N N . GLY A 1 673 ? -10.544 -37.022 38.293 1.00 95.44 673 GLY A N 1
ATOM 5250 C CA . GLY A 1 673 ? -9.419 -36.445 39.035 1.00 95.44 673 GLY A CA 1
ATOM 5251 C C . GLY A 1 673 ? -8.075 -36.446 38.313 1.00 95.44 673 GLY A C 1
ATOM 5252 O O . GLY A 1 673 ? -7.348 -35.462 38.405 1.00 95.44 673 GLY A O 1
ATOM 5253 N N . SER A 1 674 ? -7.756 -37.514 37.575 1.00 95.25 674 SER A N 1
ATOM 5254 C CA . SER A 1 674 ? -6.499 -37.662 36.826 1.00 95.25 674 SER A CA 1
ATOM 5255 C C . SER A 1 674 ? -6.469 -36.913 35.489 1.00 95.25 674 SER A C 1
ATOM 5257 O O . SER A 1 674 ? -5.448 -36.926 34.808 1.00 95.25 674 SER A O 1
ATOM 5259 N N . THR A 1 675 ? -7.580 -36.302 35.079 1.00 94.62 675 THR A N 1
ATOM 5260 C CA . THR A 1 675 ? -7.687 -35.594 33.799 1.00 94.62 675 THR A CA 1
ATOM 5261 C C . THR A 1 675 ? -6.929 -34.275 33.869 1.00 94.62 675 THR A C 1
ATOM 5263 O O . THR A 1 675 ? -7.205 -33.463 34.752 1.00 94.62 675 THR A O 1
ATOM 5266 N N . GLU A 1 676 ? -6.002 -34.048 32.935 1.00 94.00 676 GLU A N 1
ATOM 5267 C CA . GLU A 1 676 ? -5.376 -32.736 32.740 1.00 94.00 676 GLU A CA 1
ATOM 5268 C C . GLU A 1 676 ? -6.418 -31.748 32.202 1.00 94.00 676 GLU A C 1
ATOM 5270 O O . GLU A 1 676 ? -7.102 -32.011 31.212 1.00 94.00 676 GLU A O 1
ATOM 5275 N N . ILE A 1 677 ? -6.530 -30.606 32.867 1.00 93.06 677 ILE A N 1
ATOM 5276 C CA . ILE A 1 677 ? -7.424 -29.509 32.522 1.00 93.06 677 ILE A CA 1
ATOM 5277 C C . ILE A 1 677 ? -6.633 -28.214 32.373 1.00 93.06 677 ILE A C 1
ATOM 5279 O O . ILE A 1 677 ? -5.588 -28.015 32.995 1.00 93.06 677 ILE A O 1
ATOM 5283 N N . GLU A 1 678 ? -7.167 -27.311 31.561 1.00 92.94 678 GLU A N 1
ATOM 5284 C CA . GLU A 1 678 ? -6.695 -25.937 31.439 1.00 92.94 678 GLU A CA 1
ATOM 5285 C C . GLU A 1 678 ? -7.625 -25.007 32.229 1.00 92.94 678 GLU A C 1
ATOM 5287 O O . GLU A 1 678 ? -8.844 -25.008 32.038 1.00 92.94 678 GLU A O 1
ATOM 5292 N N . VAL A 1 679 ? -7.045 -24.190 33.102 1.00 93.56 679 VAL A N 1
ATOM 5293 C CA . VAL A 1 679 ? -7.749 -23.163 33.881 1.00 93.56 679 VAL A CA 1
ATOM 5294 C C . VAL A 1 679 ? -7.072 -21.814 33.683 1.00 93.56 679 VAL A C 1
ATOM 5296 O O . VAL A 1 679 ? -5.903 -21.747 33.293 1.00 93.56 679 VAL A O 1
ATOM 5299 N N . GLN A 1 680 ? -7.795 -20.734 33.967 1.00 93.94 680 GLN A N 1
ATOM 5300 C CA . GLN A 1 680 ? -7.142 -19.455 34.202 1.00 93.94 680 GLN A CA 1
ATOM 5301 C C . GLN A 1 680 ? -6.465 -19.485 35.586 1.00 93.94 680 GLN A C 1
ATOM 5303 O O . GLN A 1 680 ? -7.053 -20.019 36.526 1.00 93.94 680 GLN A O 1
ATOM 5308 N N . HIS A 1 681 ? -5.255 -18.938 35.716 1.00 94.31 681 HIS A N 1
ATOM 5309 C CA . HIS A 1 681 ? -4.476 -18.832 36.957 1.00 94.31 681 HIS A CA 1
ATOM 5310 C C . HIS A 1 681 ? -3.697 -17.506 36.991 1.00 94.31 681 HIS A C 1
ATOM 5312 O O . HIS A 1 681 ? -3.308 -16.980 35.945 1.00 94.31 681 HIS A O 1
ATOM 5318 N N . GLY A 1 682 ? -3.410 -16.975 38.183 1.00 95.06 682 GLY A N 1
ATOM 5319 C CA . GLY A 1 682 ? -2.667 -15.723 38.328 1.00 95.06 682 GLY A CA 1
ATOM 5320 C C . GLY A 1 682 ? -3.515 -14.488 38.017 1.00 95.06 682 GLY A C 1
ATOM 5321 O O . GLY A 1 682 ? -2.947 -13.438 37.719 1.00 95.06 682 GLY A O 1
ATOM 5322 N N . ARG A 1 683 ? -4.850 -14.618 38.016 1.00 95.06 683 ARG A N 1
ATOM 5323 C CA . ARG A 1 683 ? -5.797 -13.566 37.602 1.00 95.06 683 ARG A CA 1
ATOM 5324 C C . ARG A 1 683 ? -5.753 -12.357 38.534 1.00 95.06 683 ARG A C 1
ATOM 5326 O O . ARG A 1 683 ? -5.994 -11.243 38.094 1.00 95.06 683 ARG A O 1
ATOM 5333 N N . GLU A 1 684 ? -5.412 -12.550 39.807 1.00 95.56 684 GLU A N 1
ATOM 5334 C CA . GLU A 1 684 ? -5.325 -11.446 40.776 1.00 95.56 684 GLU A CA 1
ATOM 5335 C C . GLU A 1 684 ? -4.127 -10.515 40.512 1.00 95.56 684 GLU A C 1
ATOM 5337 O O . GLU A 1 684 ? -4.112 -9.385 40.993 1.00 95.56 684 GLU A O 1
ATOM 5342 N N . ASN A 1 685 ? -3.153 -10.951 39.703 1.00 94.69 685 ASN A N 1
ATOM 5343 C CA . ASN A 1 685 ? -1.977 -10.152 39.344 1.00 94.69 685 ASN A CA 1
ATOM 5344 C C . ASN A 1 685 ? -2.184 -9.267 38.102 1.00 94.69 685 ASN A C 1
ATOM 5346 O O . ASN A 1 685 ? -1.288 -8.496 37.759 1.00 94.69 685 ASN A O 1
ATOM 5350 N N . ASP A 1 686 ? -3.327 -9.374 37.419 1.00 93.88 686 ASP A N 1
ATOM 5351 C CA . ASP A 1 686 ? -3.646 -8.581 36.229 1.00 93.88 686 ASP A CA 1
ATOM 5352 C C . ASP A 1 686 ? -5.071 -8.014 36.327 1.00 93.88 686 ASP A C 1
ATOM 5354 O O . ASP A 1 686 ? -6.028 -8.777 36.237 1.00 93.88 686 ASP A O 1
ATOM 5358 N N . PRO A 1 687 ? -5.274 -6.689 36.437 1.00 89.31 687 PRO A N 1
ATOM 5359 C CA . PRO A 1 687 ? -6.617 -6.101 36.462 1.00 89.31 687 PRO A CA 1
ATOM 5360 C C . PRO A 1 687 ? -7.434 -6.350 35.178 1.00 89.31 687 PRO A C 1
ATOM 5362 O O . PRO A 1 687 ? -8.644 -6.126 35.174 1.00 89.31 687 PRO A O 1
ATOM 5365 N N . LEU A 1 688 ? -6.802 -6.803 34.090 1.00 92.06 688 LEU A N 1
ATOM 5366 C CA . LEU A 1 688 ? -7.418 -7.114 32.799 1.00 92.06 688 LEU A CA 1
ATOM 5367 C C . LEU A 1 688 ? -7.414 -8.623 32.485 1.00 92.06 688 LEU A C 1
ATOM 5369 O O . LEU A 1 688 ? -7.492 -8.997 31.311 1.00 92.06 688 LEU A O 1
ATOM 5373 N N . TYR A 1 689 ? -7.378 -9.485 33.508 1.00 92.38 689 TYR A N 1
ATOM 5374 C CA . TYR A 1 689 ? -7.224 -10.942 33.382 1.00 92.38 689 TYR A CA 1
ATOM 5375 C C . TYR A 1 689 ? -8.126 -11.622 32.330 1.00 92.38 689 TYR A C 1
ATOM 5377 O O . TYR A 1 689 ? -7.663 -12.528 31.640 1.00 92.38 689 TYR A O 1
ATOM 5385 N N . GLU A 1 690 ? -9.384 -11.195 32.134 1.00 90.00 690 GLU A N 1
ATOM 5386 C CA . GLU A 1 690 ? -10.246 -11.784 31.088 1.00 90.00 690 GLU A CA 1
ATOM 5387 C C . GLU A 1 690 ? -9.840 -11.358 29.673 1.00 90.00 690 GLU A C 1
ATOM 5389 O O . GLU A 1 690 ? -9.838 -12.170 28.741 1.00 90.00 690 GLU A O 1
ATOM 5394 N N . ARG A 1 691 ? -9.459 -10.087 29.502 1.00 89.94 691 ARG A N 1
ATOM 5395 C CA . ARG A 1 691 ? -8.993 -9.557 28.212 1.00 89.94 691 ARG A CA 1
ATOM 5396 C C . ARG A 1 691 ? -7.658 -10.190 27.824 1.00 89.94 691 ARG A C 1
ATOM 5398 O O . ARG A 1 691 ? -7.436 -10.498 26.657 1.00 89.94 691 ARG A O 1
ATOM 5405 N N . ASN A 1 692 ? -6.815 -10.449 28.821 1.00 91.19 692 ASN A N 1
ATOM 5406 C CA . ASN A 1 692 ? -5.521 -11.108 28.683 1.00 91.19 692 ASN A CA 1
ATOM 5407 C C . ASN A 1 692 ? -5.587 -12.618 28.957 1.00 91.19 692 ASN A C 1
ATOM 5409 O O . ASN A 1 692 ? -4.555 -13.238 29.203 1.00 91.19 692 ASN A O 1
ATOM 5413 N N . SER A 1 693 ? -6.764 -13.248 28.875 1.00 87.56 693 SER A N 1
ATOM 5414 C CA . SER A 1 693 ? -6.971 -14.657 29.264 1.00 87.56 693 SER A CA 1
ATOM 5415 C C . SER A 1 693 ? -6.028 -15.658 28.579 1.00 87.56 693 SER A C 1
ATOM 5417 O O . SER A 1 693 ? -5.728 -16.714 29.138 1.00 87.56 693 SER A O 1
ATOM 5419 N N . GLY A 1 694 ? -5.490 -15.327 27.398 1.00 86.75 694 GLY A N 1
ATOM 5420 C CA . GLY A 1 694 ? -4.444 -16.108 26.729 1.00 86.75 694 GLY A CA 1
ATOM 5421 C C . GLY A 1 694 ? -3.116 -16.206 27.497 1.00 86.75 694 GLY A C 1
ATOM 5422 O O . GLY A 1 694 ? -2.403 -17.192 27.325 1.00 86.75 694 GLY A O 1
ATOM 5423 N N . GLN A 1 695 ? -2.801 -15.226 28.348 1.00 91.12 695 GLN A N 1
ATOM 5424 C CA . GLN A 1 695 ? -1.587 -15.161 29.176 1.00 91.12 695 GLN A CA 1
ATOM 5425 C C . GLN A 1 695 ? -1.758 -15.857 30.533 1.00 91.12 695 GLN A C 1
ATOM 5427 O O . GLN A 1 695 ? -0.775 -16.238 31.159 1.00 91.12 695 GLN A O 1
ATOM 5432 N N . HIS A 1 696 ? -3.000 -16.076 30.967 1.00 92.56 696 HIS A N 1
ATOM 5433 C CA . HIS A 1 696 ? -3.328 -16.635 32.281 1.00 92.56 696 HIS A CA 1
ATOM 5434 C C . HIS A 1 696 ? -3.594 -18.140 32.254 1.00 92.56 696 HIS A C 1
ATOM 5436 O O . HIS A 1 696 ? -4.258 -18.667 33.136 1.00 92.56 696 HIS A O 1
ATOM 5442 N N . LYS A 1 697 ? -3.115 -18.865 31.243 1.00 92.12 697 LYS A N 1
ATOM 5443 C CA . LYS A 1 697 ? -3.408 -20.295 31.091 1.00 92.12 697 LYS A CA 1
ATOM 5444 C C . LYS A 1 697 ? -2.476 -21.146 31.949 1.00 92.12 697 LYS A C 1
ATOM 5446 O O . LYS A 1 697 ? -1.260 -21.075 31.793 1.00 92.12 697 LYS A O 1
ATOM 5451 N N . ALA A 1 698 ? -3.041 -22.014 32.781 1.00 92.50 698 ALA A N 1
ATOM 5452 C CA . ALA A 1 698 ? -2.300 -23.035 33.513 1.00 92.50 698 ALA A CA 1
ATOM 5453 C C . ALA A 1 698 ? -2.921 -24.415 33.298 1.00 92.50 698 ALA A C 1
ATOM 5455 O O . ALA A 1 698 ? -4.142 -24.553 33.208 1.00 92.50 698 ALA A O 1
ATOM 5456 N N . ARG A 1 699 ? -2.065 -25.437 33.240 1.00 93.56 699 ARG A N 1
ATOM 5457 C CA . ARG A 1 699 ? -2.474 -26.842 33.182 1.00 93.56 699 ARG A CA 1
ATOM 5458 C C . ARG A 1 699 ? -2.257 -27.503 34.532 1.00 93.56 699 ARG A C 1
ATOM 5460 O O . ARG A 1 699 ? -1.228 -27.280 35.165 1.00 93.56 699 ARG A O 1
ATOM 5467 N N . MET A 1 700 ? -3.230 -28.291 34.963 1.00 95.06 700 MET A N 1
ATOM 5468 C CA . MET A 1 700 ? -3.167 -29.111 36.174 1.00 95.06 700 MET A CA 1
ATOM 5469 C C . MET A 1 700 ? -4.187 -30.239 36.080 1.00 95.06 700 MET A C 1
ATOM 5471 O O . MET A 1 700 ? -5.053 -30.223 35.210 1.00 95.06 700 MET A O 1
ATOM 5475 N N . THR A 1 701 ? -4.120 -31.213 36.974 1.00 96.56 701 THR A N 1
ATOM 5476 C CA . THR A 1 701 ? -5.156 -32.250 37.057 1.00 96.56 701 THR A CA 1
ATOM 5477 C C . THR A 1 701 ? -6.431 -31.715 37.720 1.00 96.56 701 THR A C 1
ATOM 5479 O O . THR A 1 701 ? -6.376 -30.801 38.550 1.00 96.56 701 THR A O 1
ATOM 5482 N N . MET A 1 702 ? -7.598 -32.296 37.412 1.00 96.12 702 MET A N 1
ATOM 5483 C CA . MET A 1 702 ? -8.850 -31.930 38.094 1.00 96.12 702 MET A CA 1
ATOM 5484 C C . MET A 1 702 ? -8.733 -32.095 39.616 1.00 96.12 702 MET A C 1
ATOM 5486 O O . MET A 1 702 ? -9.202 -31.240 40.364 1.00 96.12 702 MET A O 1
ATOM 5490 N N . ALA A 1 703 ? -8.072 -33.153 40.096 1.00 97.50 703 ALA A N 1
ATOM 5491 C CA . ALA A 1 703 ? -7.884 -33.378 41.528 1.00 97.50 703 ALA A CA 1
ATOM 5492 C C . ALA A 1 703 ? -7.049 -32.269 42.198 1.00 97.50 703 ALA A C 1
ATOM 5494 O O . ALA A 1 703 ? -7.356 -31.851 43.317 1.00 97.50 703 ALA A O 1
ATOM 5495 N N . GLU A 1 704 ? -6.009 -31.762 41.527 1.00 97.50 704 GLU A N 1
ATOM 5496 C CA . GLU A 1 704 ? -5.229 -30.614 42.010 1.00 97.50 704 GLU A CA 1
ATOM 5497 C C . GLU A 1 704 ? -6.057 -29.330 42.025 1.00 97.50 704 GLU A C 1
ATOM 5499 O O . GLU A 1 704 ? -5.996 -28.574 42.998 1.00 97.50 704 GLU A O 1
ATOM 5504 N N . PHE A 1 705 ? -6.865 -29.105 40.987 1.00 97.00 705 PHE A N 1
ATOM 5505 C CA . PHE A 1 705 ? -7.736 -27.938 40.914 1.00 97.00 705 PHE A CA 1
ATOM 5506 C C . PHE A 1 705 ? -8.811 -27.955 42.003 1.00 97.00 705 PHE A C 1
ATOM 5508 O O . PHE A 1 705 ? -8.960 -26.970 42.722 1.00 97.00 705 PHE A O 1
ATOM 5515 N N . VAL A 1 706 ? -9.488 -29.089 42.217 1.00 97.88 706 VAL A N 1
ATOM 5516 C CA . VAL A 1 706 ? -10.442 -29.270 43.325 1.00 97.88 706 VAL A CA 1
ATOM 5517 C C . VAL A 1 706 ? -9.769 -28.986 44.668 1.00 97.88 706 VAL A C 1
ATOM 5519 O O . VAL A 1 706 ? -10.332 -28.274 45.499 1.00 97.88 706 VAL A O 1
ATOM 5522 N N . ARG A 1 707 ? -8.548 -29.494 44.889 1.00 97.62 707 ARG A N 1
ATOM 5523 C CA . ARG A 1 707 ? -7.797 -29.236 46.127 1.00 97.62 707 ARG A CA 1
ATOM 5524 C C . ARG A 1 707 ? -7.534 -27.742 46.323 1.00 97.62 707 ARG A C 1
ATOM 5526 O O . ARG A 1 707 ? -7.738 -27.248 47.426 1.00 97.62 707 ARG A O 1
ATOM 5533 N N . LYS A 1 708 ? -7.137 -27.025 45.264 1.00 96.38 708 LYS A N 1
ATOM 5534 C CA . LYS A 1 708 ? -6.958 -25.562 45.284 1.00 96.38 708 LYS A CA 1
ATOM 5535 C C . LYS A 1 708 ? -8.262 -24.841 45.622 1.00 96.38 708 LYS A C 1
ATOM 5537 O O . LYS A 1 708 ? -8.285 -24.084 46.588 1.00 96.38 708 LYS A O 1
ATOM 5542 N N . VAL A 1 709 ? -9.347 -25.133 44.901 1.00 96.88 709 VAL A N 1
ATOM 5543 C CA . VAL A 1 709 ? -10.684 -24.548 45.120 1.00 96.88 709 VAL A CA 1
ATOM 5544 C C . VAL A 1 709 ? -11.149 -24.708 46.565 1.00 96.88 709 VAL A C 1
ATOM 5546 O O . VAL A 1 709 ? -11.692 -23.769 47.134 1.00 96.88 709 VAL A O 1
ATOM 5549 N N . ARG A 1 710 ? -10.907 -25.871 47.175 1.00 95.31 710 ARG A N 1
ATOM 5550 C CA . ARG A 1 710 ? -11.322 -26.160 48.556 1.00 95.31 710 ARG A CA 1
ATOM 5551 C C . ARG A 1 710 ? -10.365 -25.639 49.629 1.00 95.31 710 ARG A C 1
ATOM 5553 O O . ARG A 1 710 ? -10.731 -25.625 50.798 1.00 95.31 710 ARG A O 1
ATOM 5560 N N . SER A 1 711 ? -9.142 -25.260 49.258 1.00 95.50 711 SER A N 1
ATOM 5561 C CA . SER A 1 711 ? -8.118 -24.774 50.196 1.00 95.50 711 SER A CA 1
ATOM 5562 C C . SER A 1 711 ? -8.259 -23.297 50.569 1.00 95.50 711 SER A C 1
ATOM 5564 O O . SER A 1 711 ? -7.563 -22.832 51.469 1.00 95.50 711 SER A O 1
ATOM 5566 N N . VAL A 1 712 ? -9.146 -22.565 49.891 1.00 95.50 712 VAL A N 1
ATOM 5567 C CA . VAL A 1 712 ? -9.374 -21.130 50.086 1.00 95.50 712 VAL A CA 1
ATOM 5568 C C . VAL A 1 712 ? -10.828 -20.874 50.480 1.00 95.50 712 VAL A C 1
ATOM 5570 O O . VAL A 1 712 ? -11.721 -21.572 50.005 1.00 95.50 712 VAL A O 1
ATOM 5573 N N . ASP A 1 713 ? -11.076 -19.865 51.322 1.00 93.81 713 ASP A N 1
ATOM 5574 C CA . ASP A 1 713 ? -12.451 -19.404 51.587 1.00 93.81 713 ASP A CA 1
ATOM 5575 C C . ASP A 1 713 ? -13.008 -18.630 50.384 1.00 93.81 713 ASP A C 1
ATOM 5577 O O . ASP A 1 713 ? -14.133 -18.865 49.952 1.00 93.81 713 ASP A O 1
ATOM 5581 N N . ALA A 1 714 ? -12.195 -17.744 49.802 1.00 96.19 714 ALA A N 1
ATOM 5582 C CA . ALA A 1 714 ? -12.505 -17.017 48.579 1.00 96.19 714 ALA A CA 1
ATOM 5583 C C . ALA A 1 714 ? -11.224 -16.682 47.800 1.00 96.19 714 ALA A C 1
ATOM 5585 O O . ALA A 1 714 ? -10.181 -16.430 48.403 1.00 96.19 714 ALA A O 1
ATOM 5586 N N . SER A 1 715 ? -11.300 -16.680 46.469 1.00 96.44 715 SER A N 1
ATOM 5587 C CA . SER A 1 715 ? -10.235 -16.208 45.577 1.00 96.44 715 SER A CA 1
ATOM 5588 C C . SER A 1 715 ? -10.786 -15.938 44.175 1.00 96.44 715 SER A C 1
ATOM 5590 O O . SER A 1 715 ? -11.727 -16.592 43.728 1.00 96.44 715 SER A O 1
ATOM 5592 N N . ASN A 1 716 ? -10.172 -15.002 43.457 1.00 96.00 716 ASN A N 1
ATOM 5593 C CA . ASN A 1 716 ? -10.376 -14.816 42.025 1.00 96.00 716 ASN A CA 1
ATOM 5594 C C . ASN A 1 716 ? -9.192 -15.353 41.198 1.00 96.00 716 ASN A C 1
ATOM 5596 O O . ASN A 1 716 ? -9.253 -15.311 39.971 1.00 96.00 716 ASN A O 1
ATOM 5600 N N . ASP A 1 717 ? -8.134 -15.868 41.830 1.00 96.19 717 ASP A N 1
ATOM 5601 C CA . ASP A 1 717 ? -6.850 -16.150 41.180 1.00 96.19 717 ASP A CA 1
ATOM 5602 C C . ASP A 1 717 ? -6.909 -17.289 40.158 1.00 96.19 717 ASP A C 1
ATOM 5604 O O . ASP A 1 717 ? -6.219 -17.238 39.138 1.00 96.19 717 ASP A O 1
ATOM 5608 N N . PHE A 1 718 ? -7.760 -18.292 40.392 1.00 95.06 718 PHE A N 1
ATOM 5609 C CA . PHE A 1 718 ? -7.901 -19.457 39.524 1.00 95.06 718 PHE A CA 1
ATOM 5610 C C . PHE A 1 718 ? -9.363 -19.814 39.237 1.00 95.06 718 PHE A C 1
ATOM 5612 O O . PHE A 1 718 ? -10.198 -19.877 40.139 1.00 95.06 718 PHE A O 1
ATOM 5619 N N . TYR A 1 719 ? -9.677 -20.054 37.961 1.00 94.75 719 TYR A N 1
ATOM 5620 C CA . TYR A 1 719 ? -11.048 -20.289 37.504 1.00 94.75 719 TYR A CA 1
ATOM 5621 C C . TYR A 1 719 ? -11.092 -21.074 36.187 1.00 94.75 719 TYR A C 1
ATOM 5623 O O . TYR A 1 719 ? -10.358 -20.775 35.244 1.00 94.75 719 TYR A O 1
ATOM 5631 N N . MET A 1 720 ? -11.975 -22.071 36.095 1.00 92.62 720 MET A N 1
ATOM 5632 C CA . MET A 1 720 ? -12.281 -22.743 34.834 1.00 92.62 720 MET A CA 1
ATOM 5633 C C . MET A 1 720 ? -13.355 -21.955 34.074 1.00 92.62 720 MET A C 1
ATOM 5635 O O . MET A 1 720 ? -14.461 -21.765 34.581 1.00 92.62 720 MET A O 1
ATOM 5639 N N . THR A 1 721 ? -13.024 -21.527 32.852 1.00 85.50 721 THR A N 1
ATOM 5640 C CA . THR A 1 721 ? -13.890 -20.709 31.982 1.00 85.50 721 THR A CA 1
ATOM 5641 C C . THR A 1 721 ? -14.119 -21.354 30.617 1.00 85.50 721 THR A C 1
ATOM 5643 O O . THR A 1 721 ? -13.373 -22.245 30.196 1.00 85.50 721 THR A O 1
ATOM 5646 N N . ALA A 1 722 ? -15.092 -20.830 29.866 1.00 74.00 722 ALA A N 1
ATOM 5647 C CA . ALA A 1 722 ? -15.361 -21.224 28.483 1.00 74.00 722 ALA A CA 1
ATOM 5648 C C . ALA A 1 722 ? -14.124 -21.156 27.555 1.00 74.00 722 ALA A C 1
ATOM 5650 O O . ALA A 1 722 ? -13.953 -22.025 26.696 1.00 74.00 722 ALA A O 1
ATOM 5651 N N . ASN A 1 723 ? -13.233 -20.172 27.745 1.00 66.44 723 ASN A N 1
ATOM 5652 C CA . ASN A 1 723 ? -12.066 -19.935 26.878 1.00 66.44 723 ASN A CA 1
ATOM 5653 C C . ASN A 1 723 ? -10.976 -21.016 26.983 1.00 66.44 723 ASN A C 1
ATOM 5655 O O . ASN A 1 723 ? -10.198 -21.209 26.046 1.00 66.44 723 ASN A O 1
ATOM 5659 N N . ASN A 1 724 ? -10.924 -21.733 28.104 1.00 67.31 724 ASN A N 1
ATOM 5660 C CA . ASN A 1 724 ? -9.928 -22.774 28.384 1.00 67.31 724 ASN A CA 1
ATOM 5661 C C . ASN A 1 724 ? -10.519 -24.187 28.271 1.00 67.31 724 ASN A C 1
ATOM 5663 O O . ASN A 1 724 ? -9.807 -25.178 28.097 1.00 67.31 724 ASN A O 1
ATOM 5667 N N . MET A 1 725 ? -11.849 -24.281 28.302 1.00 68.50 725 MET A N 1
ATOM 5668 C CA . MET A 1 725 ? -12.569 -25.545 28.292 1.00 68.50 725 MET A CA 1
ATOM 5669 C C . MET A 1 725 ? -12.434 -26.309 26.967 1.00 68.50 725 MET A C 1
ATOM 5671 O O . MET A 1 725 ? -12.336 -27.532 27.004 1.00 68.50 725 MET A O 1
ATOM 5675 N N . LYS A 1 726 ? -12.314 -25.637 25.808 1.00 67.50 726 LYS A N 1
ATOM 5676 C CA . LYS A 1 726 ? -12.144 -26.318 24.501 1.00 67.50 726 LYS A CA 1
ATOM 5677 C C . LYS A 1 726 ? -10.970 -27.306 24.478 1.00 67.50 726 LYS A C 1
ATOM 5679 O O . LYS A 1 726 ? -11.086 -28.365 23.872 1.00 67.50 726 LYS A O 1
ATOM 5684 N N . ASN A 1 727 ? -9.878 -26.981 25.171 1.00 66.19 727 ASN A N 1
ATOM 5685 C CA . ASN A 1 727 ? -8.690 -27.836 25.263 1.00 66.19 727 ASN A CA 1
ATOM 5686 C C . ASN A 1 727 ? -8.856 -28.986 26.274 1.00 66.19 727 ASN A C 1
ATOM 5688 O O . ASN A 1 727 ? -8.119 -29.962 26.210 1.00 66.19 727 ASN A O 1
ATOM 5692 N N . SER A 1 728 ? -9.831 -28.877 27.181 1.00 73.69 728 SER A N 1
ATOM 5693 C CA . SER A 1 728 ? -10.122 -29.850 28.246 1.00 73.69 728 SER A CA 1
ATOM 5694 C C . SER A 1 728 ? -11.323 -30.754 27.920 1.00 73.69 728 SER A C 1
ATOM 5696 O O . SER A 1 728 ? -11.531 -31.773 28.575 1.00 73.69 728 SER A O 1
ATOM 5698 N N . LEU A 1 729 ? -12.121 -30.397 26.903 1.00 73.06 729 LEU A N 1
ATOM 5699 C CA . LEU A 1 729 ? -13.426 -30.996 26.597 1.00 73.06 729 LEU A CA 1
ATOM 5700 C C . LEU A 1 729 ? -13.364 -32.522 26.429 1.00 73.06 729 LEU A C 1
ATOM 5702 O O . LEU A 1 729 ? -14.212 -33.230 26.966 1.00 73.06 729 LEU A O 1
ATOM 5706 N N . ALA A 1 730 ? -12.346 -33.030 25.727 1.00 74.81 730 ALA A N 1
ATOM 5707 C CA . ALA A 1 730 ? -12.208 -34.461 25.449 1.00 74.81 730 ALA A CA 1
ATOM 5708 C C . ALA A 1 730 ? -12.046 -35.307 26.728 1.00 74.81 730 ALA A C 1
ATOM 5710 O O . ALA A 1 730 ? -12.567 -36.417 26.796 1.00 74.81 730 ALA A O 1
ATOM 5711 N N . GLY A 1 731 ? -11.365 -34.778 27.751 1.00 80.75 731 GLY A N 1
ATOM 5712 C CA . GLY A 1 731 ? -11.134 -35.479 29.018 1.00 80.75 731 GLY A CA 1
ATOM 5713 C C . GLY A 1 731 ? -12.308 -35.404 30.000 1.00 80.75 731 GLY A C 1
ATOM 5714 O O . GLY A 1 731 ? -12.421 -36.236 30.895 1.00 80.75 731 GLY A O 1
ATOM 5715 N N . LEU A 1 732 ? -13.215 -34.439 29.822 1.00 86.88 732 LEU A N 1
ATOM 5716 C CA . LEU A 1 732 ? -14.348 -34.200 30.725 1.00 86.88 732 LEU A CA 1
ATOM 5717 C C . LEU A 1 732 ? -15.635 -34.930 30.305 1.00 86.88 732 LEU A C 1
ATOM 5719 O O . LEU A 1 732 ? -16.664 -34.785 30.964 1.00 86.88 732 LEU A O 1
ATOM 5723 N N . GLY A 1 733 ? -15.585 -35.748 29.247 1.00 87.19 733 GLY A N 1
ATOM 5724 C CA . GLY A 1 733 ? -16.714 -36.549 28.756 1.00 87.19 733 GLY A CA 1
ATOM 5725 C C . GLY A 1 733 ? -17.500 -37.309 29.841 1.00 87.19 733 GLY A C 1
ATOM 5726 O O . GLY A 1 733 ? -18.730 -37.244 29.821 1.00 87.19 733 GLY A O 1
ATOM 5727 N N . PRO A 1 734 ? -16.848 -37.959 30.830 1.00 91.00 734 PRO A N 1
ATOM 5728 C CA . PRO A 1 734 ? -17.553 -38.657 31.906 1.00 91.00 734 PRO A CA 1
ATOM 5729 C C . PRO A 1 734 ? -18.448 -37.771 32.779 1.00 91.00 734 PRO A C 1
ATOM 5731 O O . PRO A 1 734 ? -19.403 -38.292 33.342 1.00 91.00 734 PRO A O 1
ATOM 5734 N N . LEU A 1 735 ? -18.163 -36.467 32.898 1.00 91.12 735 LEU A N 1
ATOM 5735 C CA . LEU A 1 735 ? -19.036 -35.529 33.614 1.00 91.12 735 LEU A CA 1
ATOM 5736 C C . LEU A 1 735 ? -20.263 -35.177 32.770 1.00 91.12 735 LEU A C 1
ATOM 5738 O O . LEU A 1 735 ? -21.378 -35.151 33.277 1.00 91.12 735 LEU A O 1
ATOM 5742 N N . PHE A 1 736 ? -20.083 -34.949 31.465 1.00 88.69 736 PHE A N 1
ATOM 5743 C CA . PHE A 1 736 ? -21.192 -34.619 30.562 1.00 88.69 736 PHE A CA 1
ATOM 5744 C C . PHE A 1 736 ? -22.207 -35.756 30.407 1.00 88.69 736 PHE A C 1
ATOM 5746 O O . PHE A 1 736 ? -23.367 -35.484 30.103 1.00 88.69 736 PHE A O 1
ATOM 5753 N N . ALA A 1 737 ? -21.813 -37.001 30.689 1.00 90.12 737 ALA A N 1
ATOM 5754 C CA . ALA A 1 737 ? -22.732 -38.135 30.783 1.00 90.12 737 ALA A CA 1
ATOM 5755 C C . ALA A 1 737 ? -23.779 -37.989 31.910 1.00 90.12 737 ALA A C 1
ATOM 5757 O O . ALA A 1 737 ? -24.843 -38.596 31.825 1.00 90.12 737 ALA A O 1
ATOM 5758 N N . ASP A 1 738 ? -23.517 -37.160 32.928 1.00 93.75 738 ASP A N 1
ATOM 5759 C CA . ASP A 1 738 ? -24.466 -36.881 34.016 1.00 93.75 738 ASP A CA 1
ATOM 5760 C C . ASP A 1 738 ? -25.500 -35.795 33.640 1.00 93.75 738 ASP A C 1
ATOM 5762 O O . ASP A 1 738 ? -26.376 -35.453 34.444 1.00 93.75 738 ASP A O 1
ATOM 5766 N N . THR A 1 739 ? -25.389 -35.224 32.433 1.00 91.31 739 THR A N 1
ATOM 5767 C CA . THR A 1 739 ? -26.194 -34.098 31.938 1.00 91.31 739 THR A CA 1
ATOM 5768 C C . THR A 1 739 ? -27.103 -34.536 30.790 1.00 91.31 739 THR A C 1
ATOM 5770 O O . THR A 1 739 ? -26.743 -35.403 29.997 1.00 91.31 739 THR A O 1
ATOM 5773 N N . GLY A 1 740 ? -28.291 -33.937 30.697 1.00 87.88 740 GLY A N 1
ATOM 5774 C CA . GLY A 1 740 ? -29.271 -34.171 29.631 1.00 87.88 740 GLY A CA 1
ATOM 5775 C C . GLY A 1 740 ? -29.506 -32.933 28.765 1.00 87.88 740 GLY A C 1
ATOM 5776 O O . GLY A 1 740 ? -28.682 -32.017 28.726 1.00 87.88 740 GLY A O 1
ATOM 5777 N N . ASP A 1 741 ? -30.639 -32.891 28.057 1.00 89.12 741 ASP A N 1
ATOM 5778 C CA . ASP A 1 741 ? -31.118 -31.647 27.441 1.00 89.12 741 ASP A CA 1
ATOM 5779 C C . ASP A 1 741 ? -31.650 -30.673 28.495 1.00 89.12 741 ASP A C 1
ATOM 5781 O O . ASP A 1 741 ? -32.039 -31.085 29.585 1.00 89.12 741 ASP A O 1
ATOM 5785 N N . PHE A 1 742 ? -31.610 -29.371 28.213 1.00 91.94 742 PHE A N 1
ATOM 5786 C CA . PHE A 1 742 ? -32.254 -28.396 29.089 1.00 91.94 742 PHE A CA 1
ATOM 5787 C C . PHE A 1 742 ? -33.741 -28.336 28.749 1.00 91.94 742 PHE A C 1
ATOM 5789 O O . PHE A 1 742 ? -34.098 -27.942 27.639 1.00 91.94 742 PHE A O 1
ATOM 5796 N N . ALA A 1 743 ? -34.598 -28.699 29.704 1.00 91.00 743 ALA A N 1
ATOM 5797 C CA . ALA A 1 743 ? -36.019 -28.925 29.456 1.00 91.00 743 ALA A CA 1
ATOM 5798 C C . ALA A 1 743 ? -36.225 -29.803 28.198 1.00 91.00 743 ALA A C 1
ATOM 5800 O O . ALA A 1 743 ? -35.400 -30.664 27.894 1.00 91.00 743 ALA A O 1
ATOM 5801 N N . GLN A 1 744 ? -37.333 -29.619 27.481 1.00 89.31 744 GLN A N 1
ATOM 5802 C CA . GLN A 1 744 ? -37.590 -30.323 26.229 1.00 89.31 744 GLN A CA 1
ATOM 5803 C C . GLN A 1 744 ? -37.313 -29.402 25.031 1.00 89.31 744 GLN A C 1
ATOM 5805 O O . GLN A 1 744 ? -37.931 -28.343 24.920 1.00 89.31 744 GLN A O 1
ATOM 5810 N N . ASP A 1 745 ? -36.446 -29.839 24.107 1.00 87.75 745 ASP A N 1
ATOM 5811 C CA . ASP A 1 745 ? -36.264 -29.259 22.763 1.00 87.75 745 ASP A CA 1
ATOM 5812 C C . ASP A 1 745 ? -35.592 -27.868 22.697 1.00 87.75 745 ASP A C 1
ATOM 5814 O O . ASP A 1 745 ? -35.737 -27.163 21.694 1.00 87.75 745 ASP A O 1
ATOM 5818 N N . TYR A 1 746 ? -34.825 -27.456 23.713 1.00 92.81 746 TYR A N 1
ATOM 5819 C CA . TYR A 1 746 ? -34.156 -26.145 23.689 1.00 92.81 746 TYR A CA 1
ATOM 5820 C C . TYR A 1 746 ? -32.909 -26.109 22.802 1.00 92.81 746 TYR A C 1
ATOM 5822 O O . TYR A 1 746 ? -32.611 -25.071 22.196 1.00 92.81 746 TYR A O 1
ATOM 5830 N N . ARG A 1 747 ? -32.164 -27.217 22.735 1.00 90.62 747 ARG A N 1
ATOM 5831 C CA . ARG A 1 747 ? -30.887 -27.299 22.014 1.00 90.62 747 ARG A CA 1
ATOM 5832 C C . ARG A 1 747 ? -31.029 -27.993 20.664 1.00 90.62 747 ARG A C 1
ATOM 5834 O O . ARG A 1 747 ? -31.908 -28.826 20.454 1.00 90.62 747 ARG A O 1
ATOM 5841 N N . ASP A 1 748 ? -30.133 -27.662 19.738 1.00 85.25 748 ASP A N 1
ATOM 5842 C CA . ASP A 1 748 ? -30.030 -28.367 18.462 1.00 85.25 748 ASP A CA 1
ATOM 5843 C C . ASP A 1 748 ? -29.376 -29.747 18.649 1.00 85.25 748 ASP A C 1
ATOM 5845 O O . ASP A 1 748 ? -28.169 -29.877 18.877 1.00 85.25 748 ASP A O 1
ATOM 5849 N N . ALA A 1 749 ? -30.183 -30.797 18.489 1.00 75.44 749 ALA A N 1
ATOM 5850 C CA . ALA A 1 749 ? -29.757 -32.191 18.587 1.00 75.44 749 ALA A CA 1
ATOM 5851 C C . ALA A 1 749 ? -28.721 -32.603 17.523 1.00 75.44 749 ALA A C 1
ATOM 5853 O O . ALA A 1 749 ? -28.049 -33.620 17.694 1.00 75.44 749 ALA A O 1
ATOM 5854 N N . LYS A 1 750 ? -28.563 -31.840 16.431 1.00 70.50 750 LYS A N 1
ATOM 5855 C CA . LYS A 1 750 ? -27.564 -32.120 15.382 1.00 70.50 750 LYS A CA 1
ATOM 5856 C C . LYS A 1 750 ? -26.148 -31.688 15.769 1.00 70.50 750 LYS A C 1
ATOM 5858 O O . LYS A 1 750 ? -25.195 -32.073 15.094 1.00 70.50 750 LYS A O 1
ATOM 5863 N N . ALA A 1 751 ? -25.999 -30.911 16.841 1.00 64.81 751 ALA A N 1
ATOM 5864 C CA . ALA A 1 751 ? -24.719 -30.384 17.304 1.00 64.81 751 ALA A CA 1
ATOM 5865 C C . ALA A 1 751 ? -24.580 -30.473 18.843 1.00 64.81 751 ALA A C 1
ATOM 5867 O O . ALA A 1 751 ? -24.338 -29.456 19.498 1.00 64.81 751 ALA A O 1
ATOM 5868 N N . PRO A 1 752 ? -24.707 -31.674 19.447 1.00 55.72 752 PRO A N 1
ATOM 5869 C CA . PRO A 1 752 ? -24.866 -31.831 20.897 1.00 55.72 752 PRO A CA 1
ATOM 5870 C C . PRO A 1 752 ? -23.631 -31.418 21.711 1.00 55.72 752 PRO A C 1
ATOM 5872 O O . PRO A 1 752 ? -23.774 -31.007 22.856 1.00 55.72 752 PRO A O 1
ATOM 5875 N N . GLY A 1 753 ? -22.428 -31.488 21.127 1.00 57.25 753 GLY A N 1
ATOM 5876 C CA . GLY A 1 753 ? -21.176 -31.068 21.774 1.00 57.25 753 GLY A CA 1
ATOM 5877 C C . GLY A 1 753 ? -20.720 -29.645 21.435 1.00 57.25 753 GLY A C 1
ATOM 5878 O O . GLY A 1 753 ? -19.710 -29.186 21.964 1.00 57.25 753 GLY A O 1
ATOM 5879 N N . ASN A 1 754 ? -21.416 -28.944 20.536 1.00 66.50 754 ASN A N 1
ATOM 5880 C CA . ASN A 1 754 ? -21.016 -27.611 20.096 1.00 66.50 754 ASN A CA 1
ATOM 5881 C C . ASN A 1 754 ? -21.676 -26.559 20.991 1.00 66.50 754 ASN A C 1
ATOM 5883 O O . ASN A 1 754 ? -22.884 -26.585 21.186 1.00 66.50 754 ASN A O 1
ATOM 5887 N N . GLY A 1 755 ? -20.892 -25.620 21.520 1.00 74.44 755 GLY A N 1
ATOM 5888 C CA . GLY A 1 755 ? -21.425 -24.494 22.292 1.00 74.44 755 GLY A CA 1
ATOM 5889 C C . GLY A 1 755 ? -21.864 -24.822 23.720 1.00 74.44 755 GLY A C 1
ATOM 5890 O O . GLY A 1 755 ? -22.651 -24.055 24.256 1.00 74.44 755 GLY A O 1
ATOM 5891 N N . GLN A 1 756 ? -21.379 -25.912 24.331 1.00 84.19 756 GLN A N 1
ATOM 5892 C CA . GLN A 1 756 ? -21.535 -26.197 25.765 1.00 84.19 756 GLN A CA 1
ATOM 5893 C C . GLN A 1 756 ? -20.233 -25.887 26.518 1.00 84.19 756 GLN A C 1
ATOM 5895 O O . GLN A 1 756 ? -19.151 -26.275 26.078 1.00 84.19 756 GLN A O 1
ATOM 5900 N N . PHE A 1 757 ? -20.334 -25.212 27.663 1.00 88.81 757 PHE A N 1
ATOM 5901 C CA . PHE A 1 757 ? -19.190 -24.750 28.452 1.00 88.81 757 PHE A CA 1
ATOM 5902 C C . PHE A 1 757 ? -19.361 -25.105 29.930 1.00 88.81 757 PHE A C 1
ATOM 5904 O O . PHE A 1 757 ? -20.472 -25.063 30.453 1.00 88.81 757 PHE A O 1
ATOM 5911 N N . LEU A 1 758 ? -18.256 -25.448 30.597 1.00 91.44 758 LEU A N 1
ATOM 5912 C CA . LEU A 1 758 ? -18.202 -25.756 32.027 1.00 91.44 758 LEU A CA 1
ATOM 5913 C C . LEU A 1 758 ? -17.520 -24.616 32.780 1.00 91.44 758 LEU A C 1
ATOM 5915 O O . LEU A 1 758 ? -16.480 -24.115 32.351 1.00 91.44 758 LEU A O 1
ATOM 5919 N N . TRP A 1 759 ? -18.105 -24.256 33.916 1.00 94.75 759 TRP A N 1
ATOM 5920 C CA . TRP A 1 759 ? -17.629 -23.215 34.813 1.00 94.75 759 TRP A CA 1
ATOM 5921 C C . TRP A 1 759 ? -17.409 -23.821 36.193 1.00 94.75 759 TRP A C 1
ATOM 5923 O O . TRP A 1 759 ? -18.345 -24.367 36.779 1.00 94.75 759 TRP A O 1
ATOM 5933 N N . PHE A 1 760 ? -16.188 -23.725 36.715 1.00 96.38 760 PHE A N 1
ATOM 5934 C CA . PHE A 1 760 ? -15.852 -24.245 38.040 1.00 96.38 760 PHE A CA 1
ATOM 5935 C C . PHE A 1 760 ? -14.798 -23.371 38.717 1.00 96.38 760 PHE A C 1
ATOM 5937 O O . PHE A 1 760 ? -13.734 -23.120 38.149 1.00 96.38 760 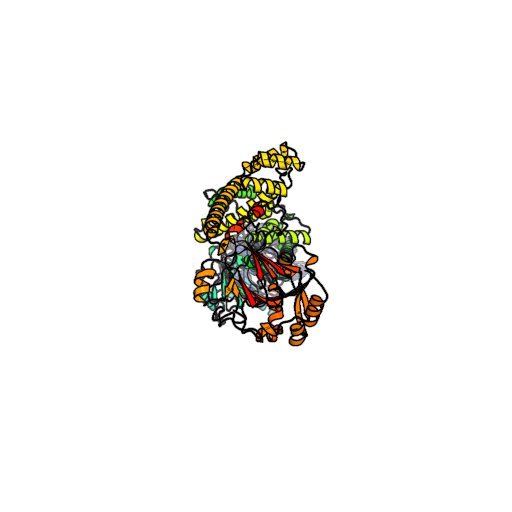PHE A O 1
ATOM 5944 N N . GLY A 1 761 ? -15.083 -22.907 39.933 1.00 96.62 761 GLY A N 1
ATOM 5945 C CA . GLY A 1 761 ? -14.139 -22.127 40.726 1.00 96.62 761 GLY A CA 1
ATOM 5946 C C . GLY A 1 761 ? -14.568 -21.932 42.176 1.00 96.62 761 GLY A C 1
ATOM 5947 O O . GLY A 1 761 ? -15.663 -22.349 42.568 1.00 96.62 761 GLY A O 1
ATOM 5948 N N . PRO A 1 762 ? -13.702 -21.302 42.985 1.00 97.75 762 PRO A N 1
ATOM 5949 C CA . PRO A 1 762 ? -14.032 -20.946 44.355 1.00 97.75 762 PRO A CA 1
ATOM 5950 C C . PRO A 1 762 ? -15.017 -19.767 44.414 1.00 97.75 762 PRO A C 1
ATOM 5952 O O . PRO A 1 762 ? -15.293 -19.083 43.418 1.00 97.75 762 PRO A O 1
ATOM 5955 N N . LYS A 1 763 ? -15.515 -19.515 45.627 1.00 97.94 763 LYS A N 1
ATOM 5956 C CA . LYS A 1 763 ? -16.180 -18.260 45.993 1.00 97.94 763 LYS A CA 1
ATOM 5957 C C . LYS A 1 763 ? -15.269 -17.070 45.669 1.00 97.94 763 LYS A C 1
ATOM 5959 O O . LYS A 1 763 ? -14.055 -17.164 45.823 1.00 97.94 763 LYS A O 1
ATOM 5964 N N . GLY A 1 764 ? -15.850 -15.953 45.244 1.00 96.31 764 GLY A N 1
ATOM 5965 C CA . GLY A 1 764 ? -15.120 -14.727 44.907 1.00 96.31 764 GLY A CA 1
ATOM 5966 C C . GLY A 1 764 ? -14.606 -14.665 43.467 1.00 96.31 764 GLY A C 1
ATOM 5967 O O . GLY A 1 764 ? -14.079 -13.632 43.063 1.00 96.31 764 GLY A O 1
ATOM 5968 N N . THR A 1 765 ? -14.791 -15.720 42.663 1.00 96.44 765 THR A N 1
ATOM 5969 C CA . THR A 1 765 ? -14.528 -15.626 41.221 1.00 96.44 765 THR A CA 1
ATOM 5970 C C . THR A 1 765 ? -15.463 -14.610 40.575 1.00 96.44 765 THR A C 1
ATOM 5972 O O . THR A 1 765 ? -16.683 -14.686 40.729 1.00 96.44 765 THR A O 1
ATOM 5975 N N . PHE A 1 766 ? -14.880 -13.673 39.834 1.00 95.75 766 PHE A N 1
ATOM 5976 C CA . PHE A 1 766 ? -15.574 -12.583 39.168 1.00 95.75 766 PHE A CA 1
ATOM 5977 C C . PHE A 1 766 ? -15.290 -12.617 37.665 1.00 95.75 766 PHE A C 1
ATOM 5979 O O . PHE A 1 766 ? -14.158 -12.845 37.237 1.00 95.75 766 PHE A O 1
ATOM 5986 N N . THR A 1 767 ? -16.332 -12.426 36.860 1.00 94.75 767 THR A N 1
ATOM 5987 C CA . THR A 1 767 ? -16.229 -12.132 35.427 1.00 94.75 767 THR A CA 1
ATOM 5988 C C . THR A 1 767 ? -16.684 -10.684 35.232 1.00 94.75 767 THR A C 1
ATOM 5990 O O . THR A 1 767 ? -17.843 -10.391 35.541 1.00 94.75 767 THR A O 1
ATOM 5993 N N . PRO A 1 768 ? -15.800 -9.777 34.776 1.00 95.31 768 PRO A N 1
ATOM 5994 C CA . PRO A 1 768 ? -16.068 -8.348 34.672 1.00 95.31 768 PRO A CA 1
ATOM 5995 C C . PRO A 1 768 ? -17.160 -8.032 33.651 1.00 95.31 768 PRO A C 1
ATOM 5997 O O . PRO A 1 768 ? -17.572 -8.886 32.871 1.00 95.31 768 PRO A O 1
ATOM 6000 N N . LEU A 1 769 ? -17.623 -6.782 33.658 1.00 96.62 769 LEU A N 1
ATOM 6001 C CA . LEU A 1 769 ? -18.716 -6.315 32.812 1.00 96.62 769 LEU A CA 1
ATOM 6002 C C . LEU A 1 769 ? -18.401 -6.479 31.312 1.00 96.62 769 LEU A C 1
ATOM 6004 O O . LEU A 1 769 ? -17.474 -5.860 30.780 1.00 96.62 769 LEU A O 1
ATOM 6008 N N . HIS A 1 770 ? -19.198 -7.302 30.637 1.00 96.62 770 HIS A N 1
ATOM 6009 C CA . HIS A 1 770 ? -19.081 -7.623 29.214 1.00 96.62 770 HIS A CA 1
ATOM 6010 C C . HIS A 1 770 ? -20.447 -7.964 28.622 1.00 96.62 770 HIS A C 1
ATOM 6012 O O . HIS A 1 770 ? -21.423 -8.065 29.355 1.00 96.62 770 HIS A O 1
ATOM 6018 N N . HIS A 1 771 ? -20.530 -8.168 27.313 1.00 96.25 771 HIS A N 1
ATOM 6019 C CA . HIS A 1 771 ? -21.702 -8.772 26.684 1.00 96.25 771 HIS A CA 1
ATOM 6020 C C . HIS A 1 771 ? -21.303 -9.971 25.822 1.00 96.25 771 HIS A C 1
ATOM 6022 O O . HIS A 1 771 ? -20.163 -10.094 25.388 1.00 96.25 771 HIS A O 1
ATOM 6028 N N . ASP A 1 772 ? -22.250 -10.847 25.512 1.00 94.38 772 ASP A N 1
ATOM 6029 C CA . ASP A 1 772 ? -21.982 -11.963 24.605 1.00 94.38 772 ASP A CA 1
ATOM 6030 C C . ASP A 1 772 ? -22.321 -11.596 23.154 1.00 94.38 772 ASP A C 1
ATOM 6032 O O . ASP A 1 772 ? -23.176 -10.746 22.881 1.00 94.38 772 ASP A O 1
ATOM 6036 N N . LEU A 1 773 ? -21.656 -12.267 22.205 1.00 93.81 773 LEU A N 1
ATOM 6037 C CA . LEU A 1 773 ? -21.961 -12.202 20.764 1.00 93.81 773 LEU A CA 1
ATOM 6038 C C . LEU A 1 773 ? -23.040 -13.208 20.337 1.00 93.81 773 LEU A C 1
ATOM 6040 O O . LEU A 1 773 ? -23.352 -13.337 19.154 1.00 93.81 773 LEU A O 1
ATOM 6044 N N . THR A 1 774 ? -23.587 -13.945 21.298 1.00 93.69 774 THR A N 1
ATOM 6045 C CA . THR A 1 774 ? -24.628 -14.957 21.122 1.00 93.69 774 THR A CA 1
ATOM 6046 C C . THR A 1 774 ? -25.600 -14.877 22.290 1.00 93.69 774 THR A C 1
ATOM 6048 O O . THR A 1 774 ? -25.224 -14.425 23.366 1.00 93.69 774 THR A O 1
ATOM 6051 N N . ASN A 1 775 ? -26.830 -15.359 22.123 1.00 96.25 775 ASN A N 1
ATOM 6052 C CA . ASN A 1 775 ? -27.675 -15.650 23.277 1.00 96.25 775 ASN A CA 1
ATOM 6053 C C . ASN A 1 775 ? -27.065 -16.819 24.062 1.00 96.25 775 ASN A C 1
ATOM 6055 O O . ASN A 1 775 ? -26.489 -17.731 23.456 1.00 96.25 775 ASN A O 1
ATOM 6059 N N . ASN A 1 776 ? -27.221 -16.808 25.382 1.00 95.94 776 ASN A N 1
ATOM 6060 C CA . ASN A 1 776 ? -26.582 -17.755 26.290 1.00 95.94 776 ASN A CA 1
ATOM 6061 C C . ASN A 1 776 ? -27.587 -18.263 27.337 1.00 95.94 776 ASN A C 1
ATOM 6063 O O . ASN A 1 776 ? -28.448 -17.512 27.794 1.00 95.94 776 ASN A O 1
ATOM 6067 N N . MET A 1 777 ? -27.500 -19.539 27.709 1.00 97.19 777 MET A N 1
ATOM 6068 C CA . MET A 1 777 ? -28.220 -20.103 28.854 1.00 97.19 777 MET A CA 1
ATOM 6069 C C . MET A 1 777 ? -27.207 -20.485 29.929 1.00 97.19 777 MET A C 1
ATOM 6071 O O . MET A 1 777 ? -26.480 -21.459 29.747 1.00 97.19 777 MET A O 1
ATOM 6075 N N . LEU A 1 778 ? -27.161 -19.742 31.035 1.00 97.94 778 LEU A N 1
ATOM 6076 C CA . LEU A 1 778 ? -26.271 -19.989 32.171 1.00 97.94 778 LEU A CA 1
ATOM 6077 C C . LEU A 1 778 ? -26.990 -20.818 33.238 1.00 97.94 778 LEU A C 1
ATOM 6079 O O . LEU A 1 778 ? -27.940 -20.355 33.853 1.00 97.94 778 LEU A O 1
ATOM 6083 N N . ILE A 1 779 ? -26.513 -22.029 33.483 1.00 97.62 779 ILE A N 1
ATOM 6084 C CA . ILE A 1 779 ? -27.121 -23.030 34.358 1.00 97.62 779 ILE A CA 1
ATOM 6085 C C . ILE A 1 779 ? -26.251 -23.233 35.595 1.00 97.62 779 ILE A C 1
ATOM 6087 O O . ILE A 1 779 ? -25.051 -23.497 35.487 1.00 97.62 779 ILE A O 1
ATOM 6091 N N . GLN A 1 780 ? -26.865 -23.199 36.772 1.00 98.19 780 GLN A N 1
ATOM 6092 C CA . GLN A 1 780 ? -26.184 -23.411 38.041 1.00 98.19 780 GLN A CA 1
ATOM 6093 C C . GLN A 1 780 ? -26.519 -24.797 38.614 1.00 98.19 780 GLN A C 1
ATOM 6095 O O . GLN A 1 780 ? -27.681 -25.123 38.852 1.00 98.19 780 GLN A O 1
ATOM 6100 N N . VAL A 1 781 ? -25.499 -25.634 38.839 1.00 98.06 781 VAL A N 1
ATOM 6101 C CA . VAL A 1 781 ? -25.675 -27.023 39.316 1.00 98.06 781 VAL A CA 1
ATOM 6102 C C . VAL A 1 781 ? -25.292 -27.169 40.789 1.00 98.06 781 VAL A C 1
ATOM 6104 O O . VAL A 1 781 ? -26.005 -27.838 41.533 1.00 98.06 781 VAL A O 1
ATOM 6107 N N . TYR A 1 782 ? -24.209 -26.515 41.219 1.00 98.12 782 TYR A N 1
ATOM 6108 C CA . TYR A 1 782 ? -23.694 -26.552 42.592 1.00 98.12 782 TYR A CA 1
ATOM 6109 C C . TYR A 1 782 ? -23.271 -25.156 43.054 1.00 98.12 782 TYR A C 1
ATOM 6111 O O . TYR A 1 782 ? -22.568 -24.470 42.317 1.00 98.12 782 TYR A O 1
ATOM 6119 N N . GLY A 1 783 ? -23.641 -24.754 44.273 1.00 97.88 783 GLY A N 1
ATOM 6120 C CA . GLY A 1 783 ? -23.353 -23.426 44.833 1.00 97.88 783 GLY A CA 1
ATOM 6121 C C . GLY A 1 783 ? -24.189 -22.299 44.220 1.00 97.88 783 GLY A C 1
ATOM 6122 O O . GLY A 1 783 ? -25.071 -22.550 43.393 1.00 97.88 783 GLY A O 1
ATOM 6123 N N . ARG A 1 784 ? -23.900 -21.051 44.603 1.00 98.56 784 ARG A N 1
ATOM 6124 C CA . ARG A 1 784 ? -24.646 -19.849 44.186 1.00 98.56 784 ARG A CA 1
ATOM 6125 C C . ARG A 1 784 ? -23.787 -18.823 43.450 1.00 98.56 784 ARG A C 1
ATOM 6127 O O . ARG A 1 784 ? -22.609 -18.638 43.767 1.00 98.56 784 ARG A O 1
ATOM 6134 N N . LYS A 1 785 ? -24.403 -18.111 42.502 1.00 98.56 785 LYS A N 1
ATOM 6135 C CA . LYS A 1 785 ? -23.813 -16.960 41.800 1.00 98.56 785 LYS A CA 1
ATOM 6136 C C . LYS A 1 785 ? -24.760 -15.766 41.818 1.00 98.56 785 LYS A C 1
ATOM 6138 O O . LYS A 1 785 ? -25.973 -15.946 41.772 1.00 98.56 785 LYS A O 1
ATOM 6143 N N . LYS A 1 786 ? -24.197 -14.563 41.816 1.00 98.31 786 LYS A N 1
ATOM 6144 C CA . LYS A 1 786 ? -24.898 -13.309 41.538 1.00 98.31 786 LYS A CA 1
ATOM 6145 C C . LYS A 1 786 ? -24.551 -12.864 40.121 1.00 98.31 786 LYS A C 1
ATOM 6147 O O . LYS A 1 786 ? -23.376 -12.779 39.765 1.00 98.31 786 LYS A O 1
ATOM 6152 N N . VAL A 1 787 ? -25.568 -12.593 39.317 1.00 98.44 787 VAL A N 1
ATOM 6153 C CA . VAL A 1 787 ? -25.444 -12.047 37.967 1.00 98.44 787 VAL A CA 1
ATOM 6154 C C . VAL A 1 787 ? -26.056 -10.657 37.976 1.00 98.44 787 VAL A C 1
ATOM 6156 O O . VAL A 1 787 ? -27.227 -10.499 38.314 1.00 98.44 787 VAL A O 1
ATOM 6159 N N . THR A 1 788 ? -25.279 -9.653 37.593 1.00 98.00 788 THR A N 1
ATOM 6160 C CA . THR A 1 788 ? -25.793 -8.295 37.402 1.00 98.00 788 THR A CA 1
ATOM 6161 C C . THR A 1 788 ? -25.922 -8.048 35.911 1.00 98.00 788 THR A C 1
ATOM 6163 O O . THR A 1 788 ? -24.921 -8.101 35.205 1.00 98.00 788 THR A O 1
ATOM 6166 N N . LEU A 1 789 ? -27.141 -7.807 35.434 1.00 98.25 789 LEU A N 1
ATOM 6167 C CA . LEU A 1 789 ? -27.495 -7.578 34.034 1.00 98.25 789 LEU A CA 1
ATOM 6168 C C . LEU A 1 789 ? -27.721 -6.089 33.775 1.00 98.25 789 LEU A C 1
ATOM 6170 O O . LEU A 1 789 ? -28.338 -5.410 34.586 1.00 98.25 789 LEU A O 1
ATOM 6174 N N . ILE A 1 790 ? -27.290 -5.581 32.626 1.00 97.62 790 ILE A N 1
ATOM 6175 C CA . ILE A 1 790 ? -27.612 -4.242 32.136 1.00 97.62 790 ILE A CA 1
ATOM 6176 C C . ILE A 1 790 ? -28.183 -4.386 30.715 1.00 97.62 790 ILE A C 1
ATOM 6178 O O . ILE A 1 790 ? -27.569 -5.049 29.869 1.00 97.62 790 ILE A O 1
ATOM 6182 N N . PRO A 1 791 ? -29.345 -3.776 30.419 1.00 97.31 791 PRO A N 1
ATOM 6183 C CA . PRO A 1 791 ? -29.988 -3.918 29.121 1.00 97.31 791 PRO A CA 1
ATOM 6184 C C . PRO A 1 791 ? -29.111 -3.516 27.930 1.00 97.31 791 PRO A C 1
ATOM 6186 O O . PRO A 1 791 ? -28.416 -2.499 27.951 1.00 97.31 791 PRO A O 1
ATOM 6189 N N . ALA A 1 792 ? -29.195 -4.289 26.845 1.00 95.56 792 ALA A N 1
ATOM 6190 C CA . ALA A 1 792 ? -28.325 -4.154 25.675 1.00 95.56 792 ALA A CA 1
ATOM 6191 C C . ALA A 1 792 ? -28.359 -2.767 25.009 1.00 95.56 792 ALA A C 1
ATOM 6193 O O . ALA A 1 792 ? -27.332 -2.261 24.544 1.00 95.56 792 ALA A O 1
ATOM 6194 N N . LEU A 1 793 ? -29.525 -2.111 24.989 1.00 96.62 793 LEU A N 1
ATOM 6195 C CA . LEU A 1 793 ? -29.682 -0.787 24.373 1.00 96.62 793 LEU A CA 1
ATOM 6196 C C . LEU A 1 793 ? -28.941 0.318 25.146 1.00 96.62 793 LEU A C 1
ATOM 6198 O O . LEU A 1 793 ? -28.759 1.419 24.625 1.00 96.62 793 LEU A O 1
ATOM 6202 N N . GLN A 1 794 ? -28.445 0.017 26.351 1.00 96.25 794 GLN A N 1
ATOM 6203 C CA . GLN A 1 794 ? -27.607 0.914 27.143 1.00 96.25 794 GLN A CA 1
ATOM 6204 C C . GLN A 1 794 ? -26.116 0.820 26.792 1.00 96.25 794 GLN A C 1
ATOM 6206 O O . GLN A 1 794 ? -25.333 1.551 27.384 1.00 96.25 794 GLN A O 1
ATOM 6211 N N . THR A 1 795 ? -25.718 0.031 25.782 1.00 94.94 795 THR A N 1
ATOM 6212 C CA . THR A 1 795 ? -24.329 -0.063 25.275 1.00 94.94 795 THR A CA 1
ATOM 6213 C C . THR A 1 795 ? -23.588 1.286 25.174 1.00 94.94 795 THR A C 1
ATOM 6215 O O . THR A 1 795 ? -22.441 1.351 25.619 1.00 94.94 795 THR A O 1
ATOM 6218 N N . PRO A 1 796 ? -24.192 2.398 24.689 1.00 93.69 796 PRO A N 1
ATOM 6219 C CA . PRO A 1 796 ? -23.507 3.697 24.646 1.00 93.69 796 PRO A CA 1
ATOM 6220 C C . PRO A 1 796 ? -23.044 4.242 26.012 1.00 93.69 796 PRO A C 1
ATOM 6222 O O . PRO A 1 796 ? -22.223 5.155 26.057 1.00 93.69 796 PRO A O 1
ATOM 6225 N N . GLN A 1 797 ? -23.578 3.718 27.116 1.00 94.56 797 GLN A N 1
ATOM 6226 C CA . GLN A 1 797 ? -23.260 4.112 28.492 1.00 94.56 797 GLN A CA 1
ATOM 6227 C C . GLN A 1 797 ? -22.140 3.263 29.106 1.00 94.56 797 GLN A C 1
ATOM 6229 O O . GLN A 1 797 ? -21.616 3.630 30.153 1.00 94.56 797 GLN A O 1
ATOM 6234 N N . LEU A 1 798 ? -21.777 2.149 28.458 1.00 95.56 798 LEU A N 1
ATOM 6235 C CA . LEU A 1 798 ? -20.965 1.069 29.030 1.00 95.56 798 LEU A CA 1
ATOM 6236 C C . LEU A 1 798 ? -19.539 1.015 28.466 1.00 95.56 798 LEU A C 1
ATOM 6238 O O . LEU A 1 798 ? -18.830 0.040 28.670 1.00 95.56 798 LEU A O 1
ATOM 6242 N N . TYR A 1 799 ? -19.110 2.072 27.765 1.00 93.50 799 TYR A N 1
ATOM 6243 C CA . TYR A 1 799 ? -17.714 2.299 27.361 1.00 93.50 799 TYR A CA 1
ATOM 6244 C C . TYR A 1 799 ? -17.033 1.072 26.736 1.00 93.50 799 TYR A C 1
ATOM 6246 O O . TYR A 1 799 ? -15.921 0.707 27.116 1.00 93.50 799 TYR A O 1
ATOM 6254 N N . ASN A 1 800 ? -17.708 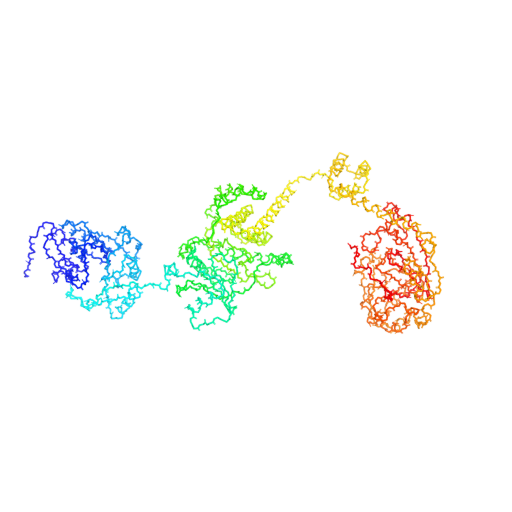0.434 25.778 1.00 92.25 800 ASN A N 1
ATOM 6255 C CA . ASN A 1 800 ? -17.147 -0.686 25.035 1.00 92.25 800 ASN A CA 1
ATOM 6256 C C . ASN A 1 800 ? -15.925 -0.228 24.220 1.00 92.25 800 ASN A C 1
ATOM 6258 O O . ASN A 1 800 ? -16.060 0.631 23.346 1.00 92.25 800 ASN A O 1
ATOM 6262 N N . ASP A 1 801 ? -14.744 -0.759 24.536 1.00 85.12 801 ASP A N 1
ATOM 6263 C CA . ASP A 1 801 ? -13.466 -0.348 23.940 1.00 85.12 801 ASP A CA 1
ATOM 6264 C C . ASP A 1 801 ? -12.752 -1.484 23.197 1.00 85.12 801 ASP A C 1
ATOM 6266 O O . ASP A 1 801 ? -12.282 -1.279 22.080 1.00 85.12 801 ASP A O 1
ATOM 6270 N N . VAL A 1 802 ? -12.661 -2.672 23.801 1.00 86.19 802 VAL A N 1
ATOM 6271 C CA . VAL A 1 802 ? -11.931 -3.823 23.261 1.00 86.19 802 VAL A CA 1
ATOM 6272 C C . VAL A 1 802 ? -12.814 -5.059 23.290 1.00 86.19 802 VAL A C 1
ATOM 6274 O O . VAL A 1 802 ? -13.200 -5.541 24.360 1.00 86.19 802 VAL A O 1
ATOM 6277 N N . GLY A 1 803 ? -13.077 -5.612 22.103 1.00 89.38 803 GLY A N 1
ATOM 6278 C CA . GLY A 1 803 ? -13.971 -6.755 21.954 1.00 89.38 803 GLY A CA 1
ATOM 6279 C C . GLY A 1 803 ? -15.297 -6.465 22.645 1.00 89.38 803 GLY A C 1
ATOM 6280 O O . GLY A 1 803 ? -15.863 -5.399 22.460 1.00 89.38 803 GLY A O 1
ATOM 6281 N N . VAL A 1 804 ? -15.745 -7.372 23.507 1.00 93.06 804 VAL A N 1
ATOM 6282 C CA . VAL A 1 804 ? -17.048 -7.279 24.180 1.00 93.06 804 VAL A CA 1
ATOM 6283 C C . VAL A 1 804 ? -17.017 -6.676 25.591 1.00 93.06 804 VAL A C 1
ATOM 6285 O O . VAL A 1 804 ? -18.017 -6.721 26.307 1.00 93.06 804 VAL A O 1
ATOM 6288 N N . PHE A 1 805 ? -15.868 -6.162 26.034 1.00 94.88 805 PHE A N 1
ATOM 6289 C CA . PHE A 1 805 ? -15.675 -5.701 27.411 1.00 94.88 805 PHE A CA 1
ATOM 6290 C C . PHE A 1 805 ? -15.879 -4.189 27.559 1.00 94.88 805 PHE A C 1
ATOM 6292 O O . PHE A 1 805 ? -15.655 -3.412 26.628 1.00 94.88 805 PHE A O 1
ATOM 6299 N N . SER A 1 806 ? -16.276 -3.776 28.765 1.00 94.56 806 SER A N 1
ATOM 6300 C CA . SER A 1 806 ? -16.363 -2.370 29.183 1.00 94.56 806 SER A CA 1
ATOM 6301 C C . SER A 1 806 ? -15.004 -1.873 29.670 1.00 94.56 806 SER A C 1
ATOM 6303 O O . SER A 1 806 ? -14.344 -2.568 30.448 1.00 94.56 806 SER A O 1
ATOM 6305 N N . ALA A 1 807 ? -14.593 -0.670 29.261 1.00 92.56 807 ALA A N 1
ATOM 6306 C CA . ALA A 1 807 ? -13.430 0.031 29.820 1.00 92.56 807 ALA A CA 1
ATOM 6307 C C . ALA A 1 807 ? -13.660 0.500 31.269 1.00 92.56 807 ALA A C 1
ATOM 6309 O O . ALA A 1 807 ? -12.709 0.726 32.020 1.00 92.56 807 ALA A O 1
ATOM 6310 N N . ALA A 1 808 ? -14.924 0.662 31.666 1.00 91.88 808 ALA A N 1
ATOM 6311 C CA . ALA A 1 808 ? -15.308 1.017 33.021 1.00 91.88 808 ALA A CA 1
ATOM 6312 C C . ALA A 1 808 ? -15.381 -0.240 33.900 1.00 91.88 808 ALA A C 1
ATOM 6314 O O . ALA A 1 808 ? -16.101 -1.188 33.571 1.00 91.88 808 ALA A O 1
ATOM 6315 N N . ALA A 1 809 ? -14.670 -0.224 35.031 1.00 89.06 809 ALA A N 1
ATOM 6316 C CA . ALA A 1 809 ? -14.856 -1.206 36.098 1.00 89.06 809 ALA A CA 1
ATOM 6317 C C . ALA A 1 809 ? -16.297 -1.141 36.628 1.00 89.06 809 ALA A C 1
ATOM 6319 O O . ALA A 1 809 ? -16.900 -0.078 36.619 1.00 89.06 809 ALA A O 1
ATOM 6320 N N . PHE A 1 810 ? -16.862 -2.246 37.101 1.00 90.38 810 PHE A N 1
ATOM 6321 C CA . PHE A 1 810 ? -18.200 -2.260 37.694 1.00 90.38 810 PHE A CA 1
ATOM 6322 C C . PHE A 1 810 ? -18.200 -3.185 38.918 1.00 90.38 810 PHE A C 1
ATOM 6324 O O . PHE A 1 810 ? -17.619 -4.268 38.815 1.00 90.38 810 PHE A O 1
ATOM 6331 N N . PRO A 1 811 ? -18.825 -2.797 40.050 1.00 86.38 811 PRO A N 1
ATOM 6332 C CA . PRO A 1 811 ? -19.623 -1.578 40.263 1.00 86.38 811 PRO A CA 1
ATOM 6333 C C . PRO A 1 811 ? -18.800 -0.296 40.505 1.00 86.38 811 PRO A C 1
ATOM 6335 O O . PRO A 1 811 ? -19.337 0.800 40.362 1.00 86.38 811 PRO A O 1
ATOM 6338 N N . ASP A 1 812 ? -17.501 -0.410 40.792 1.00 90.06 812 ASP A N 1
ATOM 6339 C CA . ASP A 1 812 ? -16.641 0.705 41.224 1.00 90.06 812 ASP A CA 1
ATOM 6340 C C . ASP A 1 812 ? -16.057 1.533 40.060 1.00 90.06 812 ASP A C 1
ATOM 6342 O O . ASP A 1 812 ? -14.850 1.782 39.983 1.00 90.06 812 ASP A O 1
ATOM 6346 N N . PHE A 1 813 ? -16.893 1.949 39.104 1.00 92.44 813 PHE A N 1
ATOM 6347 C CA . PHE A 1 813 ? -16.424 2.776 37.988 1.00 92.44 813 PHE A CA 1
ATOM 6348 C C . PHE A 1 813 ? -15.945 4.153 38.466 1.00 92.44 813 PHE A C 1
ATOM 6350 O O . PHE A 1 813 ? -16.560 4.811 39.306 1.00 92.44 813 PHE A O 1
ATOM 6357 N N . ASP A 1 814 ? -14.893 4.666 37.825 1.00 92.00 814 ASP A N 1
ATOM 6358 C CA . ASP A 1 814 ? -14.506 6.069 37.962 1.00 92.00 814 ASP A CA 1
ATOM 6359 C C . ASP A 1 814 ? -15.567 6.965 37.300 1.00 92.00 814 ASP A C 1
ATOM 6361 O O . ASP A 1 814 ? -15.641 7.086 36.077 1.00 92.00 814 ASP A O 1
ATOM 6365 N N . ALA A 1 815 ? -16.388 7.610 38.126 1.00 90.19 815 ALA A N 1
ATOM 6366 C CA . ALA A 1 815 ? -17.464 8.506 37.720 1.00 90.19 815 ALA A CA 1
ATOM 6367 C C . ALA A 1 815 ? -17.009 9.782 36.986 1.00 90.19 815 ALA A C 1
ATOM 6369 O O . ALA A 1 815 ? -17.846 10.435 36.355 1.00 90.19 815 ALA A O 1
ATOM 6370 N N . GLN A 1 816 ? -15.735 10.172 37.097 1.00 85.50 816 GLN A N 1
ATOM 6371 C CA . GLN A 1 816 ? -15.169 11.296 36.350 1.00 85.50 816 GLN A CA 1
ATOM 6372 C C . GLN A 1 816 ? -14.750 10.854 34.947 1.00 85.50 816 GLN A C 1
ATOM 6374 O O . GLN A 1 816 ? -15.002 11.571 33.979 1.00 85.50 816 GLN A O 1
ATOM 6379 N N . ARG A 1 817 ? -14.157 9.661 34.824 1.00 84.25 817 ARG A N 1
ATOM 6380 C CA . ARG A 1 817 ? -13.756 9.084 33.529 1.00 84.25 817 ARG A CA 1
ATOM 6381 C C . ARG A 1 817 ? -14.925 8.500 32.742 1.00 84.25 817 ARG A C 1
ATOM 6383 O O . ARG A 1 817 ? -14.966 8.630 31.521 1.00 84.25 817 ARG A O 1
ATOM 6390 N N . HIS A 1 818 ? -15.884 7.897 33.438 1.00 93.00 818 HIS A N 1
ATOM 6391 C CA . HIS A 1 818 ? -17.006 7.160 32.860 1.00 93.00 818 HIS A CA 1
ATOM 6392 C C . HIS A 1 818 ? -18.370 7.704 33.329 1.00 93.00 818 HIS A C 1
ATOM 6394 O O . HIS A 1 818 ? -19.191 6.955 33.859 1.00 93.00 818 HIS A O 1
ATOM 6400 N N . PRO A 1 819 ? -18.659 9.010 33.169 1.00 92.88 819 PRO A N 1
ATOM 6401 C CA . PRO A 1 819 ? -19.859 9.629 33.732 1.00 92.88 819 PRO A CA 1
ATOM 6402 C C . PRO A 1 819 ? -21.182 9.036 33.223 1.00 92.88 819 PRO A C 1
ATOM 6404 O O . PRO A 1 819 ? -22.169 9.081 33.956 1.00 92.88 819 PRO A O 1
ATOM 6407 N N . LEU A 1 820 ? -21.221 8.472 32.008 1.00 91.38 820 LEU A N 1
ATOM 6408 C CA . LEU A 1 820 ? -22.436 7.867 31.447 1.00 91.38 820 LEU A CA 1
ATOM 6409 C C . LEU A 1 820 ? -22.840 6.571 32.163 1.00 91.38 820 LEU A C 1
ATOM 6411 O O . LEU A 1 820 ? -24.018 6.234 32.158 1.00 91.38 820 LEU A O 1
ATOM 6415 N N . MET A 1 821 ? -21.915 5.892 32.852 1.00 93.69 821 MET A N 1
ATOM 6416 C CA . MET A 1 821 ? -22.235 4.696 33.645 1.00 93.69 821 MET A CA 1
ATOM 6417 C C . MET A 1 821 ? -23.231 4.994 34.772 1.00 93.69 821 MET A C 1
ATOM 6419 O O . MET A 1 821 ? -23.957 4.105 35.198 1.00 93.69 821 MET A O 1
ATOM 6423 N N . LYS A 1 822 ? -23.332 6.252 35.232 1.00 93.56 822 LYS A N 1
ATOM 6424 C CA . LYS A 1 822 ? -24.297 6.656 36.272 1.00 93.56 822 LYS A CA 1
ATOM 6425 C C . LYS A 1 822 ? -25.755 6.474 35.856 1.00 93.56 822 LYS A C 1
ATOM 6427 O O . LYS A 1 822 ? -26.614 6.392 36.726 1.00 93.56 822 LYS A O 1
ATOM 6432 N N . SER A 1 823 ? -26.044 6.485 34.554 1.00 92.44 823 SER A N 1
ATOM 6433 C CA . SER A 1 823 ? -27.398 6.261 34.039 1.00 92.44 823 SER A CA 1
ATOM 6434 C C . SER A 1 823 ? -27.683 4.799 33.701 1.00 92.44 823 SER A C 1
ATOM 6436 O O . SER A 1 823 ? -28.813 4.496 33.309 1.00 92.44 823 SER A O 1
ATOM 6438 N N . ALA A 1 824 ? -26.689 3.914 33.855 1.00 94.31 824 ALA A N 1
ATOM 6439 C CA . ALA A 1 824 ? -26.878 2.494 33.633 1.00 94.31 824 ALA A CA 1
ATOM 6440 C C . ALA A 1 824 ? -27.865 1.936 34.667 1.00 94.31 824 ALA A C 1
ATOM 6442 O O . ALA A 1 824 ? -27.828 2.312 35.840 1.00 94.31 824 ALA A O 1
ATOM 6443 N N . ARG A 1 825 ? -28.755 1.041 34.233 1.00 94.69 825 ARG A N 1
ATOM 6444 C CA . ARG A 1 825 ? -29.778 0.424 35.094 1.00 94.69 825 ARG A CA 1
ATOM 6445 C C . ARG A 1 825 ? -29.468 -1.061 35.299 1.00 94.69 825 ARG A C 1
ATOM 6447 O O . ARG A 1 825 ? -29.928 -1.868 34.490 1.00 94.69 825 ARG A O 1
ATOM 6454 N N . PRO A 1 826 ? -28.646 -1.415 36.305 1.00 96.25 826 PRO A N 1
ATOM 6455 C CA . PRO A 1 826 ? -28.331 -2.803 36.606 1.00 96.25 826 PRO A CA 1
ATOM 6456 C C . PRO A 1 826 ? -29.516 -3.527 37.257 1.00 96.25 826 PRO A C 1
ATOM 6458 O O . PRO A 1 826 ? -30.230 -2.955 38.077 1.00 96.25 826 PRO A O 1
ATOM 6461 N N . ILE A 1 827 ? -29.683 -4.799 36.909 1.00 97.31 827 ILE A N 1
ATOM 6462 C CA . ILE A 1 827 ? -30.679 -5.725 37.447 1.00 97.31 827 ILE A CA 1
ATOM 6463 C C . ILE A 1 827 ? -29.916 -6.911 38.032 1.00 97.31 827 ILE A C 1
ATOM 6465 O O . ILE A 1 827 ? -29.209 -7.615 37.311 1.00 97.31 827 ILE A O 1
ATOM 6469 N N . GLU A 1 828 ? -30.029 -7.124 39.338 1.00 97.19 828 GLU A N 1
ATOM 6470 C CA . GLU A 1 828 ? -29.335 -8.215 40.023 1.00 97.19 828 GLU A CA 1
ATOM 6471 C C . GLU A 1 828 ? -30.213 -9.463 40.115 1.00 97.19 828 GLU A C 1
ATOM 6473 O O . GLU A 1 828 ? -31.400 -9.393 40.437 1.00 97.19 828 GLU A O 1
ATOM 6478 N N . VAL A 1 829 ? -29.612 -10.618 39.838 1.00 97.50 829 VAL A N 1
ATOM 6479 C CA . VAL A 1 829 ? -30.251 -11.931 39.909 1.00 97.50 829 VAL A CA 1
ATOM 6480 C C . VAL A 1 829 ? -29.305 -12.902 40.598 1.00 97.50 829 VAL A C 1
ATOM 6482 O O . VAL A 1 829 ? -28.184 -13.115 40.141 1.00 97.50 829 VAL A O 1
ATOM 6485 N N . GLU A 1 830 ? -29.761 -13.537 41.673 1.00 98.31 830 GLU A N 1
ATOM 6486 C CA . GLU A 1 830 ? -29.065 -14.690 42.241 1.00 98.31 830 GLU A CA 1
ATOM 6487 C C . GLU A 1 830 ? -29.556 -15.983 41.583 1.00 98.31 830 GLU A C 1
ATOM 6489 O O . GLU A 1 830 ? -30.761 -16.210 41.451 1.00 98.31 830 GLU A O 1
ATOM 6494 N N . ILE A 1 831 ? -28.614 -16.837 41.183 1.00 98.50 831 ILE A N 1
ATOM 6495 C CA . ILE A 1 831 ? -28.880 -18.173 40.645 1.00 98.50 831 ILE A CA 1
ATOM 6496 C C . ILE A 1 831 ? -28.311 -19.229 41.592 1.00 98.50 831 ILE A C 1
ATOM 6498 O O . ILE A 1 831 ? -27.160 -19.138 42.036 1.00 98.50 831 ILE A O 1
ATOM 6502 N N . GLY A 1 832 ? -29.127 -20.231 41.913 1.00 98.25 832 GLY A N 1
ATOM 6503 C CA . GLY A 1 832 ? -28.758 -21.361 42.763 1.00 98.25 832 GLY A CA 1
ATOM 6504 C C . GLY A 1 832 ? -28.901 -22.716 42.062 1.00 98.25 832 GLY A C 1
ATOM 6505 O O . GLY A 1 832 ? -29.285 -22.779 40.896 1.00 98.25 832 GLY A O 1
ATOM 6506 N N . PRO A 1 833 ? -28.600 -23.825 42.759 1.00 98.12 833 PRO A N 1
ATOM 6507 C CA . PRO A 1 833 ? -28.680 -25.166 42.185 1.00 98.12 833 PRO A CA 1
ATOM 6508 C C . PRO A 1 833 ? -30.062 -25.477 41.583 1.00 98.12 833 PRO A C 1
ATOM 6510 O O . PRO A 1 833 ? -31.054 -25.527 42.310 1.00 98.12 833 PRO A O 1
ATOM 6513 N N . GLY A 1 834 ? -30.120 -25.742 40.274 1.00 97.56 834 GLY A N 1
ATOM 6514 C CA . GLY A 1 834 ? -31.367 -25.989 39.529 1.00 97.56 834 GLY A CA 1
ATOM 6515 C C . GLY A 1 834 ? -31.843 -24.812 38.671 1.00 97.56 834 GLY A C 1
ATOM 6516 O O . GLY A 1 834 ? -32.719 -24.994 37.824 1.00 97.56 834 GLY A O 1
ATOM 6517 N N . ASP A 1 835 ? -31.258 -23.630 38.859 1.00 98.56 835 ASP A N 1
ATOM 6518 C CA . ASP A 1 835 ? -31.627 -22.424 38.126 1.00 98.56 835 ASP A CA 1
ATOM 6519 C C . ASP A 1 835 ? -30.873 -22.308 36.795 1.00 98.56 835 ASP A C 1
ATOM 6521 O O . ASP A 1 835 ? -29.691 -22.649 36.692 1.00 98.56 835 ASP A O 1
ATOM 6525 N N . ALA A 1 836 ? -31.549 -21.766 35.782 1.00 98.31 836 ALA A N 1
ATOM 6526 C CA . ALA A 1 836 ? -30.969 -21.436 34.489 1.00 98.31 836 ALA A CA 1
ATOM 6527 C C . ALA A 1 836 ? -31.380 -20.031 34.039 1.00 98.31 836 ALA A C 1
ATOM 6529 O O . ALA A 1 836 ? -32.557 -19.753 33.829 1.00 98.31 836 ALA A O 1
ATOM 6530 N N . LEU A 1 837 ? -30.412 -19.137 33.882 1.00 98.69 837 LEU A N 1
ATOM 6531 C CA . LEU A 1 837 ? -30.616 -17.767 33.435 1.00 98.69 837 LEU A CA 1
ATOM 6532 C C . LEU A 1 837 ? -30.382 -17.661 31.928 1.00 98.69 837 LEU A C 1
ATOM 6534 O O . LEU A 1 837 ? -29.270 -17.876 31.443 1.00 98.69 837 LEU A O 1
ATOM 6538 N N . PHE A 1 838 ? -31.420 -17.276 31.193 1.00 98.56 838 PHE A N 1
ATOM 6539 C CA . PHE A 1 838 ? -31.284 -16.871 29.802 1.00 98.56 838 PHE A CA 1
ATOM 6540 C C . PHE A 1 838 ? -30.756 -15.438 29.726 1.00 98.56 838 PHE A C 1
ATOM 6542 O O . PHE A 1 838 ? -31.384 -14.516 30.249 1.00 98.56 838 PHE A O 1
ATOM 6549 N N . ILE A 1 839 ? -29.625 -15.262 29.047 1.00 98.44 839 ILE A N 1
ATOM 6550 C CA . ILE A 1 839 ? -28.978 -13.974 28.801 1.00 98.44 839 ILE A CA 1
ATOM 6551 C C . ILE A 1 839 ? -29.045 -13.707 27.292 1.00 98.44 839 ILE A C 1
ATOM 6553 O O . ILE A 1 839 ? -28.378 -14.401 26.513 1.00 98.44 839 ILE A O 1
ATOM 6557 N N . PRO A 1 840 ? -29.863 -12.741 26.844 1.00 97.56 840 PRO A N 1
ATOM 6558 C CA . PRO A 1 840 ? -29.965 -12.443 25.426 1.00 97.56 840 PRO A CA 1
ATOM 6559 C C . PRO A 1 840 ? -28.685 -11.786 24.880 1.00 97.56 840 PRO A C 1
ATOM 6561 O O . PRO A 1 840 ? -27.970 -11.086 25.593 1.00 97.56 840 PRO A O 1
ATOM 6564 N N . VAL A 1 841 ? -28.402 -11.972 23.590 1.00 96.44 841 VAL A N 1
ATOM 6565 C CA . VAL A 1 841 ? -27.199 -11.444 22.917 1.00 96.44 841 VAL A CA 1
ATOM 6566 C C . VAL A 1 841 ? -27.026 -9.938 23.147 1.00 96.44 841 VAL A C 1
ATOM 6568 O O . VAL A 1 841 ? -27.980 -9.183 23.025 1.00 96.44 841 VAL A O 1
ATOM 6571 N N . GLY A 1 842 ? -25.827 -9.456 23.468 1.00 95.56 842 GLY A N 1
ATOM 6572 C CA . GLY A 1 842 ? -25.608 -8.024 23.710 1.00 95.56 842 GLY A CA 1
ATOM 6573 C C . GLY A 1 842 ? -26.137 -7.487 25.048 1.00 95.56 842 GLY A C 1
ATOM 6574 O O . GLY A 1 842 ? -25.893 -6.319 25.344 1.00 95.56 842 GLY A O 1
ATOM 6575 N N . TRP A 1 843 ? -26.820 -8.294 25.875 1.00 97.69 843 TRP A N 1
ATOM 6576 C CA . TRP A 1 843 ? -27.059 -7.915 27.268 1.00 97.69 843 TRP A CA 1
ATOM 6577 C C . TRP A 1 843 ? -25.744 -7.906 28.026 1.00 97.69 843 TRP A C 1
ATOM 6579 O O . TRP A 1 843 ? -24.986 -8.882 28.038 1.00 97.69 843 TRP A O 1
ATOM 6589 N N . TRP A 1 844 ? -25.488 -6.775 28.661 1.00 97.94 844 TRP A N 1
ATOM 6590 C CA . TRP A 1 844 ? -24.286 -6.578 29.433 1.00 97.94 844 TRP A CA 1
ATOM 6591 C C . TRP A 1 844 ? -24.437 -7.257 30.779 1.00 97.94 844 TRP A C 1
ATOM 6593 O O . TRP A 1 844 ? -25.513 -7.228 31.368 1.00 97.94 844 TRP A O 1
ATOM 6603 N N . HIS A 1 845 ? -23.382 -7.890 31.263 1.00 97.94 845 HIS A N 1
ATOM 6604 C CA . HIS A 1 845 ? -23.417 -8.578 32.532 1.00 97.94 845 HIS A CA 1
ATOM 6605 C C . HIS A 1 845 ? -22.041 -8.746 33.166 1.00 97.94 845 HIS A C 1
ATOM 6607 O O . HIS A 1 845 ? -21.012 -8.791 32.491 1.00 97.94 845 HIS A O 1
ATOM 6613 N N . CYS A 1 846 ? -22.040 -8.855 34.490 1.00 97.31 846 CYS A N 1
ATOM 6614 C CA . CYS A 1 846 ? -20.932 -9.391 35.270 1.00 97.31 846 CYS A CA 1
ATOM 6615 C C . CYS A 1 846 ? -21.442 -10.515 36.175 1.00 97.31 846 CYS A C 1
ATOM 6617 O O . CYS A 1 846 ? -22.621 -10.550 36.540 1.00 97.31 846 CYS A O 1
ATOM 6619 N N . VAL A 1 847 ? -20.556 -11.446 36.521 1.00 97.44 847 VAL A N 1
ATOM 6620 C CA . VAL A 1 847 ? -20.913 -12.658 37.269 1.00 97.44 847 VAL A CA 1
ATOM 6621 C C . VAL A 1 847 ? -19.961 -12.836 38.439 1.00 97.44 847 VAL A C 1
ATOM 6623 O O . VAL A 1 847 ? -18.752 -12.899 38.238 1.00 97.44 847 VAL A O 1
ATOM 6626 N N . GLU A 1 848 ? -20.511 -12.960 39.643 1.00 97.56 848 GLU A N 1
ATOM 6627 C CA . GLU A 1 848 ? -19.782 -13.195 40.889 1.00 97.56 848 GLU A CA 1
ATOM 6628 C C . GLU A 1 848 ? -20.206 -14.537 41.501 1.00 97.56 848 GLU A C 1
ATOM 6630 O O . GLU A 1 848 ? -21.396 -14.795 41.692 1.00 97.56 848 GLU A O 1
ATOM 6635 N N . SER A 1 849 ? -19.250 -15.401 41.841 1.00 97.94 849 SER A N 1
ATOM 6636 C CA . SER A 1 849 ? -19.536 -16.618 42.610 1.00 97.94 849 SER A CA 1
ATOM 6637 C C . SER A 1 849 ? -19.636 -16.304 44.102 1.00 97.94 849 SER A C 1
ATOM 6639 O O . SER A 1 849 ? -18.646 -15.928 44.727 1.00 97.94 849 SER A O 1
ATOM 6641 N N . LEU A 1 850 ? -20.814 -16.518 44.692 1.00 98.25 850 LEU A N 1
ATOM 6642 C CA . LEU A 1 850 ? -21.067 -16.306 46.125 1.00 98.25 850 LEU A CA 1
ATOM 6643 C C . LEU A 1 850 ? -20.592 -17.489 46.984 1.00 98.25 850 LEU A C 1
ATOM 6645 O O . LEU A 1 850 ? -20.349 -17.346 48.182 1.00 98.25 850 LEU A O 1
ATOM 6649 N N . GLU A 1 851 ? -20.449 -18.657 46.361 1.00 98.25 851 GLU A N 1
ATOM 6650 C CA . GLU A 1 851 ? -19.975 -19.913 46.944 1.00 98.25 851 GLU A CA 1
ATOM 6651 C C . GLU A 1 851 ? -19.041 -20.617 45.948 1.00 98.25 851 GLU A C 1
ATOM 6653 O O . GLU A 1 851 ? -18.926 -20.199 44.793 1.00 98.25 851 GLU A O 1
ATOM 6658 N N . VAL A 1 852 ? -18.397 -21.715 46.366 1.00 98.00 852 VAL A N 1
ATOM 6659 C CA . VAL A 1 852 ? -17.780 -22.650 45.410 1.00 98.00 852 VAL A CA 1
ATOM 6660 C C . VAL A 1 852 ? -18.849 -23.070 44.409 1.00 98.00 852 VAL A C 1
ATOM 6662 O O . VAL A 1 852 ? -19.897 -23.573 44.810 1.00 98.00 852 VAL A O 1
ATOM 6665 N N . SER A 1 853 ? -18.598 -22.847 43.121 1.00 97.06 853 SER A N 1
ATOM 6666 C CA . SER A 1 853 ? -19.644 -22.926 42.108 1.00 97.06 853 SER A CA 1
ATOM 6667 C C . SER A 1 853 ? -19.274 -23.880 40.979 1.00 97.06 853 SER A C 1
ATOM 6669 O O . SER A 1 853 ? -18.174 -23.807 40.435 1.00 97.06 853 SER A O 1
ATOM 6671 N N . ILE A 1 854 ? -20.207 -24.763 40.615 1.00 97.44 854 ILE A N 1
ATOM 6672 C CA . ILE A 1 854 ? -20.140 -25.589 39.403 1.00 97.44 854 ILE A CA 1
ATOM 6673 C C . ILE A 1 854 ? -21.377 -25.277 38.568 1.00 97.44 854 ILE A C 1
ATOM 6675 O O . ILE A 1 854 ? -22.512 -25.420 39.033 1.00 97.44 854 ILE A O 1
ATOM 6679 N N . GLY A 1 855 ? -21.157 -24.841 37.335 1.00 95.69 855 GLY A N 1
ATOM 6680 C CA . GLY A 1 855 ? -22.219 -24.464 36.416 1.00 95.69 855 GLY A CA 1
ATOM 6681 C C . GLY A 1 855 ? -21.892 -24.831 34.979 1.00 95.69 855 GLY A C 1
ATOM 6682 O O . GLY A 1 855 ? -20.744 -25.089 34.619 1.00 95.69 855 GLY A O 1
ATOM 6683 N N . LEU A 1 856 ? -22.924 -24.837 34.150 1.00 93.81 856 LEU A N 1
ATOM 6684 C CA . LEU A 1 856 ? -22.825 -25.052 32.717 1.00 93.81 856 LEU A CA 1
ATOM 6685 C C . LEU A 1 856 ? -23.368 -23.839 31.988 1.00 93.81 856 LEU A C 1
ATOM 6687 O O . LEU A 1 856 ? -24.200 -23.112 32.515 1.00 93.81 856 LEU A O 1
ATOM 6691 N N . SER A 1 857 ? -22.943 -23.635 30.753 1.00 94.06 857 SER A N 1
ATOM 6692 C CA . SER A 1 857 ? -23.698 -22.786 29.849 1.00 94.06 857 SER A CA 1
ATOM 6693 C C . SER A 1 857 ? -23.805 -23.398 28.467 1.00 94.06 857 SER A C 1
ATOM 6695 O O . SER A 1 857 ? -22.972 -24.229 28.092 1.00 94.06 857 SER A O 1
ATOM 6697 N N . PHE A 1 858 ? -24.841 -23.022 27.720 1.00 92.50 858 PHE A N 1
ATOM 6698 C CA . PHE A 1 858 ? -24.968 -23.428 26.327 1.00 92.50 858 PHE A CA 1
ATOM 6699 C C . PHE A 1 858 ? -25.443 -22.302 25.407 1.00 92.50 858 PHE A C 1
ATOM 6701 O O . PHE A 1 858 ? -26.208 -21.424 25.807 1.00 92.50 858 PHE A O 1
ATOM 6708 N N . THR A 1 859 ? -25.003 -22.359 24.149 1.00 92.88 859 THR A N 1
ATOM 6709 C CA . THR A 1 859 ? -25.355 -21.396 23.090 1.00 92.88 859 THR A CA 1
ATOM 6710 C C . THR A 1 859 ? -25.937 -22.057 21.834 1.00 92.88 859 THR A C 1
ATOM 6712 O O . THR A 1 859 ? -26.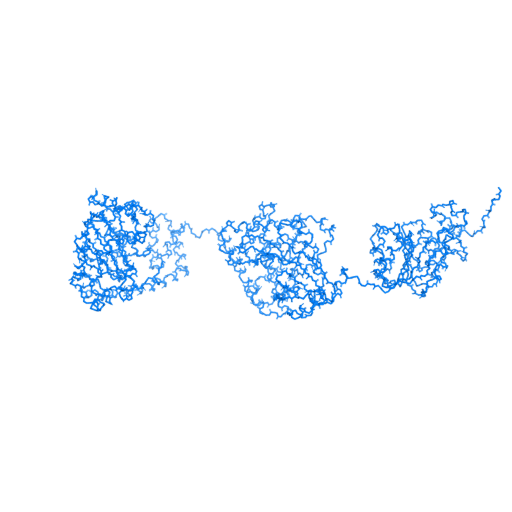370 -21.363 20.914 1.00 92.88 859 THR A O 1
ATOM 6715 N N . ASN A 1 860 ? -26.009 -23.388 21.774 1.00 90.94 860 ASN A N 1
ATOM 6716 C CA . ASN A 1 860 ? -26.557 -24.153 20.647 1.00 90.94 860 ASN A CA 1
ATOM 6717 C C . ASN A 1 860 ? -28.088 -24.282 20.693 1.00 90.94 860 ASN A C 1
ATOM 6719 O O . ASN A 1 860 ? -28.632 -25.383 20.643 1.00 90.94 860 ASN A O 1
ATOM 6723 N N . PHE A 1 861 ? -28.792 -23.155 20.792 1.00 92.88 861 PHE A N 1
ATOM 6724 C CA . PHE A 1 861 ? -30.253 -23.137 20.709 1.00 92.88 861 PHE A CA 1
ATOM 6725 C C . PHE A 1 861 ? -30.748 -23.722 19.377 1.00 92.88 861 PHE A C 1
ATOM 6727 O O . PHE A 1 861 ? -30.105 -23.567 18.342 1.00 92.88 861 PHE A O 1
ATOM 6734 N N . LYS A 1 862 ? -31.938 -24.330 19.386 1.00 91.50 862 LYS A N 1
ATOM 6735 C CA . LYS A 1 862 ? -32.610 -24.877 18.189 1.00 91.50 862 LYS A CA 1
ATOM 6736 C C . LYS A 1 862 ? -33.015 -23.807 17.151 1.00 91.50 862 LYS A C 1
ATOM 6738 O O . LYS A 1 862 ? -33.425 -24.140 16.042 1.00 91.50 862 LYS A O 1
ATOM 6743 N N . VAL A 1 863 ? -32.906 -22.523 17.505 1.00 92.88 863 VAL A N 1
ATOM 6744 C CA . VAL A 1 863 ? -33.155 -21.351 16.644 1.00 92.88 863 VAL A CA 1
ATOM 6745 C C . VAL A 1 863 ? -31.857 -20.585 16.359 1.00 92.88 863 VAL A C 1
ATOM 6747 O O . VAL A 1 863 ? -30.858 -20.763 17.053 1.00 92.88 863 VAL A O 1
ATOM 6750 N N . THR A 1 864 ? -31.871 -19.715 15.343 1.00 90.50 864 THR A N 1
ATOM 6751 C CA . THR A 1 864 ? -30.699 -18.938 14.905 1.00 90.50 864 THR A CA 1
ATOM 6752 C C . THR A 1 864 ? -30.020 -18.197 16.054 1.00 90.50 864 THR A C 1
ATOM 6754 O O . THR A 1 864 ? -30.621 -17.311 16.654 1.00 90.50 864 THR A O 1
ATOM 6757 N N . ASN A 1 865 ? -28.737 -18.497 16.274 1.00 92.25 865 ASN A N 1
ATOM 6758 C CA . ASN A 1 865 ? -27.902 -17.835 17.279 1.00 92.25 865 ASN A CA 1
ATOM 6759 C C . ASN A 1 865 ? -26.550 -17.323 16.733 1.00 92.25 865 ASN A C 1
ATOM 6761 O O . ASN A 1 865 ? -25.611 -17.088 17.490 1.00 92.25 865 ASN A O 1
ATOM 6765 N N . ALA A 1 866 ? -26.420 -17.189 15.410 1.00 86.62 866 ALA A N 1
ATOM 6766 C CA . ALA A 1 866 ? -25.176 -16.819 14.732 1.00 86.62 866 ALA A CA 1
ATOM 6767 C C . ALA A 1 866 ? -25.084 -15.299 14.493 1.00 86.62 866 ALA A C 1
ATOM 6769 O O . ALA A 1 866 ? -25.243 -14.834 13.367 1.00 86.62 866 ALA A O 1
ATOM 6770 N N . PHE A 1 867 ? -24.831 -14.521 15.550 1.00 89.00 867 PHE A N 1
ATOM 6771 C CA . PHE A 1 867 ? -24.782 -13.047 15.477 1.00 89.00 867 PHE A CA 1
ATOM 6772 C C . PHE A 1 867 ? -23.360 -12.460 15.433 1.00 89.00 867 PHE A C 1
ATOM 6774 O O . PHE A 1 867 ? -23.191 -11.250 15.317 1.00 89.00 867 PHE A O 1
ATOM 6781 N N . SER A 1 868 ? -22.322 -13.297 15.487 1.00 85.25 868 SER A N 1
ATOM 6782 C CA . SER A 1 868 ? -20.925 -12.853 15.596 1.00 85.25 868 SER A CA 1
ATOM 6783 C C . SER A 1 868 ? -20.227 -12.532 14.264 1.00 85.25 868 SER A C 1
ATOM 6785 O O . SER A 1 868 ? -19.085 -12.080 14.290 1.00 85.25 868 SER A O 1
ATOM 6787 N N . GLY A 1 869 ? -20.846 -12.826 13.112 1.00 83.69 869 GLY A N 1
ATOM 6788 C CA . GLY A 1 869 ? -20.195 -12.765 11.790 1.00 83.69 869 GLY A CA 1
ATOM 6789 C C . GLY A 1 869 ? -19.749 -11.360 11.379 1.00 83.69 869 GLY A C 1
ATOM 6790 O O . GLY A 1 869 ? -18.606 -11.181 10.969 1.00 83.69 869 GLY A O 1
ATOM 6791 N N . ASP A 1 870 ? -20.622 -10.375 11.594 1.00 83.81 870 ASP A N 1
ATOM 6792 C CA . ASP A 1 870 ? -20.407 -8.973 11.206 1.00 83.81 870 ASP A CA 1
ATOM 6793 C C . ASP A 1 870 ? -20.131 -8.066 12.418 1.00 83.81 870 ASP A C 1
ATOM 6795 O O . ASP A 1 870 ? -20.320 -6.849 12.359 1.00 83.81 870 ASP A O 1
ATOM 6799 N N . TYR A 1 871 ? -19.717 -8.648 13.550 1.00 83.81 871 TYR A N 1
ATOM 6800 C CA . TYR A 1 871 ? -19.392 -7.873 14.744 1.00 83.81 871 TYR A CA 1
ATOM 6801 C C . TYR A 1 871 ? -18.179 -6.959 14.472 1.00 83.81 871 TYR A C 1
ATOM 6803 O O . TYR A 1 871 ? -17.129 -7.469 14.062 1.00 83.81 871 TYR A O 1
ATOM 6811 N N . PRO A 1 872 ? -18.291 -5.633 14.690 1.00 78.31 872 PRO A N 1
ATOM 6812 C CA . PRO A 1 872 ? -17.183 -4.707 14.480 1.00 78.31 872 PRO A CA 1
ATOM 6813 C C . PRO A 1 872 ? -16.085 -4.988 15.515 1.00 78.31 872 PRO A C 1
ATOM 6815 O O . PRO A 1 872 ? -16.328 -4.872 16.713 1.00 78.31 872 PRO A O 1
ATOM 6818 N N . ARG A 1 873 ? -14.906 -5.413 15.047 1.00 61.91 873 ARG A N 1
ATOM 6819 C CA . ARG A 1 873 ? -13.766 -5.798 15.894 1.00 61.91 873 ARG A CA 1
ATOM 6820 C C . ARG A 1 873 ? -12.812 -4.653 16.175 1.00 61.91 873 ARG A C 1
ATOM 6822 O O . ARG A 1 873 ? -12.596 -3.839 15.248 1.00 61.91 873 ARG A O 1
#

Foldseek 3Di:
DDDDDDDDDPPLVVVLLVLQCVLAPDNVVCVVVQQSNEAEFAAFPNRIGHHQFDLVVVVVLDPDQQAQFEEEEEQCQLVRNCRVCLVGYQAYEYEHQPVSSQSSNVSSCVRVVGDRYYYDNDQLQPDDLVCSCVSSPVAAGAEYEAAPPQVPHPCVLVNLLSNLVRYQKYKHKQDDDPVSSVVVVVSNCQQFVDKDWSDQFRPRGPPGTGITIIIGGHTDDDFDDLVLQQVAAFQADLDQVSVQVQCCQQCVPDRFPDKAWDPDDDAFGWIDTNVWKIKTTGDPVNGLNLVVLQQLVQVVCVVQAPADEWNWDWGRPNGTMIMGTDFAFDFFDPVLLVPDDPVLLLQALLNVLSRQVSQQVDDPVNCVVSVRDADAPDDQDLCLLCVQQCPDPDPLSVPLSVVLSVCVVPDDADPVQWTFAQLQQARRQFGAHPSNRHTRHGYDSSRTDGDGPLSRLLNPVLRPPSSSVSNQVSNCVVPVDHHDPVSSLSNNLSVLSSVLSVCSVVVVVVVNVVSVVSSVVSVVVVVVVVVVVVVVVDDDQAPDDPVLLVVLLLVLLLVDDLVVSLVVCVVVPHDSVRSVSSNVVSNPDVVSVVSNVVNVVVVVVLVVLVVVLVVLVVDCQQFPAAAEEADDPQVCCCVPDQVSVGKHKHFPQWPVFLLLVQDDLVSQCVQQQAQKFKKFAQQVVDPCCVVVVVVRIDIDGSNVQSVVQVVDQADQGIWFWQVRCVVRVVSCVRVCVRGDGRHPQFFDPVCVSPFKGKIFHFAFHKDWKFFALWKKKKAFRAAKKKKKWWHLSLVVQQCDDPDGHGPATPPPGDCVVRVSVVVTRIYIDMDYRRMIMIRGGRIIMMMGGRGGTIIMMGRRTPDDTRRNPPPDD